Protein AF-0000000067286127 (afdb_homodimer)

Solvent-accessible surface area (backbone atoms only — not comparable to full-atom values): 46822 Å² total; per-residue (Å²): 64,41,33,32,44,27,16,66,27,45,86,40,47,58,68,61,54,48,48,12,48,48,28,31,46,42,73,76,36,78,39,45,35,46,33,33,40,33,88,69,59,54,67,36,52,53,45,19,68,57,44,73,37,79,32,43,68,44,32,37,69,43,41,26,67,69,45,38,48,49,53,51,55,60,61,49,55,93,29,52,31,30,42,31,38,42,32,56,10,33,37,29,40,40,49,44,84,84,51,84,68,53,38,62,80,62,23,52,20,43,67,6,33,47,42,49,28,55,73,64,69,35,41,29,36,39,32,38,58,34,73,48,52,39,32,25,49,30,26,42,53,49,6,61,48,57,59,39,75,80,51,45,64,68,24,32,29,43,24,34,34,84,44,72,66,52,46,49,46,37,50,53,32,33,52,68,71,71,58,47,74,44,26,53,40,41,46,88,67,62,71,81,69,70,71,73,73,54,58,51,57,46,77,82,45,39,66,58,47,52,51,48,44,51,52,28,19,53,48,27,64,70,30,41,41,55,86,70,46,49,71,44,24,32,38,61,82,71,75,63,82,76,69,70,66,71,69,68,33,70,85,53,67,82,42,28,31,38,32,43,48,44,62,36,19,68,42,68,60,60,60,47,57,49,49,43,40,45,47,35,35,43,78,42,74,39,31,70,71,76,43,84,44,73,76,83,60,33,32,29,38,38,30,31,18,56,43,36,64,83,41,31,64,56,45,35,68,33,53,63,27,33,50,44,51,40,51,41,35,72,74,37,37,33,32,42,18,22,33,29,21,30,40,46,34,9,34,21,39,26,29,84,86,68,51,75,27,55,43,40,46,73,39,91,34,36,30,35,44,51,93,60,75,44,71,47,54,29,34,30,34,25,65,42,55,35,48,56,48,53,49,76,39,72,47,43,29,31,36,76,44,36,59,48,65,75,50,79,69,89,60,39,23,22,45,30,22,38,56,58,49,88,50,70,73,47,70,41,38,42,29,36,72,53,95,58,36,36,28,35,31,25,60,55,44,71,51,42,78,65,40,61,64,32,61,49,39,41,52,55,54,24,65,72,46,76,71,52,125,65,40,33,30,43,26,18,66,25,46,88,39,46,56,68,61,54,48,48,12,47,48,27,32,47,42,74,74,36,78,39,43,36,46,32,33,39,34,87,70,59,56,66,37,51,54,45,20,67,56,43,75,38,79,33,42,67,43,32,39,70,43,40,27,67,67,45,38,49,48,52,51,54,60,60,48,56,93,30,52,31,31,41,32,37,44,32,57,11,32,38,30,40,42,49,42,84,83,52,83,69,52,40,62,80,60,23,53,21,41,66,7,32,46,41,50,29,55,73,65,70,34,41,29,34,38,30,38,58,34,72,49,53,38,31,24,50,30,27,42,53,47,6,61,48,57,61,38,76,79,51,45,63,68,24,32,29,42,25,34,33,84,44,73,65,52,45,50,46,36,50,54,34,32,54,67,71,72,60,47,73,45,26,52,39,40,48,88,65,62,71,83,69,71,70,73,73,52,60,49,56,46,77,83,44,38,65,59,47,53,51,48,45,50,52,29,18,53,49,27,63,71,31,41,40,55,85,68,45,49,71,44,24,31,38,60,81,71,76,64,81,76,70,70,66,73,69,69,32,69,83,53,68,83,41,28,29,38,32,44,49,43,62,36,21,68,41,69,62,58,60,46,56,49,48,42,40,44,46,35,35,44,77,44,74,39,32,71,73,75,46,84,43,72,77,82,60,33,30,29,38,38,28,32,19,54,44,36,64,83,42,29,65,56,44,35,68,33,52,61,27,32,50,44,50,40,52,42,36,72,71,37,37,33,33,42,18,21,35,29,22,30,39,45,33,10,35,21,38,25,28,86,85,67,50,76,28,54,44,41,45,74,39,91,34,37,29,35,44,51,92,59,76,46,70,48,54,28,35,30,34,24,66,42,56,36,47,54,48,54,48,76,38,73,47,43,28,31,37,76,45,34,58,50,65,75,50,78,69,90,59,39,23,23,45,30,23,39,55,57,49,88,48,70,73,47,71,42,39,42,28,37,72,53,97,58,39,34,28,36,32,26,60,54,43,71,50,39,79,66,40,61,64,31,60,49,40,40,51,54,56,24,65,71,46,79,70,51,124

pLDDT: mean 89.48, std 13.3, range [40.09, 98.81]

Secondary structure (DSSP, 8-state):
--EEEEESSTTSSHHHHHHHHHHHHHHH-S-EEEEEESS-SHHHHHHHHHHSS--EEE-TTTS-HHHHHHHHHHHHTT-SEEEEE--SSTT--B--TT-----GGG---BTSHHHHHHHHT--EEEEEE-TT-STTHHHHHHHHHHSSTTS-EEEEEEEEE--HHHHHHHHHHHGGGT--EEEEEEGGG------STTTT--GGGHHHHHHHHHHHHHHHHHHB-HHHHHHHHBPP--------------S---EEEEEE-SSSEEE--HHHHHHHHHTTEEEEEE-TTT-SSPPTT-SEEEE-EE-GGGGHHHHHH-HHHHHHHHHHHHTT--EEEETHHHHHHEEEEE-TTS-EEE----EEEEEEEEEEEEEEEEEEEE-S--SS--TT-EEEEEEEEEEEESSPPSS-SEEEEESSSS-EEEEE-B-S-STT--EEEES-B---TT-THHHHHHHHHHHHS----/--EEEEESSTTSSHHHHHHHHHHHHHHH-S-EEEEEESS-SHHHHHHHHHHSS--EEE-TTTS-HHHHHHHHHHHHTT-SEEEEE--SSTT--B--TT-----GGG---BTSHHHHHHHHT--EEEEEE-TT-STTHHHHHHHHHHSSTTS-EEEEEEEEE--HHHHHHHHHHHGGGT--EEEEEEGGG------STTTT--GGGHHHHHHHHHHHHHHHHHHB-HHHHHHHHBPP--------------S---EEEEEE-SSSEEE--HHHHHHHHHTTEEEEEE-TTT-SSPPTT-SEEEE-EE-GGGGHHHHHH-HHHHHHHHHHHHTT--EEEETHHHHHHEEEEE-TTS-EEE----EEEEEEEEEEEEEEEEEEEE-S--SS--TT-EEEEEEEEEEEESS--SS-SEEEEESSSS-EEEEE-B-S-STT--EEEES-B---TT-THHHHHHHHHHHHS----

Radius of gyration: 33.84 Å; Cα contacts (8 Å, |Δi|>4): 2215; chains: 2; bounding box: 55×106×74 Å

Sequence (938 aa):
MSLIIAGERSGVGKTTVTLALLASLCRRSQQVQSFKVGPDYIDPMFHQHVTGRACRNLDPILTSPSYVQQCFARHSQGVKYALVEGVMGLFDGVTSPLCKERGWGGVNDYASTAHIARLLDLPVVLVIDCSRLSGSVAAIAHGYSSFDPRIKIAGVIFNRVGSDRHLQLLKDALAPLKLPILGVLHRQDNITIPDRHLGLVPTAELPQINALIDRLADLGDLCFDWERLLPLLQVSRETPPLVPPLTKGRGWGRVRIAVARDRAFNFYYQDNLDLLQQLGAELVFWSPLEDTGLPEGIQGMYFGGGFPEVFAQQLAENTKTKAAIKTAILAGMPTIAECGGLMYLCEQIVDFAGKSWSMVGILPTTAVMSGRLTLGYRRAVVLEDSLLVSAGTTVCGHEFHRSYLTSNFQQPLFQTYRFDTEESTGYEGWGNNSPYLNLHASYIHMHWGAYTEIPERFLKRCLELPVHRMSLIIAGERSGVGKTTVTLALLASLCRRSQQVQSFKVGPDYIDPMFHQHVTGRACRNLDPILTSPSYVQQCFARHSQGVKYALVEGVMGLFDGVTSPLCKERGWGGVNDYASTAHIARLLDLPVVLVIDCSRLSGSVAAIAHGYSSFDPRIKIAGVIFNRVGSDRHLQLLKDALAPLKLPILGVLHRQDNITIPDRHLGLVPTAELPQINALIDRLADLGDLCFDWERLLPLLQVSRETPPLVPPLTKGRGWGRVRIAVARDRAFNFYYQDNLDLLQQLGAELVFWSPLEDTGLPEGIQGMYFGGGFPEVFAQQLAENTKTKAAIKTAILAGMPTIAECGGLMYLCEQIVDFAGKSWSMVGILPTTAVMSGRLTLGYRRAVVLEDSLLVSAGTTVCGHEFHRSYLTSNFQQPLFQTYRFDTEESTGYEGWGNNSPYLNLHASYIHMHWGAYTEIPERFLKRCLELPVHR

InterPro domains:
  IPR002586 CobQ/CobB/MinD/ParA nucleotide binding domain [PF01656] (3-198)
  IPR004484 Cobyrinate/Hydrogenobyrinate a,c-diamide synthase CbiA/CobB [MF_00027] (1-452)
  IPR004484 Cobyrinate/Hydrogenobyrinate a,c-diamide synthase CbiA/CobB [NF002204] (1-448)
  IPR004484 Cobyrinate/Hydrogenobyrinate a,c-diamide synthase CbiA/CobB [PTHR43873] (3-464)
  IPR004484 Cobyrinate/Hydrogenobyrinate a,c-diamide synthase CbiA/CobB [TIGR00379] (3-461)
  IPR011698 CobB/CobQ-like glutamine amidotransferase [PF07685] (256-449)
  IPR027417 P-loop containing nucleoside triphosphate hydrolase [G3DSA:3.40.50.300] (41-195)
  IPR027417 P-loop containing nucleoside triphosphate hydrolase [SSF52540] (2-203)
  IPR029062 Class I glutamine amidotransferase-like [G3DSA:3.40.50.880] (253-447)
  IPR029062 Class I glutamine amidotransferase-like [SSF52317] (252-461)

Nearest PDB structures (foldseek):
  5n9m-assembly2_B  TM=7.248E-01  e=2.476E-13  Staphylococcus aureus subsp. aureus COL
  6fqb-assembly4_H  TM=7.385E-01  e=1.597E-10  Streptococcus pneumoniae
  6ybb-assembly1_B  TM=4.963E-01  e=1.178E-03  Escherichia coli
  6yb5-assembly1_A  TM=4.792E-01  e=8.733E-04  Escherichia coli
  6uyk-assembly2_D  TM=4.550E-01  e=3.556E-04  Cereibacter sphaeroides

Structure (mmCIF, N/CA/C/O backbone):
data_AF-0000000067286127-model_v1
#
loop_
_entity.id
_entity.type
_entity.pdbx_description
1 polymer 'Cobyrinate a,c-diamide synthase'
#
loop_
_atom_site.group_PDB
_atom_site.id
_atom_site.type_symbol
_atom_site.label_atom_id
_atom_site.label_alt_id
_atom_site.label_comp_id
_atom_site.label_asym_id
_atom_site.label_entity_id
_atom_site.label_seq_id
_atom_site.pdbx_PDB_ins_code
_atom_site.Cartn_x
_atom_site.Cartn_y
_atom_site.Cartn_z
_atom_site.occupancy
_atom_site.B_iso_or_equiv
_atom_site.auth_seq_id
_atom_site.auth_comp_id
_atom_site.auth_asym_id
_atom_site.auth_atom_id
_atom_site.pdbx_PDB_model_num
ATOM 1 N N . MET A 1 1 ? -12.086 -29.172 9.758 1 75.69 1 MET A N 1
ATOM 2 C CA . MET A 1 1 ? -12.172 -27.766 9.383 1 75.69 1 MET A CA 1
ATOM 3 C C . MET A 1 1 ? -10.812 -27.219 8.953 1 75.69 1 MET A C 1
ATOM 5 O O . MET A 1 1 ? -9.781 -27.797 9.289 1 75.69 1 MET A O 1
ATOM 9 N N . SER A 1 2 ? -10.695 -26.312 7.914 1 89.81 2 SER A N 1
ATOM 10 C CA . SER A 1 2 ? -9.492 -25.641 7.43 1 89.81 2 SER A CA 1
ATOM 11 C C . SER A 1 2 ? -9.727 -24.141 7.262 1 89.81 2 SER A C 1
ATOM 13 O O . SER A 1 2 ? -10.852 -23.672 7.383 1 89.81 2 SER A O 1
ATOM 15 N N . LEU A 1 3 ? -8.68 -23.531 7.246 1 96.31 3 LEU A N 1
ATOM 16 C CA . LEU A 1 3 ? -8.711 -22.078 7.246 1 96.31 3 LEU A CA 1
ATOM 17 C C . LEU A 1 3 ? -8.055 -21.516 5.988 1 96.31 3 LEU A C 1
ATOM 19 O O . LEU A 1 3 ? -7.062 -22.078 5.508 1 96.31 3 LEU A O 1
ATOM 23 N N . ILE A 1 4 ? -8.641 -20.484 5.453 1 98.56 4 ILE A N 1
ATOM 24 C CA . ILE A 1 4 ? -8.023 -19.797 4.324 1 98.56 4 ILE A CA 1
ATOM 25 C C . ILE A 1 4 ? -7.426 -18.469 4.793 1 98.56 4 ILE A C 1
ATOM 27 O O . ILE A 1 4 ? -8.078 -17.719 5.516 1 98.56 4 ILE A O 1
ATOM 31 N N . ILE A 1 5 ? -6.195 -18.219 4.426 1 98.75 5 ILE A N 1
ATOM 32 C CA . ILE A 1 5 ? -5.562 -16.922 4.629 1 98.75 5 ILE A CA 1
ATOM 33 C C . ILE A 1 5 ? -5.742 -16.062 3.383 1 98.75 5 ILE A C 1
ATOM 35 O O . ILE A 1 5 ? -5.25 -16.406 2.307 1 98.75 5 ILE A O 1
ATOM 39 N N . ALA A 1 6 ? -6.473 -14.969 3.49 1 98.69 6 ALA A N 1
ATOM 40 C CA . ALA A 1 6 ? -6.715 -14.047 2.381 1 98.69 6 ALA A CA 1
ATOM 41 C C . ALA A 1 6 ? -6.129 -12.672 2.674 1 98.69 6 ALA A C 1
ATOM 43 O O . ALA A 1 6 ? -5.781 -12.367 3.818 1 98.69 6 ALA A O 1
ATOM 44 N N . GLY A 1 7 ? -5.949 -11.898 1.682 1 98.31 7 GLY A N 1
ATOM 45 C CA . GLY A 1 7 ? -5.484 -10.531 1.822 1 98.31 7 GLY A CA 1
ATOM 46 C C . GLY A 1 7 ? -6.484 -9.5 1.328 1 98.31 7 GLY A C 1
ATOM 47 O O . GLY A 1 7 ? -7.289 -9.789 0.436 1 98.31 7 GLY A O 1
ATOM 48 N N . GLU A 1 8 ? -6.395 -8.344 1.903 1 97.88 8 GLU A N 1
ATOM 49 C CA . GLU A 1 8 ? -7.23 -7.266 1.392 1 97.88 8 GLU A CA 1
ATOM 50 C C . GLU A 1 8 ? -6.789 -6.84 -0.007 1 97.88 8 GLU A C 1
ATOM 52 O O . GLU A 1 8 ? -7.594 -6.324 -0.787 1 97.88 8 GLU A O 1
ATOM 57 N N . ARG A 1 9 ? -5.586 -6.977 -0.31 1 97 9 ARG A N 1
ATOM 58 C CA . ARG A 1 9 ? -5 -6.777 -1.633 1 97 9 ARG A CA 1
ATOM 59 C C . ARG A 1 9 ? -3.678 -7.523 -1.766 1 97 9 ARG A C 1
ATOM 61 O O . ARG A 1 9 ? -3.227 -8.172 -0.819 1 97 9 ARG A O 1
ATOM 68 N N . SER A 1 10 ? -3.082 -7.488 -2.934 1 94.5 10 SER A N 1
ATOM 69 C CA . SER A 1 10 ? -1.785 -8.125 -3.133 1 94.5 10 SER A CA 1
ATOM 70 C C . SER A 1 10 ? -0.691 -7.41 -2.348 1 94.5 10 SER A C 1
ATOM 72 O O . SER A 1 10 ? -0.745 -6.191 -2.168 1 94.5 10 SER A O 1
ATOM 74 N N . GLY A 1 11 ? 0.248 -8.148 -1.81 1 91.38 11 GLY A N 1
ATOM 75 C CA . GLY A 1 11 ? 1.431 -7.578 -1.188 1 91.38 11 GLY A CA 1
ATOM 76 C C . GLY A 1 11 ? 1.231 -7.246 0.28 1 91.38 11 GLY A C 1
ATOM 77 O O . GLY A 1 11 ? 2.053 -6.551 0.881 1 91.38 11 GLY A O 1
ATOM 78 N N . VAL A 1 12 ? 0.186 -7.719 0.875 1 95.19 12 VAL A N 1
ATOM 79 C CA . VAL A 1 12 ? -0.117 -7.336 2.25 1 95.19 12 VAL A CA 1
ATOM 80 C C . VAL A 1 12 ? 0.661 -8.227 3.217 1 95.19 12 VAL A C 1
ATOM 82 O O . VAL A 1 12 ? 0.644 -8 4.43 1 95.19 12 VAL A O 1
ATOM 85 N N . GLY A 1 13 ? 1.31 -9.32 2.729 1 91.94 13 GLY A N 1
ATOM 86 C CA . GLY A 1 13 ? 2.121 -10.188 3.572 1 91.94 13 GLY A CA 1
ATOM 87 C C . GLY A 1 13 ? 1.488 -11.547 3.818 1 91.94 13 GLY A C 1
ATOM 88 O O . GLY A 1 13 ? 1.823 -12.219 4.793 1 91.94 13 GLY A O 1
ATOM 89 N N . LYS A 1 14 ? 0.588 -11.992 2.973 1 94.12 14 LYS A N 1
ATOM 90 C CA . LYS A 1 14 ? -0.094 -13.273 3.111 1 94.12 14 LYS A CA 1
ATOM 91 C C . LYS A 1 14 ? 0.908 -14.422 3.203 1 94.12 14 LYS A C 1
ATOM 93 O O . LYS A 1 14 ? 0.769 -15.305 4.047 1 94.12 14 LYS A O 1
ATOM 98 N N . THR A 1 15 ? 1.933 -14.406 2.326 1 91.12 15 THR A N 1
ATOM 99 C CA . THR A 1 15 ? 2.902 -15.492 2.256 1 91.12 15 THR A CA 1
ATOM 100 C C . THR A 1 15 ? 3.668 -15.617 3.57 1 91.12 15 THR A C 1
ATOM 102 O O . THR A 1 15 ? 3.809 -16.719 4.109 1 91.12 15 THR A O 1
ATOM 105 N N . THR A 1 16 ? 4.113 -14.5 4.105 1 91 16 THR A N 1
ATOM 106 C CA . THR A 1 16 ? 4.832 -14.516 5.375 1 91 16 THR A CA 1
ATOM 107 C C . THR A 1 16 ? 3.939 -15.047 6.492 1 91 16 THR A C 1
ATOM 109 O O . THR A 1 16 ? 4.363 -15.891 7.285 1 91 16 THR A O 1
ATOM 112 N N . VAL A 1 17 ? 2.727 -14.57 6.543 1 95.5 17 VAL A N 1
ATOM 113 C CA . VAL A 1 17 ? 1.771 -15 7.555 1 95.5 17 VAL A CA 1
ATOM 114 C C . VAL A 1 17 ? 1.534 -16.5 7.441 1 95.5 17 VAL A C 1
ATOM 116 O O . VAL A 1 17 ? 1.582 -17.219 8.445 1 95.5 17 VAL A O 1
ATOM 119 N N . THR A 1 18 ? 1.331 -16.984 6.242 1 96.5 18 THR A N 1
ATOM 120 C CA . THR A 1 18 ? 1.05 -18.391 6.008 1 96.5 18 THR A CA 1
ATOM 121 C C . THR A 1 18 ? 2.242 -19.266 6.406 1 96.5 18 THR A C 1
ATOM 123 O O . THR A 1 18 ? 2.084 -20.266 7.109 1 96.5 18 THR A O 1
ATOM 126 N N . LEU A 1 19 ? 3.424 -18.844 6.012 1 94.31 19 LEU A N 1
ATOM 127 C CA . LEU A 1 19 ? 4.617 -19.625 6.316 1 94.31 19 LEU A CA 1
ATOM 128 C C . LEU A 1 19 ? 4.879 -19.656 7.816 1 94.31 19 LEU A C 1
ATOM 130 O O . LEU A 1 19 ? 5.297 -20.688 8.359 1 94.31 19 LEU A O 1
ATOM 134 N N . ALA A 1 20 ? 4.648 -18.547 8.461 1 95.75 20 ALA A N 1
ATOM 135 C CA . ALA A 1 20 ? 4.805 -18.516 9.914 1 95.75 20 ALA A CA 1
ATOM 136 C C . ALA A 1 20 ? 3.814 -19.469 10.594 1 95.75 20 ALA A C 1
ATOM 138 O O . ALA A 1 20 ? 4.18 -20.188 11.516 1 95.75 20 ALA A O 1
ATOM 139 N N . LEU A 1 21 ? 2.605 -19.484 10.156 1 97.62 21 LEU A N 1
ATOM 140 C CA . LEU A 1 21 ? 1.589 -20.375 10.688 1 97.62 21 LEU A CA 1
ATOM 141 C C . LEU A 1 21 ? 1.98 -21.844 10.461 1 97.62 21 LEU A C 1
ATOM 143 O O . LEU A 1 21 ? 1.942 -22.641 11.391 1 97.62 21 LEU A O 1
ATOM 147 N N . LEU A 1 22 ? 2.373 -22.141 9.242 1 97.44 22 LEU A N 1
ATOM 148 C CA . LEU A 1 22 ? 2.748 -23.5 8.891 1 97.44 22 LEU A CA 1
ATOM 149 C C . LEU A 1 22 ? 3.941 -23.969 9.719 1 97.44 22 LEU A C 1
ATOM 151 O O . LEU A 1 22 ? 3.939 -25.078 10.25 1 97.44 22 LEU A O 1
ATOM 155 N N . ALA A 1 23 ? 4.949 -23.094 9.797 1 96.19 23 ALA A N 1
ATOM 156 C CA . ALA A 1 23 ? 6.148 -23.453 10.547 1 96.19 23 ALA A CA 1
ATOM 157 C C . ALA A 1 23 ? 5.82 -23.734 12.008 1 96.19 23 ALA A C 1
ATOM 159 O O . ALA A 1 23 ? 6.305 -24.719 12.578 1 96.19 23 ALA A O 1
ATOM 160 N N . SER A 1 24 ? 5.035 -22.922 12.602 1 96.81 24 SER A N 1
ATOM 161 C CA . SER A 1 24 ? 4.633 -23.125 13.984 1 96.81 24 SER A CA 1
ATOM 162 C C . SER A 1 24 ? 3.789 -24.391 14.141 1 96.81 24 SER A C 1
ATOM 164 O O . SER A 1 24 ? 3.975 -25.141 15.086 1 96.81 24 SER A O 1
ATOM 166 N N . LEU A 1 25 ? 2.867 -24.641 13.242 1 97 25 LEU A N 1
ATOM 167 C CA . LEU A 1 25 ? 2.037 -25.844 13.266 1 97 25 LEU A CA 1
ATOM 168 C C . LEU A 1 25 ? 2.896 -27.094 13.188 1 97 25 LEU A C 1
ATOM 170 O O . LEU A 1 25 ? 2.611 -28.094 13.852 1 97 25 LEU A O 1
ATOM 174 N N . CYS A 1 26 ? 3.924 -27.016 12.398 1 96.06 26 CYS A N 1
ATOM 175 C CA . CYS A 1 26 ? 4.785 -28.172 12.188 1 96.06 26 CYS A CA 1
ATOM 176 C C . CYS A 1 26 ? 5.578 -28.5 13.445 1 96.06 26 CYS A C 1
ATOM 178 O O . CYS A 1 26 ? 6.039 -29.625 13.617 1 96.06 26 CYS A O 1
ATOM 180 N N . ARG A 1 27 ? 5.738 -27.484 14.273 1 94 27 ARG A N 1
ATOM 181 C CA . ARG A 1 27 ? 6.332 -27.766 15.586 1 94 27 ARG A CA 1
ATOM 182 C C . ARG A 1 27 ? 5.367 -28.531 16.469 1 94 27 ARG A C 1
ATOM 184 O O . ARG A 1 27 ? 5.793 -29.25 17.375 1 94 27 ARG A O 1
ATOM 191 N N . ARG A 1 28 ? 4.16 -28.453 16.188 1 91.06 28 ARG A N 1
ATOM 192 C CA . ARG A 1 28 ? 3.125 -29.094 16.984 1 91.06 28 ARG A CA 1
ATOM 193 C C . ARG A 1 28 ? 2.781 -30.469 16.438 1 91.06 28 ARG A C 1
ATOM 195 O O . ARG A 1 28 ? 2.357 -31.359 17.188 1 91.06 28 ARG A O 1
ATOM 202 N N . SER A 1 29 ? 2.818 -30.547 15.188 1 90.69 29 SER A N 1
ATOM 203 C CA . SER A 1 29 ? 2.482 -31.797 14.523 1 90.69 29 SER A CA 1
ATOM 204 C C . SER A 1 29 ? 3.223 -31.953 13.195 1 90.69 29 SER A C 1
ATOM 206 O O . SER A 1 29 ? 3.48 -30.953 12.516 1 90.69 29 SER A O 1
ATOM 208 N N . GLN A 1 30 ? 3.416 -33.188 12.781 1 86.19 30 GLN A N 1
ATOM 209 C CA . GLN A 1 30 ? 4.023 -33.438 11.484 1 86.19 30 GLN A CA 1
ATOM 210 C C . GLN A 1 30 ? 2.959 -33.625 10.406 1 86.19 30 GLN A C 1
ATOM 212 O O . GLN A 1 30 ? 3.283 -33.781 9.227 1 86.19 30 GLN A O 1
ATOM 217 N N . GLN A 1 31 ? 1.746 -33.625 10.734 1 93.5 31 GLN A N 1
ATOM 218 C CA . GLN A 1 31 ? 0.65 -33.844 9.805 1 93.5 31 GLN A CA 1
ATOM 219 C C . GLN A 1 31 ? -0.048 -32.562 9.43 1 93.5 31 GLN A C 1
ATOM 221 O O . GLN A 1 31 ? -1.198 -32.312 9.812 1 93.5 31 GLN A O 1
ATOM 226 N N . VAL A 1 32 ? 0.693 -31.75 8.688 1 96.94 32 VAL A N 1
ATOM 227 C CA . VAL A 1 32 ? 0.169 -30.453 8.258 1 96.94 32 VAL A CA 1
ATOM 228 C C . VAL A 1 32 ? 0.099 -30.406 6.734 1 96.94 32 VAL A C 1
ATOM 230 O O . VAL A 1 32 ? 1.106 -30.609 6.055 1 96.94 32 VAL A O 1
ATOM 233 N N . GLN A 1 33 ? -1.088 -30.203 6.148 1 97.44 33 GLN A N 1
ATOM 234 C CA . GLN A 1 33 ? -1.283 -30.078 4.707 1 97.44 33 GLN A CA 1
ATOM 235 C C . GLN A 1 33 ? -1.528 -28.625 4.305 1 97.44 33 GLN A C 1
ATOM 237 O O . GLN A 1 33 ? -2.367 -27.953 4.895 1 97.44 33 GLN A O 1
ATOM 242 N N . SER A 1 34 ? -0.789 -28.141 3.365 1 98.19 34 SER A N 1
ATOM 243 C CA . SER A 1 34 ? -0.992 -26.781 2.863 1 98.19 34 SER A CA 1
ATOM 244 C C . SER A 1 34 ? -1.563 -26.797 1.448 1 98.19 34 SER A C 1
ATOM 246 O O . SER A 1 34 ? -1.362 -27.766 0.703 1 98.19 34 SER A O 1
ATOM 248 N N . PHE A 1 35 ? -2.275 -25.781 1.113 1 98.56 35 PHE A N 1
ATOM 249 C CA . PHE A 1 35 ? -2.855 -25.547 -0.202 1 98.56 35 PHE A CA 1
ATOM 250 C C . PHE A 1 35 ? -2.588 -24.109 -0.658 1 98.56 35 PHE A C 1
ATOM 252 O O . PHE A 1 35 ? -2.404 -23.219 0.168 1 98.56 35 PHE A O 1
ATOM 259 N N . LYS A 1 36 ? -2.533 -23.859 -1.927 1 98.25 36 LYS A N 1
ATOM 260 C CA . LYS A 1 36 ? -2.369 -22.547 -2.531 1 98.25 36 LYS A CA 1
ATOM 261 C C . LYS A 1 36 ? -3.424 -22.297 -3.604 1 98.25 36 LYS A C 1
ATOM 263 O O . LYS A 1 36 ? -3.584 -23.094 -4.523 1 98.25 36 LYS A O 1
ATOM 268 N N . VAL A 1 37 ? -4.164 -21.25 -3.471 1 98.56 37 VAL A N 1
ATOM 269 C CA . VAL A 1 37 ? -5.125 -20.859 -4.504 1 98.56 37 VAL A CA 1
ATOM 270 C C . VAL A 1 37 ? -4.387 -20.312 -5.715 1 98.56 37 VAL A C 1
ATOM 272 O O . VAL A 1 37 ? -3.492 -19.469 -5.574 1 98.56 37 VAL A O 1
ATOM 275 N N . GLY A 1 38 ? -4.754 -20.844 -6.883 1 97.31 38 GLY A N 1
ATOM 276 C CA . GLY A 1 38 ? -4.199 -20.297 -8.102 1 97.31 38 GLY A CA 1
ATOM 277 C C . GLY A 1 38 ? -3.047 -21.109 -8.656 1 97.31 38 GLY A C 1
ATOM 278 O O . GLY A 1 38 ? -2.764 -22.203 -8.172 1 97.31 38 GLY A O 1
ATOM 279 N N . PRO A 1 39 ? -2.367 -20.578 -9.664 1 96.56 39 PRO A N 1
ATOM 280 C CA . PRO A 1 39 ? -1.409 -21.359 -10.453 1 96.56 39 PRO A CA 1
ATOM 281 C C . PRO A 1 39 ? 0.03 -21.172 -9.977 1 96.56 39 PRO A C 1
ATOM 283 O O . PRO A 1 39 ? 0.961 -21.688 -10.609 1 96.56 39 PRO A O 1
ATOM 286 N N . ASP A 1 40 ? 0.222 -20.625 -8.867 1 92.62 40 ASP A N 1
ATOM 287 C CA . ASP A 1 40 ? 1.543 -20.25 -8.375 1 92.62 40 ASP A CA 1
ATOM 288 C C . ASP A 1 40 ? 2.42 -21.484 -8.164 1 92.62 40 ASP A C 1
ATOM 290 O O . ASP A 1 40 ? 1.94 -22.516 -7.699 1 92.62 40 ASP A O 1
ATOM 294 N N . TYR A 1 41 ? 3.746 -21.344 -8.492 1 91.75 41 TYR A N 1
ATOM 295 C CA . TYR A 1 41 ? 4.707 -22.422 -8.219 1 91.75 41 TYR A CA 1
ATOM 296 C C . TYR A 1 41 ? 5.574 -22.078 -7.016 1 91.75 41 TYR A C 1
ATOM 298 O O . TYR A 1 41 ? 6.129 -22.969 -6.371 1 91.75 41 TYR A O 1
ATOM 306 N N . ILE A 1 42 ? 5.691 -20.859 -6.762 1 86.62 42 ILE A N 1
ATOM 307 C CA . ILE A 1 42 ? 6.723 -20.406 -5.84 1 86.62 42 ILE A CA 1
ATOM 308 C C . ILE A 1 42 ? 6.254 -20.594 -4.398 1 86.62 42 ILE A C 1
ATOM 310 O O . ILE A 1 42 ? 6.906 -21.297 -3.613 1 86.62 42 ILE A O 1
ATOM 314 N N . ASP A 1 43 ? 5.121 -20.078 -4.059 1 90.25 43 ASP A N 1
ATOM 315 C CA . ASP A 1 43 ? 4.621 -20.219 -2.693 1 90.25 43 ASP A CA 1
ATOM 316 C C . ASP A 1 43 ? 4.496 -21.688 -2.307 1 90.25 43 ASP A C 1
ATOM 318 O O . ASP A 1 43 ? 4.934 -22.094 -1.227 1 90.25 43 ASP A O 1
ATOM 322 N N . PRO A 1 44 ? 4.004 -22.531 -3.188 1 93.62 44 PRO A N 1
ATOM 323 C CA . PRO A 1 44 ? 3.91 -23.953 -2.865 1 93.62 44 PRO A CA 1
ATOM 324 C C . PRO A 1 44 ? 5.266 -24.578 -2.545 1 93.62 44 PRO A C 1
ATOM 326 O O . PRO A 1 44 ? 5.352 -25.469 -1.704 1 93.62 44 PRO A O 1
ATOM 329 N N . MET A 1 45 ? 6.266 -24.141 -3.221 1 88.81 45 MET A N 1
ATOM 330 C CA . MET A 1 45 ? 7.598 -24.656 -2.934 1 88.81 45 MET A CA 1
ATOM 331 C C . MET A 1 45 ? 8.016 -24.328 -1.507 1 88.81 45 MET A C 1
ATOM 333 O O . MET A 1 45 ? 8.594 -25.172 -0.812 1 88.81 45 MET A O 1
ATOM 337 N N . PHE A 1 46 ? 7.691 -23.125 -1.065 1 87.44 46 PHE A N 1
ATOM 338 C CA . PHE A 1 46 ? 7.996 -22.75 0.31 1 87.44 46 PHE A CA 1
ATOM 339 C C . PHE A 1 46 ? 7.152 -23.562 1.291 1 87.44 46 PHE A C 1
ATOM 341 O O . PHE A 1 46 ? 7.652 -24 2.326 1 87.44 46 PHE A O 1
ATOM 348 N N . HIS A 1 47 ? 5.891 -23.734 0.939 1 93.31 47 HIS A N 1
ATOM 349 C CA . HIS A 1 47 ? 5.023 -24.562 1.773 1 93.31 47 HIS A CA 1
ATOM 350 C C . HIS A 1 47 ? 5.609 -25.953 1.976 1 93.31 47 HIS A C 1
ATOM 352 O O . HIS A 1 47 ? 5.672 -26.453 3.104 1 93.31 47 HIS A O 1
ATOM 358 N N . GLN A 1 48 ? 6.02 -26.547 0.892 1 92.94 48 GLN A N 1
ATOM 359 C CA . GLN A 1 48 ? 6.551 -27.906 0.924 1 92.94 48 GLN A CA 1
ATOM 360 C C . GLN A 1 48 ? 7.809 -27.984 1.786 1 92.94 48 GLN A C 1
ATOM 362 O O . GLN A 1 48 ? 8 -28.938 2.529 1 92.94 48 GLN A O 1
ATOM 367 N N . HIS A 1 49 ? 8.578 -26.984 1.669 1 87.44 49 HIS A N 1
ATOM 368 C CA . HIS A 1 49 ? 9.805 -26.969 2.461 1 87.44 49 HIS A CA 1
ATOM 369 C C . HIS A 1 49 ? 9.492 -26.891 3.953 1 87.44 49 HIS A C 1
ATOM 371 O O . HIS A 1 49 ? 10.188 -27.484 4.77 1 87.44 49 HIS A O 1
ATOM 377 N N . VAL A 1 50 ? 8.523 -26.203 4.289 1 91.5 50 VAL A N 1
ATOM 378 C CA . VAL A 1 50 ? 8.172 -25.984 5.688 1 91.5 50 VAL A CA 1
ATOM 379 C C . VAL A 1 50 ? 7.477 -27.219 6.242 1 91.5 50 VAL A C 1
ATOM 381 O O . VAL A 1 50 ? 7.793 -27.688 7.344 1 91.5 50 VAL A O 1
ATOM 384 N N . THR A 1 51 ? 6.602 -27.859 5.492 1 95.06 51 THR A N 1
ATOM 385 C CA . THR A 1 51 ? 5.719 -28.891 6.023 1 95.06 51 THR A CA 1
ATOM 386 C C . THR A 1 51 ? 6.281 -30.281 5.754 1 95.06 51 THR A C 1
ATOM 388 O O . THR A 1 51 ? 5.879 -31.25 6.391 1 95.06 51 THR A O 1
ATOM 391 N N . GLY A 1 52 ? 7.145 -30.328 4.719 1 92.5 52 GLY A N 1
ATOM 392 C CA . GLY A 1 52 ? 7.617 -31.625 4.285 1 92.5 52 GLY A CA 1
ATOM 393 C C . GLY A 1 52 ? 6.629 -32.375 3.402 1 92.5 52 GLY A C 1
ATOM 394 O O . GLY A 1 52 ? 6.891 -33.5 2.967 1 92.5 52 GLY A O 1
ATOM 395 N N . ARG A 1 53 ? 5.535 -31.734 3.115 1 95 53 ARG A N 1
ATOM 396 C CA . ARG A 1 53 ? 4.492 -32.281 2.258 1 95 53 ARG A CA 1
ATOM 397 C C . ARG A 1 53 ? 4.242 -31.375 1.053 1 95 53 ARG A C 1
ATOM 399 O O . ARG A 1 53 ? 4.32 -30.156 1.16 1 95 53 ARG A O 1
ATOM 406 N N . ALA A 1 54 ? 3.861 -32 -0.04 1 96.06 54 ALA A N 1
ATOM 407 C CA . ALA A 1 54 ? 3.582 -31.219 -1.235 1 96.06 54 ALA A CA 1
ATOM 408 C C . ALA A 1 54 ? 2.369 -30.312 -1.025 1 96.06 54 ALA A C 1
ATOM 410 O O . ALA A 1 54 ? 1.316 -30.781 -0.576 1 96.06 54 ALA A O 1
ATOM 411 N N . CYS A 1 55 ? 2.572 -29.094 -1.346 1 96.75 55 CYS A N 1
ATOM 412 C CA . CYS A 1 55 ? 1.443 -28.172 -1.398 1 96.75 55 CYS A CA 1
ATOM 413 C C . CYS A 1 55 ? 0.585 -28.422 -2.631 1 96.75 55 CYS A C 1
ATOM 415 O O . CYS A 1 55 ? 1.107 -28.75 -3.701 1 96.75 55 CYS A O 1
ATOM 417 N N . ARG A 1 56 ? -0.685 -28.297 -2.492 1 98.12 56 ARG A N 1
ATOM 418 C CA . ARG A 1 56 ? -1.58 -28.531 -3.621 1 98.12 56 ARG A CA 1
ATOM 419 C C . ARG A 1 56 ? -2.193 -27.219 -4.113 1 98.12 56 ARG A C 1
ATOM 421 O O . ARG A 1 56 ? -2.611 -26.391 -3.312 1 98.12 56 ARG A O 1
ATOM 428 N N . ASN A 1 57 ? -2.236 -27.078 -5.426 1 98.44 57 ASN A N 1
ATOM 429 C CA . ASN A 1 57 ? -2.854 -25.906 -6.027 1 98.44 57 ASN A CA 1
ATOM 430 C C . ASN A 1 57 ? -4.363 -26.078 -6.18 1 98.44 57 ASN A C 1
ATOM 432 O O . ASN A 1 57 ? -4.824 -27.125 -6.641 1 98.44 57 ASN A O 1
ATOM 436 N N . LEU A 1 58 ? -5.09 -25.141 -5.766 1 98.44 58 LEU A N 1
ATOM 437 C CA . LEU A 1 58 ? -6.535 -25.078 -5.953 1 98.44 58 LEU A CA 1
ATOM 438 C C . LEU A 1 58 ? -6.902 -24.031 -7.008 1 98.44 58 LEU A C 1
ATOM 440 O O . LEU A 1 58 ? -7.02 -22.844 -6.703 1 98.44 58 LEU A O 1
ATOM 444 N N . ASP A 1 59 ? -7.094 -24.484 -8.242 1 97.44 59 ASP A N 1
ATOM 445 C CA . ASP A 1 59 ? -7.336 -23.594 -9.367 1 97.44 59 ASP A CA 1
ATOM 446 C C . ASP A 1 59 ? -8.414 -24.172 -10.289 1 97.44 59 ASP A C 1
ATOM 448 O O . ASP A 1 59 ? -8.141 -25.062 -11.102 1 97.44 59 ASP A O 1
ATOM 452 N N . PRO A 1 60 ? -9.586 -23.594 -10.242 1 94.75 60 PRO A N 1
ATOM 453 C CA . PRO A 1 60 ? -10.672 -24.141 -11.062 1 94.75 60 PRO A CA 1
ATOM 454 C C . PRO A 1 60 ? -10.523 -23.797 -12.539 1 94.75 60 PRO A C 1
ATOM 456 O O . PRO A 1 60 ? -11.211 -24.375 -13.383 1 94.75 60 PRO A O 1
ATOM 459 N N . ILE A 1 61 ? -9.719 -22.812 -12.867 1 94.12 61 ILE A N 1
ATOM 460 C CA . ILE A 1 61 ? -9.492 -22.469 -14.266 1 94.12 61 ILE A CA 1
ATOM 461 C C . ILE A 1 61 ? -8.617 -23.547 -14.914 1 94.12 61 ILE A C 1
ATOM 463 O O . ILE A 1 61 ? -8.914 -24.016 -16.016 1 94.12 61 ILE A O 1
ATOM 467 N N . LEU A 1 62 ? -7.578 -23.922 -14.258 1 96.38 62 LEU A N 1
ATOM 468 C CA . LEU A 1 62 ? -6.672 -24.938 -14.789 1 96.38 62 LEU A CA 1
ATOM 469 C C . LEU A 1 62 ? -7.297 -26.328 -14.711 1 96.38 62 LEU A C 1
ATOM 471 O O . LEU A 1 62 ? -6.953 -27.219 -15.492 1 96.38 62 LEU A O 1
ATOM 475 N N . THR A 1 63 ? -8.172 -26.469 -13.773 1 96.25 63 THR A N 1
ATOM 476 C CA . THR A 1 63 ? -8.836 -27.75 -13.57 1 96.25 63 THR A CA 1
ATOM 477 C C . THR A 1 63 ? -10.352 -27.594 -13.656 1 96.25 63 THR A C 1
ATOM 479 O O . THR A 1 63 ? -10.906 -27.391 -14.742 1 96.25 63 THR A O 1
ATOM 482 N N . SER A 1 64 ? -11.039 -27.719 -12.547 1 93.44 64 SER A N 1
ATOM 483 C CA . SER A 1 64 ? -12.477 -27.531 -12.43 1 93.44 64 SER A CA 1
ATOM 484 C C . SER A 1 64 ? -12.906 -27.391 -10.977 1 93.44 64 SER A C 1
ATOM 486 O O . SER A 1 64 ? -12.172 -27.781 -10.07 1 93.44 64 SER A O 1
ATOM 488 N N . PRO A 1 65 ? -14.086 -26.766 -10.766 1 93.94 65 PRO A N 1
ATOM 489 C CA . PRO A 1 65 ? -14.586 -26.688 -9.391 1 93.94 65 PRO A CA 1
ATOM 490 C C . PRO A 1 65 ? -14.68 -28.062 -8.719 1 93.94 65 PRO A C 1
ATOM 492 O O . PRO A 1 65 ? -14.32 -28.203 -7.551 1 93.94 65 PRO A O 1
ATOM 495 N N . SER A 1 66 ? -15.102 -29.016 -9.484 1 94.62 66 SER A N 1
ATOM 496 C CA . SER A 1 66 ? -15.219 -30.359 -8.945 1 94.62 66 SER A CA 1
ATOM 497 C C . SER A 1 66 ? -13.852 -30.922 -8.547 1 94.62 66 SER A C 1
ATOM 499 O O . SER A 1 66 ? -13.711 -31.531 -7.484 1 94.62 66 SER A O 1
ATOM 501 N N . TYR A 1 67 ? -12.867 -30.703 -9.32 1 95.56 67 TYR A N 1
ATOM 502 C CA . TYR A 1 67 ? -11.539 -31.203 -8.992 1 95.56 67 TYR A CA 1
ATOM 503 C C . TYR A 1 67 ? -10.984 -30.516 -7.754 1 95.56 67 TYR A C 1
ATOM 505 O O . TYR A 1 67 ? -10.328 -31.141 -6.922 1 95.56 67 TYR A O 1
ATOM 513 N N . VAL A 1 68 ? -11.195 -29.234 -7.668 1 96.5 68 VAL A N 1
ATOM 514 C CA . VAL A 1 68 ? -10.734 -28.469 -6.508 1 96.5 68 VAL A CA 1
ATOM 515 C C . VAL A 1 68 ? -11.305 -29.078 -5.23 1 96.5 68 VAL A C 1
ATOM 517 O O . VAL A 1 68 ? -10.578 -29.297 -4.262 1 96.5 68 VAL A O 1
ATOM 520 N N . GLN A 1 69 ? -12.562 -29.375 -5.227 1 96.56 69 GLN A N 1
ATOM 521 C CA . GLN A 1 69 ? -13.203 -29.969 -4.066 1 96.56 69 GLN A CA 1
ATOM 522 C C . GLN A 1 69 ? -12.609 -31.344 -3.758 1 96.56 69 GLN A C 1
ATOM 524 O O . GLN A 1 69 ? -12.32 -31.656 -2.6 1 96.56 69 GLN A O 1
ATOM 529 N N . GLN A 1 70 ? -12.391 -32.094 -4.781 1 94.31 70 GLN A N 1
ATOM 530 C CA . GLN A 1 70 ? -11.859 -33.438 -4.617 1 94.31 70 GLN A CA 1
ATOM 531 C C . GLN A 1 70 ? -10.422 -33.406 -4.113 1 94.31 70 GLN A C 1
ATOM 533 O O . GLN A 1 70 ? -10.055 -34.156 -3.209 1 94.31 70 GLN A O 1
ATOM 538 N N . CYS A 1 71 ? -9.664 -32.562 -4.738 1 95.5 71 CYS A N 1
ATOM 539 C CA . CYS A 1 71 ? -8.266 -32.438 -4.352 1 95.5 71 CYS A CA 1
ATOM 540 C C . CYS A 1 71 ? -8.141 -32.031 -2.885 1 95.5 71 CYS A C 1
ATOM 542 O O . CYS A 1 71 ? -7.371 -32.625 -2.137 1 95.5 71 CYS A O 1
ATOM 544 N N . PHE A 1 72 ? -8.938 -31.109 -2.447 1 96.44 72 PHE A N 1
ATOM 545 C CA . PHE A 1 72 ? -8.914 -30.656 -1.062 1 96.44 72 PHE A CA 1
ATOM 546 C C . PHE A 1 72 ? -9.305 -31.781 -0.112 1 96.44 72 PHE A C 1
ATOM 548 O O . PHE A 1 72 ? -8.625 -32.031 0.884 1 96.44 72 PHE A O 1
ATOM 555 N N . ALA A 1 73 ? -10.359 -32.375 -0.456 1 93.94 73 ALA A N 1
ATOM 556 C CA . ALA A 1 73 ? -10.852 -33.469 0.384 1 93.94 73 ALA A CA 1
ATOM 557 C C . ALA A 1 73 ? -9.82 -34.594 0.49 1 93.94 73 ALA A C 1
ATOM 559 O O . ALA A 1 73 ? -9.531 -35.094 1.586 1 93.94 73 ALA A O 1
ATOM 560 N N . ARG A 1 74 ? -9.25 -34.938 -0.608 1 92.62 74 ARG A N 1
ATOM 561 C CA . ARG A 1 74 ? -8.297 -36.031 -0.672 1 92.62 74 ARG A CA 1
ATOM 562 C C . ARG A 1 74 ? -7.062 -35.75 0.175 1 92.62 74 ARG A C 1
ATOM 564 O O . ARG A 1 74 ? -6.656 -36.562 0.994 1 92.62 74 ARG A O 1
ATOM 571 N N . HIS A 1 75 ? -6.559 -34.625 0.061 1 94.56 75 HIS A N 1
ATOM 572 C CA . HIS A 1 75 ? -5.27 -34.344 0.679 1 94.56 75 HIS A CA 1
ATOM 573 C C . HIS A 1 75 ? -5.441 -33.812 2.104 1 94.56 75 HIS A C 1
ATOM 575 O O . HIS A 1 75 ? -4.457 -33.625 2.824 1 94.56 75 HIS A O 1
ATOM 581 N N . SER A 1 76 ? -6.652 -33.562 2.459 1 93.69 76 SER A N 1
ATOM 582 C CA . SER A 1 76 ? -6.934 -33.219 3.846 1 93.69 76 SER A CA 1
ATOM 583 C C . SER A 1 76 ? -7.137 -34.438 4.703 1 93.69 76 SER A C 1
ATOM 585 O O . SER A 1 76 ? -7.188 -34.375 5.93 1 93.69 76 SER A O 1
ATOM 587 N N . GLN A 1 77 ? -7.203 -35.562 4.066 1 89.19 77 GLN A N 1
ATOM 588 C CA . GLN A 1 77 ? -7.391 -36.781 4.809 1 89.19 77 GLN A CA 1
ATOM 589 C C . GLN A 1 77 ? -6.121 -37.188 5.559 1 89.19 77 GLN A C 1
ATOM 591 O O . GLN A 1 77 ? -5.02 -37.094 5.008 1 89.19 77 GLN A O 1
ATOM 596 N N . GLY A 1 78 ? -6.332 -37.594 6.809 1 87.25 78 GLY A N 1
ATOM 597 C CA . GLY A 1 78 ? -5.234 -38.156 7.578 1 87.25 78 GLY A CA 1
ATOM 598 C C . GLY A 1 78 ? -4.309 -37.094 8.156 1 87.25 78 GLY A C 1
ATOM 599 O O . GLY A 1 78 ? -3.285 -37.438 8.758 1 87.25 78 GLY A O 1
ATOM 600 N N . VAL A 1 79 ? -4.605 -35.875 7.918 1 93 79 VAL A N 1
ATOM 601 C CA . VAL A 1 79 ? -3.746 -34.875 8.492 1 93 79 VAL A CA 1
ATOM 602 C C . VAL A 1 79 ? -4.449 -34.219 9.68 1 93 79 VAL A C 1
ATOM 604 O O . VAL A 1 79 ? -5.672 -34.281 9.805 1 93 79 VAL A O 1
ATOM 607 N N . LYS A 1 80 ? -3.662 -33.656 10.547 1 94.56 80 LYS A N 1
ATOM 608 C CA . LYS A 1 80 ? -4.191 -33 11.75 1 94.56 80 LYS A CA 1
ATOM 609 C C . LYS A 1 80 ? -4.621 -31.562 11.461 1 94.56 80 LYS A C 1
ATOM 611 O O . LYS A 1 80 ? -5.66 -31.109 11.953 1 94.56 80 LYS A O 1
ATOM 616 N N . TYR A 1 81 ? -3.771 -30.875 10.68 1 96.38 81 TYR A N 1
ATOM 617 C CA . TYR A 1 81 ? -4.039 -29.484 10.352 1 96.38 81 TYR A CA 1
ATOM 618 C C . TYR A 1 81 ? -3.986 -29.25 8.852 1 96.38 81 TYR A C 1
ATOM 620 O O . TYR A 1 81 ? -3.209 -29.906 8.141 1 96.38 81 TYR A O 1
ATOM 628 N N . ALA A 1 82 ? -4.809 -28.328 8.312 1 96.94 82 ALA A N 1
ATOM 629 C CA . ALA A 1 82 ? -4.797 -27.906 6.918 1 96.94 82 ALA A CA 1
ATOM 630 C C . ALA A 1 82 ? -4.922 -26.391 6.809 1 96.94 82 ALA A C 1
ATOM 632 O O . ALA A 1 82 ? -5.66 -25.766 7.578 1 96.94 82 ALA A O 1
ATOM 633 N N . LEU A 1 83 ? -4.211 -25.844 5.961 1 98.25 83 LEU A N 1
ATOM 634 C CA . LEU A 1 83 ? -4.188 -24.391 5.766 1 98.25 83 LEU A CA 1
ATOM 635 C C . LEU A 1 83 ? -4.141 -24.047 4.281 1 98.25 83 LEU A C 1
ATOM 637 O O . LEU A 1 83 ? -3.363 -24.641 3.527 1 98.25 83 LEU A O 1
ATOM 641 N N . VAL A 1 84 ? -4.992 -23.125 3.816 1 98.62 84 VAL A N 1
ATOM 642 C CA . VAL A 1 84 ? -5.031 -22.672 2.432 1 98.62 84 VAL A CA 1
ATOM 643 C C . VAL A 1 84 ? -4.523 -21.234 2.344 1 98.62 84 VAL A C 1
ATOM 645 O O . VAL A 1 84 ? -5.016 -20.344 3.051 1 98.62 84 VAL A O 1
ATOM 648 N N . GLU A 1 85 ? -3.521 -20.969 1.552 1 98.56 85 GLU A N 1
ATOM 649 C CA . GLU A 1 85 ? -3.113 -19.609 1.242 1 98.56 85 GLU A CA 1
ATOM 650 C C . GLU A 1 85 ? -3.861 -19.062 0.026 1 98.56 85 GLU A C 1
ATOM 652 O O . GLU A 1 85 ? -3.822 -19.672 -1.049 1 98.56 85 GLU A O 1
ATOM 657 N N . GLY A 1 86 ? -4.504 -17.953 0.186 1 98.38 86 GLY A N 1
ATOM 658 C CA . GLY A 1 86 ? -5.195 -17.312 -0.921 1 98.38 86 GLY A CA 1
ATOM 659 C C . GLY A 1 86 ? -4.25 -16.656 -1.913 1 98.38 86 GLY A C 1
ATOM 660 O O . GLY A 1 86 ? -3.031 -16.688 -1.729 1 98.38 86 GLY A O 1
ATOM 661 N N . VAL A 1 87 ? -4.855 -16.141 -2.971 1 96.69 87 VAL A N 1
ATOM 662 C CA . VAL A 1 87 ? -4.113 -15.445 -4.02 1 96.69 87 VAL A CA 1
ATOM 663 C C . VAL A 1 87 ? -4.613 -14.008 -4.141 1 96.69 87 VAL A C 1
ATOM 665 O O . VAL A 1 87 ? -5.805 -13.742 -3.969 1 96.69 87 VAL A O 1
ATOM 668 N N . MET A 1 88 ? -3.672 -13.062 -4.418 1 95.56 88 MET A N 1
ATOM 669 C CA . MET A 1 88 ? -4.035 -11.664 -4.609 1 95.56 88 MET A CA 1
ATOM 670 C C . MET A 1 88 ? -4.984 -11.188 -3.512 1 95.56 88 MET A C 1
ATOM 672 O O . MET A 1 88 ? -4.777 -11.5 -2.336 1 95.56 88 MET A O 1
ATOM 676 N N . GLY A 1 89 ? -5.898 -10.336 -3.793 1 97.44 89 GLY A N 1
ATOM 677 C CA . GLY A 1 89 ? -6.938 -9.953 -2.846 1 97.44 89 GLY A CA 1
ATOM 678 C C . GLY A 1 89 ? -8.086 -10.945 -2.799 1 97.44 89 GLY A C 1
ATOM 679 O O . GLY A 1 89 ? -8.336 -11.664 -3.77 1 97.44 89 GLY A O 1
ATOM 680 N N . LEU A 1 90 ? -8.844 -10.898 -1.726 1 98.19 90 LEU A N 1
ATOM 681 C CA . LEU A 1 90 ? -9.867 -11.898 -1.43 1 98.19 90 LEU A CA 1
ATOM 682 C C . LEU A 1 90 ? -10.82 -12.062 -2.607 1 98.19 90 LEU A C 1
ATOM 684 O O . LEU A 1 90 ? -11.18 -13.188 -2.967 1 98.19 90 LEU A O 1
ATOM 688 N N . PHE A 1 91 ? -11.172 -10.969 -3.285 1 96.62 91 PHE A N 1
ATOM 689 C CA . PHE A 1 91 ? -12.211 -11.031 -4.309 1 96.62 91 PHE A CA 1
ATOM 690 C C . PHE A 1 91 ? -11.609 -10.867 -5.699 1 96.62 91 PHE A C 1
ATOM 692 O O . PHE A 1 91 ? -12.336 -10.641 -6.668 1 96.62 91 PHE A O 1
ATOM 699 N N . ASP A 1 92 ? -10.281 -10.883 -5.793 1 95.06 92 ASP A N 1
ATOM 700 C CA . ASP A 1 92 ? -9.617 -10.719 -7.078 1 95.06 92 ASP A CA 1
ATOM 701 C C . ASP A 1 92 ? -9.68 -12 -7.902 1 95.06 92 ASP A C 1
ATOM 703 O O . ASP A 1 92 ? -8.938 -12.953 -7.637 1 95.06 92 ASP A O 1
ATOM 707 N N . GLY A 1 93 ? -10.586 -12.055 -8.828 1 91.81 93 GLY A N 1
ATOM 708 C CA . GLY A 1 93 ? -10.734 -13.195 -9.719 1 91.81 93 GLY A CA 1
ATOM 709 C C . GLY A 1 93 ? -10.703 -12.82 -11.188 1 91.81 93 GLY A C 1
ATOM 710 O O . GLY A 1 93 ? -10.109 -11.805 -11.562 1 91.81 93 GLY A O 1
ATOM 711 N N . VAL A 1 94 ? -11.125 -13.719 -12 1 87.75 94 VAL A N 1
ATOM 712 C CA . VAL A 1 94 ? -11.125 -13.508 -13.438 1 87.75 94 VAL A CA 1
ATOM 713 C C . VAL A 1 94 ? -12.562 -13.492 -13.961 1 87.75 94 VAL A C 1
ATOM 715 O O . VAL A 1 94 ? -13.438 -14.172 -13.422 1 87.75 94 VAL A O 1
ATOM 718 N N . THR A 1 95 ? -12.758 -12.617 -14.914 1 78.88 95 THR A N 1
ATOM 719 C CA . THR A 1 95 ? -14.047 -12.617 -15.602 1 78.88 95 THR A CA 1
ATOM 720 C C . THR A 1 95 ? -14.109 -13.742 -16.625 1 78.88 95 THR A C 1
ATOM 722 O O . THR A 1 95 ? -13.164 -13.953 -17.391 1 78.88 95 THR A O 1
ATOM 725 N N . SER A 1 96 ? -14.906 -14.688 -16.453 1 68.88 96 SER A N 1
ATOM 726 C CA . SER A 1 96 ? -14.984 -15.797 -17.391 1 68.88 96 SER A CA 1
ATOM 727 C C . SER A 1 96 ? -16.25 -15.734 -18.219 1 68.88 96 SER A C 1
ATOM 729 O O . SER A 1 96 ? -17.359 -15.633 -17.688 1 68.88 96 SER A O 1
ATOM 731 N N . PRO A 1 97 ? -16 -15.648 -19.531 1 62 97 PRO A N 1
ATOM 732 C CA . PRO A 1 97 ? -17.234 -15.758 -20.328 1 62 97 PRO A CA 1
ATOM 733 C C . PRO A 1 97 ? -17.953 -17.094 -20.125 1 62 97 PRO A C 1
ATOM 735 O O . PRO A 1 97 ? -19.141 -17.203 -20.422 1 62 97 PRO A O 1
ATOM 738 N N . LEU A 1 98 ? -17.266 -17.969 -19.625 1 60.44 98 LEU A N 1
ATOM 739 C CA . LEU A 1 98 ? -17.812 -19.328 -19.562 1 60.44 98 LEU A CA 1
ATOM 740 C C . LEU A 1 98 ? -18.422 -19.594 -18.188 1 60.44 98 LEU A C 1
ATOM 742 O O . LEU A 1 98 ? -19.062 -20.625 -17.984 1 60.44 98 LEU A O 1
ATOM 746 N N . CYS A 1 99 ? -18.172 -18.656 -17.359 1 61.34 99 CYS A N 1
ATOM 747 C CA . CYS A 1 99 ? -18.547 -19 -16 1 61.34 99 CYS A CA 1
ATOM 748 C C . CYS A 1 99 ? -19.891 -18.391 -15.625 1 61.34 99 CYS A C 1
ATOM 750 O O . CYS A 1 99 ? -20.109 -17.188 -15.82 1 61.34 99 CYS A O 1
ATOM 752 N N . LYS A 1 100 ? -20.766 -19.234 -15.273 1 62.41 100 LYS A N 1
ATOM 753 C CA . LYS A 1 100 ? -22.109 -18.844 -14.844 1 62.41 100 LYS A CA 1
ATOM 754 C C . LYS A 1 100 ? -22.109 -18.406 -13.383 1 62.41 100 LYS A C 1
ATOM 756 O O . LYS A 1 100 ? -23.047 -17.734 -12.93 1 62.41 100 LYS A O 1
ATOM 761 N N . GLU A 1 101 ? -20.984 -18.953 -12.578 1 65.62 101 GLU A N 1
ATOM 762 C CA . GLU A 1 101 ? -21 -18.609 -11.156 1 65.62 101 GLU A CA 1
ATOM 763 C C . GLU A 1 101 ? -20.531 -17.172 -10.938 1 65.62 101 GLU A C 1
ATOM 765 O O . GLU A 1 101 ? -19.531 -16.75 -11.5 1 65.62 101 GLU A O 1
ATOM 770 N N . ARG A 1 102 ? -21.469 -16.469 -10.203 1 71.94 102 ARG A N 1
ATOM 771 C CA . ARG A 1 102 ? -21.172 -15.047 -10.016 1 71.94 102 ARG A CA 1
ATOM 772 C C . ARG A 1 102 ? -21.031 -14.711 -8.539 1 71.94 102 ARG A C 1
ATOM 774 O O . ARG A 1 102 ? -21.594 -15.406 -7.68 1 71.94 102 ARG A O 1
ATOM 781 N N . GLY A 1 103 ? -20.031 -13.883 -8.305 1 71.31 103 GLY A N 1
ATOM 782 C CA . GLY A 1 103 ? -19.875 -13.344 -6.965 1 71.31 103 GLY A CA 1
ATOM 783 C C . GLY A 1 103 ? -21.016 -12.43 -6.555 1 71.31 103 GLY A C 1
ATOM 784 O O . GLY A 1 103 ? -22.094 -12.477 -7.141 1 71.31 103 GLY A O 1
ATOM 785 N N . TRP A 1 104 ? -20.797 -11.789 -5.504 1 73.62 104 TRP A N 1
ATOM 786 C CA . TRP A 1 104 ? -21.797 -10.867 -4.957 1 73.62 104 TRP A CA 1
ATOM 787 C C . TRP A 1 104 ? -22.203 -9.828 -5.992 1 73.62 104 TRP A C 1
ATOM 789 O O . TRP A 1 104 ? -21.344 -9.25 -6.672 1 73.62 104 TRP A O 1
ATOM 799 N N . GLY A 1 105 ? -23.469 -9.609 -6.02 1 71 105 GLY A N 1
ATOM 800 C CA . GLY A 1 105 ? -24 -8.625 -6.941 1 71 105 GLY A CA 1
ATOM 801 C C . GLY A 1 105 ? -23.797 -8.992 -8.398 1 71 105 GLY A C 1
ATOM 802 O O . GLY A 1 105 ? -23.891 -8.133 -9.281 1 71 105 GLY A O 1
ATOM 803 N N . GLY A 1 106 ? -23.359 -10.211 -8.602 1 74 106 GLY A N 1
ATOM 804 C CA . GLY A 1 106 ? -23.172 -10.648 -9.977 1 74 106 GLY A CA 1
ATOM 805 C C . GLY A 1 106 ? -21.75 -10.453 -10.477 1 74 106 GLY A C 1
ATOM 806 O O . GLY A 1 106 ? -21.453 -10.695 -11.648 1 74 106 GLY A O 1
ATOM 807 N N . VAL A 1 107 ? -20.922 -9.992 -9.5 1 75.5 107 VAL A N 1
ATOM 808 C CA . VAL A 1 107 ? -19.547 -9.734 -9.906 1 75.5 107 VAL A CA 1
ATOM 809 C C . VAL A 1 107 ? -18.844 -11.055 -10.211 1 75.5 107 VAL A C 1
ATOM 811 O O . VAL A 1 107 ? -19.078 -12.062 -9.539 1 75.5 107 VAL A O 1
ATOM 814 N N . ASN A 1 108 ? -18.062 -10.945 -11.25 1 78.75 108 ASN A N 1
ATOM 815 C CA . ASN A 1 108 ? -17.297 -12.125 -11.633 1 78.75 108 ASN A CA 1
ATOM 816 C C . ASN A 1 108 ? -15.984 -12.219 -10.859 1 78.75 108 ASN A C 1
ATOM 818 O O . ASN A 1 108 ? -15.039 -11.484 -11.133 1 78.75 108 ASN A O 1
ATOM 822 N N . ASP A 1 109 ? -16.016 -13.078 -9.828 1 90.12 109 ASP A N 1
ATOM 823 C CA . ASP A 1 109 ? -14.797 -13.328 -9.062 1 90.12 109 ASP A CA 1
ATOM 824 C C . ASP A 1 109 ? -14.359 -14.781 -9.188 1 90.12 109 ASP A C 1
ATOM 826 O O . ASP A 1 109 ? -13.867 -15.375 -8.219 1 90.12 109 ASP A O 1
ATOM 830 N N . TYR A 1 110 ? -14.562 -15.375 -10.383 1 92.25 110 TYR A N 1
ATOM 831 C CA . TYR A 1 110 ? -14.18 -16.766 -10.617 1 92.25 110 TYR A CA 1
ATOM 832 C C . TYR A 1 110 ? -12.695 -16.984 -10.344 1 92.25 110 TYR A C 1
ATOM 834 O O . TYR A 1 110 ? -11.867 -16.156 -10.727 1 92.25 110 TYR A O 1
ATOM 842 N N . ALA A 1 111 ? -12.375 -18.062 -9.594 1 94.25 111 ALA A N 1
ATOM 843 C CA . ALA A 1 111 ? -11.023 -18.531 -9.281 1 94.25 111 ALA A CA 1
ATOM 844 C C . ALA A 1 111 ? -10.344 -17.594 -8.289 1 94.25 111 ALA A C 1
ATOM 846 O O . ALA A 1 111 ? -9.125 -17.641 -8.109 1 94.25 111 ALA A O 1
ATOM 847 N N . SER A 1 112 ? -11.125 -16.656 -7.695 1 95.62 112 SER A N 1
ATOM 848 C CA . SER A 1 112 ? -10.602 -15.859 -6.59 1 95.62 112 SER A CA 1
ATOM 849 C C . SER A 1 112 ? -10.539 -16.672 -5.305 1 95.62 112 SER A C 1
ATOM 851 O O . SER A 1 112 ? -11.062 -17.797 -5.246 1 95.62 112 SER A O 1
ATOM 853 N N . THR A 1 113 ? -9.828 -16.125 -4.305 1 98.06 113 THR A N 1
ATOM 854 C CA . THR A 1 113 ? -9.828 -16.75 -2.988 1 98.06 113 THR A CA 1
ATOM 855 C C . THR A 1 113 ? -11.25 -16.859 -2.449 1 98.06 113 THR A C 1
ATOM 857 O O . THR A 1 113 ? -11.617 -17.859 -1.836 1 98.06 113 THR A O 1
ATOM 860 N N . ALA A 1 114 ? -12.086 -15.875 -2.705 1 97.38 114 ALA A N 1
ATOM 861 C CA . ALA A 1 114 ? -13.484 -15.898 -2.275 1 97.38 114 ALA A CA 1
ATOM 862 C C . ALA A 1 114 ? -14.234 -17.047 -2.943 1 97.38 114 ALA A C 1
ATOM 864 O O . ALA A 1 114 ? -15.023 -17.734 -2.297 1 97.38 114 ALA A O 1
ATOM 865 N N . HIS A 1 115 ? -14.039 -17.203 -4.203 1 95.56 115 HIS A N 1
ATOM 866 C CA . HIS A 1 115 ? -14.664 -18.312 -4.922 1 95.56 115 HIS A CA 1
ATOM 867 C C . HIS A 1 115 ? -14.305 -19.656 -4.297 1 95.56 115 HIS A C 1
ATOM 869 O O . HIS A 1 115 ? -15.18 -20.484 -4.062 1 95.56 115 HIS A O 1
ATOM 875 N N . ILE A 1 116 ? -13.023 -19.828 -3.994 1 97.25 116 ILE A N 1
ATOM 876 C CA . ILE A 1 116 ? -12.555 -21.078 -3.402 1 97.25 116 ILE A CA 1
ATOM 877 C C . ILE A 1 116 ? -13.148 -21.234 -2.008 1 97.25 116 ILE A C 1
ATOM 879 O O . ILE A 1 116 ? -13.539 -22.344 -1.619 1 97.25 116 ILE A O 1
ATOM 883 N N . ALA A 1 117 ? -13.195 -20.156 -1.253 1 97.5 117 ALA A N 1
ATOM 884 C CA . ALA A 1 117 ? -13.797 -20.219 0.078 1 97.5 117 ALA A CA 1
ATOM 885 C C . ALA A 1 117 ? -15.234 -20.703 0.009 1 97.5 117 ALA A C 1
ATOM 887 O O . ALA A 1 117 ? -15.656 -21.531 0.82 1 97.5 117 ALA A O 1
ATOM 888 N N . ARG A 1 118 ? -16 -20.188 -0.952 1 95.56 118 ARG A N 1
ATOM 889 C CA . ARG A 1 118 ? -17.391 -20.625 -1.13 1 95.56 118 ARG A CA 1
ATOM 890 C C . ARG A 1 118 ? -17.469 -22.078 -1.565 1 95.56 118 ARG A C 1
ATOM 892 O O . ARG A 1 118 ? -18.266 -22.859 -1.034 1 95.56 118 ARG A O 1
ATOM 899 N N . LEU A 1 119 ? -16.578 -22.438 -2.512 1 94.5 119 LEU A N 1
ATOM 900 C CA . LEU A 1 119 ? -16.562 -23.781 -3.074 1 94.5 119 LEU A CA 1
ATOM 901 C C . LEU A 1 119 ? -16.297 -24.812 -1.992 1 94.5 119 LEU A C 1
ATOM 903 O O . LEU A 1 119 ? -16.906 -25.891 -2 1 94.5 119 LEU A O 1
ATOM 907 N N . LEU A 1 120 ? -15.43 -24.469 -1.047 1 96.56 120 LEU A N 1
ATOM 908 C CA . LEU A 1 120 ? -14.984 -25.438 -0.05 1 96.56 120 LEU A CA 1
ATOM 909 C C . LEU A 1 120 ? -15.672 -25.188 1.29 1 96.56 120 LEU A C 1
ATOM 911 O O . LEU A 1 120 ? -15.492 -25.953 2.238 1 96.56 120 LEU A O 1
ATOM 915 N N . ASP A 1 121 ? -16.469 -24.109 1.405 1 96.06 121 ASP A N 1
ATOM 916 C CA . ASP A 1 121 ? -17.156 -23.719 2.631 1 96.06 121 ASP A CA 1
ATOM 917 C C . ASP A 1 121 ? -16.172 -23.578 3.791 1 96.06 121 ASP A C 1
ATOM 919 O O . ASP A 1 121 ? -16.359 -24.188 4.848 1 96.06 121 ASP A O 1
ATOM 923 N N . LEU A 1 122 ? -15.172 -22.812 3.576 1 97.31 122 LEU A N 1
ATOM 924 C CA . LEU A 1 122 ? -14.125 -22.609 4.578 1 97.31 122 LEU A CA 1
ATOM 925 C C . LEU A 1 122 ? -14.188 -21.203 5.152 1 97.31 122 LEU A C 1
ATOM 927 O O . LEU A 1 122 ? -14.453 -20.25 4.426 1 97.31 122 LEU A O 1
ATOM 931 N N . PRO A 1 123 ? -13.898 -21.047 6.453 1 97.94 123 PRO A N 1
ATOM 932 C CA . PRO A 1 123 ? -13.734 -19.688 7.004 1 97.94 123 PRO A CA 1
ATOM 933 C C . PRO A 1 123 ? -12.469 -19 6.504 1 97.94 123 PRO A C 1
ATOM 935 O O . PRO A 1 123 ? -11.516 -19.672 6.082 1 97.94 123 PRO A O 1
ATOM 938 N N . VAL A 1 124 ? -12.516 -17.688 6.527 1 98.56 124 VAL A N 1
ATOM 939 C CA . VAL A 1 124 ? -11.43 -16.875 5.977 1 98.56 124 VAL A CA 1
ATOM 940 C C . VAL A 1 124 ? -10.852 -15.977 7.07 1 98.56 124 VAL A C 1
ATOM 942 O O . VAL A 1 124 ? -11.594 -15.391 7.859 1 98.56 124 VAL A O 1
ATOM 945 N N . VAL A 1 125 ? -9.562 -15.93 7.203 1 98.75 125 VAL A N 1
ATOM 946 C CA . VAL A 1 125 ? -8.867 -14.906 7.973 1 98.75 125 VAL A CA 1
ATOM 947 C C . VAL A 1 125 ? -8.289 -13.852 7.031 1 98.75 125 VAL A C 1
ATOM 949 O O . VAL A 1 125 ? -7.594 -14.18 6.07 1 98.75 125 VAL A O 1
ATOM 952 N N . LEU A 1 126 ? -8.617 -12.625 7.266 1 98.81 126 LEU A N 1
ATOM 953 C CA . LEU A 1 126 ? -8.203 -11.523 6.395 1 98.81 126 LEU A CA 1
ATOM 954 C C . LEU A 1 126 ? -6.934 -10.859 6.926 1 98.81 126 LEU A C 1
ATOM 956 O O . LEU A 1 126 ? -6.918 -10.359 8.055 1 98.81 126 LEU A O 1
ATOM 960 N N . VAL A 1 127 ? -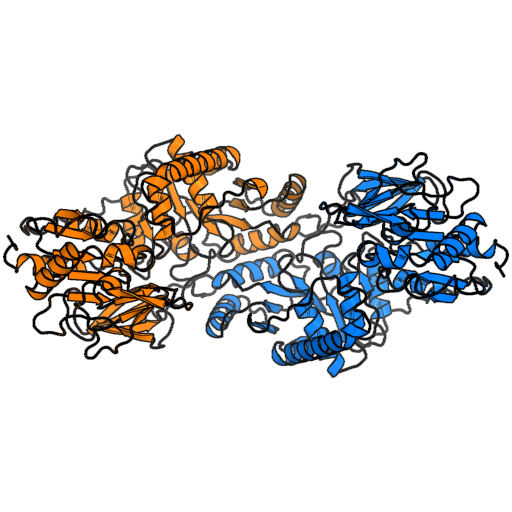5.867 -10.883 6.141 1 98.69 127 VAL A N 1
ATOM 961 C CA . VAL A 1 127 ? -4.645 -10.164 6.473 1 98.69 127 VAL A CA 1
ATOM 962 C C . VAL A 1 127 ? -4.746 -8.719 5.992 1 98.69 127 VAL A C 1
ATOM 964 O O . VAL A 1 127 ? -5.035 -8.469 4.816 1 98.69 127 VAL A O 1
ATOM 967 N N . ILE A 1 128 ? -4.547 -7.797 6.879 1 98.5 128 ILE A N 1
ATOM 968 C CA . ILE A 1 128 ? -4.621 -6.375 6.551 1 98.5 128 ILE A CA 1
ATOM 969 C C . ILE A 1 128 ? -3.258 -5.727 6.777 1 98.5 128 ILE A C 1
ATOM 971 O O . ILE A 1 128 ? -2.639 -5.914 7.828 1 98.5 128 ILE A O 1
ATOM 975 N N . ASP A 1 129 ? -2.758 -5.047 5.754 1 97 129 ASP A N 1
ATOM 976 C CA . ASP A 1 129 ? -1.55 -4.242 5.895 1 97 129 ASP A CA 1
ATOM 977 C C . ASP A 1 129 ? -1.838 -2.951 6.66 1 97 129 ASP A C 1
ATOM 979 O O . ASP A 1 129 ? -2.486 -2.045 6.133 1 97 129 ASP A O 1
ATOM 983 N N . CYS A 1 130 ? -1.256 -2.809 7.816 1 96.94 130 CYS A N 1
ATOM 984 C CA . CYS A 1 130 ? -1.62 -1.703 8.695 1 96.94 130 CYS A CA 1
ATOM 985 C C . CYS A 1 130 ? -0.559 -0.61 8.664 1 96.94 130 CYS A C 1
ATOM 987 O O . CYS A 1 130 ? -0.631 0.352 9.43 1 96.94 130 CYS A O 1
ATOM 989 N N . SER A 1 131 ? 0.428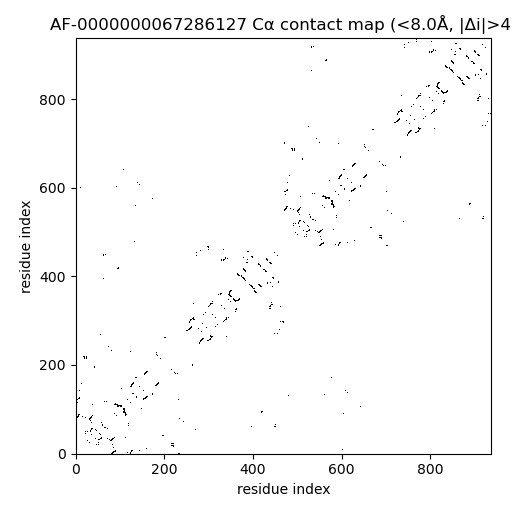 -0.692 7.789 1 93.69 131 SER A N 1
ATOM 990 C CA . SER A 1 131 ? 1.562 0.226 7.805 1 93.69 131 SER A CA 1
ATOM 991 C C . SER A 1 131 ? 1.108 1.67 7.621 1 93.69 131 SER A C 1
ATOM 993 O O . SER A 1 131 ? 1.781 2.6 8.07 1 93.69 131 SER A O 1
ATOM 995 N N . ARG A 1 132 ? -0.044 1.962 7.039 1 93.75 132 ARG A N 1
ATOM 996 C CA . ARG A 1 132 ? -0.515 3.311 6.738 1 93.75 132 ARG A CA 1
ATOM 997 C C . ARG A 1 132 ? -1.987 3.469 7.102 1 93.75 132 ARG A C 1
ATOM 999 O O . ARG A 1 132 ? -2.742 4.125 6.383 1 93.75 132 ARG A O 1
ATOM 1006 N N . LEU A 1 133 ? -2.307 2.773 8.18 1 93.75 133 LEU A N 1
ATOM 1007 C CA . LEU A 1 133 ? -3.701 2.74 8.609 1 93.75 133 LEU A CA 1
ATOM 1008 C C . LEU A 1 133 ? -3.809 2.984 10.109 1 93.75 133 LEU A C 1
ATOM 1010 O O . LEU A 1 133 ? -2.885 2.674 10.867 1 93.75 133 LEU A O 1
ATOM 1014 N N . SER A 1 134 ? -4.895 3.562 10.516 1 93.38 134 SER A N 1
ATOM 1015 C CA . SER A 1 134 ? -5.336 3.566 11.906 1 93.38 134 SE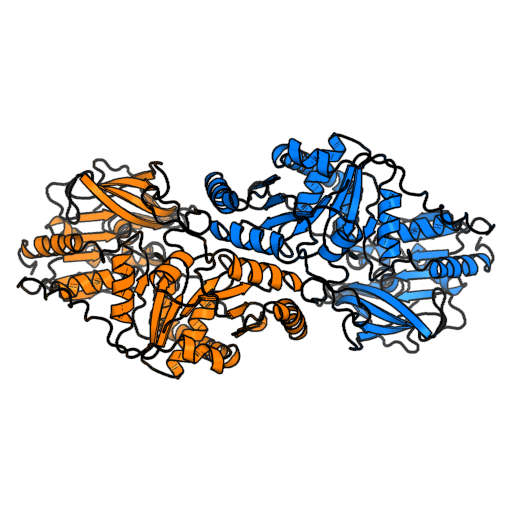R A CA 1
ATOM 1016 C C . SER A 1 134 ? -6.828 3.266 12.016 1 93.38 134 SER A C 1
ATOM 1018 O O . SER A 1 134 ? -7.246 2.115 11.867 1 93.38 134 SER A O 1
ATOM 1020 N N . GLY A 1 135 ? -7.637 4.32 12.109 1 93.38 135 GLY A N 1
ATOM 1021 C CA . GLY A 1 135 ? -9.07 4.121 12.258 1 93.38 135 GLY A CA 1
ATOM 1022 C C . GLY A 1 135 ? -9.719 3.521 11.023 1 93.38 135 GLY A C 1
ATOM 1023 O O . GLY A 1 135 ? -10.719 2.809 11.125 1 93.38 135 GLY A O 1
ATOM 1024 N N . SER A 1 136 ? -9.156 3.701 9.883 1 97 136 SER A N 1
ATOM 1025 C CA . SER A 1 136 ? -9.727 3.277 8.609 1 97 136 SER A CA 1
ATOM 1026 C C . SER A 1 136 ? -9.688 1.761 8.461 1 97 136 SER A C 1
ATOM 1028 O O . SER A 1 136 ? -10.359 1.197 7.598 1 97 136 SER A O 1
ATOM 1030 N N . VAL A 1 137 ? -8.953 1.055 9.359 1 96.94 137 VAL A N 1
ATOM 1031 C CA . VAL A 1 137 ? -8.898 -0.404 9.336 1 96.94 137 VAL A CA 1
ATOM 1032 C C . VAL A 1 137 ? -10.305 -0.971 9.555 1 96.94 137 VAL A C 1
ATOM 1034 O O . VAL A 1 137 ? -10.648 -2.014 8.992 1 96.94 137 VAL A O 1
ATOM 1037 N N . ALA A 1 138 ? -11.117 -0.273 10.32 1 96.5 138 ALA A N 1
ATOM 1038 C CA . ALA A 1 138 ? -12.469 -0.738 10.617 1 96.5 138 ALA A CA 1
ATOM 1039 C C . ALA A 1 138 ? -13.344 -0.735 9.367 1 96.5 138 ALA A C 1
ATOM 1041 O O . ALA A 1 138 ? -14.109 -1.671 9.141 1 96.5 138 ALA A O 1
ATOM 1042 N N . ALA A 1 139 ? -13.234 0.327 8.562 1 97.31 139 ALA A N 1
ATOM 1043 C CA . ALA A 1 139 ? -14.008 0.406 7.328 1 97.31 139 ALA A CA 1
ATOM 1044 C C . ALA A 1 139 ? -13.602 -0.698 6.352 1 97.31 139 ALA A C 1
ATOM 1046 O O . ALA A 1 139 ? -14.453 -1.299 5.695 1 97.31 139 ALA A O 1
ATOM 1047 N N . ILE A 1 140 ? -12.312 -0.969 6.258 1 97.94 140 ILE A N 1
ATOM 1048 C CA . ILE A 1 140 ? -11.805 -2.023 5.383 1 97.94 140 ILE A CA 1
ATOM 1049 C C . ILE A 1 140 ? -12.328 -3.379 5.859 1 97.94 140 ILE A C 1
ATOM 1051 O O . ILE A 1 140 ? -12.922 -4.129 5.082 1 97.94 140 ILE A O 1
ATOM 1055 N N . ALA A 1 141 ? -12.133 -3.666 7.172 1 97.88 141 ALA A N 1
ATOM 1056 C CA . ALA A 1 141 ? -12.586 -4.934 7.734 1 97.88 141 ALA A CA 1
ATOM 1057 C C . ALA A 1 141 ? -14.094 -5.098 7.578 1 97.88 141 ALA A C 1
ATOM 1059 O O . ALA A 1 141 ? -14.578 -6.176 7.219 1 97.88 141 ALA A O 1
ATOM 1060 N N . HIS A 1 142 ? -14.805 -4.043 7.84 1 97.38 142 HIS A N 1
ATOM 1061 C CA . HIS A 1 142 ? -16.25 -4.055 7.676 1 97.38 142 HIS A CA 1
ATOM 1062 C C . HIS A 1 142 ? -16.641 -4.406 6.242 1 97.38 142 HIS A C 1
ATOM 1064 O O . HIS A 1 142 ? -17.531 -5.223 6.016 1 97.38 142 HIS A O 1
ATOM 1070 N N . GLY A 1 143 ? -16 -3.789 5.289 1 97.56 143 GLY A N 1
ATOM 1071 C CA . GLY A 1 143 ? -16.297 -4.031 3.885 1 97.56 143 GLY A CA 1
ATOM 1072 C C . GLY A 1 143 ? -16.109 -5.48 3.48 1 97.56 143 GLY A C 1
ATOM 1073 O O . GLY A 1 143 ? -17.016 -6.082 2.877 1 97.56 143 GLY A O 1
ATOM 1074 N N . TYR A 1 144 ? -14.992 -6.074 3.863 1 97.94 144 TYR A N 1
ATOM 1075 C CA . TYR A 1 144 ? -14.711 -7.457 3.492 1 97.94 144 TYR A CA 1
ATOM 1076 C C . TYR A 1 144 ? -15.633 -8.422 4.23 1 97.94 144 TYR A C 1
ATOM 1078 O O . TYR A 1 144 ? -15.977 -9.484 3.707 1 97.94 144 TYR A O 1
ATOM 1086 N N . SER A 1 145 ? -16.125 -8.078 5.387 1 97.25 145 SER A N 1
ATOM 1087 C CA . SER A 1 145 ? -16.953 -8.953 6.195 1 97.25 145 SER A CA 1
ATOM 1088 C C . SER A 1 145 ? -18.422 -8.891 5.75 1 97.25 145 SER A C 1
ATOM 1090 O O . SER A 1 145 ? -19.188 -9.805 6.02 1 97.25 145 SER A O 1
ATOM 1092 N N . SER A 1 146 ? -18.766 -7.828 5.035 1 95.88 146 SER A N 1
ATOM 1093 C CA . SER A 1 146 ? -20.203 -7.645 4.801 1 95.88 146 SER A CA 1
ATOM 1094 C C . SER A 1 146 ? -20.516 -7.598 3.311 1 95.88 146 SER A C 1
ATOM 1096 O O . SER A 1 146 ? -21.672 -7.648 2.914 1 95.88 146 SER A O 1
ATOM 1098 N N . PHE A 1 147 ? -19.547 -7.523 2.486 1 95.69 147 PHE A N 1
ATOM 1099 C CA . PHE A 1 147 ? -19.75 -7.383 1.051 1 95.69 147 PHE A CA 1
ATOM 1100 C C . PHE A 1 147 ? -20.484 -8.602 0.486 1 95.69 147 PHE A C 1
ATOM 1102 O O . PHE A 1 147 ? -21.5 -8.461 -0.185 1 95.69 147 PHE A O 1
ATOM 1109 N N . ASP A 1 148 ? -19.953 -9.758 0.637 1 95.38 148 ASP A N 1
ATOM 1110 C CA . ASP A 1 148 ? -20.547 -11.039 0.272 1 95.38 148 ASP A CA 1
ATOM 1111 C C . ASP A 1 148 ? -20.859 -11.875 1.513 1 95.38 148 ASP A C 1
ATOM 1113 O O . ASP A 1 148 ? -19.953 -12.438 2.129 1 95.38 148 ASP A O 1
ATOM 1117 N N . PRO A 1 149 ? -22.047 -11.977 1.918 1 93.44 149 PRO A N 1
ATOM 1118 C CA . PRO A 1 149 ? -22.422 -12.633 3.174 1 93.44 149 PRO A CA 1
ATOM 1119 C C . PRO A 1 149 ? -22.109 -14.125 3.17 1 93.44 149 PRO A C 1
ATOM 1121 O O . PRO A 1 149 ? -22.141 -14.773 4.223 1 93.44 149 PRO A O 1
ATOM 1124 N N . ARG A 1 150 ? -21.797 -14.75 2.045 1 95.62 150 ARG A N 1
ATOM 1125 C CA . ARG A 1 150 ? -21.484 -16.172 1.958 1 95.62 150 ARG A CA 1
ATOM 1126 C C . ARG A 1 150 ? -20.062 -16.453 2.42 1 95.62 150 ARG A C 1
ATOM 1128 O O . ARG A 1 150 ? -19.703 -17.609 2.684 1 95.62 150 ARG A O 1
ATOM 1135 N N . ILE A 1 151 ? -19.266 -15.383 2.396 1 96.69 151 ILE A N 1
ATOM 1136 C CA . ILE A 1 151 ? -17.891 -15.5 2.871 1 96.69 151 ILE A CA 1
ATOM 1137 C C . ILE A 1 151 ? -17.859 -15.352 4.391 1 96.69 151 ILE A C 1
ATOM 1139 O O . ILE A 1 151 ? -18.297 -14.328 4.93 1 96.69 151 ILE A O 1
ATOM 1143 N N . LYS A 1 152 ? -17.375 -16.266 5.094 1 96.69 152 LYS A N 1
ATOM 1144 C CA . LYS A 1 152 ? -17.297 -16.25 6.551 1 96.69 152 LYS A CA 1
ATOM 1145 C C . LYS A 1 152 ? -15.922 -15.758 7.02 1 96.69 152 LYS A C 1
ATOM 1147 O O . LYS A 1 152 ? -14.961 -16.516 7.078 1 96.69 152 LYS A O 1
ATOM 1152 N N . ILE A 1 153 ? -15.906 -14.508 7.418 1 98.06 153 ILE A N 1
ATOM 1153 C CA . ILE A 1 153 ? -14.664 -13.961 7.961 1 98.06 153 ILE A CA 1
ATOM 1154 C C . ILE A 1 153 ? -14.531 -14.344 9.438 1 98.06 153 ILE A C 1
ATOM 1156 O O . ILE A 1 153 ? -15.281 -13.844 10.281 1 98.06 153 ILE A O 1
ATOM 1160 N N . ALA A 1 154 ? -13.578 -15.172 9.727 1 97.94 154 ALA A N 1
ATOM 1161 C CA . ALA A 1 154 ? -13.391 -15.68 11.086 1 97.94 154 ALA A CA 1
ATOM 1162 C C . ALA A 1 154 ? -12.625 -14.672 11.945 1 97.94 154 ALA A C 1
ATOM 1164 O O . ALA A 1 154 ? -12.664 -14.742 13.172 1 97.94 154 ALA A O 1
ATOM 1165 N N . GLY A 1 155 ? -11.898 -13.789 11.352 1 98.38 155 GLY A N 1
ATOM 1166 C CA . GLY A 1 155 ? -11.086 -12.781 12.031 1 98.38 155 GLY A CA 1
ATOM 1167 C C . GLY A 1 155 ? -10.086 -12.109 11.109 1 98.38 155 GLY A C 1
ATOM 1168 O O . GLY A 1 155 ? -10.117 -12.305 9.898 1 98.38 155 GLY A O 1
ATOM 1169 N N . VAL A 1 156 ? -9.211 -11.25 11.766 1 98.69 156 VAL A N 1
ATOM 1170 C CA . VAL A 1 156 ? -8.219 -10.516 10.984 1 98.69 156 VAL A CA 1
ATOM 1171 C C . VAL A 1 156 ? -6.828 -10.742 11.578 1 98.69 156 VAL A C 1
ATOM 1173 O O . VAL A 1 156 ? -6.699 -11.117 12.75 1 98.69 156 VAL A O 1
ATOM 1176 N N . ILE A 1 157 ? -5.844 -10.688 10.766 1 98.56 157 ILE A N 1
ATOM 1177 C CA . ILE A 1 157 ? -4.445 -10.578 11.156 1 98.56 157 ILE A CA 1
ATOM 1178 C C . ILE A 1 157 ? -3.889 -9.227 10.734 1 98.56 157 ILE A C 1
ATOM 1180 O O . ILE A 1 157 ? -3.961 -8.852 9.562 1 98.56 157 ILE A O 1
ATOM 1184 N N . PHE A 1 158 ? -3.4 -8.43 11.703 1 98.25 158 PHE A N 1
ATOM 1185 C CA . PHE A 1 158 ? -2.756 -7.156 11.422 1 98.25 158 PHE A CA 1
ATOM 1186 C C . PHE A 1 158 ? -1.285 -7.355 11.078 1 98.25 158 PHE A C 1
ATOM 1188 O O . PHE A 1 158 ? -0.526 -7.914 11.867 1 98.25 158 PHE A O 1
ATOM 1195 N N . ASN A 1 159 ? -0.94 -6.973 9.875 1 97.12 159 ASN A N 1
ATOM 1196 C CA . ASN A 1 159 ? 0.46 -7.031 9.469 1 97.12 159 ASN A CA 1
ATOM 1197 C C . ASN A 1 159 ? 1.083 -5.641 9.398 1 97.12 159 ASN A C 1
ATOM 1199 O O . ASN A 1 159 ? 0.387 -4.656 9.156 1 97.12 159 ASN A O 1
ATOM 1203 N N . ARG A 1 160 ? 2.393 -5.512 9.789 1 96.38 160 ARG A N 1
ATOM 1204 C CA . ARG A 1 160 ? 3.217 -4.309 9.719 1 96.38 160 ARG A CA 1
ATOM 1205 C C . ARG A 1 160 ? 2.711 -3.24 10.68 1 96.38 160 ARG A C 1
ATOM 1207 O O . ARG A 1 160 ? 2.605 -2.068 10.32 1 96.38 160 ARG A O 1
ATOM 1214 N N . VAL A 1 161 ? 2.357 -3.672 11.844 1 96.75 161 VAL A N 1
ATOM 1215 C CA . VAL A 1 161 ? 1.97 -2.764 12.914 1 96.75 161 VAL A CA 1
ATOM 1216 C C . VAL A 1 161 ? 3.193 -2.004 13.414 1 96.75 161 VAL A C 1
ATOM 1218 O O . VAL A 1 161 ? 4.246 -2.6 13.664 1 96.75 161 VAL A O 1
ATOM 1221 N N . GLY A 1 162 ? 3.068 -0.739 13.578 1 93.25 162 GLY A N 1
ATOM 1222 C CA . GLY A 1 162 ? 4.223 0.116 13.805 1 93.25 162 GLY A CA 1
ATOM 1223 C C . GLY A 1 162 ? 4.66 0.162 15.258 1 93.25 162 GLY A C 1
ATOM 1224 O O . GLY A 1 162 ? 5.836 0.381 15.547 1 93.25 162 GLY A O 1
ATOM 1225 N N . SER A 1 163 ? 3.752 0.093 16.266 1 91.62 163 SER A N 1
ATOM 1226 C CA . SER A 1 163 ? 4.023 0.188 17.688 1 91.62 163 SER A CA 1
ATOM 1227 C C . SER A 1 163 ? 2.855 -0.344 18.516 1 91.62 163 SER A C 1
ATOM 1229 O O . SER A 1 163 ? 1.795 -0.653 17.969 1 91.62 163 SER A O 1
ATOM 1231 N N . ASP A 1 164 ? 3.08 -0.485 19.812 1 91.75 164 ASP A N 1
ATOM 1232 C CA . ASP A 1 164 ? 2.004 -0.921 20.688 1 91.75 164 ASP A CA 1
ATOM 1233 C C . ASP A 1 164 ? 0.876 0.107 20.734 1 91.75 164 ASP A C 1
ATOM 1235 O O . ASP A 1 164 ? -0.299 -0.255 20.812 1 91.75 164 ASP A O 1
ATOM 1239 N N . ARG A 1 165 ? 1.252 1.299 20.688 1 87.25 165 ARG A N 1
ATOM 1240 C CA . ARG A 1 165 ? 0.245 2.354 20.641 1 87.25 165 ARG A CA 1
ATOM 1241 C C . ARG A 1 165 ? -0.584 2.271 19.375 1 87.25 165 ARG A C 1
ATOM 1243 O O . ARG A 1 165 ? -1.811 2.396 19.406 1 87.25 165 ARG A O 1
ATOM 1250 N N . HIS A 1 166 ? 0.121 2.127 18.312 1 91.69 166 HIS A N 1
ATOM 1251 C CA . HIS A 1 166 ? -0.559 1.935 17.031 1 91.69 166 HIS A CA 1
ATOM 1252 C C . HIS A 1 166 ? -1.518 0.75 17.094 1 91.69 166 HIS A C 1
ATOM 1254 O O . HIS A 1 166 ? -2.664 0.851 16.641 1 91.69 166 HIS A O 1
ATOM 1260 N N . LEU A 1 167 ? -1.047 -0.346 17.672 1 95.5 167 LEU A N 1
ATOM 1261 C CA . LEU A 1 167 ? -1.88 -1.535 17.812 1 95.5 167 LEU A CA 1
ATOM 1262 C C . LEU A 1 167 ? -3.148 -1.218 18.609 1 95.5 167 LEU A C 1
ATOM 1264 O O . LEU A 1 167 ? -4.238 -1.661 18.234 1 95.5 167 LEU A O 1
ATOM 1268 N N . GLN A 1 168 ? -2.996 -0.432 19.609 1 91.25 168 GLN A N 1
ATOM 1269 C CA . GLN A 1 168 ? -4.156 -0.09 20.422 1 91.25 168 GLN A CA 1
ATOM 1270 C C . GLN A 1 168 ? -5.18 0.705 19.625 1 91.25 168 GLN A C 1
ATOM 1272 O O . GLN A 1 168 ? -6.387 0.492 19.75 1 91.25 168 GLN A O 1
ATOM 1277 N N . LEU A 1 169 ? -4.703 1.623 18.797 1 89.88 169 LEU A N 1
ATOM 1278 C CA . LEU A 1 169 ? -5.59 2.385 17.922 1 89.88 169 LEU A CA 1
ATOM 1279 C C . LEU A 1 169 ? -6.355 1.461 16.984 1 89.88 169 LEU A C 1
ATOM 1281 O O . LEU A 1 169 ? -7.559 1.641 16.766 1 89.88 169 LEU A O 1
ATOM 1285 N N . LEU A 1 170 ? -5.664 0.511 16.438 1 95 170 LEU A N 1
ATOM 1286 C CA . LEU A 1 170 ? -6.285 -0.448 15.531 1 95 170 LEU A CA 1
ATOM 1287 C C . LEU A 1 170 ? -7.336 -1.282 16.25 1 95 170 LEU A C 1
ATOM 1289 O O . LEU A 1 170 ? -8.438 -1.49 15.734 1 95 170 LEU A O 1
ATOM 1293 N N . LYS A 1 171 ? -6.977 -1.77 17.438 1 94.44 171 LYS A N 1
ATOM 1294 C CA . LYS A 1 171 ? -7.898 -2.566 18.25 1 94.44 171 LYS A CA 1
ATOM 1295 C C . LYS A 1 171 ? -9.164 -1.774 18.578 1 94.44 171 LYS A C 1
ATOM 1297 O O . LYS A 1 171 ? -10.273 -2.281 18.438 1 94.44 171 LYS A O 1
ATOM 1302 N N . ASP A 1 172 ? -8.953 -0.544 18.953 1 90.12 172 ASP A N 1
ATOM 1303 C CA . ASP A 1 172 ? -10.078 0.316 19.297 1 90.12 172 ASP A CA 1
ATOM 1304 C C . ASP A 1 172 ? -10.984 0.541 18.094 1 90.12 172 ASP A C 1
ATOM 1306 O O . ASP A 1 172 ? -12.211 0.547 18.219 1 90.12 172 ASP A O 1
ATOM 1310 N N . ALA A 1 173 ? -10.398 0.758 17 1 92.19 173 ALA A N 1
ATOM 1311 C CA . ALA A 1 173 ? -11.156 0.999 15.781 1 92.19 173 ALA A CA 1
ATOM 1312 C C . ALA A 1 173 ? -11.984 -0.224 15.398 1 92.19 173 ALA A C 1
ATOM 1314 O O . ALA A 1 173 ? -13.094 -0.092 14.875 1 92.19 173 ALA A O 1
ATOM 1315 N N . LEU A 1 174 ? -11.469 -1.399 15.648 1 94.62 174 LEU A N 1
ATOM 1316 C CA . LEU A 1 174 ? -12.102 -2.637 15.203 1 94.62 174 LEU A CA 1
ATOM 1317 C C . LEU A 1 174 ? -13.148 -3.107 16.203 1 94.62 174 LEU A C 1
ATOM 1319 O O . LEU A 1 174 ? -13.984 -3.949 15.883 1 94.62 174 LEU A O 1
ATOM 1323 N N . ALA A 1 175 ? -13.164 -2.693 17.422 1 91.81 175 ALA A N 1
ATOM 1324 C CA . ALA A 1 175 ? -13.938 -3.191 18.547 1 91.81 175 ALA A CA 1
ATOM 1325 C C . ALA A 1 175 ? -15.43 -3.229 18.234 1 91.81 175 ALA A C 1
ATOM 1327 O O . ALA A 1 175 ? -16.109 -4.223 18.5 1 91.81 175 ALA A O 1
ATOM 1328 N N . PRO A 1 176 ? -15.898 -2.221 17.531 1 90.19 176 PRO A N 1
ATOM 1329 C CA . PRO A 1 176 ? -17.344 -2.234 17.266 1 90.19 176 PRO A CA 1
ATOM 1330 C C . PRO A 1 176 ? -17.766 -3.373 16.328 1 90.19 176 PRO A C 1
ATOM 1332 O O . PRO A 1 176 ? -18.938 -3.76 16.312 1 90.19 176 PRO A O 1
ATOM 1335 N N . LEU A 1 177 ? -16.906 -3.85 15.516 1 94.12 177 LEU A N 1
ATOM 1336 C CA . LEU A 1 177 ? -17.219 -4.891 14.539 1 94.12 177 LEU A CA 1
ATOM 1337 C C . LEU A 1 177 ? -17.234 -6.266 15.203 1 94.12 177 LEU A C 1
ATOM 1339 O O . LEU A 1 177 ? -17.719 -7.234 14.617 1 94.12 177 LEU A O 1
ATOM 1343 N N . LYS A 1 178 ? -16.656 -6.41 16.359 1 93.75 178 LYS A N 1
ATOM 1344 C CA . LYS A 1 178 ? -16.562 -7.676 17.094 1 93.75 178 LYS A CA 1
ATOM 1345 C C . LYS A 1 178 ? -15.852 -8.742 16.25 1 93.75 178 LYS A C 1
ATOM 1347 O O . LYS A 1 178 ? -16.266 -9.898 16.25 1 93.75 178 LYS A O 1
ATOM 1352 N N . LEU A 1 179 ? -15 -8.352 15.453 1 95.88 179 LEU A N 1
ATOM 1353 C CA . LEU A 1 179 ? -14.164 -9.25 14.656 1 95.88 179 LEU A CA 1
ATOM 1354 C C . LEU A 1 179 ? -12.898 -9.625 15.422 1 95.88 179 LEU A C 1
ATOM 1356 O O . LEU A 1 179 ? -12.141 -8.75 15.852 1 95.88 179 LEU A O 1
ATOM 1360 N N . PRO A 1 180 ? -12.672 -10.914 15.656 1 97.81 180 PRO A N 1
ATOM 1361 C CA . PRO A 1 180 ? -11.477 -11.32 16.391 1 97.81 180 PRO A CA 1
ATOM 1362 C C . PRO A 1 180 ? -10.188 -10.938 15.68 1 97.81 180 PRO A C 1
ATOM 1364 O O . PRO A 1 180 ? -10.102 -11.016 14.453 1 97.81 180 PRO A O 1
ATOM 1367 N N . ILE A 1 181 ? -9.258 -10.438 16.469 1 98.38 181 ILE A N 1
ATOM 1368 C CA . ILE A 1 181 ? -7.887 -10.289 15.984 1 98.38 181 ILE A CA 1
ATOM 1369 C C . ILE A 1 181 ? -7.098 -11.57 16.281 1 98.38 181 ILE A C 1
ATOM 1371 O O . ILE A 1 181 ? -6.816 -11.883 17.438 1 98.38 181 ILE A O 1
ATOM 1375 N N . LEU A 1 182 ? -6.684 -12.266 15.234 1 98.62 182 LEU A N 1
ATOM 1376 C CA . LEU A 1 182 ? -6.141 -13.609 15.383 1 98.62 182 LEU A CA 1
ATOM 1377 C C . LEU A 1 182 ? -4.617 -13.586 15.312 1 98.62 182 LEU A C 1
ATOM 1379 O O . LEU A 1 182 ? -3.969 -14.617 15.539 1 98.62 182 LEU A O 1
ATOM 1383 N N . GLY A 1 183 ? -4.043 -12.477 15.031 1 98.38 183 GLY A N 1
ATOM 1384 C CA . GLY A 1 183 ? -2.598 -12.312 14.992 1 98.38 183 GLY A CA 1
ATOM 1385 C C . GLY A 1 183 ? -2.17 -10.875 14.742 1 98.38 183 GLY A C 1
ATOM 1386 O O . GLY A 1 183 ? -2.926 -10.086 14.172 1 98.38 183 GLY A O 1
ATOM 1387 N N . VAL A 1 184 ? -1.022 -10.539 15.219 1 98.06 184 VAL A N 1
ATOM 1388 C CA . VAL A 1 184 ? -0.418 -9.219 15.031 1 98.06 184 VAL A CA 1
ATOM 1389 C C . VAL A 1 184 ? 1.066 -9.375 14.711 1 98.06 184 VAL A C 1
ATOM 1391 O O . VAL A 1 184 ? 1.823 -9.945 15.5 1 98.06 184 VAL A O 1
ATOM 1394 N N . LEU A 1 185 ? 1.447 -8.984 13.531 1 96.56 185 LEU A N 1
ATOM 1395 C CA . LEU A 1 185 ? 2.857 -8.93 13.156 1 96.56 185 LEU A CA 1
ATOM 1396 C C . LEU A 1 185 ? 3.344 -7.488 13.086 1 96.56 185 LEU A C 1
ATOM 1398 O O . LEU A 1 185 ? 2.766 -6.664 12.375 1 96.56 185 LEU A O 1
ATOM 1402 N N . HIS A 1 186 ? 4.391 -7.18 13.789 1 94.75 186 HIS A N 1
ATOM 1403 C CA . HIS A 1 186 ? 4.957 -5.836 13.789 1 94.75 186 HIS A CA 1
ATOM 1404 C C . HIS A 1 186 ? 5.934 -5.648 12.633 1 94.75 186 HIS A C 1
ATOM 1406 O O . HIS A 1 186 ? 6.465 -6.625 12.094 1 94.75 186 HIS A O 1
ATOM 1412 N N . ARG A 1 187 ? 6.125 -4.457 12.281 1 89.31 187 ARG A N 1
ATOM 1413 C CA . ARG A 1 187 ? 7.051 -4.129 11.203 1 89.31 187 ARG A CA 1
ATOM 1414 C C . ARG A 1 187 ? 8.445 -4.664 11.5 1 89.31 187 ARG A C 1
ATOM 1416 O O . ARG A 1 187 ? 9.148 -5.113 10.594 1 89.31 187 ARG A O 1
ATOM 1423 N N . GLN A 1 188 ? 8.805 -4.555 12.695 1 76.75 188 GLN A N 1
ATOM 1424 C CA . GLN A 1 188 ? 10.141 -4.984 13.102 1 76.75 188 GLN A CA 1
ATOM 1425 C C . GLN A 1 188 ? 10.289 -6.5 12.992 1 76.75 188 GLN A C 1
ATOM 1427 O O . GLN A 1 188 ? 11.406 -7.02 12.984 1 76.75 188 GLN A O 1
ATOM 1432 N N . ASP A 1 189 ? 9.227 -7.113 12.953 1 73.62 189 ASP A N 1
ATOM 1433 C CA . ASP A 1 189 ? 9.227 -8.57 12.875 1 73.62 189 ASP A CA 1
ATOM 1434 C C . ASP A 1 189 ? 9.359 -9.039 11.43 1 73.62 189 ASP A C 1
ATOM 1436 O O . ASP A 1 189 ? 9.352 -10.25 11.164 1 73.62 189 ASP A O 1
ATOM 1440 N N . ASN A 1 190 ? 9.586 -8.102 10.633 1 70.06 190 ASN A N 1
ATOM 1441 C CA . ASN A 1 190 ? 9.508 -8.477 9.219 1 70.06 190 ASN A CA 1
ATOM 1442 C C . ASN A 1 190 ? 10.68 -9.367 8.812 1 70.06 190 ASN A C 1
ATOM 1444 O O . ASN A 1 190 ? 11.82 -9.117 9.203 1 70.06 190 ASN A O 1
ATOM 1448 N N . ILE A 1 191 ? 10.273 -10.422 8.344 1 72.31 191 ILE A N 1
ATOM 1449 C CA . ILE A 1 191 ? 11.227 -11.367 7.773 1 72.31 191 ILE A CA 1
ATOM 1450 C C . ILE A 1 191 ? 11.195 -11.273 6.25 1 72.31 191 ILE A C 1
ATOM 1452 O O . ILE A 1 191 ? 10.133 -11.398 5.637 1 72.31 191 ILE A O 1
ATOM 1456 N N . THR A 1 192 ? 12.281 -10.828 5.777 1 68.62 192 THR A N 1
ATOM 1457 C CA . THR A 1 192 ? 12.383 -10.789 4.324 1 68.62 192 THR A CA 1
ATOM 1458 C C . THR A 1 192 ? 12.586 -12.188 3.758 1 68.62 192 THR A C 1
ATOM 1460 O O . THR A 1 192 ? 13.523 -12.891 4.137 1 68.62 192 THR A O 1
ATOM 1463 N N . ILE A 1 193 ? 11.555 -12.609 3.168 1 67.25 193 ILE A N 1
ATOM 1464 C CA . ILE A 1 193 ? 11.695 -13.859 2.436 1 67.25 193 ILE A CA 1
ATOM 1465 C C . ILE A 1 193 ? 12.391 -13.602 1.101 1 67.25 193 ILE A C 1
ATOM 1467 O O . ILE A 1 193 ? 11.969 -12.75 0.325 1 67.25 193 ILE A O 1
ATOM 1471 N N . PRO A 1 194 ? 13.711 -13.906 1.136 1 58.41 194 PRO A N 1
ATOM 1472 C CA . PRO A 1 194 ? 14.445 -13.641 -0.102 1 58.41 194 PRO A CA 1
ATOM 1473 C C . PRO A 1 194 ? 13.586 -13.828 -1.352 1 58.41 194 PRO A C 1
ATOM 1475 O O . PRO A 1 194 ? 12.617 -14.594 -1.328 1 58.41 194 PRO A O 1
ATOM 1478 N N . ASP A 1 195 ? 13.758 -12.859 -2.205 1 53.5 195 ASP A N 1
ATOM 1479 C CA . ASP A 1 195 ? 13.062 -12.898 -3.488 1 53.5 195 ASP A CA 1
ATOM 1480 C C . ASP A 1 195 ? 12.969 -14.328 -4.016 1 53.5 195 ASP A C 1
ATOM 1482 O O . ASP A 1 195 ? 13.773 -15.188 -3.648 1 53.5 195 ASP A O 1
ATOM 1486 N N . ARG A 1 196 ? 11.688 -14.562 -4.594 1 49.72 196 ARG A N 1
ATOM 1487 C CA . ARG A 1 196 ? 10.961 -15.719 -5.113 1 49.72 196 ARG A CA 1
ATOM 1488 C C . ARG A 1 196 ? 11.914 -16.688 -5.812 1 49.72 196 ARG A C 1
ATOM 1490 O O . ARG A 1 196 ? 11.469 -17.641 -6.445 1 49.72 196 ARG A O 1
ATOM 1497 N N . HIS A 1 197 ? 13.102 -16.156 -5.945 1 44.22 197 HIS A N 1
ATOM 1498 C CA . HIS A 1 197 ? 13.82 -17.203 -6.652 1 44.22 197 HIS A CA 1
ATOM 1499 C C . HIS A 1 197 ? 14.086 -18.391 -5.738 1 44.22 197 HIS A C 1
ATOM 1501 O O . HIS A 1 197 ? 15.227 -18.859 -5.621 1 44.22 197 HIS A O 1
ATOM 1507 N N . LEU A 1 198 ? 13.211 -18.391 -4.676 1 43.19 198 LEU A N 1
ATOM 1508 C CA . LEU A 1 198 ? 13.336 -19.578 -3.82 1 43.19 198 LEU A CA 1
ATOM 1509 C C . LEU A 1 198 ? 13.359 -20.844 -4.656 1 43.19 198 LEU A C 1
ATOM 1511 O O . LEU A 1 198 ? 13.422 -21.953 -4.105 1 43.19 198 LEU A O 1
ATOM 1515 N N . GLY A 1 199 ? 12.922 -20.703 -5.82 1 40.09 199 GLY A N 1
ATOM 1516 C CA . GLY A 1 199 ? 13.109 -22.094 -6.23 1 40.09 199 GLY A CA 1
ATOM 1517 C C . GLY A 1 199 ? 14.258 -22.781 -5.512 1 40.09 199 GLY A C 1
ATOM 1518 O O . GLY A 1 199 ? 14.445 -22.578 -4.312 1 40.09 199 GLY A O 1
ATOM 1519 N N . LEU A 1 200 ? 15.266 -23.359 -6.371 1 43.56 200 LEU A N 1
ATOM 1520 C CA . LEU A 1 200 ? 16.234 -24.375 -5.961 1 43.56 200 LEU A CA 1
ATOM 1521 C C . LEU A 1 200 ? 17.297 -23.766 -5.059 1 43.56 200 LEU A C 1
ATOM 1523 O O . LEU A 1 200 ? 18.234 -23.125 -5.539 1 43.56 200 LEU A O 1
ATOM 1527 N N . VAL A 1 201 ? 16.766 -23.25 -3.916 1 42.59 201 VAL A N 1
ATOM 1528 C CA . VAL A 1 201 ? 17.828 -22.953 -2.977 1 42.59 201 VAL A CA 1
ATOM 1529 C C . VAL A 1 201 ? 18.938 -24 -3.096 1 42.59 201 VAL A C 1
ATOM 1531 O O . VAL A 1 201 ? 18.703 -25.188 -2.854 1 42.59 201 VAL A O 1
ATOM 1534 N N . PRO A 1 202 ? 19.828 -23.656 -3.734 1 44.88 202 PRO A N 1
ATOM 1535 C CA . PRO A 1 202 ? 20.938 -24.594 -3.672 1 44.88 202 PRO A CA 1
ATOM 1536 C C . PRO A 1 202 ? 21.141 -25.188 -2.277 1 44.88 202 PRO A C 1
ATOM 1538 O O . PRO A 1 202 ? 20.797 -24.547 -1.279 1 44.88 202 PRO A O 1
ATOM 1541 N N . THR A 1 203 ? 21.375 -26.484 -2.303 1 45.25 203 THR A N 1
ATOM 1542 C CA . THR A 1 203 ? 21.688 -27.25 -1.096 1 45.25 203 THR A CA 1
ATOM 1543 C C . THR A 1 203 ? 22.469 -26.375 -0.109 1 45.25 203 THR A C 1
ATOM 1545 O O . THR A 1 203 ? 22.25 -26.453 1.1 1 45.25 203 THR A O 1
ATOM 1548 N N . ALA A 1 204 ? 23.328 -25.531 -0.741 1 47.47 204 ALA A N 1
ATOM 1549 C CA . ALA A 1 204 ? 24.219 -24.703 0.07 1 47.47 204 ALA A CA 1
ATOM 1550 C C . ALA A 1 204 ? 23.438 -23.625 0.811 1 47.47 204 ALA A C 1
ATOM 1552 O O . ALA A 1 204 ? 23.891 -23.109 1.839 1 47.47 204 ALA A O 1
ATOM 1553 N N . GLU A 1 205 ? 22.328 -23.375 0.244 1 56.34 205 GLU A N 1
ATOM 1554 C CA . GLU A 1 205 ? 21.578 -22.281 0.858 1 56.34 205 GLU A CA 1
ATOM 1555 C C . GLU A 1 205 ? 20.531 -22.797 1.84 1 56.34 205 GLU A C 1
ATOM 1557 O O . GLU A 1 205 ? 19.812 -22.016 2.463 1 56.34 205 GLU A O 1
ATOM 1562 N N . LEU A 1 206 ? 20.562 -24.188 1.979 1 57.88 206 LEU A N 1
ATOM 1563 C CA . LEU A 1 206 ? 19.625 -24.891 2.844 1 57.88 206 LEU A CA 1
ATOM 1564 C C . LEU A 1 206 ? 19.75 -24.406 4.285 1 57.88 206 LEU A C 1
ATOM 1566 O O . LEU A 1 206 ? 18.734 -24.203 4.961 1 57.88 206 LEU A O 1
ATOM 1570 N N . PRO A 1 207 ? 20.984 -24.359 4.754 1 64.12 207 PRO A N 1
ATOM 1571 C CA . PRO A 1 207 ? 21.062 -23.891 6.137 1 64.12 207 PRO A CA 1
ATOM 1572 C C . PRO A 1 207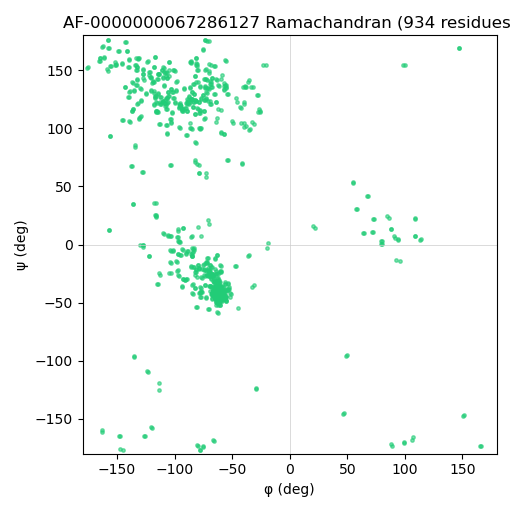 ? 20.359 -22.547 6.34 1 64.12 207 PRO A C 1
ATOM 1574 O O . PRO A 1 207 ? 19.719 -22.328 7.367 1 64.12 207 PRO A O 1
ATOM 1577 N N . GLN A 1 208 ? 20.438 -21.812 5.379 1 74.12 208 GLN A N 1
ATOM 1578 C CA . GLN A 1 208 ? 19.812 -20.5 5.477 1 74.12 208 GLN A CA 1
ATOM 1579 C C . GLN A 1 208 ? 18.297 -20.625 5.445 1 74.12 208 GLN A C 1
ATOM 1581 O O . GLN A 1 208 ? 17.594 -19.875 6.148 1 74.12 208 GLN A O 1
ATOM 1586 N N . ILE A 1 209 ? 17.859 -21.703 4.816 1 75.56 209 ILE A N 1
ATOM 1587 C CA . ILE A 1 209 ? 16.422 -21.906 4.723 1 75.56 209 ILE A CA 1
ATOM 1588 C C . ILE A 1 209 ? 15.891 -22.438 6.051 1 75.56 209 ILE A C 1
ATOM 1590 O O . ILE A 1 209 ? 14.836 -22.016 6.523 1 75.56 209 ILE A O 1
ATOM 1594 N N . ASN A 1 210 ? 16.688 -23.375 6.598 1 80.69 210 ASN A N 1
ATOM 1595 C CA . ASN A 1 210 ? 16.266 -23.906 7.887 1 80.69 210 ASN A CA 1
ATOM 1596 C C . ASN A 1 210 ? 16.219 -22.828 8.961 1 80.69 210 ASN A C 1
ATOM 1598 O O . ASN A 1 210 ? 15.312 -22.797 9.789 1 80.69 210 ASN A O 1
ATOM 1602 N N . ALA A 1 211 ? 17.203 -22.016 8.898 1 84.19 211 ALA A N 1
ATOM 1603 C CA . ALA A 1 211 ? 17.219 -20.906 9.844 1 84.19 211 ALA A CA 1
ATOM 1604 C C . ALA A 1 211 ? 16.016 -19.984 9.625 1 84.19 211 ALA A C 1
ATOM 1606 O O . ALA A 1 211 ? 15.422 -19.484 10.586 1 84.19 211 ALA A O 1
ATOM 1607 N N . LEU A 1 212 ? 15.703 -19.812 8.414 1 84.12 212 LEU A N 1
ATOM 1608 C CA . LEU A 1 212 ? 14.531 -19.016 8.07 1 84.12 212 LEU A CA 1
ATOM 1609 C C . LEU A 1 212 ? 13.258 -19.641 8.609 1 84.12 212 LEU A C 1
ATOM 1611 O O . LEU A 1 212 ? 12.398 -18.953 9.164 1 84.12 212 LEU A O 1
ATOM 1615 N N . ILE A 1 213 ? 13.188 -20.953 8.492 1 87.38 213 ILE A N 1
ATOM 1616 C CA . ILE A 1 213 ? 12 -21.672 8.953 1 87.38 213 ILE A CA 1
ATOM 1617 C C . ILE A 1 213 ? 11.891 -21.562 10.469 1 87.38 213 ILE A C 1
ATOM 1619 O O . ILE A 1 213 ? 10.797 -21.375 11 1 87.38 213 ILE A O 1
ATOM 1623 N N . ASP A 1 214 ? 12.984 -21.656 11.117 1 91.31 214 ASP A N 1
ATOM 1624 C CA . ASP A 1 214 ? 12.984 -21.516 12.57 1 91.31 214 ASP A CA 1
ATOM 1625 C C . ASP A 1 214 ? 12.523 -20.125 12.992 1 91.31 214 ASP A C 1
ATOM 1627 O O . ASP A 1 214 ? 11.742 -19.984 13.938 1 91.31 214 ASP A O 1
ATOM 1631 N N . ARG A 1 215 ? 13.016 -19.188 12.289 1 90.81 215 ARG A N 1
ATOM 1632 C CA . ARG A 1 215 ? 12.609 -17.828 12.586 1 90.81 215 ARG A CA 1
ATOM 1633 C C . ARG A 1 215 ? 11.117 -17.625 12.336 1 90.81 215 ARG A C 1
ATOM 1635 O O . ARG A 1 215 ? 10.438 -16.922 13.086 1 90.81 215 ARG A O 1
ATOM 1642 N N . LEU A 1 216 ? 10.688 -18.203 11.281 1 92.19 216 LEU A N 1
ATOM 1643 C CA . LEU A 1 216 ? 9.266 -18.141 10.969 1 92.19 216 LEU A CA 1
ATOM 1644 C C . LEU A 1 216 ? 8.445 -18.828 12.055 1 92.19 216 LEU A C 1
ATOM 1646 O O . LEU A 1 216 ? 7.391 -18.328 12.445 1 92.19 216 LEU A O 1
ATOM 1650 N N . ALA A 1 217 ? 8.93 -19.953 12.508 1 95 217 ALA A N 1
ATOM 1651 C CA . ALA A 1 217 ? 8.234 -20.672 13.578 1 95 217 ALA A CA 1
ATOM 1652 C C . ALA A 1 217 ? 8.18 -19.844 14.852 1 95 217 ALA A C 1
ATOM 1654 O O . ALA A 1 217 ? 7.148 -19.781 15.531 1 95 217 ALA A O 1
ATOM 1655 N N . ASP A 1 218 ? 9.273 -19.203 15.164 1 95.06 218 ASP A N 1
ATOM 1656 C CA . ASP A 1 218 ? 9.305 -18.312 16.328 1 95.06 218 ASP A CA 1
ATOM 1657 C C . ASP A 1 218 ? 8.281 -17.188 16.188 1 95.06 218 ASP A C 1
ATOM 1659 O O . ASP A 1 218 ? 7.543 -16.891 17.125 1 95.06 218 ASP A O 1
ATOM 1663 N N . LEU A 1 219 ? 8.273 -16.641 15.008 1 93.44 219 LEU A N 1
ATOM 1664 C CA . LEU A 1 219 ? 7.297 -15.602 14.711 1 93.44 219 LEU A CA 1
ATOM 1665 C C . LEU A 1 219 ? 5.875 -16.125 14.883 1 93.44 219 LEU A C 1
ATOM 1667 O O . LEU A 1 219 ? 5.031 -15.461 15.484 1 93.44 219 LEU A O 1
ATOM 1671 N N . GLY A 1 220 ? 5.656 -17.281 14.359 1 95.56 220 GLY A N 1
ATOM 1672 C CA . GLY A 1 220 ? 4.348 -17.906 14.461 1 95.56 220 GLY A CA 1
ATOM 1673 C C . GLY A 1 220 ? 3.92 -18.172 15.898 1 95.56 220 GLY A C 1
ATOM 1674 O O . GLY A 1 220 ? 2.754 -17.969 16.25 1 95.56 220 GLY A O 1
ATOM 1675 N N . ASP A 1 221 ? 4.836 -18.578 16.688 1 96.25 221 ASP A N 1
ATOM 1676 C CA . ASP A 1 221 ? 4.547 -18.875 18.078 1 96.25 221 ASP A CA 1
ATOM 1677 C C . ASP A 1 221 ? 4.168 -17.609 18.844 1 96.25 221 ASP A C 1
ATOM 1679 O O . ASP A 1 221 ? 3.293 -17.641 19.703 1 96.25 221 ASP A O 1
ATOM 1683 N N . LEU A 1 222 ? 4.715 -16.547 18.453 1 94.88 222 LEU A N 1
ATOM 1684 C CA . LEU A 1 222 ? 4.617 -15.328 19.266 1 94.88 222 LEU A CA 1
ATOM 1685 C C . LEU A 1 222 ? 3.484 -14.438 18.766 1 94.88 222 LEU A C 1
ATOM 1687 O O . LEU A 1 222 ? 2.859 -13.727 19.547 1 94.88 222 LEU A O 1
ATOM 1691 N N . CYS A 1 223 ? 3.121 -14.508 17.547 1 96.25 223 CYS A N 1
ATOM 1692 C CA . CYS A 1 223 ? 2.357 -13.422 16.938 1 96.25 223 CYS A CA 1
ATOM 1693 C C . CYS A 1 223 ? 0.887 -13.797 16.812 1 96.25 223 CYS A C 1
ATOM 1695 O O . CYS A 1 223 ? 0.04 -12.93 16.578 1 96.25 223 CYS A O 1
ATOM 1697 N N . PHE A 1 224 ? 0.564 -15.07 16.938 1 97.81 224 PHE A N 1
ATOM 1698 C CA . PHE A 1 224 ? -0.797 -15.484 16.625 1 97.81 224 PHE A CA 1
ATOM 1699 C C . PHE A 1 224 ? -1.542 -15.906 17.891 1 97.81 224 PHE A C 1
ATOM 1701 O O . PHE A 1 224 ? -0.927 -16.344 18.859 1 97.81 224 PHE A O 1
ATOM 1708 N N . ASP A 1 225 ? -2.865 -15.719 17.906 1 97.94 225 ASP A N 1
ATOM 1709 C CA . ASP A 1 225 ? -3.75 -16.203 18.969 1 97.94 225 ASP A CA 1
ATOM 1710 C C . ASP A 1 225 ? -4.105 -17.672 18.75 1 97.94 225 ASP A C 1
ATOM 1712 O O . ASP A 1 225 ? -5.18 -17.984 18.234 1 97.94 225 ASP A O 1
ATOM 1716 N N . TRP A 1 226 ? -3.301 -18.547 19.25 1 97.19 226 TRP A N 1
ATOM 1717 C CA . TRP A 1 226 ? -3.414 -19.969 18.969 1 97.19 226 TRP A CA 1
ATOM 1718 C C . TRP A 1 226 ? -4.648 -20.562 19.641 1 97.19 226 TRP A C 1
ATOM 1720 O O . TRP A 1 226 ? -5.215 -21.547 19.156 1 97.19 226 TRP A O 1
ATOM 1730 N N . GLU A 1 227 ? -5.102 -19.984 20.688 1 96.81 227 GLU A N 1
ATOM 1731 C CA . GLU A 1 227 ? -6.32 -20.469 21.328 1 96.81 227 GLU A CA 1
ATOM 1732 C C . GLU A 1 227 ? -7.516 -20.391 20.375 1 96.81 227 GLU A C 1
ATOM 1734 O O . GLU A 1 227 ? -8.352 -21.297 20.344 1 96.81 227 GLU A O 1
ATOM 1739 N N . ARG A 1 228 ? -7.535 -19.391 19.594 1 96.75 228 ARG A N 1
ATOM 1740 C CA . ARG A 1 228 ? -8.648 -19.188 18.672 1 96.75 228 ARG A CA 1
ATOM 1741 C C . ARG A 1 228 ? -8.352 -19.812 17.312 1 96.75 228 ARG A C 1
ATOM 1743 O O . ARG A 1 228 ? -9.266 -20.266 16.625 1 96.75 228 ARG A O 1
ATOM 1750 N N . LEU A 1 229 ? -7.102 -19.875 16.953 1 96.81 229 LEU A N 1
ATOM 1751 C CA . LEU A 1 229 ? -6.73 -20.297 15.602 1 96.81 229 LEU A CA 1
ATOM 1752 C C . LEU A 1 229 ? -6.715 -21.812 15.5 1 96.81 229 LEU A C 1
ATOM 1754 O O . LEU A 1 229 ? -7.117 -22.375 14.477 1 96.81 229 LEU A O 1
ATOM 1758 N N . LEU A 1 230 ? -6.289 -22.547 16.5 1 95.44 230 LEU A N 1
ATOM 1759 C CA . LEU A 1 230 ? -6.055 -23.984 16.422 1 95.44 230 LEU A CA 1
ATOM 1760 C C . LEU A 1 230 ? -7.34 -24.719 16.062 1 95.44 230 LEU A C 1
ATOM 1762 O O . LEU A 1 230 ? -7.348 -25.562 15.164 1 95.44 230 LEU A O 1
ATOM 1766 N N . PRO A 1 231 ? -8.477 -24.359 16.734 1 94.81 231 PRO A N 1
ATOM 1767 C CA . PRO A 1 231 ? -9.711 -25.062 16.375 1 94.81 231 PRO A CA 1
ATOM 1768 C C . PRO A 1 231 ? -10.117 -24.828 14.914 1 94.81 231 PRO A C 1
ATOM 1770 O O . PRO A 1 231 ? -10.758 -25.703 14.305 1 94.81 231 PRO A O 1
ATOM 1773 N N . LEU A 1 232 ? -9.766 -23.688 14.336 1 95 232 LEU A N 1
ATOM 1774 C CA . LEU A 1 232 ? -10.117 -23.375 12.961 1 95 232 LEU A CA 1
ATOM 1775 C C . LEU A 1 232 ? -9.258 -24.156 11.984 1 95 232 LEU A C 1
ATOM 1777 O O . LEU A 1 232 ? -9.641 -24.359 10.828 1 95 232 LEU A O 1
ATOM 1781 N N . LEU A 1 233 ? -8.102 -24.625 12.43 1 95.69 233 LEU A N 1
ATOM 1782 C CA . LEU A 1 233 ? -7.125 -25.266 11.562 1 95.69 233 LEU A CA 1
ATOM 1783 C C . LEU A 1 233 ? -7.234 -26.781 11.648 1 95.69 233 LEU A C 1
ATOM 1785 O O . LEU A 1 233 ? -6.688 -27.5 10.805 1 95.69 233 LEU A O 1
ATOM 1789 N N . GLN A 1 234 ? -7.898 -27.266 12.609 1 93.25 234 GLN A N 1
ATOM 1790 C CA . GLN A 1 234 ? -7.992 -28.703 12.844 1 93.25 234 GLN A CA 1
ATOM 1791 C C . GLN A 1 234 ? -8.93 -29.359 11.836 1 93.25 234 GLN A C 1
ATOM 1793 O O . GLN A 1 234 ? -10.062 -28.906 11.648 1 93.25 234 GLN A O 1
ATOM 1798 N N . VAL A 1 235 ? -8.398 -30.391 11.227 1 90.88 235 VAL A N 1
ATOM 1799 C CA . VAL A 1 235 ? -9.195 -31.141 10.258 1 90.88 235 VAL A CA 1
ATOM 1800 C C . VAL A 1 235 ? -10.102 -32.125 10.984 1 90.88 235 VAL A C 1
ATOM 1802 O O . VAL A 1 235 ? -9.648 -32.844 11.875 1 90.88 235 VAL A O 1
ATOM 1805 N N . SER A 1 236 ? -11.453 -32 10.711 1 78 236 SER A N 1
ATOM 1806 C CA . SER A 1 236 ? -12.375 -32.969 11.32 1 78 236 SER A CA 1
ATOM 1807 C C . SER A 1 236 ? -12.188 -34.375 10.758 1 78 236 SER A C 1
ATOM 1809 O O . SER A 1 236 ? -11.852 -34.531 9.578 1 78 236 SER A O 1
ATOM 1811 N N . ARG A 1 237 ? -12.164 -35.406 11.594 1 65.62 237 ARG A N 1
ATOM 1812 C CA . ARG A 1 237 ? -11.914 -36.812 11.281 1 65.62 237 ARG A CA 1
ATOM 1813 C C . ARG A 1 237 ? -13 -37.375 10.359 1 65.62 237 ARG A C 1
ATOM 1815 O O . ARG A 1 237 ? -12.906 -38.531 9.898 1 65.62 237 ARG A O 1
ATOM 1822 N N . GLU A 1 238 ? -14.094 -36.531 10.172 1 57.47 238 GLU A N 1
ATOM 1823 C CA . GLU A 1 238 ? -15.133 -37.219 9.414 1 57.47 238 GLU A CA 1
ATOM 1824 C C . GLU A 1 238 ? -14.656 -37.562 8.008 1 57.47 238 GLU A C 1
ATOM 1826 O O . GLU A 1 238 ? -13.953 -36.781 7.375 1 57.47 238 GLU A O 1
ATOM 1831 N N . THR A 1 239 ? -14.719 -38.875 7.73 1 50.31 239 THR A N 1
ATOM 1832 C CA . THR A 1 239 ? -14.172 -39.656 6.609 1 50.31 239 THR A CA 1
ATOM 1833 C C . THR A 1 239 ? -14.641 -39.062 5.281 1 50.31 239 THR A C 1
ATOM 1835 O O . THR A 1 239 ? -15.836 -39.062 4.973 1 50.31 239 THR A O 1
ATOM 1838 N N . PRO A 1 240 ? -14.227 -38 4.809 1 53 240 PRO A N 1
ATOM 1839 C CA . PRO A 1 240 ? -14.672 -37.625 3.465 1 53 240 PRO A CA 1
ATOM 1840 C C . PRO A 1 240 ? -14.758 -38.812 2.518 1 53 240 PRO A C 1
ATOM 1842 O O . PRO A 1 240 ? -14.055 -39.812 2.715 1 53 240 PRO A O 1
ATOM 1845 N N . PRO A 1 241 ? -15.867 -38.906 1.712 1 50.53 241 PRO A N 1
ATOM 1846 C CA . PRO A 1 241 ? -15.922 -40.062 0.798 1 50.53 241 PRO A CA 1
ATOM 1847 C C . PRO A 1 241 ? -14.609 -40.281 0.056 1 50.53 241 PRO A C 1
ATOM 1849 O O . PRO A 1 241 ? -13.898 -39.312 -0.257 1 50.53 241 PRO A O 1
ATOM 1852 N N . LEU A 1 242 ? -13.992 -41.562 0.125 1 49.19 242 LEU A N 1
ATOM 1853 C CA . LEU A 1 242 ? -12.859 -42.156 -0.566 1 49.19 242 LEU A CA 1
ATOM 1854 C C . LEU A 1 242 ? -12.867 -41.781 -2.045 1 49.19 242 LEU A C 1
ATOM 1856 O O . LEU A 1 242 ? -13.805 -42.125 -2.773 1 49.19 242 LEU A O 1
ATOM 1860 N N . VAL A 1 243 ? -12.602 -40.531 -2.383 1 52.22 243 VAL A N 1
ATOM 1861 C CA . VAL A 1 243 ? -12.414 -40.438 -3.828 1 52.22 243 VAL A CA 1
ATOM 1862 C C . VAL A 1 243 ? -11.586 -41.625 -4.312 1 52.22 243 VAL A C 1
ATOM 1864 O O . VAL A 1 243 ? -10.469 -41.844 -3.83 1 52.22 243 VAL A O 1
ATOM 1867 N N . PRO A 1 244 ? -12.281 -42.594 -4.949 1 50.12 244 PRO A N 1
ATOM 1868 C CA . PRO A 1 244 ? -11.508 -43.75 -5.398 1 50.12 244 PRO A CA 1
ATOM 1869 C C . PRO A 1 244 ? -10.172 -43.344 -6.035 1 50.12 244 PRO A C 1
ATOM 1871 O O . PRO A 1 244 ? -10.07 -42.312 -6.664 1 50.12 244 PRO A O 1
ATOM 1874 N N . PRO A 1 245 ? -9.188 -43.844 -5.344 1 49.97 245 PRO A N 1
ATOM 1875 C CA . PRO A 1 245 ? -7.922 -43.656 -6.051 1 49.97 245 PRO A CA 1
ATOM 1876 C C . PRO A 1 245 ? -8.047 -43.875 -7.555 1 49.97 245 PRO A C 1
ATOM 1878 O O . PRO A 1 245 ? -8.93 -44.625 -8 1 49.97 245 PRO A O 1
ATOM 1881 N N . LEU A 1 246 ? -7.715 -42.938 -8.312 1 52.09 246 LEU A N 1
ATOM 1882 C CA . LEU A 1 246 ? -7.676 -43.219 -9.734 1 52.09 246 LEU A CA 1
ATOM 1883 C C . LEU A 1 246 ? -7.262 -44.688 -9.977 1 52.09 246 LEU A C 1
ATOM 1885 O O . LEU A 1 246 ? -6.363 -45.188 -9.305 1 52.09 246 LEU A O 1
ATOM 1889 N N . THR A 1 247 ? -8.242 -45.5 -10.344 1 48.47 247 THR A N 1
ATOM 1890 C CA . THR A 1 247 ? -7.957 -46.906 -10.688 1 48.47 247 THR A CA 1
ATOM 1891 C C . THR A 1 247 ? -6.527 -47.062 -11.203 1 48.47 247 THR A C 1
ATOM 1893 O O . THR A 1 247 ? -6.039 -46.188 -11.953 1 48.47 247 THR A O 1
ATOM 1896 N N . LYS A 1 248 ? -5.707 -47.781 -10.438 1 52.72 248 LYS A N 1
ATOM 1897 C CA . LYS A 1 248 ? -4.398 -48.219 -10.922 1 52.72 248 LYS A CA 1
ATOM 1898 C C . LYS A 1 248 ? -4.383 -48.344 -12.438 1 52.72 248 LYS A C 1
ATOM 1900 O O . LYS A 1 248 ? -5.383 -48.75 -13.039 1 52.72 248 LYS A O 1
ATOM 1905 N N . GLY A 1 249 ? -3.543 -47.5 -13.031 1 51.72 249 GLY A N 1
ATOM 1906 C CA . GLY A 1 249 ? -3.303 -47.625 -14.461 1 51.72 249 GLY A CA 1
ATOM 1907 C C . GLY A 1 249 ? -3.484 -49.031 -14.992 1 51.72 249 GLY A C 1
ATOM 1908 O O . GLY A 1 249 ? -3.402 -50 -14.234 1 51.72 249 GLY A O 1
ATOM 1909 N N . ARG A 1 250 ? -4.25 -49.125 -15.992 1 51.91 250 ARG A N 1
ATOM 1910 C CA . ARG A 1 250 ? -4.375 -50.281 -16.891 1 51.91 250 ARG A CA 1
ATOM 1911 C C . ARG A 1 250 ? -3.014 -50.906 -17.172 1 51.91 250 ARG A C 1
ATOM 1913 O O . ARG A 1 250 ? -2.104 -50.219 -17.656 1 51.91 250 ARG A O 1
ATOM 1920 N N . GLY A 1 251 ? -2.779 -51.906 -16.531 1 51.91 251 GLY A N 1
ATOM 1921 C CA . GLY A 1 251 ? -1.762 -52.906 -16.844 1 51.91 251 GLY A CA 1
ATOM 1922 C C . GLY A 1 251 ? -0.658 -52.375 -17.734 1 51.91 251 GLY A C 1
ATOM 1923 O O . GLY A 1 251 ? -0.092 -53.125 -18.547 1 51.91 251 GLY A O 1
ATOM 1924 N N . TRP A 1 252 ? -0.575 -50.938 -17.875 1 55.31 252 TRP A N 1
ATOM 1925 C CA . TRP A 1 252 ? 0.543 -50.594 -18.75 1 55.31 252 TRP A CA 1
ATOM 1926 C C . TRP A 1 252 ? 1.867 -51.031 -18.141 1 55.31 252 TRP A C 1
ATOM 1928 O O . TRP A 1 252 ? 1.99 -51.125 -16.922 1 55.31 252 TRP A O 1
ATOM 1938 N N . GLY A 1 253 ? 2.525 -51.969 -18.578 1 60.31 253 GLY A N 1
ATOM 1939 C CA . GLY A 1 253 ? 3.887 -52.219 -18.141 1 60.31 253 GLY A CA 1
ATOM 1940 C C . GLY A 1 253 ? 4.582 -51 -17.594 1 60.31 253 GLY A C 1
ATOM 1941 O O . GLY A 1 253 ? 4.082 -49.875 -17.734 1 60.31 253 GLY A O 1
ATOM 1942 N N . ARG A 1 254 ? 5.621 -51.031 -16.688 1 78 254 ARG A N 1
ATOM 1943 C CA . ARG A 1 254 ? 6.371 -50 -16 1 78 254 ARG A CA 1
ATOM 1944 C C . ARG A 1 254 ? 7.07 -49.062 -17 1 78 254 ARG A C 1
ATOM 1946 O O . ARG A 1 254 ? 7.918 -49.531 -17.766 1 78 254 ARG A O 1
ATOM 1953 N N . VAL A 1 255 ? 6.492 -47.844 -17.359 1 90.62 255 VAL A N 1
ATOM 1954 C CA . VAL A 1 255 ? 7.109 -46.812 -18.219 1 90.62 255 VAL A CA 1
ATOM 1955 C C . VAL A 1 255 ? 7.973 -45.875 -17.359 1 90.62 255 VAL A C 1
ATOM 1957 O O . VAL A 1 255 ? 7.508 -45.344 -16.359 1 90.62 255 VAL A O 1
ATOM 1960 N N . ARG A 1 256 ? 9.227 -45.812 -17.75 1 95.31 256 ARG A N 1
ATOM 1961 C CA . ARG A 1 256 ? 10.148 -44.938 -17 1 95.31 256 ARG A CA 1
ATOM 1962 C C . ARG A 1 256 ? 10.242 -43.562 -17.656 1 95.31 256 ARG A C 1
ATOM 1964 O O . ARG A 1 256 ? 10.625 -43.438 -18.812 1 95.31 256 ARG A O 1
ATOM 1971 N N . ILE A 1 257 ? 9.859 -42.562 -16.906 1 97.06 257 ILE A N 1
ATOM 1972 C CA . ILE A 1 257 ? 9.875 -41.188 -17.391 1 97.06 257 ILE A CA 1
ATOM 1973 C C . ILE A 1 257 ? 10.977 -40.406 -16.688 1 97.06 257 ILE A C 1
ATOM 1975 O O . ILE A 1 257 ? 10.992 -40.312 -15.461 1 97.06 257 ILE A O 1
ATOM 1979 N N . ALA A 1 258 ? 11.945 -39.812 -17.391 1 98.25 258 ALA A N 1
ATOM 1980 C CA . ALA A 1 258 ? 12.938 -38.906 -16.828 1 98.25 258 ALA A CA 1
ATOM 1981 C C . ALA A 1 258 ? 12.344 -37.531 -16.594 1 98.25 258 ALA A C 1
ATOM 1983 O O . ALA A 1 258 ? 11.938 -36.844 -17.547 1 98.25 258 ALA A O 1
ATOM 1984 N N . VAL A 1 259 ? 12.266 -37.125 -15.383 1 98.5 259 VAL A N 1
ATOM 1985 C CA . VAL A 1 259 ? 11.75 -35.812 -15.023 1 98.5 259 VAL A CA 1
ATOM 1986 C C . VAL A 1 259 ? 12.906 -34.906 -14.578 1 98.5 259 VAL A C 1
ATOM 1988 O O . VAL A 1 259 ? 13.57 -35.188 -13.578 1 98.5 259 VAL A O 1
ATOM 1991 N N . ALA A 1 260 ? 13.109 -33.844 -15.344 1 98.12 260 ALA A N 1
ATOM 1992 C CA . ALA A 1 260 ? 14.141 -32.875 -14.961 1 98.12 260 ALA A CA 1
ATOM 1993 C C . ALA A 1 260 ? 13.742 -32.125 -13.703 1 98.12 260 ALA A C 1
ATOM 1995 O O . ALA A 1 260 ? 12.727 -31.422 -13.688 1 98.12 260 ALA A O 1
ATOM 1996 N N . ARG A 1 261 ? 14.531 -32.219 -12.695 1 96.25 261 ARG A N 1
ATOM 1997 C CA . ARG A 1 261 ? 14.242 -31.531 -11.445 1 96.25 261 ARG A CA 1
ATOM 1998 C C . ARG A 1 261 ? 15.531 -31.078 -10.766 1 96.25 261 ARG A C 1
ATOM 2000 O O . ARG A 1 261 ? 16.281 -31.906 -10.242 1 96.25 261 ARG A O 1
ATOM 2007 N N . ASP A 1 262 ? 15.773 -29.828 -10.805 1 92.75 262 ASP A N 1
ATOM 2008 C CA . ASP A 1 262 ? 16.922 -29.188 -10.18 1 92.75 262 ASP A CA 1
ATOM 2009 C C . ASP A 1 262 ? 16.719 -27.688 -10.055 1 92.75 262 ASP A C 1
ATOM 2011 O O . ASP A 1 262 ? 15.578 -27.203 -10.07 1 92.75 262 ASP A O 1
ATOM 2015 N N . ARG A 1 263 ? 17.734 -26.891 -9.875 1 88.94 263 ARG A N 1
ATOM 2016 C CA . ARG A 1 263 ? 17.641 -25.453 -9.648 1 88.94 263 ARG A CA 1
ATOM 2017 C C . ARG A 1 263 ? 17.109 -24.734 -10.891 1 88.94 263 ARG A C 1
ATOM 2019 O O . ARG A 1 263 ? 16.484 -23.672 -10.789 1 88.94 263 ARG A O 1
ATOM 2026 N N . ALA A 1 264 ? 17.328 -25.312 -12.031 1 92.25 264 ALA A N 1
ATOM 2027 C CA . ALA A 1 264 ? 16.922 -24.688 -13.281 1 92.25 264 ALA A CA 1
ATOM 2028 C C . ALA A 1 264 ? 15.5 -25.078 -13.664 1 92.25 264 ALA A C 1
ATOM 2030 O O . ALA A 1 264 ? 14.797 -24.328 -14.344 1 92.25 264 ALA A O 1
ATOM 2031 N N . PHE A 1 265 ? 15.094 -26.312 -13.234 1 94.56 265 PHE A N 1
ATOM 2032 C CA . PHE A 1 265 ? 13.789 -26.875 -13.586 1 94.56 265 PHE A CA 1
ATOM 2033 C C . PHE A 1 265 ? 13.062 -27.375 -12.352 1 94.56 265 PHE A C 1
ATOM 2035 O O . PHE A 1 265 ? 13.414 -28.422 -11.797 1 94.56 265 PHE A O 1
ATOM 2042 N N . ASN A 1 266 ? 11.977 -26.656 -11.977 1 92.62 266 ASN A N 1
ATOM 2043 C CA . ASN A 1 266 ? 11.32 -27.047 -10.734 1 92.62 266 ASN A CA 1
ATOM 2044 C C . ASN A 1 266 ? 9.867 -26.578 -10.695 1 92.62 266 ASN A C 1
ATOM 2046 O O . ASN A 1 266 ? 9.242 -26.594 -9.633 1 92.62 266 ASN A O 1
ATOM 2050 N N . PHE A 1 267 ? 9.352 -26.156 -11.812 1 94.19 267 PHE A N 1
ATOM 2051 C CA . PHE A 1 267 ? 7.934 -25.812 -11.883 1 94.19 267 PHE A CA 1
ATOM 2052 C C . PHE A 1 267 ? 7.098 -27.016 -12.273 1 94.19 267 PHE A C 1
ATOM 2054 O O . PHE A 1 267 ? 6.957 -27.328 -13.461 1 94.19 267 PHE A O 1
ATOM 2061 N N . TYR A 1 268 ? 6.594 -27.688 -11.266 1 96.62 268 TYR A N 1
ATOM 2062 C CA . TYR A 1 268 ? 5.703 -28.828 -11.469 1 96.62 268 TYR A CA 1
ATOM 2063 C C . TYR A 1 268 ? 4.504 -28.75 -10.531 1 96.62 268 TYR A C 1
ATOM 2065 O O . TYR A 1 268 ? 4.656 -28.438 -9.344 1 96.62 268 TYR A O 1
ATOM 2073 N N . TYR A 1 269 ? 3.375 -28.953 -11.078 1 97.44 269 TYR A N 1
ATOM 2074 C CA . TYR A 1 269 ? 2.27 -29.266 -10.18 1 97.44 269 TYR A CA 1
ATOM 2075 C C . TYR A 1 269 ? 2.379 -30.688 -9.656 1 97.44 269 TYR A C 1
ATOM 2077 O O . TYR A 1 269 ? 2.443 -31.641 -10.438 1 97.44 269 TYR A O 1
ATOM 2085 N N . GLN A 1 270 ? 2.395 -30.875 -8.406 1 96.81 270 GLN A N 1
ATOM 2086 C CA . GLN A 1 270 ? 2.545 -32.219 -7.828 1 96.81 270 GLN A CA 1
ATOM 2087 C C . GLN A 1 270 ? 1.464 -33.156 -8.336 1 96.81 270 GLN A C 1
ATOM 2089 O O . GLN A 1 270 ? 1.712 -34.344 -8.516 1 96.81 270 GLN A O 1
ATOM 2094 N N . ASP A 1 271 ? 0.312 -32.656 -8.594 1 97.06 271 ASP A N 1
ATOM 2095 C CA . ASP A 1 271 ? -0.789 -33.469 -9.086 1 97.06 271 ASP A CA 1
ATOM 2096 C C . ASP A 1 271 ? -0.437 -34.125 -10.43 1 97.06 271 ASP A C 1
ATOM 2098 O O . ASP A 1 271 ? -0.865 -35.219 -10.727 1 97.06 271 ASP A O 1
ATOM 2102 N N . ASN A 1 272 ? 0.267 -33.406 -11.25 1 97.81 272 ASN A N 1
ATOM 2103 C CA . ASN A 1 272 ? 0.699 -33.969 -12.523 1 97.81 272 ASN A CA 1
ATOM 2104 C C . ASN A 1 272 ? 1.617 -35.156 -12.328 1 97.81 272 ASN A C 1
ATOM 2106 O O . ASN A 1 272 ? 1.445 -36.188 -12.984 1 97.81 272 ASN A O 1
ATOM 2110 N N . LEU A 1 273 ? 2.533 -35.031 -11.453 1 96.94 273 LEU A N 1
ATOM 2111 C CA . LEU A 1 273 ? 3.467 -36.094 -11.164 1 96.94 273 LEU A CA 1
ATOM 2112 C C . LEU A 1 273 ? 2.742 -37.312 -10.539 1 96.94 273 LEU A C 1
ATOM 2114 O O . LEU A 1 273 ? 2.986 -38.438 -10.922 1 96.94 273 LEU A O 1
ATOM 2118 N N . ASP A 1 274 ? 1.854 -37 -9.625 1 95.44 274 ASP A N 1
ATOM 2119 C CA . ASP A 1 274 ? 1.063 -38.062 -9 1 95.44 274 ASP A CA 1
ATOM 2120 C C . ASP A 1 274 ? 0.257 -38.844 -10.047 1 95.44 274 ASP A C 1
ATOM 2122 O O . ASP A 1 274 ? 0.173 -40.062 -9.984 1 95.44 274 ASP A O 1
ATOM 2126 N N . LEU A 1 275 ? -0.317 -38.094 -10.93 1 94.31 275 LEU A N 1
ATOM 2127 C CA . LEU A 1 275 ? -1.146 -38.719 -11.953 1 94.31 275 LEU A CA 1
ATOM 2128 C C . LEU A 1 275 ? -0.318 -39.688 -12.82 1 94.31 275 LEU A C 1
ATOM 2130 O O . LEU A 1 275 ? -0.757 -40.781 -13.141 1 94.31 275 LEU A O 1
ATOM 2134 N N . LEU A 1 276 ? 0.838 -39.25 -13.211 1 95.06 276 LEU A N 1
ATOM 2135 C CA . LEU A 1 276 ? 1.723 -40.094 -13.984 1 95.06 276 LEU A CA 1
ATOM 2136 C C . LEU A 1 276 ? 2.031 -41.406 -13.227 1 95.06 276 LEU A C 1
ATOM 2138 O O . LEU A 1 276 ? 1.965 -42.5 -13.797 1 95.06 276 LEU A O 1
ATOM 2142 N N . GLN A 1 277 ? 2.301 -41.25 -11.992 1 94.31 277 GLN A N 1
ATOM 2143 C CA . GLN A 1 277 ? 2.617 -42.406 -11.172 1 94.31 277 GLN A CA 1
ATOM 2144 C C . GLN A 1 277 ? 1.396 -43.312 -11 1 94.31 277 GLN A C 1
ATOM 2146 O O . GLN A 1 277 ? 1.504 -44.531 -11.086 1 94.31 277 GLN A O 1
ATOM 2151 N N . GLN A 1 278 ? 0.322 -42.719 -10.766 1 90.88 278 GLN A N 1
ATOM 2152 C CA . GLN A 1 278 ? -0.913 -43.5 -10.586 1 90.88 278 GLN A CA 1
ATOM 2153 C C . GLN A 1 278 ? -1.27 -44.25 -11.852 1 90.88 278 GLN A C 1
ATOM 2155 O O . GLN A 1 278 ? -1.851 -45.344 -11.773 1 90.88 278 GLN A O 1
ATOM 2160 N N . LEU A 1 279 ? -0.9 -43.719 -12.93 1 90.88 279 LEU A N 1
ATOM 2161 C CA . LEU A 1 279 ? -1.191 -44.344 -14.219 1 90.88 279 LEU A CA 1
ATOM 2162 C C . LEU A 1 279 ? -0.141 -45.375 -14.555 1 90.88 279 LEU A C 1
ATOM 2164 O O . LEU A 1 279 ? -0.224 -46.031 -15.602 1 90.88 279 LEU A O 1
ATOM 2168 N N . GLY A 1 280 ? 0.895 -45.5 -13.656 1 89.06 280 GLY A N 1
ATOM 2169 C CA . GLY A 1 280 ? 1.809 -46.625 -13.773 1 89.06 280 GLY A CA 1
ATOM 2170 C C . GLY A 1 280 ? 3.219 -46.219 -14.156 1 89.06 280 GLY A C 1
ATOM 2171 O O . GLY A 1 280 ? 4.102 -47.062 -14.305 1 89.06 280 GLY A O 1
ATOM 2172 N N . ALA A 1 281 ? 3.475 -45 -14.258 1 93.75 281 ALA A N 1
ATOM 2173 C CA . ALA A 1 281 ? 4.809 -44.531 -14.633 1 93.75 281 ALA A CA 1
ATOM 2174 C C . ALA A 1 281 ? 5.754 -44.562 -13.438 1 93.75 281 ALA A C 1
ATOM 2176 O O . ALA A 1 281 ? 5.332 -44.312 -12.297 1 93.75 281 ALA A O 1
ATOM 2177 N N . GLU A 1 282 ? 6.98 -44.969 -13.664 1 95.56 282 GLU A N 1
ATOM 2178 C CA . GLU A 1 282 ? 8.078 -44.719 -12.734 1 95.56 282 GLU A CA 1
ATOM 2179 C C . GLU A 1 282 ? 8.789 -43.406 -13.07 1 95.56 282 GLU A C 1
ATOM 2181 O O . GLU A 1 282 ? 9.344 -43.25 -14.156 1 95.56 282 GLU A O 1
ATOM 2186 N N . LEU A 1 283 ? 8.742 -42.5 -12.172 1 97 283 LEU A N 1
ATOM 2187 C CA . LEU A 1 283 ? 9.391 -41.219 -12.406 1 97 283 LEU A CA 1
ATOM 2188 C C . LEU A 1 283 ? 10.844 -41.25 -11.938 1 97 283 LEU A C 1
ATOM 2190 O O . LEU A 1 283 ? 11.117 -41.562 -10.781 1 97 283 LEU A O 1
ATOM 2194 N N . VAL A 1 284 ? 11.758 -40.969 -12.836 1 97.69 284 VAL A N 1
ATOM 2195 C CA . VAL A 1 284 ? 13.18 -40.875 -12.523 1 97.69 284 VAL A CA 1
ATOM 2196 C C . VAL A 1 284 ? 13.625 -39.438 -12.547 1 97.69 284 VAL A C 1
ATOM 2198 O O . VAL A 1 284 ? 13.875 -38.844 -13.617 1 97.69 284 VAL A O 1
ATOM 2201 N N . PHE A 1 285 ? 13.781 -38.906 -11.391 1 97.69 285 PHE A N 1
ATOM 2202 C CA . PHE A 1 285 ? 14.203 -37.5 -11.281 1 97.69 285 PHE A CA 1
ATOM 2203 C C . PHE A 1 285 ? 15.703 -37.375 -11.531 1 97.69 285 PHE A C 1
ATOM 2205 O O . PHE A 1 285 ? 16.484 -38.219 -11.078 1 97.69 285 PHE A O 1
ATOM 2212 N N . TRP A 1 286 ? 16.062 -36.406 -12.305 1 97.44 286 TRP A N 1
ATOM 2213 C CA . TRP A 1 286 ? 17.469 -36.188 -12.664 1 97.44 286 TRP A CA 1
ATOM 2214 C C . TRP A 1 286 ? 17.75 -34.688 -12.883 1 97.44 286 TRP A C 1
ATOM 2216 O O . TRP A 1 286 ? 16.828 -33.875 -12.93 1 97.44 286 TRP A O 1
ATOM 2226 N N . SER A 1 287 ? 19.062 -34.344 -12.938 1 97.5 287 SER A N 1
ATOM 2227 C CA . SER A 1 287 ? 19.453 -32.938 -13.039 1 97.5 287 SER A CA 1
ATOM 2228 C C . SER A 1 287 ? 20.172 -32.656 -14.352 1 97.5 287 SER A C 1
ATOM 2230 O O . SER A 1 287 ? 21.312 -33.094 -14.555 1 97.5 287 SER A O 1
ATOM 2232 N N . PRO A 1 288 ? 19.578 -31.844 -15.195 1 97.38 288 PRO A N 1
ATOM 2233 C CA . PRO A 1 288 ? 20.312 -31.406 -16.391 1 97.38 288 PRO A CA 1
ATOM 2234 C C . PRO A 1 288 ? 21.547 -30.578 -16.062 1 97.38 288 PRO A C 1
ATOM 2236 O O . PRO A 1 288 ? 22.453 -30.453 -16.891 1 97.38 288 PRO A O 1
ATOM 2239 N N . LEU A 1 289 ? 21.547 -30 -14.906 1 95.81 289 LEU A N 1
ATOM 2240 C CA . LEU A 1 289 ? 22.672 -29.172 -14.492 1 95.81 289 LEU A CA 1
ATOM 2241 C C . LEU A 1 289 ? 23.844 -30.047 -14.047 1 95.81 289 LEU A C 1
ATOM 2243 O O . LEU A 1 289 ? 25 -29.734 -14.344 1 95.81 289 LEU A O 1
ATOM 2247 N N . GLU A 1 290 ? 23.547 -31.172 -13.398 1 95.75 290 GLU A N 1
ATOM 2248 C CA . GLU A 1 290 ? 24.609 -31.859 -12.664 1 95.75 290 GLU A CA 1
ATOM 2249 C C . GLU A 1 290 ? 24.891 -33.219 -13.273 1 95.75 290 GLU A C 1
ATOM 2251 O O . GLU A 1 290 ? 26.031 -33.719 -13.219 1 95.75 290 GLU A O 1
ATOM 2256 N N . ASP A 1 291 ? 23.891 -33.875 -13.781 1 95.88 291 ASP A N 1
ATOM 2257 C CA . ASP A 1 291 ? 24.062 -35.219 -14.289 1 95.88 291 ASP A CA 1
ATOM 2258 C C . ASP A 1 291 ? 24.672 -35.219 -15.688 1 95.88 291 ASP A C 1
ATOM 2260 O O . ASP A 1 291 ? 24.5 -34.25 -16.438 1 95.88 291 ASP A O 1
ATOM 2264 N N . THR A 1 292 ? 25.391 -36.312 -15.906 1 94.62 292 THR A N 1
ATOM 2265 C CA . THR A 1 292 ? 25.969 -36.5 -17.234 1 94.62 292 THR A CA 1
ATOM 2266 C C . THR A 1 292 ? 25.188 -37.531 -18.031 1 94.62 292 THR A C 1
ATOM 2268 O O . THR A 1 292 ? 25.219 -38.719 -17.688 1 94.62 292 THR A O 1
ATOM 2271 N N . GLY A 1 293 ? 24.484 -37.031 -19 1 94.19 293 GLY A N 1
ATOM 2272 C CA . GLY A 1 293 ? 23.656 -37.938 -19.797 1 94.19 293 GLY A CA 1
ATOM 2273 C C . GLY A 1 293 ? 22.266 -38.125 -19.234 1 94.19 293 GLY A C 1
ATOM 2274 O O . GLY A 1 293 ? 21.859 -37.406 -18.328 1 94.19 293 GLY A O 1
ATOM 2275 N N . LEU A 1 294 ? 21.547 -39.031 -19.844 1 96.75 294 LEU A N 1
ATOM 2276 C CA . LEU A 1 294 ? 20.172 -39.344 -19.438 1 96.75 294 LEU A CA 1
ATOM 2277 C C . LEU A 1 294 ? 20.125 -40.594 -18.578 1 96.75 294 LEU A C 1
ATOM 2279 O O . LEU A 1 294 ? 20.984 -41.469 -18.688 1 96.75 294 LEU A O 1
ATOM 2283 N N . PRO A 1 295 ? 19.172 -40.656 -17.672 1 96.19 295 PRO A N 1
ATOM 2284 C CA . PRO A 1 295 ? 19 -41.906 -16.953 1 96.19 295 PRO A CA 1
ATOM 2285 C C . PRO A 1 295 ? 18.766 -43.094 -17.875 1 96.19 295 PRO A C 1
ATOM 2287 O O . PRO A 1 295 ? 18.266 -42.938 -19 1 96.19 295 PRO A O 1
ATOM 2290 N N . GLU A 1 296 ? 19.047 -44.281 -17.344 1 93.69 296 GLU A N 1
ATOM 2291 C CA . GLU A 1 296 ? 18.953 -45.5 -18.172 1 93.69 296 GLU A CA 1
ATOM 2292 C C . GLU A 1 296 ? 17.516 -46 -18.25 1 93.69 296 GLU A C 1
ATOM 2294 O O . GLU A 1 296 ? 16.75 -45.844 -17.297 1 93.69 296 GLU A O 1
ATOM 2299 N N . GLY A 1 297 ? 17.203 -46.531 -19.391 1 92.38 297 GLY A N 1
ATOM 2300 C CA . GLY A 1 297 ? 15.969 -47.25 -19.578 1 92.38 297 GLY A CA 1
ATOM 2301 C C . GLY A 1 297 ? 14.742 -46.375 -19.609 1 92.38 297 GLY A C 1
ATOM 2302 O O . GLY A 1 297 ? 13.641 -46.812 -19.25 1 92.38 297 GLY A O 1
ATOM 2303 N N . ILE A 1 298 ? 14.914 -45.156 -19.906 1 95.31 298 ILE A N 1
ATOM 2304 C CA . ILE A 1 298 ? 13.766 -44.25 -19.906 1 95.31 298 ILE A CA 1
ATOM 2305 C C . ILE A 1 298 ? 13 -44.406 -21.219 1 95.31 298 ILE A C 1
ATOM 2307 O O . ILE A 1 298 ? 13.586 -44.781 -22.25 1 95.31 298 ILE A O 1
ATOM 2311 N N . GLN A 1 299 ? 11.719 -44.062 -21.188 1 94.88 299 GLN A N 1
ATOM 2312 C CA . GLN A 1 299 ? 10.836 -44.188 -22.344 1 94.88 299 GLN A CA 1
ATOM 2313 C C . GLN A 1 299 ? 10.125 -42.875 -22.625 1 94.88 299 GLN A C 1
ATOM 2315 O O . GLN A 1 299 ? 9.344 -42.75 -23.562 1 94.88 299 GLN A O 1
ATOM 2320 N N . GLY A 1 300 ? 10.391 -41.906 -21.828 1 96.19 300 GLY A N 1
ATOM 2321 C CA . GLY A 1 300 ? 9.852 -40.562 -21.984 1 96.19 300 GLY A CA 1
ATOM 2322 C C . GLY A 1 300 ? 10.586 -39.5 -21.156 1 96.19 300 GLY A C 1
ATOM 2323 O O . GLY A 1 300 ? 11.328 -39.875 -20.234 1 96.19 300 GLY A O 1
ATOM 2324 N N . MET A 1 301 ? 10.438 -38.25 -21.516 1 98.06 301 MET A N 1
ATOM 2325 C CA . MET A 1 301 ? 11.086 -37.156 -20.797 1 98.06 301 MET A CA 1
ATOM 2326 C C . MET A 1 301 ? 10.102 -36.031 -20.5 1 98.06 301 MET A C 1
ATOM 2328 O O . MET A 1 301 ? 9.211 -35.75 -21.312 1 98.06 301 MET A O 1
ATOM 2332 N N . TYR A 1 302 ? 10.227 -35.438 -19.312 1 98.44 302 TYR A N 1
ATOM 2333 C CA . TYR A 1 302 ? 9.406 -34.312 -18.875 1 98.44 302 TYR A CA 1
ATOM 2334 C C . TYR A 1 302 ? 10.266 -33.188 -18.312 1 98.44 302 TYR A C 1
ATOM 2336 O O . TYR A 1 302 ? 10.844 -33.312 -17.234 1 98.44 302 TYR A O 1
ATOM 2344 N N . PHE A 1 303 ? 10.352 -32.062 -19.109 1 98.5 303 PHE A N 1
ATOM 2345 C CA . PHE A 1 303 ? 11.039 -30.859 -18.703 1 98.5 303 PHE A CA 1
ATOM 2346 C C . PHE A 1 303 ? 10.031 -29.781 -18.281 1 98.5 303 PHE A C 1
ATOM 2348 O O . PHE A 1 303 ? 9.414 -29.141 -19.125 1 98.5 303 PHE A O 1
ATOM 2355 N N . GLY A 1 304 ? 9.898 -29.547 -16.984 1 97.31 304 GLY A N 1
ATOM 2356 C CA . GLY A 1 304 ? 9.016 -28.5 -16.484 1 97.31 304 GLY A CA 1
ATOM 2357 C C . GLY A 1 304 ? 9.609 -27.109 -16.609 1 97.31 304 GLY A C 1
ATOM 2358 O O . GLY A 1 304 ? 10.656 -26.938 -17.25 1 97.31 304 GLY A O 1
ATOM 2359 N N . GLY A 1 305 ? 8.922 -26.125 -16.125 1 95.5 305 GLY A N 1
ATOM 2360 C CA . GLY A 1 305 ? 9.414 -24.766 -16.109 1 95.5 305 GLY A CA 1
ATOM 2361 C C . GLY A 1 305 ? 10.469 -24.516 -15.055 1 95.5 305 GLY A C 1
ATOM 2362 O O . GLY A 1 305 ? 10.953 -25.453 -14.422 1 95.5 305 GLY A O 1
ATOM 2363 N N . GLY A 1 306 ? 10.859 -23.281 -14.906 1 92.75 306 GLY A N 1
ATOM 2364 C CA . GLY A 1 306 ? 11.875 -22.797 -13.992 1 92.75 306 GLY A CA 1
ATOM 2365 C C . GLY A 1 306 ? 12.594 -21.562 -14.5 1 92.75 306 GLY A C 1
ATOM 2366 O O . GLY A 1 306 ? 11.977 -20.688 -15.133 1 92.75 306 GLY A O 1
ATOM 2367 N N . PHE A 1 307 ? 13.891 -21.547 -14.07 1 89.94 307 PHE A N 1
ATOM 2368 C CA . PHE A 1 307 ? 14.688 -20.406 -14.492 1 89.94 307 PHE A CA 1
ATOM 2369 C C . PHE A 1 307 ? 15.984 -20.844 -15.141 1 89.94 307 PHE A C 1
ATOM 2371 O O . PHE A 1 307 ? 17.078 -20.5 -14.672 1 89.94 307 PHE A O 1
ATOM 2378 N N . PRO A 1 308 ? 15.844 -21.531 -16.219 1 95 308 PRO A N 1
ATOM 2379 C CA . PRO A 1 308 ? 17.078 -22 -16.859 1 95 308 PRO A CA 1
ATOM 2380 C C . PRO A 1 308 ? 18 -20.844 -17.281 1 95 308 PRO A C 1
ATOM 2382 O O . PRO A 1 308 ? 19.203 -21.031 -17.406 1 95 308 PRO A O 1
ATOM 2385 N N . GLU A 1 309 ? 17.422 -19.625 -17.484 1 93.94 309 GLU A N 1
ATOM 2386 C CA . GLU A 1 309 ? 18.219 -18.469 -17.906 1 93.94 309 GLU A CA 1
ATOM 2387 C C . GLU A 1 309 ? 19.25 -18.094 -16.844 1 93.94 309 GLU A C 1
ATOM 2389 O O . GLU A 1 309 ? 20.312 -17.578 -17.172 1 93.94 309 GLU A O 1
ATOM 2394 N N . VAL A 1 310 ? 18.906 -18.297 -15.625 1 89.69 310 VAL A N 1
ATOM 2395 C CA . VAL A 1 310 ? 19.812 -18 -14.516 1 89.69 310 VAL A CA 1
ATOM 2396 C C . VAL A 1 310 ? 21 -18.953 -14.531 1 89.69 310 VAL A C 1
ATOM 2398 O O . VAL A 1 310 ? 22.094 -18.578 -14.094 1 89.69 310 VAL A O 1
ATOM 2401 N N . PHE A 1 311 ? 20.828 -20.188 -15.102 1 93.5 311 PHE A N 1
ATOM 2402 C CA . PHE A 1 311 ? 21.859 -21.219 -15.117 1 93.5 311 PHE A CA 1
ATOM 2403 C C . PHE A 1 311 ? 22.281 -21.531 -16.547 1 93.5 311 PHE A C 1
ATOM 2405 O O . PHE A 1 311 ? 22.719 -22.656 -16.828 1 93.5 311 PHE A O 1
ATOM 2412 N N . ALA A 1 312 ? 22.078 -20.625 -17.359 1 96.62 312 ALA A N 1
ATOM 2413 C CA . ALA A 1 312 ? 22.266 -20.844 -18.797 1 96.62 312 ALA A CA 1
ATOM 2414 C C . ALA A 1 312 ? 23.688 -21.297 -19.109 1 96.62 312 ALA A C 1
ATOM 2416 O O . ALA A 1 312 ? 23.906 -22.188 -19.922 1 96.62 312 ALA A O 1
ATOM 2417 N N . GLN A 1 313 ? 24.625 -20.672 -18.453 1 97.25 313 GLN A N 1
ATOM 2418 C CA . GLN A 1 313 ? 26.016 -21.031 -18.688 1 97.25 313 GLN A CA 1
ATOM 2419 C C . GLN A 1 313 ? 26.266 -22.5 -18.328 1 97.25 313 GLN A C 1
ATOM 2421 O O . GLN A 1 313 ? 26.875 -23.234 -19.094 1 97.25 313 GLN A O 1
ATOM 2426 N N . GLN A 1 314 ? 25.859 -22.875 -17.109 1 96.75 314 GLN A N 1
ATOM 2427 C CA . GLN A 1 314 ? 26.062 -24.234 -16.641 1 96.75 314 GLN A CA 1
ATOM 2428 C C . GLN A 1 314 ? 25.359 -25.234 -17.547 1 96.75 314 GLN A C 1
ATOM 2430 O O . GLN A 1 314 ? 25.906 -26.312 -17.828 1 96.75 314 GLN A O 1
ATOM 2435 N N . LEU A 1 315 ? 24.203 -24.953 -18 1 98.12 315 LEU A N 1
ATOM 2436 C CA . LEU A 1 315 ? 23.469 -25.812 -18.922 1 98.12 315 LEU A CA 1
ATOM 2437 C C . LEU A 1 315 ? 24.219 -25.953 -20.25 1 98.12 315 LEU A C 1
ATOM 2439 O O . LEU A 1 315 ? 24.312 -27.047 -20.797 1 98.12 315 LEU A O 1
ATOM 2443 N N . ALA A 1 316 ? 24.703 -24.812 -20.75 1 98.5 316 ALA A N 1
ATOM 2444 C CA . ALA A 1 316 ? 25.438 -24.797 -22.016 1 98.5 316 ALA A CA 1
ATOM 2445 C C . ALA A 1 316 ? 26.703 -25.641 -21.938 1 98.5 316 ALA A C 1
ATOM 2447 O O . ALA A 1 316 ? 27.078 -26.281 -22.906 1 98.5 316 ALA A O 1
ATOM 2448 N N . GLU A 1 317 ? 27.266 -25.656 -20.828 1 98 317 GLU A N 1
ATOM 2449 C CA . GLU A 1 317 ? 28.531 -26.328 -20.641 1 98 317 GLU A CA 1
ATOM 2450 C C . GLU A 1 317 ? 28.344 -27.844 -20.516 1 98 317 GLU A C 1
ATOM 2452 O O . GLU A 1 317 ? 29.297 -28.609 -20.672 1 98 317 GLU A O 1
ATOM 2457 N N . ASN A 1 318 ? 27.141 -28.281 -20.172 1 98.12 318 ASN A N 1
ATOM 2458 C CA . ASN A 1 318 ? 26.875 -29.703 -20.078 1 98.12 318 ASN A CA 1
ATOM 2459 C C . ASN A 1 318 ? 26.578 -30.312 -21.453 1 98.12 318 ASN A C 1
ATOM 2461 O O . ASN A 1 318 ? 25.469 -30.797 -21.688 1 98.12 318 ASN A O 1
ATOM 2465 N N . THR A 1 319 ? 27.594 -30.438 -22.266 1 97.56 319 THR A N 1
ATOM 2466 C CA . THR A 1 319 ? 27.469 -30.781 -23.688 1 97.56 319 THR A CA 1
ATOM 2467 C C . THR A 1 319 ? 27.031 -32.219 -23.859 1 97.56 319 THR A C 1
ATOM 2469 O O . THR A 1 319 ? 26.266 -32.531 -24.766 1 97.56 319 THR A O 1
ATOM 2472 N N . LYS A 1 320 ? 27.484 -33.062 -23 1 97.38 320 LYS A N 1
ATOM 2473 C CA . LYS A 1 320 ? 27.125 -34.469 -23.109 1 97.38 320 LYS A CA 1
ATOM 2474 C C . LYS A 1 320 ? 25.641 -34.688 -22.891 1 97.38 320 LYS A C 1
ATOM 2476 O O . LYS A 1 320 ? 25 -35.438 -23.641 1 97.38 320 LYS A O 1
ATOM 2481 N N . THR A 1 321 ? 25.156 -34.094 -21.906 1 98 321 THR A N 1
ATOM 2482 C CA . THR A 1 321 ? 23.734 -34.219 -21.594 1 98 321 THR A CA 1
ATOM 2483 C C . THR A 1 321 ? 22.891 -33.594 -22.703 1 98 321 THR A C 1
ATOM 2485 O O . THR A 1 321 ? 21.891 -34.188 -23.125 1 98 321 THR A O 1
ATOM 2488 N N . LYS A 1 322 ? 23.234 -32.469 -23.219 1 98.44 322 LYS A N 1
ATOM 2489 C CA . LYS A 1 322 ? 22.5 -31.828 -24.312 1 98.44 322 LYS A CA 1
ATOM 2490 C C . LYS A 1 322 ? 22.453 -32.719 -25.547 1 98.44 322 LYS A C 1
ATOM 2492 O O . LYS A 1 322 ? 21.406 -32.875 -26.172 1 98.44 322 LYS A O 1
ATOM 2497 N N . ALA A 1 323 ? 23.594 -33.281 -25.781 1 98 323 ALA A N 1
ATOM 2498 C CA . ALA A 1 323 ? 23.688 -34.188 -26.938 1 98 323 ALA A CA 1
ATOM 2499 C C . ALA A 1 323 ? 22.812 -35.406 -26.75 1 98 323 ALA A C 1
ATOM 2501 O O . ALA A 1 323 ? 22.156 -35.875 -27.703 1 98 323 ALA A O 1
ATOM 2502 N N . ALA A 1 324 ? 22.828 -35.938 -25.562 1 97.88 324 ALA A N 1
ATOM 2503 C CA . ALA A 1 324 ? 22.031 -37.125 -25.266 1 97.88 324 ALA A CA 1
ATOM 2504 C C . ALA A 1 324 ? 20.531 -36.844 -25.422 1 97.88 324 ALA A C 1
ATOM 2506 O O . ALA A 1 324 ? 19.797 -37.656 -25.969 1 97.88 324 ALA A O 1
ATOM 2507 N N . ILE A 1 325 ? 20.109 -35.719 -24.969 1 98.19 325 ILE A N 1
ATOM 2508 C CA . ILE A 1 325 ? 18.719 -35.281 -25.062 1 98.19 325 ILE A CA 1
ATOM 2509 C C . ILE A 1 325 ? 18.344 -35.156 -26.531 1 98.19 325 ILE A C 1
ATOM 2511 O O . ILE A 1 325 ? 17.312 -35.656 -26.969 1 98.19 325 ILE A O 1
ATOM 2515 N N . LYS A 1 326 ? 19.156 -34.438 -27.266 1 97.25 326 LYS A N 1
ATOM 2516 C CA . LYS A 1 326 ? 18.906 -34.219 -28.688 1 97.25 326 LYS A CA 1
ATOM 2517 C C . LYS A 1 326 ? 18.766 -35.531 -29.438 1 97.25 326 LYS A C 1
ATOM 2519 O O . LYS A 1 326 ? 17.828 -35.719 -30.219 1 97.25 326 LYS A O 1
ATOM 2524 N N . THR A 1 327 ? 19.688 -36.375 -29.172 1 96.25 327 THR A N 1
ATOM 2525 C CA . THR A 1 327 ? 19.688 -37.688 -29.828 1 96.25 327 THR A CA 1
ATOM 2526 C C . THR A 1 327 ? 18.422 -38.438 -29.5 1 96.25 327 THR A C 1
ATOM 2528 O O . THR A 1 327 ? 17.797 -39.031 -30.375 1 96.25 327 THR A O 1
ATOM 2531 N N . ALA A 1 328 ? 18.062 -38.469 -28.266 1 95.19 328 ALA A N 1
ATOM 2532 C CA . ALA A 1 328 ? 16.875 -39.188 -27.828 1 95.19 328 ALA A CA 1
ATOM 2533 C C . ALA A 1 328 ? 15.617 -38.656 -28.484 1 95.19 328 ALA A C 1
ATOM 2535 O O . ALA A 1 328 ? 14.773 -39.438 -28.953 1 95.19 328 ALA A O 1
ATOM 2536 N N . ILE A 1 329 ? 15.5 -37.375 -28.547 1 95.19 329 ILE A N 1
ATOM 2537 C CA . ILE A 1 329 ? 14.312 -36.75 -29.109 1 95.19 329 ILE A CA 1
ATOM 2538 C C . ILE A 1 329 ? 14.25 -37.062 -30.609 1 95.19 329 ILE A C 1
ATOM 2540 O O . ILE A 1 329 ? 13.188 -37.406 -31.141 1 95.19 329 ILE A O 1
ATOM 2544 N N . LEU A 1 330 ? 15.383 -36.938 -31.266 1 92.62 330 LEU A N 1
ATOM 2545 C CA . LEU A 1 330 ? 15.438 -37.219 -32.688 1 92.62 330 LEU A CA 1
ATOM 2546 C C . LEU A 1 330 ? 15.133 -38.688 -33 1 92.62 330 LEU A C 1
ATOM 2548 O O . LEU A 1 330 ? 14.656 -39 -34.094 1 92.62 330 LEU A O 1
ATOM 2552 N N . ALA A 1 331 ? 15.391 -39.5 -32.031 1 91.69 331 ALA A N 1
ATOM 2553 C CA . ALA A 1 331 ? 15.117 -40.938 -32.188 1 91.69 331 ALA A CA 1
ATOM 2554 C C . ALA A 1 331 ? 13.648 -41.25 -31.875 1 91.69 331 ALA A C 1
ATOM 2556 O O . ALA A 1 331 ? 13.227 -42.406 -31.953 1 91.69 331 ALA A O 1
ATOM 2557 N N . GLY A 1 332 ? 12.906 -40.219 -31.453 1 90.94 332 GLY A N 1
ATOM 2558 C CA . GLY A 1 332 ? 11.469 -40.406 -31.297 1 90.94 332 GLY A CA 1
ATOM 2559 C C . GLY A 1 332 ? 11.023 -40.438 -29.844 1 90.94 332 GLY A C 1
ATOM 2560 O O . GLY A 1 332 ? 9.859 -40.719 -29.562 1 90.94 332 GLY A O 1
ATOM 2561 N N . MET A 1 333 ? 11.898 -40.156 -28.906 1 94.19 333 MET A N 1
ATOM 2562 C CA . MET A 1 333 ? 11.539 -40.188 -27.484 1 94.19 333 MET A CA 1
ATOM 2563 C C . MET A 1 333 ? 10.445 -39.156 -27.188 1 94.19 333 MET A C 1
ATOM 2565 O O . MET A 1 333 ? 10.617 -37.969 -27.422 1 94.19 333 MET A O 1
ATOM 2569 N N . PRO A 1 334 ? 9.219 -39.656 -26.75 1 95.56 334 PRO A N 1
ATOM 2570 C CA . PRO A 1 334 ? 8.203 -38.688 -26.344 1 95.56 334 PRO A CA 1
ATOM 2571 C C . PRO A 1 334 ? 8.719 -37.688 -25.281 1 95.56 334 PRO A C 1
ATOM 2573 O O . PRO A 1 334 ? 9.289 -38.125 -24.266 1 95.56 334 PRO A O 1
ATOM 2576 N N . THR A 1 335 ? 8.523 -36.406 -25.531 1 97 335 THR A N 1
ATOM 2577 C CA . THR A 1 335 ? 9.117 -35.375 -24.672 1 97 335 THR A CA 1
ATOM 2578 C C . THR A 1 335 ? 8.148 -34.25 -24.438 1 97 335 THR A C 1
ATOM 2580 O O . THR A 1 335 ? 7.574 -33.688 -25.375 1 97 335 THR A O 1
ATOM 2583 N N . ILE A 1 336 ? 7.926 -33.938 -23.141 1 97.75 336 ILE A N 1
ATOM 2584 C CA . ILE A 1 336 ? 7.172 -32.75 -22.734 1 97.75 336 ILE A CA 1
ATOM 2585 C C . ILE A 1 336 ? 8.133 -31.656 -22.281 1 97.75 336 ILE A C 1
ATOM 2587 O O . ILE A 1 336 ? 9.039 -31.906 -21.469 1 97.75 336 ILE A O 1
ATOM 2591 N N . ALA A 1 337 ? 7.977 -30.422 -22.766 1 98 337 ALA A N 1
ATOM 2592 C CA . ALA A 1 337 ? 8.766 -29.266 -22.344 1 98 337 ALA A CA 1
ATOM 2593 C C . ALA A 1 337 ? 7.887 -28.047 -22.141 1 98 337 ALA A C 1
ATOM 2595 O O . ALA A 1 337 ? 7.34 -27.5 -23.109 1 98 337 ALA A O 1
ATOM 2596 N N . GLU A 1 338 ? 7.836 -27.578 -20.922 1 97.75 338 GLU A N 1
ATOM 2597 C CA . GLU A 1 338 ? 7.004 -26.422 -20.609 1 97.75 338 GLU A CA 1
ATOM 2598 C C . GLU A 1 338 ? 7.852 -25.219 -20.188 1 97.75 338 GLU A C 1
ATOM 2600 O O . GLU A 1 338 ? 8.703 -25.344 -19.297 1 97.75 338 GLU A O 1
ATOM 2605 N N . CYS A 1 339 ? 7.617 -24.062 -20.781 1 96.94 339 CYS A N 1
ATOM 2606 C CA . CYS A 1 339 ? 8.219 -22.781 -20.453 1 96.94 339 CYS A CA 1
ATOM 2607 C C . CYS A 1 339 ? 9.734 -22.891 -20.344 1 96.94 339 CYS A C 1
ATOM 2609 O O . CYS A 1 339 ? 10.422 -23.016 -21.375 1 96.94 339 CYS A O 1
ATOM 2611 N N . GLY A 1 340 ? 10.281 -23.062 -19.125 1 96.75 340 GLY A N 1
ATOM 2612 C CA . GLY A 1 340 ? 11.711 -23.281 -19.016 1 96.75 340 GLY A CA 1
ATOM 2613 C C . GLY A 1 340 ? 12.211 -24.469 -19.828 1 96.75 340 GLY A C 1
ATOM 2614 O O . GLY A 1 340 ? 13.297 -24.422 -20.406 1 96.75 340 GLY A O 1
ATOM 2615 N N . GLY A 1 341 ? 11.477 -25.531 -19.812 1 98.25 341 GLY A N 1
ATOM 2616 C CA . GLY A 1 341 ? 11.805 -26.672 -20.641 1 98.25 341 GLY A CA 1
ATOM 2617 C C . GLY A 1 341 ? 11.859 -26.359 -22.125 1 98.25 341 GLY A C 1
ATOM 2618 O O . GLY A 1 341 ? 12.758 -26.812 -22.828 1 98.25 341 GLY A O 1
ATOM 2619 N N . LEU A 1 342 ? 10.883 -25.625 -22.578 1 97.44 342 LEU A N 1
ATOM 2620 C CA . LEU A 1 342 ? 10.891 -25.172 -23.953 1 97.44 342 LEU A CA 1
ATOM 2621 C C . LEU A 1 342 ? 12.156 -24.359 -24.25 1 97.44 342 LEU A C 1
ATOM 2623 O O . LEU A 1 342 ? 12.805 -24.578 -25.281 1 97.44 342 LEU A O 1
ATOM 2627 N N . MET A 1 343 ? 12.508 -23.5 -23.406 1 98 343 MET A N 1
ATOM 2628 C CA . MET A 1 343 ? 13.695 -22.672 -23.594 1 98 343 MET A CA 1
ATOM 2629 C C . MET A 1 343 ? 14.945 -23.531 -23.703 1 98 343 MET A C 1
ATOM 2631 O O . MET A 1 343 ? 15.812 -23.281 -24.547 1 98 343 MET A O 1
ATOM 2635 N N . TYR A 1 344 ? 14.992 -24.516 -22.906 1 98.56 344 TYR A N 1
ATOM 2636 C CA . TYR A 1 344 ? 16.141 -25.422 -22.891 1 98.56 344 TYR A CA 1
ATOM 2637 C C . TYR A 1 344 ? 16.266 -26.188 -24.203 1 98.56 344 TYR A C 1
ATOM 2639 O O . TYR A 1 344 ? 17.375 -26.5 -24.641 1 98.56 344 TYR A O 1
ATOM 2647 N N . LEU A 1 345 ? 15.164 -26.453 -24.844 1 97.62 345 LEU A N 1
ATOM 2648 C CA . LEU A 1 345 ? 15.164 -27.234 -26.078 1 97.62 345 LEU A CA 1
ATOM 2649 C C . LEU A 1 345 ? 15.453 -26.328 -27.281 1 97.62 345 LEU A C 1
ATOM 2651 O O . LEU A 1 345 ? 15.625 -26.812 -28.391 1 97.62 345 LEU A O 1
ATOM 2655 N N . CYS A 1 346 ? 15.5 -25.047 -27.078 1 97.38 346 CYS A N 1
ATOM 2656 C CA . CYS A 1 346 ? 15.828 -24.109 -28.141 1 97.38 346 CYS A CA 1
ATOM 2657 C C . CYS A 1 346 ? 17.297 -24.219 -28.531 1 97.38 346 CYS A C 1
ATOM 2659 O O . CYS A 1 346 ? 18.062 -24.953 -27.906 1 97.38 346 CYS A O 1
ATOM 2661 N N . GLU A 1 347 ? 17.609 -23.453 -29.562 1 97.75 347 GLU A N 1
ATOM 2662 C CA . GLU A 1 347 ? 19.016 -23.391 -29.969 1 97.75 347 GLU A CA 1
ATOM 2663 C C . GLU A 1 347 ? 19.875 -22.688 -28.922 1 97.75 347 GLU A C 1
ATOM 2665 O O . GLU A 1 347 ? 20.969 -23.141 -28.609 1 97.75 347 GLU A O 1
ATOM 2670 N N . GLN A 1 348 ? 19.266 -21.625 -28.469 1 98.38 348 GLN A N 1
ATOM 2671 C CA . GLN A 1 348 ? 20 -20.797 -27.516 1 98.38 348 GLN A CA 1
ATOM 2672 C C . GLN A 1 348 ? 19.047 -20.078 -26.562 1 98.38 348 GLN A C 1
ATOM 2674 O O . GLN A 1 348 ? 17.875 -19.891 -26.875 1 98.38 348 GLN A O 1
ATOM 2679 N N . ILE A 1 349 ? 19.578 -19.734 -25.406 1 98.5 349 ILE A N 1
ATOM 2680 C CA . ILE A 1 349 ? 18.984 -18.75 -24.5 1 98.5 349 ILE A CA 1
ATOM 2681 C C . ILE A 1 349 ? 19.859 -17.5 -24.453 1 98.5 349 ILE A C 1
ATOM 2683 O O . ILE A 1 349 ? 21.078 -17.594 -24.25 1 98.5 349 ILE A O 1
ATOM 2687 N N . VAL A 1 350 ? 19.328 -16.391 -24.766 1 98.5 350 VAL A N 1
ATOM 2688 C CA . VAL A 1 350 ? 19.984 -15.117 -24.531 1 98.5 350 VAL A CA 1
ATOM 2689 C C . VAL A 1 350 ? 19.547 -14.547 -23.188 1 98.5 350 VAL A C 1
ATOM 2691 O O . VAL A 1 350 ? 18.375 -14.234 -22.984 1 98.5 350 VAL A O 1
ATOM 2694 N N . ASP A 1 351 ? 20.484 -14.422 -22.328 1 96.06 351 ASP A N 1
ATOM 2695 C CA . ASP A 1 351 ? 20.125 -14.055 -20.953 1 96.06 351 ASP A CA 1
ATOM 2696 C C . ASP A 1 351 ? 19.859 -12.555 -20.844 1 96.06 351 ASP A C 1
ATOM 2698 O O . ASP A 1 351 ? 19.828 -11.852 -21.859 1 96.06 351 ASP A O 1
ATOM 2702 N N . PHE A 1 352 ? 19.656 -12.008 -19.672 1 93.12 352 PHE A N 1
ATOM 2703 C CA . PHE A 1 352 ? 19.266 -10.625 -19.438 1 93.12 352 PHE A CA 1
ATOM 2704 C C . PHE A 1 352 ? 20.406 -9.672 -19.781 1 93.12 352 PHE A C 1
ATOM 2706 O O . PHE A 1 352 ? 20.172 -8.5 -20.062 1 93.12 352 PHE A O 1
ATOM 2713 N N . ALA A 1 353 ? 21.578 -10.188 -19.781 1 94.38 353 ALA A N 1
ATOM 2714 C CA . ALA A 1 353 ? 22.75 -9.375 -20.094 1 94.38 353 ALA A CA 1
ATOM 2715 C C . ALA A 1 353 ? 23.031 -9.367 -21.594 1 94.38 353 ALA A C 1
ATOM 2717 O O . ALA A 1 353 ? 23.984 -8.742 -22.047 1 94.38 353 ALA A O 1
ATOM 2718 N N . GLY A 1 354 ? 22.297 -10.141 -22.328 1 95.56 354 GLY A N 1
ATOM 2719 C CA . GLY A 1 354 ? 22.453 -10.188 -23.766 1 95.56 354 GLY A CA 1
ATOM 2720 C C . GLY A 1 354 ? 23.453 -11.25 -24.219 1 95.56 354 GLY A C 1
ATOM 2721 O O . GLY A 1 354 ? 23.797 -11.32 -25.406 1 95.56 354 GLY A O 1
ATOM 2722 N N . LYS A 1 355 ? 23.891 -12.039 -23.312 1 97.75 355 LYS A N 1
ATOM 2723 C CA . LYS A 1 355 ? 24.828 -13.109 -23.656 1 97.75 355 LYS A CA 1
ATOM 2724 C C . LYS A 1 355 ? 24.078 -14.336 -24.172 1 97.75 355 LYS A C 1
ATOM 2726 O O . LYS A 1 355 ? 23.062 -14.742 -23.594 1 97.75 355 LYS A O 1
ATOM 2731 N N . SER A 1 356 ? 24.578 -14.938 -25.188 1 98.31 356 SER A N 1
ATOM 2732 C CA . SER A 1 356 ? 23.953 -16.094 -25.797 1 98.31 356 SER A CA 1
ATOM 2733 C C . SER A 1 356 ? 24.594 -17.391 -25.328 1 98.31 356 SER A C 1
ATOM 2735 O O . SER A 1 356 ? 25.828 -17.5 -25.297 1 98.31 356 SER A O 1
ATOM 2737 N N . TRP A 1 357 ? 23.797 -18.391 -24.938 1 98.69 357 TRP A N 1
ATOM 2738 C CA . TRP A 1 357 ? 24.25 -19.688 -24.469 1 98.69 357 TRP A CA 1
ATOM 2739 C C . TRP A 1 357 ? 23.609 -20.812 -25.281 1 98.69 357 TRP A C 1
ATOM 2741 O O . TRP A 1 357 ? 22.391 -20.875 -25.406 1 98.69 357 TRP A O 1
ATOM 2751 N N . SER A 1 358 ? 24.406 -21.719 -25.75 1 98.62 358 SER A N 1
ATOM 2752 C CA . SER A 1 358 ? 23.906 -22.828 -26.562 1 98.62 358 SER A CA 1
ATOM 2753 C C . SER A 1 358 ? 23.062 -23.781 -25.703 1 98.62 358 SER A C 1
ATOM 2755 O O . SER A 1 358 ? 23.438 -24.109 -24.578 1 98.62 358 SER A O 1
ATOM 2757 N N . MET A 1 359 ? 21.969 -24.234 -26.219 1 98.69 359 MET A N 1
ATOM 2758 C CA . MET A 1 359 ? 21.094 -25.188 -25.562 1 98.69 359 MET A CA 1
ATOM 2759 C C . MET A 1 359 ? 20.953 -26.453 -26.406 1 98.69 359 MET A C 1
ATOM 2761 O O . MET A 1 359 ? 21.812 -26.766 -27.219 1 98.69 359 MET A O 1
ATOM 2765 N N . VAL A 1 360 ? 19.906 -27.219 -26.25 1 98.19 360 VAL A N 1
ATOM 2766 C CA . VAL A 1 360 ? 19.797 -28.547 -26.844 1 98.19 360 VAL A CA 1
ATOM 2767 C C . VAL A 1 360 ? 19.719 -28.422 -28.375 1 98.19 360 VAL A C 1
ATOM 2769 O O . VAL A 1 360 ? 20.234 -29.266 -29.094 1 98.19 360 VAL A O 1
ATOM 2772 N N . GLY A 1 361 ? 18.938 -27.406 -28.875 1 96.56 361 GLY A N 1
ATOM 2773 C CA . GLY A 1 361 ? 18.922 -27.094 -30.297 1 96.56 361 GLY A CA 1
ATOM 2774 C C . GLY A 1 361 ? 17.922 -27.938 -31.078 1 96.56 361 GLY A C 1
ATOM 2775 O O . GLY A 1 361 ? 18.094 -28.141 -32.281 1 96.56 361 GLY A O 1
ATOM 2776 N N . ILE A 1 362 ? 16.953 -28.453 -30.484 1 93.94 362 ILE A N 1
ATOM 2777 C CA . ILE A 1 362 ? 15.883 -29.203 -31.156 1 93.94 362 ILE A CA 1
ATOM 2778 C C . ILE A 1 362 ? 14.922 -28.219 -31.828 1 93.94 362 ILE A C 1
ATOM 2780 O O . ILE A 1 362 ? 14.453 -28.484 -32.938 1 93.94 362 ILE A O 1
ATOM 2784 N N . LEU A 1 363 ? 14.547 -27.172 -31.125 1 93.88 363 LEU A N 1
ATOM 2785 C CA . LEU A 1 363 ? 13.648 -26.156 -31.656 1 93.88 363 LEU A CA 1
ATOM 2786 C C . LEU A 1 363 ? 14.43 -25.062 -32.406 1 93.88 363 LEU A C 1
ATOM 2788 O O . LEU A 1 363 ? 15.375 -24.5 -31.859 1 93.88 363 LEU A O 1
ATOM 2792 N N . PRO A 1 364 ? 14.016 -24.844 -33.562 1 93 364 PRO A N 1
ATOM 2793 C CA . PRO A 1 364 ? 14.766 -23.891 -34.406 1 93 364 PRO A CA 1
ATOM 2794 C C . PRO A 1 364 ? 14.453 -22.438 -34.062 1 93 364 PRO A C 1
ATOM 2796 O O . PRO A 1 364 ? 13.984 -21.688 -34.906 1 93 364 PRO A O 1
ATOM 2799 N N . THR A 1 365 ? 14.742 -22.062 -32.875 1 95.25 365 THR A N 1
ATOM 2800 C CA . THR A 1 365 ? 14.492 -20.703 -32.406 1 95.25 365 THR A CA 1
ATOM 2801 C C . THR A 1 365 ? 15.391 -20.375 -31.219 1 95.25 365 THR A C 1
ATOM 2803 O O . THR A 1 365 ? 16.125 -21.234 -30.734 1 95.25 365 THR A O 1
ATOM 2806 N N . THR A 1 366 ? 15.438 -19.141 -30.844 1 97.38 366 THR A N 1
ATOM 2807 C CA . THR A 1 366 ? 16.188 -18.625 -29.703 1 97.38 366 THR A CA 1
ATOM 2808 C C . THR A 1 366 ? 15.25 -18 -28.672 1 97.38 366 THR A C 1
ATOM 2810 O O . THR A 1 366 ? 14.328 -17.281 -29.031 1 97.38 366 THR A O 1
ATOM 2813 N N . ALA A 1 367 ? 15.43 -18.391 -27.438 1 97.88 367 ALA A N 1
ATOM 2814 C CA . ALA A 1 367 ? 14.695 -17.734 -26.359 1 97.88 367 ALA A CA 1
ATOM 2815 C C . ALA A 1 367 ? 15.461 -16.516 -25.828 1 97.88 367 ALA A C 1
ATOM 2817 O O . ALA A 1 367 ? 16.578 -16.656 -25.312 1 97.88 367 ALA A O 1
ATOM 2818 N N . VAL A 1 368 ? 14.844 -15.367 -25.875 1 98.19 368 VAL A N 1
ATOM 2819 C CA . VAL A 1 368 ? 15.523 -14.133 -25.484 1 98.19 368 VAL A CA 1
ATOM 2820 C C . VAL A 1 368 ? 14.836 -13.531 -24.266 1 98.19 368 VAL A C 1
ATOM 2822 O O . VAL A 1 368 ? 13.633 -13.258 -24.297 1 98.19 368 VAL A O 1
ATOM 2825 N N . MET A 1 369 ? 15.664 -13.375 -23.234 1 96.25 369 MET A N 1
ATOM 2826 C CA . MET A 1 369 ? 15.109 -12.742 -22.031 1 96.25 369 MET A CA 1
ATOM 2827 C C . MET A 1 369 ? 14.891 -11.25 -22.266 1 96.25 369 MET A C 1
ATOM 2829 O O . MET A 1 369 ? 15.672 -10.594 -22.953 1 96.25 369 MET A O 1
ATOM 2833 N N . SER A 1 370 ? 13.812 -10.742 -21.719 1 93.06 370 SER A N 1
ATOM 2834 C CA . SER A 1 370 ? 13.477 -9.32 -21.812 1 93.06 370 SER A CA 1
ATOM 2835 C C . SER A 1 370 ? 12.875 -8.812 -20.5 1 93.06 370 SER A C 1
ATOM 2837 O O . SER A 1 370 ? 12.578 -9.602 -19.594 1 93.06 370 SER A O 1
ATOM 2839 N N . GLY A 1 371 ? 12.789 -7.527 -20.375 1 86.25 371 GLY A N 1
ATOM 2840 C CA . GLY A 1 371 ? 12.227 -6.922 -19.172 1 86.25 371 GLY A CA 1
ATOM 2841 C C . GLY A 1 371 ? 10.727 -7.102 -19.062 1 86.25 371 GLY A C 1
ATOM 2842 O O . GLY A 1 371 ? 10.156 -6.965 -17.984 1 86.25 371 GLY A O 1
ATOM 2843 N N . ARG A 1 372 ? 10.062 -7.457 -20.062 1 88.31 372 ARG A N 1
ATOM 2844 C CA . ARG A 1 372 ? 8.609 -7.566 -20.078 1 88.31 372 ARG A CA 1
ATOM 2845 C C . ARG A 1 372 ? 8.148 -8.898 -19.516 1 88.31 372 ARG A C 1
ATOM 2847 O O . ARG A 1 372 ? 8.648 -9.961 -19.906 1 88.31 372 ARG A O 1
ATOM 2854 N N . LEU A 1 373 ? 7.234 -8.875 -18.609 1 88.25 373 LEU A N 1
ATOM 2855 C CA . LEU A 1 373 ? 6.668 -10.07 -17.984 1 88.25 373 LEU A CA 1
ATOM 2856 C C . LEU A 1 373 ? 5.379 -10.484 -18.688 1 88.25 373 LEU A C 1
ATOM 2858 O O . LEU A 1 373 ? 4.465 -9.672 -18.859 1 88.25 373 LEU A O 1
ATOM 2862 N N . THR A 1 374 ? 5.355 -11.648 -19.219 1 90.62 374 THR A N 1
ATOM 2863 C CA . THR A 1 374 ? 4.133 -12.273 -19.719 1 90.62 374 THR A CA 1
ATOM 2864 C C . THR A 1 374 ? 3.512 -13.164 -18.641 1 90.62 374 THR A C 1
ATOM 2866 O O . THR A 1 374 ? 4.145 -14.109 -18.172 1 90.62 374 THR A O 1
ATOM 2869 N N . LEU A 1 375 ? 2.326 -12.766 -18.234 1 89.56 375 LEU A N 1
ATOM 2870 C CA . LEU A 1 375 ? 1.668 -13.469 -17.141 1 89.56 375 LEU A CA 1
ATOM 2871 C C . LEU A 1 375 ? 0.162 -13.547 -17.375 1 89.56 375 LEU A C 1
ATOM 2873 O O . LEU A 1 375 ? -0.454 -12.57 -17.812 1 89.56 375 LEU A O 1
ATOM 2877 N N . GLY A 1 376 ? -0.401 -14.789 -17.109 1 91.38 376 GLY A N 1
ATOM 2878 C CA . GLY A 1 376 ? -1.853 -14.875 -17.109 1 91.38 376 GLY A CA 1
ATOM 2879 C C . GLY A 1 376 ? -2.371 -16.219 -17.594 1 91.38 376 GLY A C 1
ATOM 2880 O O . GLY A 1 376 ? -1.62 -17.016 -18.172 1 91.38 376 GLY A O 1
ATOM 2881 N N . TYR A 1 377 ? -3.648 -16.406 -17.391 1 94 377 TYR A N 1
ATOM 2882 C CA . TYR A 1 377 ? -4.312 -17.609 -17.875 1 94 377 TYR A CA 1
ATOM 2883 C C . TYR A 1 377 ? -4.484 -17.578 -19.391 1 94 377 TYR A C 1
ATOM 2885 O O . TYR A 1 377 ? -4.641 -16.5 -19.969 1 94 377 TYR A O 1
ATOM 2893 N N . ARG A 1 378 ? -4.496 -18.766 -20.031 1 94.25 378 ARG A N 1
ATOM 2894 C CA . ARG A 1 378 ? -4.652 -18.891 -21.469 1 94.25 378 ARG A CA 1
ATOM 2895 C C . ARG A 1 378 ? -5.676 -19.969 -21.812 1 94.25 378 ARG A C 1
ATOM 2897 O O . ARG A 1 378 ? -5.707 -21.031 -21.172 1 94.25 378 ARG A O 1
ATOM 2904 N N . ARG A 1 379 ? -6.441 -19.609 -22.734 1 93.12 379 ARG A N 1
ATOM 2905 C CA . ARG A 1 379 ? -7.176 -20.625 -23.484 1 93.12 379 ARG A CA 1
ATOM 2906 C C . ARG A 1 379 ? -6.441 -21 -24.766 1 93.12 379 ARG A C 1
ATOM 2908 O O . ARG A 1 379 ? -6.211 -20.141 -25.625 1 93.12 379 ARG A O 1
ATOM 2915 N N . ALA A 1 380 ? -6.109 -22.188 -24.875 1 94.94 380 ALA A N 1
ATOM 2916 C CA . ALA A 1 380 ? -5.32 -22.641 -26.031 1 94.94 380 ALA A CA 1
ATOM 2917 C C . ALA A 1 380 ? -6.113 -23.609 -26.891 1 94.94 380 ALA A C 1
ATOM 2919 O O . ALA A 1 380 ? -6.41 -24.734 -26.469 1 94.94 380 ALA A O 1
ATOM 2920 N N . VAL A 1 381 ? -6.395 -23.156 -28.094 1 95.25 381 VAL A N 1
ATOM 2921 C CA . VAL A 1 381 ? -7.055 -24.016 -29.062 1 95.25 381 VAL A CA 1
ATOM 2922 C C . VAL A 1 381 ? -6.016 -24.859 -29.812 1 95.25 381 VAL A C 1
ATOM 2924 O O . VAL A 1 381 ? -5.102 -24.297 -30.422 1 95.25 381 VAL A O 1
ATOM 2927 N N . VAL A 1 382 ? -6.211 -26.125 -29.766 1 94.75 382 VAL A N 1
ATOM 2928 C CA . VAL A 1 382 ? -5.254 -27.047 -30.375 1 94.75 382 VAL A CA 1
ATOM 2929 C C . VAL A 1 382 ? -5.477 -27.078 -31.891 1 94.75 382 VAL A C 1
ATOM 2931 O O . VAL A 1 382 ? -6.57 -27.406 -32.344 1 94.75 382 VAL A O 1
ATOM 2934 N N . LEU A 1 383 ? -4.457 -26.766 -32.594 1 93.5 383 LEU A N 1
ATOM 2935 C CA . LEU A 1 383 ? -4.594 -26.641 -34.062 1 93.5 383 LEU A CA 1
ATOM 2936 C C . LEU A 1 383 ? -4.289 -27.969 -34.75 1 93.5 383 LEU A C 1
ATOM 2938 O O . LEU A 1 383 ? -4.809 -28.25 -35.812 1 93.5 383 LEU A O 1
ATOM 2942 N N . GLU A 1 384 ? -3.398 -28.734 -34.094 1 88.12 384 GLU A N 1
ATOM 2943 C CA . GLU A 1 384 ? -3.02 -30.031 -34.656 1 88.12 384 GLU A CA 1
ATOM 2944 C C . GLU A 1 384 ? -2.871 -31.078 -33.562 1 88.12 384 GLU A C 1
ATOM 2946 O O . GLU A 1 384 ? -2.545 -30.734 -32.406 1 88.12 384 GLU A O 1
ATOM 2951 N N . ASP A 1 385 ? -3.098 -32.312 -33.969 1 88.69 385 ASP A N 1
ATOM 2952 C CA . ASP A 1 385 ? -2.865 -33.375 -33 1 88.69 385 ASP A CA 1
ATOM 2953 C C . ASP A 1 385 ? -1.42 -33.375 -32.5 1 88.69 385 ASP A C 1
ATOM 2955 O O . ASP A 1 385 ? -0.498 -33.094 -33.281 1 88.69 385 ASP A O 1
ATOM 2959 N N . SER A 1 386 ? -1.301 -33.719 -31.281 1 88.12 386 SER A N 1
ATOM 2960 C CA . SER A 1 386 ? 0.051 -33.75 -30.734 1 88.12 386 SER A CA 1
ATOM 2961 C C . SER A 1 386 ? 0.193 -34.844 -29.688 1 88.12 386 SER A C 1
ATOM 2963 O O . SER A 1 386 ? -0.71 -35.688 -29.516 1 88.12 386 SER A O 1
ATOM 2965 N N . LEU A 1 387 ? 1.328 -34.875 -29.109 1 92.31 387 LEU A N 1
ATOM 2966 C CA . LEU A 1 387 ? 1.694 -35.875 -28.094 1 92.31 387 LEU A CA 1
ATOM 2967 C C . LEU A 1 387 ? 0.691 -35.844 -26.938 1 92.31 387 LEU A C 1
ATOM 2969 O O . LEU A 1 387 ? 0.34 -36.906 -26.422 1 92.31 387 LEU A O 1
ATOM 2973 N N . LEU A 1 388 ? 0.166 -34.656 -26.609 1 94.75 388 LEU A N 1
ATOM 2974 C CA . LEU A 1 388 ? -0.615 -34.531 -25.391 1 94.75 388 LEU A CA 1
ATOM 2975 C C . LEU A 1 388 ? -2.076 -34.25 -25.703 1 94.75 388 LEU A C 1
ATOM 2977 O O . LEU A 1 388 ? -2.963 -34.531 -24.891 1 94.75 388 LEU A O 1
ATOM 2981 N N . VAL A 1 389 ? -2.332 -33.656 -26.844 1 93.19 389 VAL A N 1
ATOM 2982 C CA . VAL A 1 389 ? -3.654 -33.062 -27.031 1 93.19 389 VAL A CA 1
ATOM 2983 C C . VAL A 1 389 ? -4.141 -33.344 -28.453 1 93.19 389 VAL A C 1
ATOM 2985 O O . VAL A 1 389 ? -3.334 -33.562 -29.359 1 93.19 389 VAL A O 1
ATOM 2988 N N . SER A 1 390 ? -5.445 -33.25 -28.641 1 92.44 390 SER A N 1
ATOM 2989 C CA . SER A 1 390 ? -6.066 -33.531 -29.938 1 92.44 390 SER A CA 1
ATOM 2990 C C . SER A 1 390 ? -6.527 -32.219 -30.594 1 92.44 390 SER A C 1
ATOM 2992 O O . SER A 1 390 ? -7.047 -31.328 -29.922 1 92.44 390 SER A O 1
ATOM 2994 N N . ALA A 1 391 ? -6.414 -32.219 -31.875 1 93.12 391 ALA A N 1
ATOM 2995 C CA . ALA A 1 391 ? -6.816 -31.047 -32.656 1 93.12 391 ALA A CA 1
ATOM 2996 C C . ALA A 1 391 ? -8.281 -30.688 -32.406 1 93.12 391 ALA A C 1
ATOM 2998 O O . ALA A 1 391 ? -9.125 -31.578 -32.281 1 93.12 391 ALA A O 1
ATOM 2999 N N . GLY A 1 392 ? -8.531 -29.406 -32.25 1 93.31 392 GLY A N 1
ATOM 3000 C CA . GLY A 1 392 ? -9.891 -28.922 -32.094 1 93.31 392 GLY A CA 1
ATOM 3001 C C . GLY A 1 392 ? -10.297 -28.75 -30.656 1 93.31 392 GLY A C 1
ATOM 3002 O O . GLY A 1 392 ? -11.289 -28.078 -30.344 1 93.31 392 GLY A O 1
ATOM 3003 N N . THR A 1 393 ? -9.539 -29.297 -29.781 1 93.62 393 THR A N 1
ATOM 3004 C CA . THR A 1 393 ? -9.844 -29.141 -28.359 1 93.62 393 THR A CA 1
ATOM 3005 C C . THR A 1 393 ? -9.242 -27.859 -27.812 1 93.62 393 THR A C 1
ATOM 3007 O O . THR A 1 393 ? -8.375 -27.25 -28.438 1 93.62 393 THR A O 1
ATOM 3010 N N . THR A 1 394 ? -9.867 -27.406 -26.719 1 93.31 394 THR A N 1
ATOM 3011 C CA . THR A 1 394 ? -9.344 -26.234 -26.016 1 93.31 394 THR A CA 1
ATOM 3012 C C . THR A 1 394 ? -8.805 -26.625 -24.656 1 93.31 394 THR A C 1
ATOM 3014 O O . THR A 1 394 ? -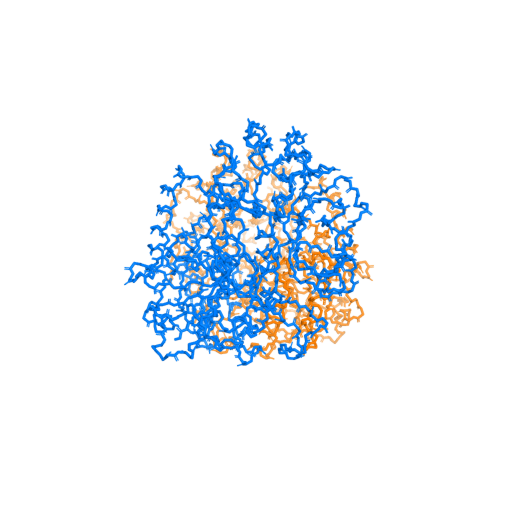9.477 -27.328 -23.891 1 93.31 394 THR A O 1
ATOM 3017 N N . VAL A 1 395 ? -7.582 -26.25 -24.391 1 93.38 395 VAL A N 1
ATOM 3018 C CA . VAL A 1 395 ? -7 -26.5 -23.078 1 93.38 395 VAL A CA 1
ATOM 3019 C C . VAL A 1 395 ? -6.727 -25.156 -22.375 1 93.38 395 VAL A C 1
ATOM 3021 O O . VAL A 1 395 ? -6.453 -24.156 -23.031 1 93.38 395 VAL A O 1
ATOM 3024 N N . CYS A 1 396 ? -6.887 -25.219 -21.031 1 93.69 396 CYS A N 1
ATOM 3025 C CA . CYS A 1 396 ? -6.578 -24.031 -20.234 1 93.69 396 CYS A CA 1
ATOM 3026 C C . CYS A 1 396 ? -5.242 -24.188 -19.531 1 93.69 396 CYS A C 1
ATOM 3028 O O . CYS A 1 396 ? -4.922 -25.266 -19.016 1 93.69 396 CYS A O 1
ATOM 3030 N N . GLY A 1 397 ? -4.426 -23.203 -19.578 1 96.25 397 GLY A N 1
ATOM 3031 C CA . GLY A 1 397 ? -3.156 -23.109 -18.891 1 96.25 397 GLY A CA 1
ATOM 3032 C C . GLY A 1 397 ? -2.795 -21.688 -18.484 1 96.25 397 GLY A C 1
ATOM 3033 O O . GLY A 1 397 ? -3.676 -20.844 -18.281 1 96.25 397 GLY A O 1
ATOM 3034 N N . HIS A 1 398 ? -1.54 -21.5 -18.156 1 96 398 HIS A N 1
ATOM 3035 C CA . HIS A 1 398 ? -1.082 -20.141 -17.844 1 96 398 HIS A CA 1
ATOM 3036 C C . HIS A 1 398 ? 0.36 -19.938 -18.297 1 96 398 HIS A C 1
ATOM 3038 O O . HIS A 1 398 ? 1.091 -20.906 -18.516 1 96 398 HIS A O 1
ATOM 3044 N N . GLU A 1 399 ? 0.667 -18.688 -18.516 1 95.25 399 GLU A N 1
ATOM 3045 C CA . GLU A 1 399 ? 2.033 -18.297 -18.828 1 95.25 399 GLU A CA 1
ATOM 3046 C C . GLU A 1 399 ? 2.635 -17.438 -17.719 1 95.25 399 GLU A C 1
ATOM 3048 O O . GLU A 1 399 ? 1.921 -16.688 -17.047 1 95.25 399 GLU A O 1
ATOM 3053 N N . PHE A 1 400 ? 3.861 -17.594 -17.547 1 92 400 PHE A N 1
ATOM 3054 C CA . PHE A 1 400 ? 4.676 -16.812 -16.625 1 92 400 PHE A CA 1
ATOM 3055 C C . PHE A 1 400 ? 6.137 -16.812 -17.047 1 92 400 PHE A C 1
ATOM 3057 O O . PHE A 1 400 ? 6.914 -17.672 -16.641 1 92 400 PHE A O 1
ATOM 3064 N N . HIS A 1 401 ? 6.523 -15.812 -17.797 1 92.38 401 HIS A N 1
ATOM 3065 C CA . HIS A 1 401 ? 7.895 -15.766 -18.297 1 92.38 401 HIS A CA 1
ATOM 3066 C C . HIS A 1 401 ? 8.273 -14.359 -18.734 1 92.38 401 HIS A C 1
ATOM 3068 O O . HIS A 1 401 ? 7.402 -13.523 -18.984 1 92.38 401 HIS A O 1
ATOM 3074 N N . ARG A 1 402 ? 9.523 -14.117 -18.828 1 93.69 402 ARG A N 1
ATOM 3075 C CA . ARG A 1 402 ? 10.078 -12.852 -19.297 1 93.69 402 ARG A CA 1
ATOM 3076 C C . ARG A 1 402 ? 10.883 -13.039 -20.578 1 93.69 402 ARG A C 1
ATOM 3078 O O . ARG A 1 402 ? 11.828 -12.289 -20.844 1 93.69 402 ARG A O 1
ATOM 3085 N N . SER A 1 403 ? 10.555 -14.07 -21.328 1 95.44 403 SER A N 1
ATOM 3086 C CA . SER A 1 403 ? 11.281 -14.344 -22.562 1 95.44 403 SER A CA 1
ATOM 3087 C C . SER A 1 403 ? 10.328 -14.383 -23.766 1 95.44 403 SER A C 1
ATOM 3089 O O . SER A 1 403 ? 9.117 -14.523 -23.594 1 95.44 403 SER A O 1
ATOM 3091 N N . TYR A 1 404 ? 10.898 -14.172 -24.906 1 94.69 404 TYR A N 1
ATOM 3092 C CA . TYR A 1 404 ? 10.195 -14.398 -26.156 1 94.69 404 TYR A CA 1
ATOM 3093 C C . TYR A 1 404 ? 11.047 -15.211 -27.125 1 94.69 404 TYR A C 1
ATOM 3095 O O . TYR A 1 404 ? 12.266 -15.305 -26.969 1 94.69 404 TYR A O 1
ATOM 3103 N N . LEU A 1 405 ? 10.375 -15.805 -28.094 1 95.31 405 LEU A N 1
ATOM 3104 C CA . LEU A 1 405 ? 11.047 -16.609 -29.109 1 95.31 405 LEU A CA 1
ATOM 3105 C C . LEU A 1 405 ? 11.258 -15.797 -30.391 1 95.31 405 LEU A C 1
ATOM 3107 O O . LEU A 1 405 ? 10.383 -15.023 -30.797 1 95.31 405 LEU A O 1
ATOM 3111 N N . THR A 1 406 ? 12.375 -15.945 -31.016 1 93.81 406 THR A N 1
ATOM 3112 C CA . THR A 1 406 ? 12.727 -15.117 -32.156 1 93.81 406 THR A CA 1
ATOM 3113 C C . THR A 1 406 ? 12.055 -15.625 -33.438 1 93.81 406 THR A C 1
ATOM 3115 O O . THR A 1 406 ? 11.898 -14.883 -34.406 1 93.81 406 THR A O 1
ATOM 3118 N N . SER A 1 407 ? 11.789 -16.828 -33.531 1 84.94 407 SER A N 1
ATOM 3119 C CA . SER A 1 407 ? 11.227 -17.359 -34.75 1 84.94 407 SER A CA 1
ATOM 3120 C C . SER A 1 407 ? 9.719 -17.578 -34.625 1 84.94 407 SER A C 1
ATOM 3122 O O . SER A 1 407 ? 9.211 -17.812 -33.531 1 84.94 407 SER A O 1
ATOM 3124 N N . ASN A 1 408 ? 9.188 -17.422 -35.812 1 76.19 408 ASN A N 1
ATOM 3125 C CA . ASN A 1 408 ? 7.758 -17.719 -35.906 1 76.19 408 ASN A CA 1
ATOM 3126 C C . ASN A 1 408 ? 7.492 -19.203 -36.031 1 76.19 408 ASN A C 1
ATOM 3128 O O . ASN A 1 408 ? 8.352 -19.953 -36.5 1 76.19 408 ASN A O 1
ATOM 3132 N N . PHE A 1 409 ? 6.391 -19.453 -35.594 1 75.75 409 PHE A N 1
ATOM 3133 C CA . PHE A 1 409 ? 5.977 -20.844 -35.688 1 75.75 409 PHE A CA 1
ATOM 3134 C C . PHE A 1 409 ? 5.473 -21.156 -37.094 1 75.75 409 PHE A C 1
ATOM 3136 O O . PHE A 1 409 ? 4.609 -20.453 -37.625 1 75.75 409 PHE A O 1
ATOM 3143 N N . GLN A 1 410 ? 6.078 -22.031 -37.812 1 76.06 410 GLN A N 1
ATOM 3144 C CA . GLN A 1 410 ? 5.562 -22.438 -39.125 1 76.06 410 GLN A CA 1
ATOM 3145 C C . GLN A 1 410 ? 4.266 -23.234 -38.969 1 76.06 410 GLN A C 1
ATOM 3147 O O . GLN A 1 410 ? 3.301 -22.984 -39.688 1 76.06 410 GLN A O 1
ATOM 3152 N N . GLN A 1 411 ? 4.207 -24.094 -37.969 1 84 411 GLN A N 1
ATOM 3153 C CA . GLN A 1 411 ? 3.041 -24.906 -37.625 1 84 411 GLN A CA 1
ATOM 3154 C C . GLN A 1 411 ? 2.791 -24.875 -36.125 1 84 411 GLN A C 1
ATOM 3156 O O . GLN A 1 411 ? 3.146 -25.812 -35.406 1 84 411 GLN A O 1
ATOM 3161 N N . PRO A 1 412 ? 2.121 -23.875 -35.75 1 90.5 412 PRO A N 1
ATOM 3162 C CA . PRO A 1 412 ? 1.928 -23.734 -34.281 1 90.5 412 PRO A CA 1
ATOM 3163 C C . PRO A 1 412 ? 0.997 -24.797 -33.719 1 90.5 412 PRO A C 1
ATOM 3165 O O . PRO A 1 412 ? 0.067 -25.234 -34.375 1 90.5 412 PRO A O 1
ATOM 3168 N N . LEU A 1 413 ? 1.231 -25.141 -32.531 1 92.56 413 LEU A N 1
ATOM 3169 C CA . LEU A 1 413 ? 0.415 -26.109 -31.797 1 92.56 413 LEU A CA 1
ATOM 3170 C C . LEU A 1 413 ? -0.896 -25.484 -31.344 1 92.56 413 LEU A C 1
ATOM 3172 O O . LEU A 1 413 ? -1.953 -26.125 -31.422 1 92.56 413 LEU A O 1
ATOM 3176 N N . PHE A 1 414 ? -0.787 -24.219 -30.875 1 94.94 414 PHE A N 1
ATOM 3177 C CA . PHE A 1 414 ? -1.941 -23.594 -30.25 1 94.94 414 PHE A CA 1
ATOM 3178 C C . PHE A 1 414 ? -2.24 -22.25 -30.891 1 94.94 414 PHE A C 1
ATOM 3180 O O . PHE A 1 414 ? -1.323 -21.516 -31.281 1 94.94 414 PHE A O 1
ATOM 3187 N N . GLN A 1 415 ? -3.455 -21.953 -31.016 1 95.5 415 GLN A N 1
ATOM 3188 C CA . GLN A 1 415 ? -3.941 -20.578 -31.016 1 95.5 415 GLN A CA 1
ATOM 3189 C C . GLN A 1 415 ? -4.422 -20.172 -29.625 1 95.5 415 GLN A C 1
ATOM 3191 O O . GLN A 1 415 ? -5.309 -20.812 -29.062 1 95.5 415 GLN A O 1
ATOM 3196 N N . THR A 1 416 ? -3.807 -19.141 -29.109 1 94.75 416 THR A N 1
ATOM 3197 C CA . THR A 1 416 ? -4.055 -18.828 -27.703 1 94.75 416 THR A CA 1
ATOM 3198 C C . THR A 1 416 ? -4.895 -17.562 -27.562 1 94.75 416 THR A C 1
ATOM 3200 O O . THR A 1 416 ? -4.824 -16.672 -28.422 1 94.75 416 THR A O 1
ATOM 3203 N N . TYR A 1 417 ? -5.68 -17.578 -26.516 1 92.31 417 TYR A N 1
ATOM 3204 C CA . TYR A 1 417 ? -6.52 -16.453 -26.109 1 92.31 417 TYR A CA 1
ATOM 3205 C C . TYR A 1 417 ? -6.402 -16.188 -24.625 1 92.31 417 TYR A C 1
ATOM 3207 O O . TYR A 1 417 ? -6.066 -17.078 -23.844 1 92.31 417 TYR A O 1
ATOM 3215 N N . ARG A 1 418 ? -6.672 -14.961 -24.297 1 88.38 418 ARG A N 1
ATOM 3216 C CA . ARG A 1 418 ? -6.848 -14.695 -22.875 1 88.38 418 ARG A CA 1
ATOM 3217 C C . ARG A 1 418 ? -8.078 -15.422 -22.328 1 88.38 418 ARG A C 1
ATOM 3219 O O . ARG A 1 418 ? -9.039 -15.664 -23.062 1 88.38 418 ARG A O 1
ATOM 3226 N N . PHE A 1 419 ? -8.031 -15.688 -21.094 1 85.75 419 PHE A N 1
ATOM 3227 C CA . PHE A 1 419 ? -9.133 -16.438 -20.516 1 85.75 419 PHE A CA 1
ATOM 3228 C C . PHE A 1 419 ? -10.375 -15.57 -20.391 1 85.75 419 PHE A C 1
ATOM 3230 O O . PHE A 1 419 ? -11.5 -16.062 -20.562 1 85.75 419 PHE A O 1
ATOM 3237 N N . ASP A 1 420 ? -10.234 -14.328 -20.109 1 78.56 420 ASP A N 1
ATOM 3238 C CA . ASP A 1 420 ? -11.352 -13.469 -19.734 1 78.56 420 ASP A CA 1
ATOM 3239 C C . ASP A 1 420 ? -11.914 -12.727 -20.938 1 78.56 420 ASP A C 1
ATOM 3241 O O . ASP A 1 420 ? -12.961 -12.07 -20.844 1 78.56 420 ASP A O 1
ATOM 3245 N N . THR A 1 421 ? -11.234 -12.805 -22.094 1 78.94 421 THR A N 1
ATOM 3246 C CA . THR A 1 421 ? -11.68 -12.086 -23.281 1 78.94 421 THR A CA 1
ATOM 3247 C C . THR A 1 421 ? -11.445 -12.914 -24.531 1 78.94 421 THR A C 1
ATOM 3249 O O . THR A 1 421 ? -10.836 -13.984 -24.469 1 78.94 421 THR A O 1
ATOM 3252 N N . GLU A 1 422 ? -11.938 -12.352 -25.609 1 81.31 422 GLU A N 1
ATOM 3253 C CA . GLU A 1 422 ? -11.742 -13.016 -26.891 1 81.31 422 GLU A CA 1
ATOM 3254 C C . GLU A 1 422 ? -10.492 -12.5 -27.594 1 81.31 422 GLU A C 1
ATOM 3256 O O . GLU A 1 422 ? -10.258 -12.82 -28.766 1 81.31 422 GLU A O 1
ATOM 3261 N N . GLU A 1 423 ? -9.773 -11.852 -26.812 1 84.25 423 GLU A N 1
ATOM 3262 C CA . GLU A 1 423 ? -8.562 -11.305 -27.406 1 84.25 423 GLU A CA 1
ATOM 3263 C C . GLU A 1 423 ? -7.535 -12.406 -27.688 1 84.25 423 GLU A C 1
ATOM 3265 O O . GLU A 1 423 ? -7.16 -13.148 -26.766 1 84.25 423 GLU A O 1
ATOM 3270 N N . SER A 1 424 ? -7.082 -12.477 -28.922 1 91.12 424 SER A N 1
ATOM 3271 C CA . SER A 1 424 ? -6.035 -13.422 -29.281 1 91.12 424 SER A CA 1
ATOM 3272 C C . SER A 1 424 ? -4.676 -12.984 -28.75 1 91.12 424 SER A C 1
ATOM 3274 O O . SER A 1 424 ? -4.344 -11.797 -28.797 1 91.12 424 SER A O 1
ATOM 3276 N N . THR A 1 425 ? -3.998 -13.922 -28.203 1 90.75 425 THR A N 1
ATOM 3277 C CA . THR A 1 425 ? -2.648 -13.633 -27.75 1 90.75 425 THR A CA 1
ATOM 3278 C C . THR A 1 425 ? -1.609 -14.25 -28.672 1 90.75 425 THR A C 1
ATOM 3280 O O . THR A 1 425 ? -0.433 -14.352 -28.328 1 90.75 425 THR A O 1
ATOM 3283 N N . GLY A 1 426 ? -2.123 -14.805 -29.828 1 91.69 426 GLY A N 1
ATOM 3284 C CA . GLY A 1 426 ? -1.208 -15.281 -30.844 1 91.69 426 GLY A CA 1
ATOM 3285 C C . GLY A 1 426 ? -1.119 -16.797 -30.922 1 91.69 426 GLY A C 1
ATOM 3286 O O . GLY A 1 426 ? -2.021 -17.5 -30.453 1 91.69 426 GLY A O 1
ATOM 3287 N N . TYR A 1 427 ? -0.092 -17.25 -31.672 1 91.75 427 TYR A N 1
ATOM 3288 C CA . TYR A 1 427 ? 0.181 -18.672 -31.859 1 91.75 427 TYR A CA 1
ATOM 3289 C C . TYR A 1 427 ? 1.409 -19.109 -31.062 1 91.75 427 TYR A C 1
ATOM 3291 O O . TYR A 1 427 ? 2.305 -18.297 -30.812 1 91.75 427 TYR A O 1
ATOM 3299 N N . GLU A 1 428 ? 1.271 -20.391 -30.641 1 88.88 428 GLU A N 1
ATOM 3300 C CA . GLU A 1 428 ? 2.408 -20.812 -29.828 1 88.88 428 GLU A CA 1
ATOM 3301 C C . GLU A 1 428 ? 2.529 -22.328 -29.797 1 88.88 428 GLU A C 1
ATOM 3303 O O . GLU A 1 428 ? 1.548 -23.047 -30.031 1 88.88 428 GLU A O 1
ATOM 3308 N N . GLY A 1 429 ? 3.807 -22.734 -29.625 1 90.81 429 GLY A N 1
ATOM 3309 C CA . GLY A 1 429 ? 4.043 -24.125 -29.266 1 90.81 429 GLY A CA 1
ATOM 3310 C C . GLY A 1 429 ? 4.449 -24.984 -30.438 1 90.81 429 GLY A C 1
ATOM 3311 O O . GLY A 1 429 ? 4.176 -24.641 -31.594 1 90.81 429 GLY A O 1
ATOM 3312 N N . TRP A 1 430 ? 5.121 -26 -30.156 1 87.31 430 TRP A N 1
ATOM 3313 C CA . TRP A 1 430 ? 5.508 -27.031 -31.109 1 87.31 430 TRP A CA 1
ATOM 3314 C C . TRP A 1 430 ? 4.879 -28.375 -30.734 1 87.31 430 TRP A C 1
ATOM 3316 O O . TRP A 1 430 ? 4.82 -28.734 -29.562 1 87.31 430 TRP A O 1
ATOM 3326 N N . GLY A 1 431 ? 4.25 -28.938 -31.656 1 79.75 431 GLY A N 1
ATOM 3327 C CA . GLY A 1 431 ? 3.736 -30.281 -31.516 1 79.75 431 GLY A CA 1
ATOM 3328 C C . GLY A 1 431 ? 4.406 -31.281 -32.438 1 79.75 431 GLY A C 1
ATOM 3329 O O . GLY A 1 431 ? 5.629 -31.25 -32.625 1 79.75 431 GLY A O 1
ATOM 3330 N N . ASN A 1 432 ? 3.525 -32.094 -33.344 1 64.06 432 ASN A N 1
ATOM 3331 C CA . ASN A 1 432 ? 3.967 -33.156 -34.219 1 64.06 432 ASN A CA 1
ATOM 3332 C C . ASN A 1 432 ? 4.637 -32.594 -35.469 1 64.06 432 ASN A C 1
ATOM 3334 O O . ASN A 1 432 ? 4.922 -33.344 -36.406 1 64.06 432 ASN A O 1
ATOM 3338 N N . ASN A 1 433 ? 4.902 -31.234 -35.594 1 53.34 433 ASN A N 1
ATOM 3339 C CA . ASN A 1 433 ? 5.086 -30.859 -37 1 53.34 433 ASN A CA 1
ATOM 3340 C C . ASN A 1 433 ? 6.098 -31.75 -37.688 1 53.34 433 ASN A C 1
ATOM 3342 O O . ASN A 1 433 ? 6.293 -31.641 -38.906 1 53.34 433 ASN A O 1
ATOM 3346 N N . SER A 1 434 ? 7.203 -31.984 -37 1 49.56 434 SER A N 1
ATOM 3347 C CA . SER A 1 434 ? 7.996 -32.781 -37.938 1 49.56 434 SER A CA 1
ATOM 3348 C C . SER A 1 434 ? 7.629 -34.281 -37.812 1 49.56 434 SER A C 1
ATOM 3350 O O . SER A 1 434 ? 7.594 -34.812 -36.688 1 49.56 434 SER A O 1
ATOM 3352 N N . PRO A 1 435 ? 6.832 -34.875 -38.812 1 50.5 435 PRO A N 1
ATOM 3353 C CA . PRO A 1 435 ? 6.293 -36.219 -38.875 1 50.5 435 PRO A CA 1
ATOM 3354 C C . PRO A 1 435 ? 7.047 -37.188 -37.938 1 50.5 435 PRO A C 1
ATOM 3356 O O . PRO A 1 435 ? 6.594 -38.312 -37.719 1 50.5 435 PRO A O 1
ATOM 3359 N N . TYR A 1 436 ? 8.086 -36.562 -37.312 1 62.09 436 TYR A N 1
ATOM 3360 C CA . TYR A 1 436 ? 8.828 -37.656 -36.719 1 62.09 436 TYR A CA 1
ATOM 3361 C C . TYR A 1 436 ? 9.117 -37.375 -35.25 1 62.09 436 TYR A C 1
ATOM 3363 O O . TYR A 1 436 ? 9.602 -38.25 -34.531 1 62.09 436 TYR A O 1
ATOM 3371 N N . LEU A 1 437 ? 8.578 -36 -34.719 1 81.62 437 LEU A N 1
ATOM 3372 C CA . LEU A 1 437 ? 9 -35.844 -33.344 1 81.62 437 LEU A CA 1
ATOM 3373 C C . LEU A 1 437 ? 7.82 -36 -32.375 1 81.62 437 LEU A C 1
ATOM 3375 O O . LEU A 1 437 ? 6.734 -35.469 -32.625 1 81.62 437 LEU A O 1
ATOM 3379 N N . ASN A 1 438 ? 7.902 -36.844 -31.469 1 91.12 438 ASN A N 1
ATOM 3380 C CA . ASN A 1 438 ? 6.965 -37 -30.359 1 91.12 438 ASN A CA 1
ATOM 3381 C C . ASN A 1 438 ? 7.215 -35.969 -29.266 1 91.12 438 ASN A C 1
ATOM 3383 O O . ASN A 1 438 ? 7.684 -36.312 -28.172 1 91.12 438 ASN A O 1
ATOM 3387 N N . LEU A 1 439 ? 6.887 -34.656 -29.672 1 93.25 439 LEU A N 1
ATOM 3388 C CA . LEU A 1 439 ? 7.316 -33.562 -28.812 1 93.25 439 LEU A CA 1
ATOM 3389 C C . LEU A 1 439 ? 6.152 -32.625 -28.531 1 93.25 439 LEU A C 1
ATOM 3391 O O . LEU A 1 439 ? 5.344 -32.344 -29.406 1 93.25 439 LEU A O 1
ATOM 3395 N N . HIS A 1 440 ? 6.02 -32.25 -27.266 1 95.31 440 HIS A N 1
ATOM 3396 C CA . HIS A 1 440 ? 5.219 -31.109 -26.828 1 95.31 440 HIS A CA 1
ATOM 3397 C C . HIS A 1 440 ? 6.094 -30.031 -26.203 1 95.31 440 HIS A C 1
ATOM 3399 O O . HIS A 1 440 ? 6.699 -30.25 -25.141 1 95.31 440 HIS A O 1
ATOM 3405 N N . ALA A 1 441 ? 6.207 -28.859 -26.766 1 95.75 441 ALA A N 1
ATOM 3406 C CA . ALA A 1 441 ? 6.957 -27.734 -26.219 1 95.75 441 ALA A CA 1
ATOM 3407 C C . ALA A 1 441 ? 6.137 -26.453 -26.281 1 95.75 441 ALA A C 1
ATOM 3409 O O . ALA A 1 441 ? 5.688 -26.031 -27.344 1 95.75 441 ALA A O 1
ATOM 3410 N N . SER A 1 442 ? 5.914 -25.859 -25.141 1 96.12 442 SER A N 1
ATOM 3411 C CA . SER A 1 442 ? 5.062 -24.688 -25.062 1 96.12 442 SER A CA 1
ATOM 3412 C C . SER A 1 442 ? 5.395 -23.828 -23.859 1 96.12 442 SER A C 1
ATOM 3414 O O . SER A 1 442 ? 5.902 -24.328 -22.844 1 96.12 442 SER A O 1
ATOM 3416 N N . TYR A 1 443 ? 5.098 -22.484 -23.969 1 96.25 443 TYR A N 1
ATOM 3417 C CA . TYR A 1 443 ? 5.191 -21.594 -22.797 1 96.25 443 TYR A CA 1
ATOM 3418 C C . TYR A 1 443 ? 4.055 -21.859 -21.828 1 96.25 443 TYR A C 1
ATOM 3420 O O . TYR A 1 443 ? 4.109 -21.438 -20.672 1 96.25 443 TYR A O 1
ATOM 3428 N N . ILE A 1 444 ? 3.047 -22.547 -22.234 1 96.81 444 ILE A N 1
ATOM 3429 C CA . ILE A 1 444 ? 1.843 -22.734 -21.422 1 96.81 444 ILE A CA 1
ATOM 3430 C C . ILE A 1 444 ? 2.062 -23.875 -20.422 1 96.81 444 ILE A C 1
ATOM 3432 O O . ILE A 1 444 ? 2.449 -24.969 -20.797 1 96.81 444 ILE A O 1
ATOM 3436 N N . HIS A 1 445 ? 1.86 -23.531 -19.172 1 97.44 445 HIS A N 1
ATOM 3437 C CA . HIS A 1 445 ? 1.836 -24.531 -18.094 1 97.44 445 HIS A CA 1
ATOM 3438 C C . HIS A 1 445 ? 0.442 -25.125 -17.938 1 97.44 445 HIS A C 1
ATOM 3440 O O . HIS A 1 445 ? -0.55 -24.391 -17.891 1 97.44 445 HIS A O 1
ATOM 3446 N N . MET A 1 446 ? 0.431 -26.422 -17.797 1 97.25 446 MET A N 1
ATOM 3447 C CA . MET A 1 446 ? -0.868 -27.062 -17.656 1 97.25 446 MET A CA 1
ATOM 3448 C C . MET A 1 446 ? -0.949 -27.844 -16.359 1 97.25 446 MET A C 1
ATOM 3450 O O . MET A 1 446 ? 0.058 -28.375 -15.875 1 97.25 446 MET A O 1
ATOM 3454 N N . HIS A 1 447 ? -2.039 -27.891 -15.766 1 97.94 447 HIS A N 1
ATOM 3455 C CA . HIS A 1 447 ? -2.416 -28.766 -14.672 1 97.94 447 HIS A CA 1
ATOM 3456 C C . HIS A 1 447 ? -3.377 -29.859 -15.133 1 97.94 447 HIS A C 1
ATOM 3458 O O . HIS A 1 447 ? -4.48 -29.547 -15.602 1 97.94 447 HIS A O 1
ATOM 3464 N N . TRP A 1 448 ? -3.068 -31.094 -14.977 1 96.94 448 TRP A N 1
ATOM 3465 C CA . TRP A 1 448 ? -3.771 -32.188 -15.648 1 96.94 448 TRP A CA 1
ATOM 3466 C C . TRP A 1 448 ? -4.848 -32.781 -14.75 1 96.94 448 TRP A C 1
ATOM 3468 O O . TRP A 1 448 ? -5.504 -33.75 -15.117 1 96.94 448 TRP A O 1
ATOM 3478 N N . GLY A 1 449 ? -5.051 -32.281 -13.586 1 93.94 449 GLY A N 1
ATOM 3479 C CA . GLY A 1 449 ? -5.918 -32.875 -12.586 1 93.94 449 GLY A CA 1
ATOM 3480 C C . GLY A 1 449 ? -7.301 -33.219 -13.117 1 93.94 449 GLY A C 1
ATOM 3481 O O . GLY A 1 449 ? -7.832 -34.281 -12.844 1 93.94 449 GLY A O 1
ATOM 3482 N N . ALA A 1 450 ? -7.906 -32.344 -13.906 1 92.81 450 ALA A N 1
ATOM 3483 C CA . ALA A 1 450 ? -9.25 -32.562 -14.438 1 92.81 450 ALA A CA 1
ATOM 3484 C C . ALA A 1 450 ? -9.188 -33.125 -15.859 1 92.81 450 ALA A C 1
ATOM 3486 O O . ALA A 1 450 ? -10.227 -33.344 -16.484 1 92.81 450 ALA A O 1
ATOM 3487 N N . TYR A 1 451 ? -8.016 -33.438 -16.312 1 93.88 451 TYR A N 1
ATOM 3488 C CA . TYR A 1 451 ? -7.816 -33.844 -17.703 1 93.88 451 TYR A CA 1
ATOM 3489 C C . TYR A 1 451 ? -6.859 -35.031 -17.781 1 93.88 451 TYR A C 1
ATOM 3491 O O . TYR A 1 451 ? -5.824 -34.938 -18.453 1 93.88 451 TYR A O 1
ATOM 3499 N N . THR A 1 452 ? -7.273 -36.125 -17.312 1 92.75 452 THR A N 1
ATOM 3500 C CA . THR A 1 452 ? -6.418 -37.312 -17.188 1 92.75 452 THR A CA 1
ATOM 3501 C C . THR A 1 452 ? -6.074 -37.875 -18.562 1 92.75 452 THR A C 1
ATOM 3503 O O . THR A 1 452 ? -5.129 -38.656 -18.688 1 92.75 452 THR A O 1
ATOM 3506 N N . GLU A 1 453 ? -6.824 -37.5 -19.547 1 93.12 453 GLU A N 1
ATOM 3507 C CA . GLU A 1 453 ? -6.551 -37.969 -20.891 1 93.12 453 GLU A CA 1
ATOM 3508 C C . GLU A 1 453 ? -5.191 -37.5 -21.375 1 93.12 453 GLU A C 1
ATOM 3510 O O . GLU A 1 453 ? -4.559 -38.156 -22.219 1 93.12 453 GLU A O 1
ATOM 3515 N N . ILE A 1 454 ? -4.727 -36.406 -20.828 1 95.19 454 ILE A N 1
ATOM 3516 C CA . ILE A 1 454 ? -3.473 -35.844 -21.297 1 95.19 454 ILE A CA 1
ATOM 3517 C C . ILE A 1 454 ? -2.303 -36.719 -20.875 1 95.19 454 ILE A C 1
ATOM 3519 O O . ILE A 1 454 ? -1.562 -37.219 -21.719 1 95.19 454 ILE A O 1
ATOM 3523 N N . PRO A 1 455 ? -2.152 -37 -19.594 1 95.25 455 PRO A N 1
ATOM 3524 C CA . PRO A 1 455 ? -1.056 -37.906 -19.234 1 95.25 455 PRO A CA 1
ATOM 3525 C C . PRO A 1 455 ? -1.26 -39.312 -19.766 1 95.25 455 PRO A C 1
ATOM 3527 O O . PRO A 1 455 ? -0.286 -40.031 -20.031 1 95.25 455 PRO A O 1
ATOM 3530 N N . GLU A 1 456 ? -2.465 -39.75 -19.969 1 93.25 456 GLU A N 1
ATOM 3531 C CA . GLU A 1 456 ? -2.719 -41.094 -20.547 1 93.25 456 GLU A CA 1
ATOM 3532 C C . GLU A 1 456 ? -2.186 -41.156 -21.984 1 93.25 456 GLU A C 1
ATOM 3534 O O . GLU A 1 456 ? -1.564 -42.156 -22.359 1 93.25 456 GLU A O 1
ATOM 3539 N N . ARG A 1 457 ? -2.439 -40.125 -22.719 1 92.44 457 ARG A N 1
ATOM 3540 C CA . ARG A 1 457 ? -1.937 -40.062 -24.094 1 92.44 457 ARG A CA 1
ATOM 3541 C C . ARG A 1 457 ? -0.412 -40.094 -24.109 1 92.44 457 ARG A C 1
ATOM 3543 O O . ARG A 1 457 ? 0.187 -40.781 -24.938 1 92.44 457 ARG A O 1
ATOM 3550 N N . PHE A 1 458 ? 0.153 -39.438 -23.281 1 94.94 458 PHE A N 1
ATOM 3551 C CA . PHE A 1 458 ? 1.607 -39.375 -23.172 1 94.94 458 PHE A CA 1
ATOM 3552 C C . PHE A 1 458 ? 2.182 -40.75 -22.875 1 94.94 458 PHE A C 1
ATOM 3554 O O . PHE A 1 458 ? 3.092 -41.219 -23.578 1 94.94 458 PHE A O 1
ATOM 3561 N N . LEU A 1 459 ? 1.641 -41.406 -21.891 1 93.94 459 LEU A N 1
ATOM 3562 C CA . LEU A 1 459 ? 2.154 -42.688 -21.469 1 93.94 459 LEU A CA 1
ATOM 3563 C C . LEU A 1 459 ? 1.917 -43.75 -22.547 1 93.94 459 LEU A C 1
ATOM 3565 O O . LEU A 1 459 ? 2.748 -44.625 -22.734 1 93.94 459 LEU A O 1
ATOM 3569 N N . LYS A 1 460 ? 0.784 -43.656 -23.203 1 91 460 LYS A N 1
ATOM 3570 C CA . LYS A 1 460 ? 0.518 -44.562 -24.312 1 91 460 LYS A CA 1
ATOM 3571 C C . LYS A 1 460 ? 1.594 -44.469 -25.375 1 91 460 LYS A C 1
ATOM 3573 O O . LYS A 1 460 ? 2.061 -45.469 -25.906 1 91 460 LYS A O 1
ATOM 3578 N N . ARG A 1 461 ? 1.987 -43.281 -25.656 1 91.38 461 ARG A N 1
ATOM 3579 C CA . ARG A 1 461 ? 3.027 -43.062 -26.656 1 91.38 461 ARG A CA 1
ATOM 3580 C C . ARG A 1 461 ? 4.375 -43.562 -26.172 1 91.38 461 ARG A C 1
ATOM 3582 O O . ARG A 1 461 ? 5.164 -44.094 -26.953 1 91.38 461 ARG A O 1
ATOM 3589 N N . CYS A 1 462 ? 4.648 -43.438 -24.938 1 92.75 462 CYS A N 1
ATOM 3590 C CA . CYS A 1 462 ? 5.895 -43.906 -24.359 1 92.75 462 CYS A CA 1
ATOM 3591 C C . CYS A 1 462 ? 5.992 -45.438 -24.438 1 92.75 462 CYS A C 1
ATOM 3593 O O . CYS A 1 462 ? 7.082 -45.969 -24.609 1 92.75 462 CYS A O 1
ATOM 3595 N N . LEU A 1 463 ? 4.914 -46.062 -24.359 1 88.56 463 LEU A N 1
ATOM 3596 C CA . LEU A 1 463 ? 4.875 -47.531 -24.375 1 88.56 463 LEU A CA 1
ATOM 3597 C C . LEU A 1 463 ? 5.078 -48.062 -25.781 1 88.56 463 LEU A C 1
ATOM 3599 O O . LEU A 1 463 ? 5.523 -49.188 -25.969 1 88.56 463 LEU A O 1
ATOM 3603 N N . GLU A 1 464 ? 4.715 -47.344 -26.75 1 83.69 464 GLU A N 1
ATOM 3604 C CA . GLU A 1 464 ? 4.82 -47.781 -28.141 1 83.69 464 GLU A CA 1
ATOM 3605 C C . GLU A 1 464 ? 6.273 -47.781 -28.594 1 83.69 464 GLU A C 1
ATOM 3607 O O . GLU A 1 464 ? 6.613 -48.469 -29.562 1 83.69 464 GLU A O 1
ATOM 3612 N N . LEU A 1 465 ? 7.078 -47.062 -27.969 1 72.94 465 LEU A N 1
ATOM 3613 C CA . LEU A 1 465 ? 8.461 -47 -28.438 1 72.94 465 LEU A CA 1
ATOM 3614 C C . LEU A 1 465 ? 9.312 -48.062 -27.719 1 72.94 465 LEU A C 1
ATOM 3616 O O . LEU A 1 465 ? 9.094 -48.344 -26.547 1 72.94 465 LEU A O 1
ATOM 3620 N N . PRO A 1 466 ? 10.125 -48.781 -28.609 1 61.47 466 PRO A N 1
ATOM 3621 C CA . PRO A 1 466 ? 11.047 -49.719 -27.969 1 61.47 466 PRO A CA 1
ATOM 3622 C C . PRO A 1 466 ? 11.953 -49.062 -26.938 1 61.47 466 PRO A C 1
ATOM 3624 O O . PRO A 1 466 ? 12.258 -47.875 -27.047 1 61.47 466 PRO A O 1
ATOM 3627 N N . VAL A 1 467 ? 12.141 -49.688 -25.688 1 54.5 467 VAL A N 1
ATOM 3628 C CA . VAL A 1 467 ? 12.969 -49.188 -24.594 1 54.5 467 VAL A CA 1
ATOM 3629 C C . VAL A 1 467 ? 14.344 -48.812 -25.125 1 54.5 467 VAL A C 1
ATOM 3631 O O . VAL A 1 467 ? 15 -49.594 -25.812 1 54.5 467 VAL A O 1
ATOM 3634 N N . HIS A 1 468 ? 14.609 -47.531 -25.266 1 50.22 468 HIS A N 1
ATOM 3635 C CA . HIS A 1 468 ? 15.945 -47.094 -25.656 1 50.22 468 HIS A CA 1
ATOM 3636 C C . HIS A 1 468 ? 17 -47.594 -24.672 1 50.22 468 HIS A C 1
ATOM 3638 O O . HIS A 1 468 ? 16.875 -47.375 -23.453 1 50.22 468 HIS A O 1
ATOM 3644 N N . ARG A 1 469 ? 17.734 -48.844 -24.953 1 41.84 469 ARG A N 1
ATOM 3645 C CA . ARG A 1 469 ? 18.875 -49.344 -24.203 1 41.84 469 ARG A CA 1
ATOM 3646 C C . ARG A 1 469 ? 20.094 -48.438 -24.375 1 41.84 469 ARG A C 1
ATOM 3648 O O . ARG A 1 469 ? 20.312 -47.875 -25.453 1 41.84 469 ARG A O 1
ATOM 3655 N N . MET B 1 1 ? -22.031 24.297 -2.191 1 76.19 1 MET B N 1
ATOM 3656 C CA . MET B 1 1 ? -21.594 22.922 -1.906 1 76.19 1 MET B CA 1
ATOM 3657 C C . MET B 1 1 ? -20.094 22.781 -2.143 1 76.19 1 MET B C 1
ATOM 3659 O O . MET B 1 1 ? -19.5 23.578 -2.861 1 76.19 1 MET B O 1
ATOM 3663 N N . SER B 1 2 ? -19.328 21.984 -1.334 1 90 2 SER B N 1
ATOM 3664 C CA . SER B 1 2 ? -17.906 21.672 -1.466 1 90 2 SER B CA 1
ATOM 3665 C C . SER B 1 2 ? -17.656 20.172 -1.301 1 90 2 SER B C 1
ATOM 3667 O O . SER B 1 2 ? -18.578 19.422 -0.954 1 90 2 SER B O 1
ATOM 3669 N N . LEU B 1 3 ? -16.594 19.844 -1.77 1 96.31 3 LEU B N 1
ATOM 3670 C CA . LEU B 1 3 ? -16.25 18.438 -1.839 1 96.31 3 LEU B CA 1
ATOM 3671 C C . LEU B 1 3 ? -14.992 18.141 -1.026 1 96.31 3 LEU B C 1
ATOM 3673 O O . LEU B 1 3 ? -14.062 18.953 -0.989 1 96.31 3 LEU B O 1
ATOM 3677 N N . ILE B 1 4 ? -15.008 17.016 -0.347 1 98.56 4 ILE B N 1
ATOM 3678 C CA . ILE B 1 4 ? -13.82 16.578 0.364 1 98.56 4 ILE B CA 1
ATOM 3679 C C . ILE B 1 4 ? -13.172 15.414 -0.392 1 98.56 4 ILE B C 1
ATOM 3681 O O . ILE B 1 4 ? -13.852 14.477 -0.801 1 98.56 4 ILE B O 1
ATOM 3685 N N . ILE B 1 5 ? -11.891 15.5 -0.61 1 98.75 5 ILE B N 1
ATOM 3686 C CA . ILE B 1 5 ? -11.102 14.391 -1.141 1 98.75 5 ILE B CA 1
ATOM 3687 C C . ILE B 1 5 ? -10.5 13.586 0.01 1 98.75 5 ILE B C 1
ATOM 3689 O O . ILE B 1 5 ? -9.703 14.102 0.79 1 98.75 5 ILE B O 1
ATOM 3693 N N . ALA B 1 6 ? -10.906 12.336 0.161 1 98.69 6 ALA B N 1
ATOM 3694 C CA . ALA B 1 6 ? -10.398 11.453 1.21 1 98.69 6 ALA B CA 1
ATOM 3695 C C . ALA B 1 6 ? -9.68 10.25 0.613 1 98.69 6 ALA B C 1
ATOM 3697 O O . ALA B 1 6 ? -9.797 9.977 -0.583 1 98.69 6 ALA B O 1
ATOM 3698 N N . GLY B 1 7 ? -8.898 9.609 1.385 1 98.31 7 GLY B N 1
ATOM 3699 C CA . GLY B 1 7 ? -8.211 8.391 0.978 1 98.31 7 GLY B CA 1
ATOM 3700 C C . GLY B 1 7 ? -8.609 7.18 1.8 1 98.31 7 GLY B C 1
ATOM 3701 O O . GLY B 1 7 ? -8.984 7.312 2.965 1 98.31 7 GLY B O 1
ATOM 3702 N N . GLU B 1 8 ? -8.484 6.047 1.174 1 97.88 8 GLU B N 1
ATOM 3703 C CA . GLU B 1 8 ? -8.719 4.82 1.933 1 97.88 8 GLU B CA 1
ATOM 3704 C C . GLU B 1 8 ? -7.621 4.602 2.975 1 97.88 8 GLU B C 1
ATOM 3706 O O . GLU B 1 8 ? -7.848 3.945 3.992 1 97.88 8 GLU B O 1
ATOM 3711 N N . ARG B 1 9 ? -6.48 5.051 2.734 1 96.88 9 ARG B N 1
ATOM 3712 C CA . ARG B 1 9 ? -5.352 5.082 3.66 1 96.88 9 ARG B CA 1
ATOM 3713 C C . ARG B 1 9 ? -4.336 6.145 3.252 1 96.88 9 ARG B C 1
ATOM 3715 O O . ARG B 1 9 ? -4.523 6.836 2.25 1 96.88 9 ARG B O 1
ATOM 3722 N N . SER B 1 10 ? -3.305 6.328 4.043 1 94.31 10 SER B N 1
ATOM 3723 C CA . SER B 1 10 ? -2.256 7.281 3.699 1 94.31 10 SER B CA 1
ATOM 3724 C C . SER B 1 10 ? -1.47 6.82 2.477 1 94.31 10 SER B C 1
ATOM 3726 O O . SER B 1 10 ? -1.286 5.617 2.268 1 94.31 10 SER B O 1
ATOM 3728 N N . GLY B 1 11 ? -1.075 7.742 1.631 1 91.38 11 GLY B N 1
ATOM 3729 C CA . GLY B 1 11 ? -0.176 7.449 0.525 1 91.38 11 GLY B CA 1
ATOM 3730 C C . GLY B 1 11 ? -0.898 6.992 -0.727 1 91.38 11 GLY B C 1
ATOM 3731 O O . GLY B 1 11 ? -0.273 6.484 -1.66 1 91.38 11 GLY B O 1
ATOM 3732 N N . VAL B 1 12 ? -2.182 7.152 -0.787 1 95.25 12 VAL B N 1
ATOM 3733 C CA . VAL B 1 12 ? -2.943 6.621 -1.913 1 95.25 12 VAL B CA 1
ATOM 3734 C C . VAL B 1 12 ? -2.914 7.617 -3.07 1 95.25 12 VAL B C 1
ATOM 3736 O O . VAL B 1 12 ? -3.404 7.324 -4.164 1 95.25 12 VAL B O 1
ATOM 3739 N N . GLY B 1 13 ? -2.412 8.867 -2.848 1 91.94 13 GLY B N 1
ATOM 3740 C CA . GLY B 1 13 ? -2.295 9.859 -3.91 1 91.94 13 GLY B CA 1
ATOM 3741 C C . GLY B 1 13 ? -3.287 10.992 -3.777 1 91.94 13 GLY B C 1
ATOM 3742 O O . GLY B 1 13 ? -3.588 11.68 -4.758 1 91.94 13 GLY B O 1
ATOM 3743 N N . LYS B 1 14 ? -3.809 11.25 -2.594 1 94.12 14 LYS B N 1
ATOM 3744 C CA . LYS B 1 14 ? -4.781 12.305 -2.346 1 94.12 14 LYS B CA 1
ATOM 3745 C C . LYS B 1 14 ? -4.242 13.664 -2.791 1 94.12 14 LYS B C 1
ATOM 3747 O O . LYS B 1 14 ? -4.953 14.438 -3.436 1 94.12 14 LYS B O 1
ATOM 3752 N N . THR B 1 15 ? -2.975 13.961 -2.447 1 91.06 15 THR B N 1
ATOM 3753 C CA . THR B 1 15 ? -2.377 15.258 -2.74 1 91.06 15 THR B CA 1
ATOM 3754 C C . THR B 1 15 ? -2.312 15.492 -4.246 1 91.06 15 THR B C 1
ATOM 3756 O O . THR B 1 15 ? -2.695 16.562 -4.73 1 91.06 15 THR B O 1
ATOM 3759 N N . THR B 1 16 ? -1.873 14.5 -4.988 1 91 16 THR B N 1
ATOM 3760 C CA . THR B 1 16 ? -1.804 14.625 -6.438 1 91 16 THR B CA 1
ATOM 3761 C C . THR B 1 16 ? -3.193 14.844 -7.031 1 91 16 THR B C 1
ATOM 3763 O O . THR B 1 16 ? -3.379 15.719 -7.879 1 91 16 THR B O 1
ATOM 3766 N N . VAL B 1 17 ? -4.141 14.078 -6.57 1 95.56 17 VAL B N 1
ATOM 3767 C CA . VAL B 1 17 ? -5.516 14.195 -7.047 1 95.56 17 VAL B CA 1
ATOM 3768 C C . VAL B 1 17 ? -6.047 15.594 -6.754 1 95.56 17 VAL B C 1
ATOM 3770 O O . VAL B 1 17 ? -6.617 16.25 -7.633 1 95.56 17 VAL B O 1
ATOM 3773 N N . THR B 1 18 ? -5.836 16.078 -5.562 1 96.5 18 THR B N 1
ATOM 3774 C CA . THR B 1 18 ? -6.328 17.391 -5.145 1 96.5 18 THR B CA 1
ATOM 3775 C C . THR B 1 18 ? -5.688 18.5 -5.973 1 96.5 18 THR B C 1
ATOM 3777 O O . THR B 1 18 ? -6.379 19.391 -6.473 1 96.5 18 THR B O 1
ATOM 3780 N N . LEU B 1 19 ? -4.383 18.406 -6.16 1 94.31 19 LEU B N 1
ATOM 3781 C CA . LEU B 1 19 ? -3.68 19.438 -6.898 1 94.31 19 LEU B CA 1
ATOM 3782 C C . LEU B 1 19 ? -4.109 19.453 -8.367 1 94.31 19 LEU B C 1
ATOM 3784 O O . LEU B 1 19 ? -4.234 20.516 -8.969 1 94.31 19 LEU B O 1
ATOM 3788 N N . ALA B 1 20 ? -4.305 18.297 -8.906 1 95.75 20 ALA B N 1
ATOM 3789 C CA . ALA B 1 20 ? -4.789 18.219 -10.281 1 95.75 20 ALA B CA 1
ATOM 3790 C C . ALA B 1 20 ? -6.172 18.844 -10.414 1 95.75 20 ALA B C 1
ATOM 3792 O O . ALA B 1 20 ? -6.441 19.594 -11.359 1 95.75 20 ALA B O 1
ATOM 3793 N N . LEU B 1 21 ? -7.039 18.578 -9.484 1 97.62 21 LEU B N 1
ATOM 3794 C CA . LEU B 1 21 ? -8.375 19.172 -9.477 1 97.62 21 LEU B CA 1
ATOM 3795 C C . LEU B 1 21 ? -8.305 20.688 -9.352 1 97.62 21 LEU B C 1
ATOM 3797 O O . LEU B 1 21 ? -8.938 21.406 -10.125 1 97.62 21 LEU B O 1
ATOM 3801 N N . LEU B 1 22 ? -7.508 21.141 -8.414 1 97.44 22 LEU B N 1
ATOM 3802 C CA . LEU B 1 22 ? -7.371 22.578 -8.188 1 97.44 22 LEU B CA 1
ATOM 3803 C C . LEU B 1 22 ? -6.812 23.281 -9.422 1 97.44 22 LEU B C 1
ATOM 3805 O O . LEU B 1 22 ? -7.324 24.328 -9.828 1 97.44 22 LEU B O 1
ATOM 3809 N N . ALA B 1 23 ? -5.762 22.688 -9.969 1 96.19 23 ALA B N 1
ATOM 3810 C CA . ALA B 1 23 ? -5.133 23.281 -11.141 1 96.19 23 ALA B CA 1
ATOM 3811 C C . ALA B 1 23 ? -6.121 23.391 -12.297 1 96.19 23 ALA B C 1
ATOM 3813 O O . ALA B 1 23 ? -6.195 24.438 -12.961 1 96.19 23 ALA B O 1
ATOM 3814 N N . SER B 1 24 ? -6.84 22.375 -12.539 1 96.81 24 SER B N 1
ATOM 3815 C CA . SER B 1 24 ? -7.84 22.391 -13.602 1 96.81 24 SER B CA 1
ATOM 3816 C C . SER B 1 24 ? -8.953 23.391 -13.305 1 96.81 24 SER B C 1
ATOM 3818 O O . SER B 1 24 ? -9.398 24.109 -14.195 1 96.81 24 SER B O 1
ATOM 3820 N N . LEU B 1 25 ? -9.422 23.453 -12.078 1 96.94 25 LEU B N 1
ATOM 3821 C CA . LEU B 1 25 ? -10.453 24.406 -11.68 1 96.94 25 LEU B CA 1
ATOM 3822 C C . LEU B 1 25 ? -9.992 25.828 -11.898 1 96.94 25 LEU B C 1
ATOM 3824 O O . LEU B 1 25 ? -10.773 26.688 -12.312 1 96.94 25 LEU B O 1
ATOM 3828 N N . CYS B 1 26 ? -8.742 26.062 -11.648 1 96.06 26 CYS B N 1
ATOM 3829 C CA . CYS B 1 26 ? -8.195 27.406 -11.766 1 96.06 26 CYS B CA 1
ATOM 3830 C C . CYS B 1 26 ? -8.133 27.844 -13.219 1 96.06 26 CYS B C 1
ATOM 3832 O O . CYS B 1 26 ? -8.086 29.047 -13.508 1 96.06 26 CYS B O 1
ATOM 3834 N N . ARG B 1 27 ? -8.094 26.859 -14.086 1 93.94 27 ARG B N 1
ATOM 3835 C CA . ARG B 1 27 ? -8.211 27.188 -15.5 1 93.94 27 ARG B CA 1
ATOM 3836 C C . ARG B 1 27 ? -9.625 27.656 -15.844 1 93.94 27 ARG B C 1
ATOM 3838 O O . ARG B 1 27 ? -9.828 28.406 -16.797 1 93.94 27 ARG B O 1
ATOM 3845 N N . ARG B 1 28 ? -10.531 27.297 -15.07 1 90.94 28 ARG B N 1
ATOM 3846 C CA . ARG B 1 28 ? -11.938 27.594 -15.305 1 90.94 28 ARG B CA 1
ATOM 3847 C C . ARG B 1 28 ? -12.344 28.875 -14.586 1 90.94 28 ARG B C 1
ATOM 3849 O O . ARG B 1 28 ? -13.258 29.578 -15.023 1 90.94 28 ARG B O 1
ATOM 3856 N N . SER B 1 29 ? -11.789 29.047 -13.469 1 90.62 29 SER B N 1
ATOM 3857 C CA . SER B 1 29 ? -12.109 30.219 -12.656 1 90.62 29 SER B CA 1
ATOM 3858 C C . SER B 1 29 ? -10.93 30.609 -11.773 1 90.62 29 SER B C 1
ATOM 3860 O O . SER B 1 29 ? -10.156 29.766 -11.328 1 90.62 29 SER B O 1
ATOM 3862 N N . GLN B 1 30 ? -10.883 31.875 -11.414 1 86.12 30 GLN B N 1
ATOM 3863 C CA . GLN B 1 30 ? -9.867 32.375 -10.492 1 86.12 30 GLN B CA 1
ATOM 3864 C C . GLN B 1 30 ? -10.375 32.344 -9.055 1 86.12 30 GLN B C 1
ATOM 3866 O O . GLN B 1 30 ? -9.625 32.625 -8.125 1 86.12 30 GLN B O 1
ATOM 3871 N N . GLN B 1 31 ? -11.562 32 -8.828 1 93.44 31 GLN B N 1
ATOM 3872 C CA . GLN B 1 31 ? -12.172 32 -7.504 1 93.44 31 GLN B CA 1
ATOM 3873 C C . GLN B 1 31 ? -12.297 30.594 -6.941 1 93.44 31 GLN B C 1
ATOM 3875 O O . GLN B 1 31 ? -13.398 30.078 -6.797 1 93.44 31 GLN B O 1
ATOM 3880 N N . VAL B 1 32 ? -11.133 30.047 -6.641 1 96.94 32 VAL B N 1
ATOM 3881 C CA . VAL B 1 32 ? -11.078 28.703 -6.102 1 96.94 32 VAL B CA 1
ATOM 3882 C C . VAL B 1 32 ? -10.469 28.719 -4.703 1 96.94 32 VAL B C 1
ATOM 3884 O O . VAL B 1 32 ? -9.352 29.203 -4.516 1 96.94 32 VAL B O 1
ATOM 3887 N N . GLN B 1 33 ? -11.195 28.25 -3.68 1 97.38 33 GLN B N 1
ATOM 3888 C CA . GLN B 1 33 ? -10.711 28.172 -2.305 1 97.38 33 GLN B CA 1
ATOM 3889 C C . GLN B 1 33 ? -10.391 26.734 -1.92 1 97.38 33 GLN B C 1
ATOM 3891 O O . GLN B 1 33 ? -11.203 25.828 -2.131 1 97.38 33 GLN B O 1
ATOM 3896 N N . SER B 1 34 ? -9.219 26.484 -1.419 1 98.19 34 SER B N 1
ATOM 3897 C CA . SER B 1 34 ? -8.836 25.156 -0.956 1 98.19 34 SER B CA 1
ATOM 3898 C C . SER B 1 34 ? -8.727 25.109 0.564 1 98.19 34 SER B C 1
ATOM 3900 O O . SER B 1 34 ? -8.469 26.141 1.204 1 98.19 34 SER B O 1
ATOM 3902 N N . PHE B 1 35 ? -8.945 23.969 1.116 1 98.56 35 PHE B N 1
ATOM 3903 C CA . PHE B 1 35 ? -8.82 23.672 2.537 1 98.56 35 PHE B CA 1
ATOM 3904 C C . PHE B 1 35 ? -8.031 22.391 2.748 1 98.56 35 PHE B C 1
ATOM 3906 O O . PHE B 1 35 ? -8 21.516 1.872 1 98.56 35 PHE B O 1
ATOM 3913 N N . LYS B 1 36 ? -7.371 22.234 3.848 1 98.25 36 LYS B N 1
ATOM 3914 C CA . LYS B 1 36 ? -6.641 21.031 4.246 1 98.25 36 LYS B CA 1
ATOM 3915 C C . LYS B 1 36 ? -7.035 20.594 5.652 1 98.25 36 LYS B C 1
ATOM 3917 O O . LYS B 1 36 ? -6.98 21.391 6.598 1 98.25 36 LYS B O 1
ATOM 3922 N N . VAL B 1 37 ? -7.473 19.391 5.793 1 98.56 37 VAL B N 1
ATOM 3923 C CA . VAL B 1 37 ? -7.77 18.844 7.113 1 98.56 37 VAL B CA 1
ATOM 3924 C C . VAL B 1 37 ? -6.465 18.562 7.859 1 98.56 37 VAL B C 1
ATOM 3926 O O . VAL B 1 37 ? -5.539 17.969 7.301 1 98.56 37 VAL B O 1
ATOM 3929 N N . GLY B 1 38 ? -6.426 19.047 9.109 1 97.38 38 GLY B N 1
ATOM 3930 C CA . GLY B 1 38 ? -5.277 18.719 9.938 1 97.38 38 GLY B CA 1
ATOM 3931 C C . GLY B 1 38 ? -4.246 19.828 9.992 1 97.38 38 GLY B C 1
ATOM 3932 O O . GLY B 1 38 ? -4.492 20.938 9.508 1 97.38 38 GLY B O 1
ATOM 3933 N N . PRO B 1 39 ? -3.09 19.547 10.555 1 96.69 39 PRO B N 1
ATOM 3934 C CA . PRO B 1 39 ? -2.113 20.578 10.898 1 96.69 39 PRO B CA 1
ATOM 3935 C C . PRO B 1 39 ? -1.028 20.75 9.836 1 96.69 39 PRO B C 1
ATOM 3937 O O . PRO B 1 39 ? -0.089 21.531 10.016 1 96.69 39 PRO B O 1
ATOM 3940 N N . ASP B 1 40 ? -1.191 20.188 8.727 1 92.81 40 ASP B N 1
ATOM 3941 C CA . ASP B 1 40 ? -0.16 20.125 7.691 1 92.81 40 ASP B CA 1
ATOM 3942 C C . ASP B 1 40 ? 0.195 21.516 7.191 1 92.81 40 ASP B C 1
ATOM 3944 O O . ASP B 1 40 ? -0.682 22.375 7.043 1 92.81 40 ASP B O 1
ATOM 3948 N N . TYR B 1 41 ? 1.515 21.766 6.914 1 91.88 41 TYR B N 1
ATOM 3949 C CA . TYR B 1 41 ? 1.961 23.016 6.32 1 91.88 41 TYR B CA 1
ATOM 3950 C C . TYR B 1 41 ? 2.277 22.844 4.84 1 91.88 41 TYR B C 1
ATOM 3952 O O . TYR B 1 41 ? 2.258 23.797 4.074 1 91.88 41 TYR B O 1
ATOM 3960 N N . ILE B 1 42 ? 2.584 21.672 4.484 1 86.69 42 ILE B N 1
ATOM 3961 C CA . ILE B 1 42 ? 3.201 21.438 3.184 1 86.69 42 ILE B CA 1
ATOM 3962 C C . ILE B 1 42 ? 2.127 21.422 2.098 1 86.69 42 ILE B C 1
ATOM 3964 O O . ILE B 1 42 ? 2.184 22.203 1.15 1 86.69 42 ILE B O 1
ATOM 3968 N N . ASP B 1 43 ? 1.129 20.625 2.254 1 90.31 43 ASP B N 1
ATOM 3969 C CA . ASP B 1 43 ? 0.073 20.547 1.247 1 90.31 43 ASP B CA 1
ATOM 3970 C C . ASP B 1 43 ? -0.572 21.922 1.034 1 90.31 43 ASP B C 1
ATOM 3972 O O . ASP B 1 43 ? -0.76 22.344 -0.105 1 90.31 43 ASP B O 1
ATOM 3976 N N . PRO B 1 44 ? -0.833 22.656 2.084 1 93.56 44 PRO B N 1
ATOM 3977 C CA . PRO B 1 44 ? -1.411 23.984 1.915 1 93.56 44 PRO B CA 1
ATOM 3978 C C . PRO B 1 44 ? -0.529 24.906 1.079 1 93.56 44 PRO B C 1
ATOM 3980 O O . PRO B 1 44 ? -1.041 25.75 0.337 1 93.56 44 PRO B O 1
ATOM 3983 N N . MET B 1 45 ? 0.734 24.766 1.229 1 88.88 45 MET B N 1
ATOM 3984 C CA . MET B 1 45 ? 1.635 25.594 0.43 1 88.88 45 MET B CA 1
ATOM 3985 C C . MET B 1 45 ? 1.469 25.297 -1.057 1 88.88 45 MET B C 1
ATOM 3987 O O . MET B 1 45 ? 1.458 26.219 -1.88 1 88.88 45 MET B O 1
ATOM 3991 N N . PHE B 1 46 ? 1.298 24.031 -1.386 1 87.56 46 PHE B N 1
ATOM 3992 C CA . PHE B 1 46 ? 1.061 23.672 -2.775 1 87.56 46 PHE B CA 1
ATOM 3993 C C . PHE B 1 46 ? -0.296 24.188 -3.248 1 87.56 46 PHE B C 1
ATOM 3995 O O . PHE B 1 46 ? -0.423 24.672 -4.371 1 87.56 46 PHE B O 1
ATOM 4002 N N . HIS B 1 47 ? -1.283 24.062 -2.369 1 93.31 47 HIS B N 1
ATOM 4003 C CA . HIS B 1 47 ? -2.602 24.594 -2.697 1 93.31 47 HIS B CA 1
ATOM 4004 C C . HIS B 1 47 ? -2.527 26.078 -3.053 1 93.31 47 HIS B C 1
ATOM 4006 O O . HIS B 1 47 ? -3.088 26.5 -4.062 1 93.31 47 HIS B O 1
ATOM 4012 N N . GLN B 1 48 ? -1.852 26.812 -2.223 1 93 48 GLN B N 1
ATOM 4013 C CA . GLN B 1 48 ? -1.742 28.25 -2.402 1 93 48 GLN B CA 1
ATOM 4014 C C . GLN B 1 48 ? -1.044 28.594 -3.715 1 93 48 GLN B C 1
ATOM 4016 O O . GLN B 1 48 ? -1.438 29.531 -4.41 1 93 48 GLN B O 1
ATOM 4021 N N . HIS B 1 49 ? -0.08 27.828 -4.008 1 87.5 49 HIS B N 1
ATOM 4022 C CA . HIS B 1 49 ? 0.643 28.062 -5.254 1 87.5 49 HIS B CA 1
ATOM 4023 C C . HIS B 1 49 ? -0.251 27.828 -6.465 1 87.5 49 HIS B C 1
ATOM 4025 O O . HIS B 1 49 ? -0.146 28.531 -7.469 1 87.5 49 HIS B O 1
ATOM 4031 N N . VAL B 1 50 ? -1.067 26.906 -6.379 1 91.56 50 VAL B N 1
ATOM 4032 C CA . VAL B 1 50 ? -1.92 26.531 -7.504 1 91.56 50 VAL B CA 1
ATOM 4033 C C . VAL B 1 50 ? -3.074 27.531 -7.625 1 91.56 50 VAL B C 1
ATOM 4035 O O . VAL B 1 50 ? -3.387 27.984 -8.719 1 91.56 50 VAL B O 1
ATOM 4038 N N . THR B 1 51 ? -3.668 27.953 -6.531 1 95.06 51 THR B N 1
ATOM 4039 C CA . THR B 1 51 ? -4.922 28.703 -6.566 1 95.06 51 THR B CA 1
ATOM 4040 C C . THR B 1 51 ? -4.66 30.203 -6.48 1 95.06 51 THR B C 1
ATOM 4042 O O . THR B 1 51 ? -5.527 31.016 -6.82 1 95.06 51 THR B O 1
ATOM 4045 N N . GLY B 1 52 ? -3.479 30.531 -5.934 1 92.5 52 GLY B N 1
ATOM 4046 C CA . GLY B 1 52 ? -3.203 31.922 -5.676 1 92.5 52 GLY B CA 1
ATOM 4047 C C . GLY B 1 52 ? -3.863 32.438 -4.41 1 92.5 52 GLY B C 1
ATOM 4048 O O . GLY B 1 52 ? -3.734 33.625 -4.066 1 92.5 52 GLY B O 1
ATOM 4049 N N . ARG B 1 53 ? -4.527 31.562 -3.715 1 95.06 53 ARG B N 1
ATOM 4050 C CA . ARG B 1 53 ? -5.203 31.891 -2.461 1 95.06 53 ARG B CA 1
ATOM 4051 C C . ARG B 1 53 ? -4.676 31.016 -1.32 1 95.06 53 ARG B C 1
ATOM 4053 O O . ARG B 1 53 ? -4.344 29.844 -1.523 1 95.06 53 ARG B O 1
ATOM 4060 N N . ALA B 1 54 ? -4.688 31.594 -0.13 1 96 54 ALA B N 1
ATOM 4061 C CA . ALA B 1 54 ? -4.219 30.828 1.021 1 96 54 ALA B CA 1
ATOM 4062 C C . ALA B 1 54 ? -5.133 29.641 1.299 1 96 54 ALA B C 1
ATOM 4064 O O . ALA B 1 54 ? -6.355 29.797 1.367 1 96 54 ALA B O 1
ATOM 4065 N N . CYS B 1 55 ? -4.508 28.531 1.43 1 96.75 55 CYS B N 1
ATOM 4066 C CA . CYS B 1 55 ? -5.23 27.359 1.908 1 96.75 55 CYS B CA 1
ATOM 4067 C C . CYS B 1 55 ? -5.512 27.469 3.402 1 96.75 55 CYS B C 1
ATOM 4069 O O . CYS B 1 55 ? -4.676 27.953 4.16 1 96.75 55 CYS B O 1
ATOM 4071 N N . ARG B 1 56 ? -6.645 27.016 3.818 1 98.12 56 ARG B N 1
ATOM 4072 C CA . ARG B 1 56 ? -6.996 27.078 5.234 1 98.12 56 ARG B CA 1
ATOM 4073 C C . ARG B 1 56 ? -6.988 25.703 5.867 1 98.12 56 ARG B C 1
ATOM 4075 O O . ARG B 1 56 ? -7.488 24.734 5.281 1 98.12 56 ARG B O 1
ATOM 4082 N N . ASN B 1 57 ? -6.414 25.625 7.059 1 98.5 57 ASN B N 1
ATOM 4083 C CA . ASN B 1 57 ? -6.395 24.359 7.801 1 98.5 57 ASN B CA 1
ATOM 4084 C C . ASN B 1 57 ? -7.676 24.172 8.602 1 98.5 57 ASN B C 1
ATOM 4086 O O . ASN B 1 57 ? -8.141 25.078 9.273 1 98.5 57 ASN B O 1
ATOM 4090 N N . LEU B 1 58 ? -8.25 23.047 8.492 1 98.44 58 LEU B N 1
ATOM 4091 C CA . LEU B 1 58 ? -9.406 22.641 9.281 1 98.44 58 LEU B CA 1
ATOM 4092 C C . LEU B 1 58 ? -9.016 21.609 10.328 1 98.44 58 LEU B C 1
ATOM 4094 O O . LEU B 1 58 ? -8.961 20.406 10.039 1 98.44 58 LEU B O 1
ATOM 4098 N N . ASP B 1 59 ? -8.75 22.062 11.539 1 97.44 59 ASP B N 1
ATOM 4099 C CA . ASP B 1 59 ? -8.25 21.203 12.609 1 97.44 59 ASP B CA 1
ATOM 4100 C C . ASP B 1 59 ? -8.93 21.531 13.938 1 97.44 59 ASP B C 1
ATOM 4102 O O . ASP B 1 59 ? -8.57 22.516 14.602 1 97.44 59 ASP B O 1
ATOM 4106 N N . PRO B 1 60 ? -9.828 20.688 14.359 1 94.75 60 PRO B N 1
ATOM 4107 C CA . PRO B 1 60 ? -10.547 21 15.602 1 94.75 60 PRO B CA 1
ATOM 4108 C C . PRO B 1 60 ? -9.695 20.781 16.844 1 94.75 60 PRO B C 1
ATOM 4110 O O . PRO B 1 60 ? -10.07 21.219 17.938 1 94.75 60 PRO B O 1
ATOM 4113 N N . ILE B 1 61 ? -8.609 20.047 16.734 1 94.06 61 ILE B N 1
ATOM 4114 C CA . ILE B 1 61 ? -7.719 19.859 17.875 1 94.06 61 ILE B CA 1
ATOM 4115 C C . ILE B 1 61 ? -6.949 21.141 18.156 1 94.06 61 ILE B C 1
ATOM 4117 O O . ILE B 1 61 ? -6.855 21.594 19.297 1 94.06 61 ILE B O 1
ATOM 4121 N N . LEU B 1 62 ? -6.441 21.734 17.125 1 96.31 62 LEU B N 1
ATOM 4122 C CA . LEU B 1 62 ? -5.676 22.969 17.266 1 96.31 62 LEU B CA 1
ATOM 4123 C C . LEU B 1 62 ? -6.598 24.156 17.547 1 96.31 62 LEU B C 1
ATOM 4125 O O . LEU B 1 62 ? -6.18 25.141 18.156 1 96.31 62 LEU B O 1
ATOM 4129 N N . THR B 1 63 ? -7.797 24.016 17.109 1 96.12 63 THR B N 1
ATOM 4130 C CA . THR B 1 63 ? -8.781 25.078 17.281 1 96.12 63 THR B CA 1
ATOM 4131 C C . THR B 1 63 ? -10.016 24.562 18 1 96.12 63 THR B C 1
ATOM 4133 O O . THR B 1 63 ? -9.977 24.297 19.203 1 96.12 63 THR B O 1
ATOM 4136 N N . SER B 1 64 ? -11.117 24.438 17.312 1 93.31 64 SER B N 1
ATOM 4137 C CA . SER B 1 64 ? -12.367 23.891 17.812 1 93.31 64 SER B CA 1
ATOM 4138 C C . SER B 1 64 ? -13.328 23.562 16.688 1 93.31 64 SER B C 1
ATOM 4140 O O . SER B 1 64 ? -13.18 24.062 15.57 1 93.31 64 SER B O 1
ATOM 4142 N N . PRO B 1 65 ? -14.289 22.656 16.969 1 93.88 65 PRO B N 1
ATOM 4143 C CA . PRO B 1 65 ? -15.289 22.359 15.945 1 93.88 65 PRO B CA 1
ATOM 4144 C C . PRO B 1 65 ? -16.016 23.625 15.461 1 93.88 65 PRO B C 1
ATOM 4146 O O . PRO B 1 65 ? -16.234 23.781 14.258 1 93.88 65 PRO B O 1
ATOM 4149 N N . SER B 1 66 ? -16.281 24.5 16.375 1 94.56 66 SER B N 1
ATOM 4150 C CA . SER B 1 66 ? -16.953 25.734 16.016 1 94.56 66 SER B CA 1
ATOM 4151 C C . SER B 1 66 ? -16.094 26.594 15.109 1 94.56 66 SER B C 1
ATOM 4153 O O . SER B 1 66 ? -16.578 27.156 14.125 1 94.56 66 SER B O 1
ATOM 4155 N N . TYR B 1 67 ? -14.844 26.688 15.359 1 95.5 67 TYR B N 1
ATOM 4156 C CA . TYR B 1 67 ? -13.953 27.484 14.523 1 95.5 67 TYR B CA 1
ATOM 4157 C C . TYR B 1 67 ? -13.836 26.875 13.125 1 95.5 67 TYR B C 1
ATOM 4159 O O . TYR B 1 67 ? -13.781 27.594 12.133 1 95.5 67 TYR B O 1
ATOM 4167 N N . VAL B 1 68 ? -13.742 25.578 13.078 1 96.5 68 VAL B N 1
ATOM 4168 C CA . VAL B 1 68 ? -13.656 24.891 11.789 1 96.5 68 VAL B CA 1
ATOM 4169 C C . VAL B 1 68 ? -14.852 25.25 10.922 1 96.5 68 VAL B C 1
ATOM 4171 O O . VAL B 1 68 ? -14.695 25.594 9.75 1 96.5 68 VAL B O 1
ATOM 4174 N N . GLN B 1 69 ? -16.016 25.234 11.469 1 96.5 69 GLN B N 1
ATOM 4175 C CA . GLN B 1 69 ? -17.234 25.594 10.742 1 96.5 69 GLN B CA 1
ATOM 4176 C C . GLN B 1 69 ? -17.188 27.047 10.289 1 96.5 69 GLN B C 1
ATOM 4178 O O . GLN B 1 69 ? -17.516 27.359 9.141 1 96.5 69 GLN B O 1
ATOM 4183 N N . GLN B 1 70 ? -16.75 27.891 11.164 1 94.25 70 GLN B N 1
ATOM 4184 C CA . GLN B 1 70 ? -16.688 29.312 10.859 1 94.25 70 GLN B CA 1
ATOM 4185 C C . GLN B 1 70 ? -15.648 29.609 9.781 1 94.25 70 GLN B C 1
ATOM 4187 O O . GLN B 1 70 ? -15.914 30.375 8.859 1 94.25 70 GLN B O 1
ATOM 4192 N N . CYS B 1 71 ? -14.516 29.031 9.969 1 95.44 71 CYS B N 1
ATOM 4193 C CA . CYS B 1 71 ? -13.438 29.219 9.008 1 95.44 71 CYS B CA 1
ATOM 4194 C C . CYS B 1 71 ? -13.867 28.781 7.617 1 95.44 71 CYS B C 1
ATOM 4196 O O . CYS B 1 71 ? -13.672 29.516 6.645 1 95.44 71 CYS B O 1
ATOM 4198 N N . PHE B 1 72 ? -14.516 27.672 7.508 1 96.44 72 PHE B N 1
ATOM 4199 C CA . PHE B 1 72 ? -14.977 27.141 6.227 1 96.44 72 PHE B CA 1
ATOM 4200 C C . PHE B 1 72 ? -16 28.078 5.605 1 96.44 72 PHE B C 1
ATOM 4202 O O . PHE B 1 72 ? -15.906 28.438 4.426 1 96.44 72 PHE B O 1
ATOM 4209 N N . ALA B 1 73 ? -16.922 28.422 6.402 1 93.94 73 ALA B N 1
ATOM 4210 C CA . ALA B 1 73 ? -17.984 29.297 5.926 1 93.94 73 ALA B CA 1
ATOM 4211 C C . ALA B 1 73 ? -17.422 30.625 5.449 1 93.94 73 ALA B C 1
ATOM 4213 O O . ALA B 1 73 ? -17.766 31.109 4.367 1 93.94 73 ALA B O 1
ATOM 4214 N N . ARG B 1 74 ? -16.531 31.172 6.211 1 92.62 74 ARG B N 1
ATOM 4215 C CA . ARG B 1 74 ? -15.961 32.5 5.922 1 92.62 74 ARG B CA 1
ATOM 4216 C C . ARG B 1 74 ? -15.18 32.469 4.609 1 92.62 74 ARG B C 1
ATOM 4218 O O . ARG B 1 74 ? -15.383 33.312 3.746 1 92.62 74 ARG B O 1
ATOM 4225 N N . HIS B 1 75 ? -14.406 31.5 4.426 1 94.5 75 HIS B N 1
ATOM 4226 C CA . HIS B 1 75 ? -13.484 31.516 3.295 1 94.5 75 HIS B CA 1
ATOM 4227 C C . HIS B 1 75 ? -14.117 30.891 2.057 1 94.5 75 HIS B C 1
ATOM 4229 O O . HIS B 1 75 ? -13.531 30.922 0.972 1 94.5 75 HIS B O 1
ATOM 4235 N N . SER B 1 76 ? -15.258 30.312 2.244 1 93.69 76 SER B N 1
ATOM 4236 C CA . SER B 1 76 ? -16.016 29.828 1.097 1 93.69 76 SER B CA 1
ATOM 4237 C C . SER B 1 76 ? -16.875 30.938 0.483 1 93.69 76 SER B C 1
ATOM 4239 O O . SER B 1 76 ? -17.422 30.766 -0.608 1 93.69 76 SER B O 1
ATOM 4241 N N . GLN B 1 77 ? -16.938 32 1.154 1 89.25 77 GLN B N 1
ATOM 4242 C CA . GLN B 1 77 ? -17.734 33.125 0.64 1 89.25 77 GLN B CA 1
ATOM 4243 C C . GLN B 1 77 ? -17.047 33.781 -0.559 1 89.25 77 GLN B C 1
ATOM 4245 O O . GLN B 1 77 ? -15.844 34 -0.539 1 89.25 77 GLN B O 1
ATOM 4250 N N . GLY B 1 78 ? -17.875 34.031 -1.57 1 87.25 78 GLY B N 1
ATOM 4251 C CA . GLY B 1 78 ? -17.391 34.812 -2.703 1 87.25 78 GLY B CA 1
ATOM 4252 C C . GLY B 1 78 ? -16.578 34 -3.688 1 87.25 78 GLY B C 1
ATOM 4253 O O . GLY B 1 78 ? -16.031 34.531 -4.652 1 87.25 78 GLY B O 1
ATOM 4254 N N . VAL B 1 79 ? -16.422 32.75 -3.416 1 92.88 79 VAL B N 1
ATOM 4255 C CA . VAL B 1 79 ? -15.672 31.953 -4.367 1 92.88 79 VAL B CA 1
ATOM 4256 C C . VAL B 1 79 ? -16.625 31.078 -5.176 1 92.88 79 VAL B C 1
ATOM 4258 O O . VAL B 1 79 ? -17.766 30.828 -4.754 1 92.88 79 VAL B O 1
ATOM 4261 N N . LYS B 1 80 ? -16.188 30.672 -6.324 1 94.5 80 LYS B N 1
ATOM 4262 C CA . LYS B 1 80 ? -17 29.859 -7.211 1 94.5 80 LYS B CA 1
ATOM 4263 C C . LYS B 1 80 ? -16.891 28.375 -6.852 1 94.5 80 LYS B C 1
ATOM 4265 O O . LYS B 1 80 ? -17.891 27.656 -6.863 1 94.5 80 LYS B O 1
ATOM 4270 N N . TYR B 1 81 ? -15.641 27.984 -6.559 1 96.31 81 TYR B N 1
ATOM 4271 C CA . TYR B 1 81 ? -15.383 26.578 -6.227 1 96.31 81 TYR B CA 1
ATOM 4272 C C . TYR B 1 81 ? -14.625 26.469 -4.906 1 96.31 81 TYR B C 1
ATOM 4274 O O . TYR B 1 81 ? -13.812 27.328 -4.57 1 96.31 81 TYR B O 1
ATOM 4282 N N . ALA B 1 82 ? -14.883 25.391 -4.133 1 96.88 82 ALA B N 1
ATOM 4283 C CA . ALA B 1 82 ? -14.164 25.062 -2.906 1 96.88 82 ALA B CA 1
ATOM 4284 C C . ALA B 1 82 ? -13.844 23.578 -2.846 1 96.88 82 ALA B C 1
ATOM 4286 O O . ALA B 1 82 ? -14.656 22.734 -3.262 1 96.88 82 ALA B O 1
ATOM 4287 N N . LEU B 1 83 ? -12.727 23.266 -2.408 1 98.25 83 LEU B N 1
ATOM 4288 C CA . LEU B 1 83 ? -12.258 21.891 -2.328 1 98.25 83 LEU B CA 1
ATOM 4289 C C . LEU B 1 83 ? -11.492 21.641 -1.031 1 98.25 83 LEU B C 1
ATOM 4291 O O . LEU B 1 83 ? -10.641 22.453 -0.65 1 98.25 83 LEU B O 1
ATOM 4295 N N . VAL B 1 84 ? -11.805 20.562 -0.304 1 98.62 84 VAL B N 1
ATOM 4296 C CA . VAL B 1 84 ? -11.133 20.203 0.935 1 98.62 84 VAL B CA 1
ATOM 4297 C C . VAL B 1 84 ? -10.289 18.938 0.71 1 98.62 84 VAL B C 1
ATOM 4299 O O . VAL B 1 84 ? -10.797 17.922 0.233 1 98.62 84 VAL B O 1
ATOM 4302 N N . GLU B 1 85 ? -9.008 18.984 0.98 1 98.56 85 GLU B N 1
ATOM 4303 C CA . GLU B 1 85 ? -8.18 17.781 1.005 1 98.56 85 GLU B CA 1
ATOM 4304 C C . GLU B 1 85 ? -8.172 17.156 2.393 1 98.56 85 GLU B C 1
ATOM 4306 O O . GLU B 1 85 ? -7.824 17.812 3.379 1 98.56 85 GLU B O 1
ATOM 4311 N N . GLY B 1 86 ? -8.516 15.906 2.461 1 98.38 86 GLY B N 1
ATOM 4312 C CA . GLY B 1 86 ? -8.477 15.18 3.715 1 98.38 86 GLY B CA 1
ATOM 4313 C C . GLY B 1 86 ? -7.07 14.836 4.164 1 98.38 86 GLY B C 1
ATOM 4314 O O . GLY B 1 86 ? -6.098 15.164 3.479 1 98.38 86 GLY B O 1
ATOM 4315 N N . VAL B 1 87 ? -7.004 14.242 5.348 1 96.69 87 VAL B N 1
ATOM 4316 C CA . VAL B 1 87 ? -5.738 13.82 5.93 1 96.69 87 VAL B CA 1
ATOM 4317 C C . VAL B 1 87 ? -5.758 12.312 6.176 1 96.69 87 VAL B C 1
ATOM 4319 O O . VAL B 1 87 ? -6.801 11.75 6.52 1 96.69 87 VAL B O 1
ATOM 4322 N N . MET B 1 88 ? -4.582 11.648 5.973 1 95.5 88 MET B N 1
ATOM 4323 C CA . MET B 1 88 ? -4.469 10.219 6.223 1 95.5 88 MET B CA 1
ATOM 4324 C C . MET B 1 88 ? -5.648 9.461 5.613 1 95.5 88 MET B C 1
ATOM 4326 O O . MET B 1 88 ? -6.062 9.75 4.492 1 95.5 88 MET B O 1
ATOM 4330 N N . GLY B 1 89 ? -6.102 8.414 6.207 1 97.38 89 GLY B N 1
ATOM 4331 C CA . GLY B 1 89 ? -7.316 7.734 5.777 1 97.38 89 GLY B CA 1
ATOM 4332 C C . GLY B 1 89 ? -8.578 8.398 6.289 1 97.38 89 GLY B C 1
ATOM 4333 O O . GLY B 1 89 ? -8.555 9.094 7.312 1 97.38 89 GLY B O 1
ATOM 4334 N N . LEU B 1 90 ? -9.688 8.109 5.648 1 98.12 90 LEU B N 1
ATOM 4335 C CA . LEU B 1 90 ? -10.945 8.797 5.883 1 98.12 90 LEU B CA 1
ATOM 4336 C C . LEU B 1 90 ? -11.312 8.789 7.363 1 98.12 90 LEU B C 1
ATOM 4338 O O . LEU B 1 90 ? -11.75 9.805 7.906 1 98.12 90 LEU B O 1
ATOM 4342 N N . PHE B 1 91 ? -11.047 7.676 8.062 1 96.56 91 PHE B N 1
ATOM 4343 C CA . PHE B 1 91 ? -11.523 7.539 9.438 1 96.56 91 PHE B CA 1
ATOM 4344 C C . PHE B 1 91 ? -10.359 7.605 10.422 1 96.56 91 PHE B C 1
ATOM 4346 O O . PHE B 1 91 ? -10.508 7.254 11.594 1 96.56 91 PHE B O 1
ATOM 4353 N N . ASP B 1 92 ? -9.172 7.969 9.93 1 95 92 ASP B N 1
ATOM 4354 C CA . ASP B 1 92 ? -8 8.047 10.797 1 95 92 ASP B CA 1
ATOM 4355 C C . ASP B 1 92 ? -8.023 9.32 11.633 1 95 92 ASP B C 1
ATOM 4357 O O . ASP B 1 92 ? -7.746 10.414 11.125 1 95 92 ASP B O 1
ATOM 4361 N N . GLY B 1 93 ? -8.422 9.195 12.867 1 91.75 93 GLY B N 1
ATOM 4362 C CA . GLY B 1 93 ? -8.445 10.32 13.789 1 91.75 93 GLY B CA 1
ATOM 4363 C C . GLY B 1 93 ? -7.699 10.047 15.086 1 91.75 93 GLY B C 1
ATOM 4364 O O . GLY B 1 93 ? -6.773 9.234 15.109 1 91.75 93 GLY B O 1
ATOM 4365 N N . VAL B 1 94 ? -7.938 10.859 16.047 1 87.62 94 VAL B N 1
ATOM 4366 C CA . VAL B 1 94 ? -7.266 10.742 17.328 1 87.62 94 VAL B CA 1
ATOM 4367 C C . VAL B 1 94 ? -8.281 10.391 18.422 1 87.62 94 VAL B C 1
ATOM 4369 O O . VAL B 1 94 ? -9.445 10.789 18.344 1 87.62 94 VAL B O 1
ATOM 4372 N N . THR B 1 95 ? -7.812 9.555 19.312 1 78.5 95 THR B N 1
ATOM 4373 C CA . THR B 1 95 ? -8.625 9.266 20.484 1 78.5 95 THR B CA 1
ATOM 4374 C C . THR B 1 95 ? -8.523 10.398 21.5 1 78.5 95 THR B C 1
ATOM 4376 O O . THR B 1 95 ? -7.43 10.891 21.781 1 78.5 95 THR B O 1
ATOM 4379 N N . SER B 1 96 ? -9.531 11.102 21.75 1 68.56 96 SER B N 1
ATOM 4380 C CA . SER B 1 96 ? -9.469 12.211 22.688 1 68.56 96 SER B CA 1
ATOM 4381 C C . SER B 1 96 ? -10.211 11.875 23.984 1 68.56 96 SER B C 1
ATOM 4383 O O . SER B 1 96 ? -11.383 11.484 23.953 1 68.56 96 SER B O 1
ATOM 4385 N N . PRO B 1 97 ? -9.414 11.906 25.047 1 61.97 97 PRO B N 1
ATOM 4386 C CA . PRO B 1 97 ? -10.164 11.758 26.297 1 61.97 97 PRO B CA 1
ATOM 4387 C C . PRO B 1 97 ? -11.203 12.859 26.484 1 61.97 97 PRO B C 1
ATOM 4389 O O . PRO B 1 97 ? -12.148 12.695 27.266 1 61.97 97 PRO B O 1
ATOM 4392 N N . LEU B 1 98 ? -11.031 13.852 25.797 1 60.44 98 LEU B N 1
ATOM 4393 C CA . LEU B 1 98 ? -11.852 15.031 26.047 1 60.44 98 LEU B CA 1
ATOM 4394 C C . LEU B 1 98 ? -13.031 15.078 25.078 1 60.44 98 LEU B C 1
ATOM 4396 O O . LEU B 1 98 ? -13.922 15.914 25.219 1 60.44 98 LEU B O 1
ATOM 4400 N N . CYS B 1 99 ? -12.938 14.18 24.172 1 60.97 99 CYS B N 1
ATOM 4401 C CA . CYS B 1 99 ? -13.938 14.344 23.125 1 60.97 99 CYS B CA 1
ATOM 4402 C C . CYS B 1 99 ? -15.109 13.398 23.328 1 60.97 99 CYS B C 1
ATOM 4404 O O . CYS B 1 99 ? -14.922 12.195 23.516 1 60.97 99 CYS B O 1
ATOM 4406 N N . LYS B 1 100 ? -16.203 13.977 23.422 1 61.41 100 LYS B N 1
ATOM 4407 C CA . LYS B 1 100 ? -17.453 13.25 23.594 1 61.41 100 LYS B CA 1
ATOM 4408 C C . LYS B 1 100 ? -17.984 12.734 22.25 1 61.41 100 LYS B C 1
ATOM 4410 O O . LYS B 1 100 ? -18.781 11.797 22.219 1 61.41 100 LYS B O 1
ATOM 4415 N N . GLU B 1 101 ? -17.5 13.484 21.125 1 65.56 101 GLU B N 1
ATOM 4416 C CA . GLU B 1 101 ? -18.047 13.062 19.828 1 65.56 101 GLU B CA 1
ATOM 4417 C C . GLU B 1 101 ? -17.375 11.773 19.344 1 65.56 101 GLU B C 1
ATOM 4419 O O . GLU B 1 101 ? -16.156 11.648 19.406 1 65.56 101 GLU B O 1
ATOM 4424 N N . ARG B 1 102 ? -18.328 10.789 19.062 1 71.38 102 ARG B N 1
ATOM 4425 C CA . ARG B 1 102 ? -17.797 9.492 18.672 1 71.38 102 ARG B CA 1
ATOM 4426 C C . ARG B 1 102 ? -18.234 9.117 17.25 1 71.38 102 ARG B C 1
ATOM 4428 O O . ARG B 1 102 ? -19.266 9.602 16.781 1 71.38 102 ARG B O 1
ATOM 4435 N N . GLY B 1 103 ? -17.281 8.555 16.562 1 71.5 103 GLY B N 1
ATOM 4436 C CA . GLY B 1 103 ? -17.594 8.008 15.258 1 71.5 103 GLY B CA 1
ATOM 4437 C C . GLY B 1 103 ? -18.531 6.812 15.328 1 71.5 103 GLY B C 1
ATOM 4438 O O . GLY B 1 103 ? -19.234 6.621 16.328 1 71.5 103 GLY B O 1
ATOM 4439 N N . TRP B 1 104 ? -18.625 6.18 14.25 1 73.38 104 TRP B N 1
ATOM 4440 C CA . TRP B 1 104 ? -19.5 5.012 14.133 1 73.38 104 TRP B CA 1
ATOM 4441 C C . TRP B 1 104 ? -19.141 3.961 15.18 1 73.38 104 TRP B C 1
ATOM 4443 O O . TRP B 1 104 ? -17.969 3.652 15.383 1 73.38 104 TRP B O 1
ATOM 4453 N N . GLY B 1 105 ? -20.188 3.441 15.734 1 71.31 105 GLY B N 1
ATOM 4454 C CA . GLY B 1 105 ? -20 2.402 16.734 1 71.31 105 GLY B CA 1
ATOM 4455 C C . GLY B 1 105 ? -19.266 2.883 17.969 1 71.31 105 GLY B C 1
ATOM 4456 O O . GLY B 1 105 ? -18.75 2.076 18.75 1 71.31 105 GLY B O 1
ATOM 4457 N N . GLY B 1 106 ? -19.094 4.195 18.047 1 74.12 106 GLY B N 1
ATOM 4458 C CA . GLY B 1 106 ? -18.422 4.742 19.219 1 74.12 106 GLY B CA 1
ATOM 4459 C C . GLY B 1 106 ? -16.938 4.934 19.016 1 74.12 106 GLY B C 1
ATOM 4460 O O . GLY B 1 106 ? -16.219 5.305 19.953 1 74.12 106 GLY B O 1
ATOM 4461 N N . VAL B 1 107 ? -16.562 4.652 17.75 1 75.31 107 VAL B N 1
ATOM 4462 C CA . VAL B 1 107 ? -15.125 4.766 17.484 1 75.31 107 VAL B CA 1
ATOM 4463 C C . VAL B 1 107 ? -14.703 6.234 17.562 1 75.31 107 VAL B C 1
ATOM 4465 O O . VAL B 1 107 ? -15.445 7.121 17.141 1 75.31 107 VAL B O 1
ATOM 4468 N N . ASN B 1 108 ? -13.555 6.367 18.156 1 78.62 108 ASN B N 1
ATOM 4469 C CA . ASN B 1 108 ? -13.008 7.719 18.266 1 78.62 108 ASN B CA 1
ATOM 4470 C C . ASN B 1 108 ? -12.242 8.109 17 1 78.62 108 ASN B C 1
ATOM 4472 O O . ASN B 1 108 ? -11.117 7.652 16.781 1 78.62 108 ASN B O 1
ATOM 4476 N N . ASP B 1 109 ? -12.922 8.875 16.156 1 90.12 109 ASP B N 1
ATOM 4477 C CA . ASP B 1 109 ? -12.266 9.383 14.953 1 90.12 109 ASP B CA 1
ATOM 4478 C C . ASP B 1 109 ? -12.203 10.906 14.953 1 90.12 109 ASP B C 1
ATOM 4480 O O . ASP B 1 109 ? -12.352 11.547 13.914 1 90.12 109 ASP B O 1
ATOM 4484 N N . TYR B 1 110 ? -12.016 11.5 16.156 1 92.25 110 TYR B N 1
ATOM 4485 C CA . TYR B 1 110 ? -11.938 12.945 16.281 1 92.25 110 TYR B CA 1
ATOM 4486 C C . TYR B 1 110 ? -10.82 13.516 15.414 1 92.25 110 TYR B C 1
ATOM 4488 O O . TYR B 1 110 ? -9.727 12.945 15.352 1 92.25 110 TYR B O 1
ATOM 4496 N N . ALA B 1 111 ? -11.141 14.609 14.664 1 94.25 111 ALA B N 1
ATOM 4497 C CA . ALA B 1 111 ? -10.219 15.375 13.828 1 94.25 111 ALA B CA 1
ATOM 4498 C C . ALA B 1 111 ? -9.82 14.586 12.586 1 94.25 111 ALA B C 1
ATOM 4500 O O . ALA B 1 111 ? -8.859 14.945 11.898 1 94.25 111 ALA B O 1
ATOM 4501 N N . SER B 1 112 ? -10.523 13.445 12.336 1 95.62 112 SER B N 1
ATOM 4502 C CA . SER B 1 112 ? -10.344 12.75 11.062 1 95.62 112 SER B CA 1
ATOM 4503 C C . SER B 1 112 ? -11.047 13.484 9.93 1 95.62 112 SER B C 1
ATOM 4505 O O . SER B 1 112 ? -11.805 14.43 10.164 1 95.62 112 SER B O 1
ATOM 4507 N N . THR B 1 113 ? -10.727 13.062 8.688 1 98.06 113 THR B N 1
ATOM 4508 C CA . THR B 1 113 ? -11.461 13.594 7.543 1 98.06 113 THR B CA 1
ATOM 4509 C C . THR B 1 113 ? -12.953 13.312 7.684 1 98.06 113 THR B C 1
ATOM 4511 O O . THR B 1 113 ? -13.781 14.156 7.344 1 98.06 113 THR B O 1
ATOM 4514 N N . ALA B 1 114 ? -13.312 12.156 8.219 1 97.31 114 ALA B N 1
ATOM 4515 C CA . ALA B 1 114 ? -14.719 11.812 8.438 1 97.31 114 ALA B CA 1
ATOM 4516 C C . ALA B 1 114 ? -15.367 12.766 9.43 1 97.31 114 ALA B C 1
ATOM 4518 O O . ALA B 1 114 ? -16.5 13.203 9.227 1 97.31 114 ALA B O 1
ATOM 4519 N N . HIS B 1 115 ? -14.695 13.047 10.484 1 95.56 115 HIS B N 1
ATOM 4520 C CA . HIS B 1 115 ? -15.203 13.992 11.461 1 95.56 115 HIS B CA 1
ATOM 4521 C C . HIS B 1 115 ? -15.492 15.352 10.82 1 95.56 115 HIS B C 1
ATOM 4523 O O . HIS B 1 115 ? -16.562 15.93 11.039 1 95.56 115 HIS B O 1
ATOM 4529 N N . ILE B 1 116 ? -14.562 15.828 10.008 1 97.25 116 ILE B N 1
ATOM 4530 C CA . ILE B 1 116 ? -14.719 17.109 9.344 1 97.25 116 ILE B CA 1
ATOM 4531 C C . ILE B 1 116 ? -15.883 17.047 8.359 1 97.25 116 ILE B C 1
ATOM 4533 O O . ILE B 1 116 ? -16.656 18 8.242 1 97.25 116 ILE B O 1
ATOM 4537 N N . ALA B 1 117 ? -15.969 15.945 7.637 1 97.5 117 ALA B N 1
ATOM 4538 C CA . ALA B 1 117 ? -17.078 15.766 6.703 1 97.5 117 ALA B CA 1
ATOM 4539 C C . ALA B 1 117 ? -18.422 15.883 7.418 1 97.5 117 ALA B C 1
ATOM 4541 O O . ALA B 1 117 ? -19.344 16.531 6.918 1 97.5 117 ALA B O 1
ATOM 4542 N N . ARG B 1 118 ? -18.547 15.258 8.586 1 95.56 118 ARG B N 1
ATOM 4543 C CA . ARG B 1 118 ? -19.781 15.336 9.375 1 95.56 118 ARG B CA 1
ATOM 4544 C C . ARG B 1 118 ? -20.016 16.75 9.875 1 95.56 118 ARG B C 1
ATOM 4546 O O . ARG B 1 118 ? -21.125 17.266 9.789 1 95.56 118 ARG B O 1
ATOM 4553 N N . LEU B 1 119 ? -18.922 17.375 10.367 1 94.44 119 LEU B N 1
ATOM 4554 C CA . LEU B 1 119 ? -19.016 18.703 10.945 1 94.44 119 LEU B CA 1
ATOM 4555 C C . LEU B 1 119 ? -19.516 19.719 9.914 1 94.44 119 LEU B C 1
ATOM 4557 O O . LEU B 1 119 ? -20.297 20.609 10.25 1 94.44 119 LEU B O 1
ATOM 4561 N N . LEU B 1 120 ? -19.078 19.547 8.672 1 96.56 120 LEU B N 1
ATOM 4562 C CA . LEU B 1 120 ? -19.375 20.531 7.637 1 96.56 120 LEU B CA 1
ATOM 4563 C C . LEU B 1 120 ? -20.484 20.047 6.715 1 96.56 120 LEU B C 1
ATOM 4565 O O . LEU B 1 120 ? -20.922 20.781 5.824 1 96.56 120 LEU B O 1
ATOM 4569 N N . ASP B 1 121 ? -20.938 18.812 6.887 1 96.06 121 ASP B N 1
ATOM 4570 C CA . ASP B 1 121 ? -21.969 18.172 6.059 1 96.06 121 ASP B CA 1
ATOM 4571 C C . ASP B 1 121 ? -21.578 18.219 4.582 1 96.06 121 ASP B C 1
ATOM 4573 O O . ASP B 1 121 ? -22.359 18.703 3.748 1 96.06 121 ASP B O 1
ATOM 4577 N N . LEU B 1 122 ? -20.438 17.75 4.297 1 97.31 122 LEU B N 1
ATOM 4578 C CA . LEU B 1 122 ? -19.906 17.766 2.936 1 97.31 122 LEU B CA 1
ATOM 4579 C C . LEU B 1 122 ? -19.859 16.344 2.361 1 97.31 122 LEU B C 1
ATOM 4581 O O . LEU B 1 122 ? -19.531 15.398 3.076 1 97.31 122 LEU B O 1
ATOM 4585 N N . PRO B 1 123 ? -20.141 16.172 1.057 1 97.94 123 PRO B N 1
ATOM 4586 C CA . PRO B 1 123 ? -19.891 14.883 0.408 1 97.94 123 PRO B CA 1
ATOM 4587 C C . PRO B 1 123 ? -18.406 14.562 0.275 1 97.94 123 PRO B C 1
ATOM 4589 O O . PRO B 1 123 ? -17.578 15.477 0.282 1 97.94 123 PRO B O 1
ATOM 4592 N N . VAL B 1 124 ? -18.125 13.273 0.2 1 98.62 124 VAL B N 1
ATOM 4593 C CA . VAL B 1 124 ? -16.75 12.797 0.179 1 98.62 124 VAL B CA 1
ATOM 4594 C C . VAL B 1 124 ? -16.5 12.016 -1.106 1 98.62 124 VAL B C 1
ATOM 4596 O O . VAL B 1 124 ? -17.328 11.211 -1.53 1 98.62 124 VAL B O 1
ATOM 4599 N N . VAL B 1 125 ? -15.422 12.281 -1.784 1 98.75 125 VAL B N 1
ATOM 4600 C CA . VAL B 1 125 ? -14.891 11.422 -2.838 1 98.75 125 VAL B CA 1
ATOM 4601 C C . VAL B 1 125 ? -13.727 10.594 -2.297 1 98.75 125 VAL B C 1
ATOM 4603 O O . VAL B 1 125 ? -12.789 11.148 -1.711 1 98.75 125 VAL B O 1
ATOM 4606 N N . LEU B 1 126 ? -13.805 9.312 -2.445 1 98.81 126 LEU B N 1
ATOM 4607 C CA . LEU B 1 126 ? -12.797 8.406 -1.905 1 98.81 126 LEU B CA 1
ATOM 4608 C C . LEU B 1 126 ? -11.758 8.047 -2.967 1 98.81 126 LEU B C 1
ATOM 4610 O O . LEU B 1 126 ? -12.102 7.504 -4.02 1 98.81 126 LEU B O 1
ATOM 4614 N N . VAL B 1 127 ? -10.5 8.391 -2.723 1 98.69 127 VAL B N 1
ATOM 4615 C CA . VAL B 1 127 ? -9.398 7.98 -3.592 1 98.69 127 VAL B CA 1
ATOM 4616 C C . VAL B 1 127 ? -8.914 6.586 -3.195 1 98.69 127 VAL B C 1
ATOM 4618 O O . VAL B 1 127 ? -8.594 6.344 -2.029 1 98.69 127 VAL B O 1
ATOM 4621 N N . ILE B 1 128 ? -8.898 5.688 -4.129 1 98.5 128 ILE B N 1
ATOM 4622 C CA . ILE B 1 128 ? -8.461 4.316 -3.885 1 98.5 128 ILE B CA 1
ATOM 4623 C C . ILE B 1 128 ? -7.215 4.016 -4.715 1 98.5 128 ILE B C 1
ATOM 4625 O O . ILE B 1 128 ? -7.184 4.289 -5.918 1 98.5 128 ILE B O 1
ATOM 4629 N N . ASP B 1 129 ? -6.168 3.549 -4.051 1 97.06 129 ASP B N 1
ATOM 4630 C CA . ASP B 1 129 ? -4.984 3.062 -4.746 1 97.06 129 ASP B CA 1
ATOM 4631 C C . ASP B 1 129 ? -5.238 1.697 -5.383 1 97.06 129 ASP B C 1
ATOM 4633 O O . ASP B 1 129 ? -5.348 0.691 -4.68 1 97.06 129 ASP B O 1
ATOM 4637 N N . CYS B 1 130 ? -5.203 1.639 -6.672 1 97.06 130 CYS B N 1
ATOM 4638 C CA . CYS B 1 130 ? -5.625 0.428 -7.371 1 97.06 130 CYS B CA 1
ATOM 4639 C C . CYS B 1 130 ? -4.418 -0.362 -7.863 1 97.06 130 CYS B C 1
ATOM 4641 O O . CYS B 1 130 ? -4.57 -1.353 -8.586 1 97.06 130 CYS B O 1
ATOM 4643 N N . SER B 1 131 ? -3.203 0.012 -7.5 1 93.81 131 SER B N 1
ATOM 4644 C CA . SER B 1 131 ? -1.999 -0.593 -8.055 1 93.81 131 SER B CA 1
ATOM 4645 C C . SER B 1 131 ? -1.955 -2.092 -7.785 1 93.81 131 SER B C 1
ATOM 4647 O O . SER B 1 131 ? -1.337 -2.848 -8.539 1 93.81 131 SER B O 1
ATOM 4649 N N . ARG B 1 132 ? -2.621 -2.629 -6.781 1 94 132 ARG B N 1
ATOM 4650 C CA . ARG B 1 132 ? -2.562 -4.035 -6.391 1 94 132 ARG B CA 1
ATOM 4651 C C . ARG B 1 132 ? -3.957 -4.578 -6.094 1 94 132 ARG B C 1
ATOM 4653 O O . ARG B 1 132 ? -4.137 -5.363 -5.164 1 94 132 ARG B O 1
ATOM 4660 N N . LEU B 1 133 ? -4.879 -4.043 -6.871 1 94 133 LEU B N 1
ATOM 4661 C CA . LEU B 1 133 ? -6.281 -4.391 -6.664 1 94 133 LEU B CA 1
ATOM 4662 C C . LEU B 1 133 ? -6.957 -4.742 -7.984 1 94 133 LEU B C 1
ATOM 4664 O O . LEU B 1 133 ? -6.551 -4.258 -9.039 1 94 133 LEU B O 1
ATOM 4668 N N . SER B 1 134 ? -7.93 -5.594 -7.91 1 93.5 134 SER B N 1
ATOM 4669 C CA . SER B 1 134 ? -8.906 -5.793 -8.977 1 93.5 134 SER B CA 1
ATOM 4670 C C . SER B 1 134 ? -10.32 -5.879 -8.406 1 93.5 134 SER B C 1
ATOM 4672 O O . SER B 1 134 ? -10.914 -4.859 -8.039 1 93.5 134 SER B O 1
ATOM 4674 N N . GLY B 1 135 ? -10.797 -7.109 -8.203 1 93.44 135 GLY B N 1
ATOM 4675 C CA . GLY B 1 135 ? -12.156 -7.281 -7.707 1 93.44 135 GLY B CA 1
ATOM 4676 C C . GLY B 1 135 ? -12.328 -6.793 -6.281 1 93.44 135 GLY B C 1
ATOM 4677 O O . GLY B 1 135 ? -13.422 -6.363 -5.898 1 93.44 135 GLY B O 1
ATOM 4678 N N . SER B 1 136 ? -11.305 -6.758 -5.512 1 97.12 136 SER B N 1
ATOM 4679 C CA . SER B 1 136 ? -11.359 -6.418 -4.094 1 97.12 136 SER B CA 1
ATOM 4680 C C . SER B 1 136 ? -11.641 -4.934 -3.891 1 97.12 136 SER B C 1
ATOM 4682 O O . SER B 1 136 ? -12 -4.508 -2.789 1 97.12 136 SER B O 1
ATOM 4684 N N . VAL B 1 137 ? -11.57 -4.117 -4.969 1 97.06 137 VAL B N 1
ATOM 4685 C CA . VAL B 1 137 ? -11.883 -2.695 -4.887 1 97.06 137 VAL B CA 1
ATOM 4686 C C . VAL B 1 137 ? -13.336 -2.51 -4.445 1 97.06 137 VAL B C 1
ATOM 4688 O O . VAL B 1 137 ? -13.656 -1.558 -3.732 1 97.06 137 VAL B O 1
ATOM 4691 N N . ALA B 1 138 ? -14.195 -3.432 -4.82 1 96.56 138 ALA B N 1
ATOM 4692 C CA . ALA B 1 138 ? -15.609 -3.34 -4.484 1 96.56 138 ALA B CA 1
ATOM 4693 C C . ALA B 1 138 ? -15.828 -3.486 -2.98 1 96.56 138 ALA B C 1
ATOM 4695 O O . ALA B 1 138 ? -16.625 -2.758 -2.389 1 96.56 138 ALA B O 1
ATOM 4696 N N . ALA B 1 139 ? -15.117 -4.438 -2.361 1 97.38 139 ALA B N 1
ATOM 4697 C CA . ALA B 1 139 ? -15.234 -4.637 -0.919 1 97.38 139 ALA B CA 1
ATOM 4698 C C . ALA B 1 139 ? -14.742 -3.41 -0.155 1 97.38 139 ALA B C 1
ATOM 4700 O O . ALA B 1 139 ? -15.344 -3.004 0.839 1 97.38 139 ALA B O 1
ATOM 4701 N N . ILE B 1 140 ? -13.641 -2.822 -0.606 1 98 140 ILE B N 1
ATOM 4702 C CA . ILE B 1 140 ? -13.094 -1.627 0.019 1 98 140 ILE B CA 1
ATOM 4703 C C . ILE B 1 140 ? -14.078 -0.472 -0.107 1 98 140 ILE B C 1
ATOM 4705 O O . ILE B 1 140 ? -14.445 0.153 0.892 1 98 140 ILE B O 1
ATOM 4709 N N . ALA B 1 141 ? -14.562 -0.229 -1.349 1 97.94 141 ALA B N 1
ATOM 4710 C CA . ALA B 1 141 ? -15.516 0.853 -1.587 1 97.94 141 ALA B CA 1
ATOM 4711 C C . ALA B 1 141 ? -16.797 0.643 -0.783 1 97.94 141 ALA B C 1
ATOM 4713 O O . ALA B 1 141 ? -17.328 1.587 -0.193 1 97.94 141 ALA B O 1
ATOM 4714 N N . HIS B 1 142 ? -17.25 -0.57 -0.777 1 97.38 142 HIS B N 1
ATOM 4715 C CA . HIS B 1 142 ? -18.438 -0.91 -0.001 1 97.38 142 HIS B CA 1
ATOM 4716 C C . HIS B 1 142 ? -18.25 -0.588 1.477 1 97.38 142 HIS B C 1
ATOM 4718 O O . HIS B 1 142 ? -19.125 -0.009 2.111 1 97.38 142 HIS B O 1
ATOM 4724 N N . GLY B 1 143 ? -17.141 -0.961 2.027 1 97.56 143 GLY B N 1
ATOM 4725 C CA . GLY B 1 143 ? -16.844 -0.718 3.43 1 97.56 143 GLY B CA 1
ATOM 4726 C C . GLY B 1 143 ? -16.859 0.753 3.799 1 97.56 143 GLY B C 1
ATOM 4727 O O . GLY B 1 143 ? -17.531 1.145 4.762 1 97.56 143 GLY B O 1
ATOM 4728 N N . TYR B 1 144 ? -16.219 1.579 2.998 1 97.94 144 TYR B N 1
ATOM 4729 C CA . TYR B 1 144 ? -16.156 3.008 3.287 1 97.94 144 TYR B CA 1
ATOM 4730 C C . TYR B 1 144 ? -17.516 3.668 3.074 1 97.94 144 TYR B C 1
ATOM 4732 O O . TYR B 1 144 ? -17.859 4.637 3.756 1 97.94 144 TYR B O 1
ATOM 4740 N N . SER B 1 145 ? -18.344 3.15 2.223 1 97.25 145 SER B N 1
ATOM 4741 C CA . SER B 1 145 ? -19.641 3.74 1.906 1 97.25 145 SER B CA 1
ATOM 4742 C C . SER B 1 145 ? -20.703 3.344 2.934 1 97.25 145 SER B C 1
ATOM 4744 O O . SER B 1 145 ? -21.719 4.027 3.084 1 97.25 145 SER B O 1
ATOM 4746 N N . SER B 1 146 ? -20.438 2.266 3.67 1 95.88 146 SER B N 1
ATOM 4747 C CA . SER B 1 146 ? -21.531 1.745 4.488 1 95.88 146 SER B CA 1
ATOM 4748 C C . SER B 1 146 ? -21.141 1.711 5.965 1 95.88 146 SER B C 1
ATOM 4750 O O . SER B 1 146 ? -22 1.492 6.828 1 95.88 146 SER B O 1
ATOM 4752 N N . PHE B 1 147 ? -19.953 1.92 6.293 1 95.81 147 PHE B N 1
ATOM 4753 C CA . PHE B 1 147 ? -19.469 1.815 7.668 1 95.81 147 PHE B CA 1
ATOM 4754 C C . PHE B 1 147 ? -20.156 2.844 8.562 1 95.81 147 PHE B C 1
ATOM 4756 O O . PHE B 1 147 ? -20.719 2.494 9.602 1 95.81 147 PHE B O 1
ATOM 4763 N N . ASP B 1 148 ? -20.062 4.098 8.258 1 95.38 148 ASP B N 1
ATOM 4764 C CA . ASP B 1 148 ? -20.734 5.207 8.914 1 95.38 148 ASP B CA 1
ATOM 4765 C C . ASP B 1 148 ? -21.75 5.867 7.98 1 95.38 148 ASP B C 1
ATOM 4767 O O . ASP B 1 148 ? -21.375 6.598 7.062 1 95.38 148 ASP B O 1
ATOM 4771 N N . PRO B 1 149 ? -22.984 5.641 8.133 1 93.38 149 PRO B N 1
ATOM 4772 C CA . PRO B 1 149 ? -24 6.109 7.199 1 93.38 149 PRO B CA 1
ATOM 4773 C C . PRO B 1 149 ? -24.109 7.633 7.152 1 93.38 149 PRO B C 1
ATOM 4775 O O . PRO B 1 149 ? -24.75 8.188 6.258 1 93.38 149 PRO B O 1
ATOM 4778 N N . ARG B 1 150 ? -23.5 8.375 8.07 1 95.5 150 ARG B N 1
ATOM 4779 C CA . ARG B 1 150 ? -23.547 9.836 8.094 1 95.5 150 ARG B CA 1
ATOM 4780 C C . ARG B 1 150 ? -22.578 10.438 7.078 1 95.5 150 ARG B C 1
ATOM 4782 O O . ARG B 1 150 ? -22.656 11.625 6.758 1 95.5 150 ARG B O 1
ATOM 4789 N N . ILE B 1 151 ? -21.609 9.602 6.691 1 96.62 151 ILE B N 1
ATOM 4790 C CA . ILE B 1 151 ? -20.656 10.031 5.68 1 96.62 151 ILE B CA 1
ATOM 4791 C C . ILE B 1 151 ? -21.25 9.805 4.285 1 96.62 151 ILE B C 1
ATOM 4793 O O . ILE B 1 151 ? -21.594 8.68 3.932 1 96.62 151 ILE B O 1
ATOM 4797 N N . LYS B 1 152 ? -21.359 10.781 3.504 1 96.69 152 LYS B N 1
ATOM 4798 C CA . LYS B 1 152 ? -21.922 10.703 2.154 1 96.69 152 LYS B CA 1
ATOM 4799 C C . LYS B 1 152 ? -20.812 10.531 1.117 1 96.69 152 LYS B C 1
ATOM 4801 O O . LYS B 1 152 ? -20.203 11.508 0.689 1 96.69 152 LYS B O 1
ATOM 4806 N N . ILE B 1 153 ? -20.641 9.297 0.68 1 98.06 153 ILE B N 1
ATOM 4807 C CA . ILE B 1 153 ? -19.672 9.047 -0.375 1 98.06 153 ILE B CA 1
ATOM 4808 C C . ILE B 1 153 ? -20.297 9.359 -1.735 1 98.06 153 ILE B C 1
ATOM 4810 O O . ILE B 1 153 ? -21.188 8.641 -2.199 1 98.06 153 ILE B O 1
ATOM 4814 N N . ALA B 1 154 ? -19.797 10.398 -2.369 1 97.94 154 ALA B N 1
ATOM 4815 C CA . ALA B 1 154 ? -20.344 10.859 -3.643 1 97.94 154 ALA B CA 1
ATOM 4816 C C . ALA B 1 154 ? -19.797 10.031 -4.805 1 97.94 154 ALA B C 1
ATOM 4818 O O . ALA B 1 154 ? -20.391 10.008 -5.887 1 97.94 154 ALA B O 1
ATOM 4819 N N . GLY B 1 155 ? -18.688 9.375 -4.641 1 98.38 155 GLY B N 1
ATOM 4820 C CA . GLY B 1 155 ? -18.031 8.57 -5.656 1 98.38 155 GLY B CA 1
ATOM 4821 C C . GLY B 1 155 ? -16.609 8.219 -5.301 1 98.38 155 GLY B C 1
ATOM 4822 O O . GLY B 1 155 ? -16.156 8.477 -4.184 1 98.38 155 GLY B O 1
ATOM 4823 N N . VAL B 1 156 ? -15.914 7.574 -6.324 1 98.69 156 VAL B N 1
ATOM 4824 C CA . VAL B 1 156 ? -14.531 7.156 -6.098 1 98.69 156 VAL B CA 1
ATOM 4825 C C . VAL B 1 156 ? -13.641 7.688 -7.215 1 98.69 156 VAL B C 1
ATOM 4827 O O . VAL B 1 156 ? -14.125 8.016 -8.305 1 98.69 156 VAL B O 1
ATOM 4830 N N . ILE B 1 157 ? -12.422 7.938 -6.902 1 98.56 157 ILE B N 1
ATOM 4831 C CA . ILE B 1 157 ? -11.352 8.164 -7.867 1 98.56 157 ILE B CA 1
ATOM 4832 C C . ILE B 1 157 ? -10.352 7.012 -7.809 1 98.56 157 ILE B C 1
ATOM 4834 O O . ILE B 1 157 ? -9.812 6.703 -6.738 1 98.56 157 ILE B O 1
ATOM 4838 N N . PHE B 1 158 ? -10.141 6.309 -8.938 1 98.31 158 PHE B N 1
ATOM 4839 C CA . PHE B 1 158 ? -9.141 5.254 -9.031 1 98.31 158 PHE B CA 1
ATOM 4840 C C . PHE B 1 158 ? -7.77 5.832 -9.344 1 98.31 158 PHE B C 1
ATOM 4842 O O . PHE B 1 158 ? -7.594 6.512 -10.359 1 98.31 158 PHE B O 1
ATOM 4849 N N . ASN B 1 159 ? -6.863 5.621 -8.43 1 97.19 159 ASN B N 1
ATOM 4850 C CA . ASN B 1 159 ? -5.488 6.051 -8.672 1 97.19 159 ASN B CA 1
ATOM 4851 C C . ASN B 1 159 ? -4.57 4.867 -8.961 1 97.19 159 ASN B C 1
ATOM 4853 O O . ASN B 1 159 ? -4.82 3.754 -8.492 1 97.19 159 ASN B O 1
ATOM 4857 N N . ARG B 1 160 ? -3.572 5.039 -9.883 1 96.56 160 ARG B N 1
ATOM 4858 C CA . ARG B 1 160 ? -2.525 4.09 -10.242 1 96.56 160 ARG B CA 1
ATOM 4859 C C . ARG B 1 160 ? -3.111 2.875 -10.953 1 96.56 160 ARG B C 1
ATOM 4861 O O . ARG B 1 160 ? -2.748 1.737 -10.656 1 96.56 160 ARG B O 1
ATOM 4868 N N . VAL B 1 161 ? -4.027 3.139 -11.82 1 96.88 161 VAL B N 1
ATOM 4869 C CA . VAL B 1 161 ? -4.598 2.1 -12.664 1 96.88 161 VAL B CA 1
ATOM 4870 C C . VAL B 1 161 ? -3.562 1.646 -13.695 1 96.88 161 VAL B C 1
ATOM 4872 O O . VAL B 1 161 ? -2.908 2.473 -14.336 1 96.88 161 VAL B O 1
ATOM 4875 N N . GLY B 1 162 ? -3.43 0.386 -13.867 1 93.31 162 GLY B N 1
ATOM 4876 C CA . GLY B 1 162 ? -2.312 -0.162 -14.617 1 93.31 162 GLY B CA 1
ATOM 4877 C C . GLY B 1 162 ? -2.555 -0.181 -16.109 1 93.31 162 GLY B C 1
ATOM 4878 O O . GLY B 1 162 ? -1.609 -0.108 -16.906 1 93.31 162 GLY B O 1
ATOM 4879 N N . SER B 1 163 ? -3.787 -0.409 -16.625 1 91.69 163 SER B N 1
ATOM 4880 C CA . SER B 1 163 ? -4.148 -0.515 -18.031 1 91.69 163 SER B CA 1
ATOM 4881 C C . SER B 1 163 ? -5.648 -0.341 -18.234 1 91.69 163 SER B C 1
ATOM 4883 O O . SER B 1 163 ? -6.406 -0.271 -17.266 1 91.69 163 SER B O 1
ATOM 4885 N N . ASP B 1 164 ? -6.047 -0.231 -19.484 1 91.81 164 ASP B N 1
ATOM 4886 C CA . ASP B 1 164 ? -7.473 -0.128 -19.797 1 91.81 164 ASP B CA 1
ATOM 4887 C C . ASP B 1 164 ? -8.211 -1.407 -19.406 1 91.81 164 ASP B C 1
ATOM 4889 O O . ASP B 1 164 ? -9.352 -1.356 -18.953 1 91.81 164 ASP B O 1
ATOM 4893 N N . ARG B 1 165 ? -7.566 -2.463 -19.578 1 87.44 165 ARG B N 1
ATOM 4894 C CA . ARG B 1 165 ? -8.156 -3.73 -19.172 1 87.44 165 ARG B CA 1
ATOM 4895 C C . ARG B 1 165 ? -8.344 -3.783 -17.656 1 87.44 165 ARG B C 1
ATOM 4897 O O . ARG B 1 165 ? -9.391 -4.215 -17.172 1 87.44 165 ARG B O 1
ATOM 4904 N N . HIS B 1 166 ? -7.312 -3.402 -17 1 91.81 166 HIS B N 1
ATOM 4905 C CA . HIS B 1 166 ? -7.395 -3.311 -15.547 1 91.81 166 HIS B CA 1
ATOM 4906 C C . HIS B 1 166 ? -8.547 -2.41 -15.117 1 91.81 166 HIS B C 1
ATOM 4908 O O . HIS B 1 166 ? -9.32 -2.768 -14.227 1 91.81 166 HIS B O 1
ATOM 4914 N N . LEU B 1 167 ? -8.664 -1.268 -15.789 1 95.56 167 LEU B N 1
ATOM 4915 C CA . LEU B 1 167 ? -9.742 -0.335 -15.492 1 95.56 167 LEU B CA 1
ATOM 4916 C C . LEU B 1 167 ? -11.102 -1.005 -15.672 1 95.56 167 LEU B C 1
ATOM 4918 O O . LEU B 1 167 ? -12 -0.829 -14.844 1 95.56 167 LEU B O 1
ATOM 4922 N N . GLN B 1 168 ? -11.219 -1.785 -16.688 1 91.38 168 GLN B N 1
ATOM 4923 C CA . GLN B 1 168 ? -12.484 -2.455 -16.938 1 91.38 168 GLN B CA 1
ATOM 4924 C C . GLN B 1 168 ? -12.82 -3.434 -15.812 1 91.38 168 GLN B C 1
ATOM 4926 O O . GLN B 1 168 ? -13.984 -3.539 -15.398 1 91.38 168 GLN B O 1
ATOM 4931 N N . LEU B 1 169 ? -11.828 -4.152 -15.328 1 90.06 169 LEU B N 1
ATOM 4932 C CA . LEU B 1 169 ? -12.023 -5.062 -14.203 1 90.06 169 LEU B CA 1
ATOM 4933 C C . LEU B 1 169 ? -12.516 -4.305 -12.969 1 90.06 169 LEU B C 1
ATOM 4935 O O . LEU B 1 169 ? -13.414 -4.77 -12.273 1 90.06 169 LEU B O 1
ATOM 4939 N N . LEU B 1 170 ? -11.914 -3.188 -12.727 1 95.12 170 LEU B N 1
ATOM 4940 C CA . LEU B 1 170 ? -12.305 -2.361 -11.586 1 95.12 170 LEU B CA 1
ATOM 4941 C C . LEU B 1 170 ? -13.734 -1.861 -11.734 1 95.12 170 LEU B C 1
ATOM 4943 O O . LEU B 1 170 ? -14.516 -1.904 -10.781 1 95.12 170 LEU B O 1
ATOM 4947 N N . LYS B 1 171 ? -14.062 -1.369 -12.938 1 94.5 171 LYS B N 1
ATOM 4948 C CA . LYS B 1 171 ? -15.406 -0.878 -13.219 1 94.5 171 LYS B CA 1
ATOM 4949 C C . LYS B 1 171 ? -16.453 -1.979 -13.023 1 94.5 171 LYS B C 1
ATOM 4951 O O . LYS B 1 171 ? -17.484 -1.758 -12.383 1 94.5 171 LYS B O 1
ATOM 4956 N N . ASP B 1 172 ? -16.125 -3.135 -13.508 1 90.38 172 ASP B N 1
ATOM 4957 C CA . ASP B 1 172 ? -17.031 -4.27 -13.383 1 90.38 172 ASP B CA 1
ATOM 4958 C C . ASP B 1 172 ? -17.234 -4.645 -11.922 1 90.38 172 ASP B C 1
ATOM 4960 O O . ASP B 1 172 ? -18.359 -4.969 -11.508 1 90.38 172 ASP B O 1
ATOM 4964 N N . ALA B 1 173 ? -16.203 -4.645 -11.203 1 92.38 173 ALA B N 1
ATOM 4965 C CA . ALA B 1 173 ? -16.266 -4.992 -9.789 1 92.38 173 ALA B CA 1
ATOM 4966 C C . ALA B 1 173 ? -17.125 -3.996 -9.016 1 92.38 173 ALA B C 1
ATOM 4968 O O . ALA B 1 173 ? -17.828 -4.371 -8.078 1 92.38 173 ALA B O 1
ATOM 4969 N N . LEU B 1 174 ? -17.078 -2.752 -9.398 1 94.69 174 LEU B N 1
ATOM 4970 C CA . LEU B 1 174 ? -17.75 -1.688 -8.656 1 94.69 174 LEU B CA 1
ATOM 4971 C C . LEU B 1 174 ? -19.203 -1.554 -9.086 1 94.69 174 LEU B C 1
ATOM 4973 O O . LEU B 1 174 ? -20.016 -0.931 -8.383 1 94.69 174 LEU B O 1
ATOM 4977 N N . ALA B 1 175 ? -19.641 -2.029 -10.195 1 91.81 175 ALA B N 1
ATOM 4978 C CA . ALA B 1 175 ? -20.922 -1.81 -10.852 1 91.81 175 ALA B CA 1
ATOM 4979 C C . ALA B 1 175 ? -22.094 -2.127 -9.914 1 91.81 175 ALA B C 1
ATOM 4981 O O . ALA B 1 175 ? -23.047 -1.354 -9.812 1 91.81 175 ALA B O 1
ATOM 4982 N N . PRO B 1 176 ? -21.938 -3.172 -9.133 1 90.19 176 PRO B N 1
ATOM 4983 C CA . PRO B 1 176 ? -23.062 -3.504 -8.273 1 90.19 176 PRO B CA 1
ATOM 4984 C C . PRO B 1 176 ? -23.312 -2.453 -7.191 1 90.19 176 PRO B C 1
ATOM 4986 O O . PRO B 1 176 ? -24.422 -2.373 -6.645 1 90.19 176 PRO B O 1
ATOM 4989 N N . LEU B 1 177 ? -22.359 -1.731 -6.797 1 94.19 177 LEU B N 1
ATOM 4990 C CA . LEU B 1 177 ? -22.469 -0.748 -5.727 1 94.19 177 LEU B CA 1
ATOM 4991 C C . LEU B 1 177 ? -23.109 0.541 -6.234 1 94.19 177 LEU B C 1
ATOM 4993 O O . LEU B 1 177 ? -23.516 1.392 -5.441 1 94.19 177 LEU B O 1
ATOM 4997 N N . LYS B 1 178 ? -23.141 0.762 -7.527 1 93.81 178 LYS B N 1
ATOM 4998 C CA . LYS B 1 178 ? -23.688 1.963 -8.148 1 93.81 178 LYS B CA 1
ATOM 4999 C C . LYS B 1 178 ? -22.984 3.217 -7.641 1 93.81 178 LYS B C 1
ATOM 5001 O O . LYS B 1 178 ? -23.625 4.234 -7.383 1 93.81 178 LYS B O 1
ATOM 5006 N N . LEU B 1 179 ? -21.797 3.1 -7.305 1 95.88 179 LEU B N 1
ATOM 5007 C CA . LEU B 1 179 ? -20.953 4.223 -6.902 1 95.88 179 LEU B CA 1
ATOM 5008 C C . LEU B 1 179 ? -20.281 4.863 -8.109 1 95.88 179 LEU B C 1
ATOM 5010 O O . LEU B 1 179 ? -19.594 4.184 -8.875 1 95.88 179 LEU B O 1
ATOM 5014 N N . PRO B 1 180 ? -20.516 6.156 -8.344 1 97.81 180 PRO B N 1
ATOM 5015 C CA . PRO B 1 180 ? -19.891 6.812 -9.5 1 97.81 180 PRO B CA 1
ATOM 5016 C C . PRO B 1 180 ? -18.359 6.805 -9.438 1 97.81 180 PRO B C 1
ATOM 5018 O O . PRO B 1 180 ? -17.781 6.973 -8.359 1 97.81 180 PRO B O 1
ATOM 5021 N N . ILE B 1 181 ? -17.781 6.508 -10.578 1 98.38 181 ILE B N 1
ATOM 5022 C CA . ILE B 1 181 ? -16.344 6.738 -10.742 1 98.38 181 ILE B CA 1
ATOM 5023 C C . ILE B 1 181 ? -16.109 8.148 -11.273 1 98.38 181 ILE B C 1
ATOM 5025 O O . ILE B 1 181 ? -16.438 8.453 -12.422 1 98.38 181 ILE B O 1
ATOM 5029 N N . LEU B 1 182 ? -15.477 8.992 -10.469 1 98.62 182 LEU B N 1
ATOM 5030 C CA . LEU B 1 182 ? -15.406 10.422 -10.766 1 98.62 182 LEU B CA 1
ATOM 5031 C C . LEU B 1 182 ? -14.055 10.789 -11.359 1 98.62 182 LEU B C 1
ATOM 5033 O O . LEU B 1 182 ? -13.844 11.922 -11.781 1 98.62 182 LEU B O 1
ATOM 5037 N N . GLY B 1 183 ? -13.148 9.867 -11.43 1 98.31 183 GLY B N 1
ATOM 5038 C CA . GLY B 1 183 ? -11.844 10.07 -12.023 1 98.31 183 GLY B CA 1
ATOM 5039 C C . GLY B 1 183 ? -11 8.805 -12.062 1 98.31 183 GLY B C 1
ATOM 5040 O O . GLY B 1 183 ? -11.219 7.887 -11.266 1 98.31 183 GLY B O 1
ATOM 5041 N N . VAL B 1 184 ? -10.125 8.727 -13.008 1 98.06 184 VAL B N 1
ATOM 5042 C CA . VAL B 1 184 ? -9.188 7.621 -13.172 1 98.06 184 VAL B CA 1
ATOM 5043 C C . VAL B 1 184 ? -7.805 8.156 -13.516 1 98.06 184 VAL B C 1
ATOM 5045 O O . VAL B 1 184 ? -7.633 8.852 -14.523 1 98.06 184 VAL B O 1
ATOM 5048 N N . LEU B 1 185 ? -6.875 7.945 -12.633 1 96.62 185 LEU B N 1
ATOM 5049 C CA . LEU B 1 185 ? -5.477 8.266 -12.914 1 96.62 185 LEU B CA 1
ATOM 5050 C C . LEU B 1 185 ? -4.664 6.996 -13.141 1 96.62 185 LEU B C 1
ATOM 5052 O O . LEU B 1 185 ? -4.652 6.102 -12.297 1 96.62 185 LEU B O 1
ATOM 5056 N N . HIS B 1 186 ? -3.984 6.93 -14.242 1 94.88 186 HIS B N 1
ATOM 5057 C CA . HIS B 1 186 ? -3.154 5.773 -14.562 1 94.88 186 HIS B CA 1
ATOM 5058 C C . HIS B 1 186 ? -1.762 5.906 -13.953 1 94.88 186 HIS B C 1
ATOM 5060 O O . HIS B 1 186 ? -1.317 7.016 -13.648 1 94.88 186 HIS B O 1
ATOM 5066 N N . ARG B 1 187 ? -1.148 4.812 -13.797 1 89.62 187 ARG B N 1
ATOM 5067 C CA . ARG B 1 187 ? 0.203 4.793 -13.242 1 89.62 187 ARG B CA 1
ATOM 5068 C C . ARG B 1 187 ? 1.15 5.637 -14.086 1 89.62 187 ARG B C 1
ATOM 5070 O O . ARG B 1 187 ? 2.037 6.309 -13.555 1 89.62 187 ARG B O 1
ATOM 5077 N N . GLN B 1 188 ? 0.978 5.562 -15.328 1 77.25 188 GLN B N 1
ATOM 5078 C CA . GLN B 1 188 ? 1.85 6.281 -16.25 1 77.25 188 GLN B CA 1
ATOM 5079 C C . GLN B 1 188 ? 1.649 7.789 -16.141 1 77.25 188 GLN B C 1
ATOM 5081 O O . GLN B 1 188 ? 2.49 8.57 -16.594 1 77.25 188 GLN B O 1
ATOM 5086 N N . ASP B 1 189 ? 0.584 8.117 -15.609 1 74.25 189 ASP B N 1
ATOM 5087 C CA . ASP B 1 189 ? 0.257 9.531 -15.469 1 74.25 189 ASP B CA 1
ATOM 5088 C C . ASP B 1 189 ? 0.863 10.109 -14.188 1 74.25 189 ASP B C 1
ATOM 5090 O O . ASP B 1 189 ? 0.681 11.289 -13.883 1 74.25 189 ASP B O 1
ATOM 5094 N N . ASN B 1 190 ? 1.618 9.297 -13.594 1 70.94 190 ASN B N 1
ATOM 5095 C CA . ASN B 1 190 ? 2.061 9.719 -12.273 1 70.94 190 ASN B CA 1
ATOM 5096 C C . ASN B 1 190 ? 3.035 10.891 -12.352 1 70.94 190 ASN B C 1
ATOM 5098 O O . ASN B 1 190 ? 3.926 10.906 -13.203 1 70.94 190 ASN B O 1
ATOM 5102 N N . ILE B 1 191 ? 2.631 11.844 -11.695 1 72.31 191 ILE B N 1
ATOM 5103 C CA . ILE B 1 191 ? 3.467 13.031 -11.539 1 72.31 191 ILE B CA 1
ATOM 5104 C C . ILE B 1 191 ? 4.125 13.023 -10.164 1 72.31 191 ILE B C 1
ATOM 5106 O O . ILE B 1 191 ? 3.439 12.906 -9.141 1 72.31 191 ILE B O 1
ATOM 5110 N N . THR B 1 192 ? 5.387 12.875 -10.227 1 68.81 192 THR B N 1
ATOM 5111 C CA . THR B 1 192 ? 6.113 12.945 -8.961 1 68.81 192 THR B CA 1
ATOM 5112 C C . THR B 1 192 ? 6.184 14.383 -8.461 1 68.81 192 THR B C 1
ATOM 5114 O O . THR B 1 192 ? 6.652 15.273 -9.172 1 68.81 192 THR B O 1
ATOM 5117 N N . ILE B 1 193 ? 5.453 14.57 -7.453 1 67.25 193 ILE B N 1
ATOM 5118 C CA . ILE B 1 193 ? 5.574 15.859 -6.781 1 67.25 193 ILE B CA 1
ATOM 5119 C C . ILE B 1 193 ? 6.824 15.867 -5.902 1 67.25 193 ILE B C 1
ATOM 5121 O O . ILE B 1 193 ? 7.012 14.977 -5.07 1 67.25 193 ILE B O 1
ATOM 5125 N N . PRO B 1 194 ? 7.859 16.5 -6.477 1 58.53 194 PRO B N 1
ATOM 5126 C CA . PRO B 1 194 ? 9.102 16.484 -5.699 1 58.53 194 PRO B CA 1
ATOM 5127 C C . PRO B 1 194 ? 8.859 16.531 -4.195 1 58.53 194 PRO B C 1
ATOM 5129 O O . PRO B 1 194 ? 7.812 17.031 -3.75 1 58.53 194 PRO B O 1
ATOM 5132 N N . ASP B 1 195 ? 9.617 15.68 -3.566 1 53.53 195 ASP B N 1
ATOM 5133 C CA . ASP B 1 195 ? 9.562 15.625 -2.107 1 53.53 195 ASP B CA 1
ATOM 5134 C C . ASP B 1 195 ? 9.352 17.016 -1.512 1 53.53 195 ASP B C 1
ATOM 5136 O O . ASP B 1 195 ? 9.656 18.016 -2.148 1 53.53 195 ASP B O 1
ATOM 5140 N N . ARG B 1 196 ? 8.484 16.938 -0.397 1 49.66 196 ARG B N 1
ATOM 5141 C CA . ARG B 1 196 ? 7.812 17.906 0.464 1 49.66 196 ARG B CA 1
ATOM 5142 C C . ARG B 1 196 ? 8.695 19.125 0.711 1 49.66 196 ARG B C 1
ATOM 5144 O O . ARG B 1 196 ? 8.352 19.984 1.515 1 49.66 196 ARG B O 1
ATOM 5151 N N . HIS B 1 197 ? 9.898 18.906 0.272 1 44.41 197 HIS B N 1
ATOM 5152 C CA . HIS B 1 197 ? 10.578 20.156 0.631 1 44.41 197 HIS B CA 1
ATOM 5153 C C . HIS B 1 197 ? 10.086 21.312 -0.23 1 44.41 197 HIS B C 1
ATOM 5155 O O . HIS B 1 197 ? 10.891 22.125 -0.699 1 44.41 197 HIS B O 1
ATOM 5161 N N . LEU B 1 198 ? 8.906 21 -0.811 1 43.19 198 LEU B N 1
ATOM 5162 C CA . LEU B 1 198 ? 8.328 22.125 -1.541 1 43.19 198 LEU B CA 1
ATOM 5163 C C . LEU B 1 198 ? 8.375 23.406 -0.705 1 43.19 198 LEU B C 1
ATOM 5165 O O . LEU B 1 198 ? 7.895 24.453 -1.14 1 43.19 198 LEU B O 1
ATOM 5169 N N . GLY B 1 199 ? 8.539 23.203 0.518 1 40.34 199 GLY B N 1
ATOM 5170 C CA . GLY B 1 199 ? 8.523 24.609 0.905 1 40.34 199 GLY B CA 1
ATOM 5171 C C . GLY B 1 199 ? 9.031 25.531 -0.188 1 40.34 199 GLY B C 1
ATOM 5172 O O . GLY B 1 199 ? 8.562 25.469 -1.326 1 40.34 199 GLY B O 1
ATOM 5173 N N . LEU B 1 200 ? 10.133 26.375 0.165 1 42.84 200 LEU B N 1
ATOM 5174 C CA . LEU B 1 200 ? 10.547 27.578 -0.569 1 42.84 200 LEU B CA 1
ATOM 5175 C C . LEU B 1 200 ? 11.203 27.203 -1.891 1 42.84 200 LEU B C 1
ATOM 5177 O O . LEU B 1 200 ? 12.375 26.812 -1.916 1 42.84 200 LEU B O 1
ATOM 5181 N N . VAL B 1 201 ? 10.375 26.469 -2.695 1 42.28 201 VAL B N 1
ATOM 5182 C CA . VAL B 1 201 ? 10.984 26.391 -4.023 1 42.28 201 VAL B CA 1
ATOM 5183 C C . VAL B 1 201 ? 11.727 27.703 -4.316 1 42.28 201 VAL B C 1
ATOM 5185 O O . VAL B 1 201 ? 11.117 28.766 -4.352 1 42.28 201 VAL B O 1
ATOM 5188 N N . PRO B 1 202 ? 12.852 27.641 -4.141 1 44.03 202 PRO B N 1
ATOM 5189 C CA . PRO B 1 202 ? 13.547 28.828 -4.605 1 44.03 202 PRO B CA 1
ATOM 5190 C C . PRO B 1 202 ? 12.961 29.391 -5.902 1 44.03 202 PRO B C 1
ATOM 5192 O O . PRO B 1 202 ? 12.391 28.641 -6.699 1 44.03 202 PRO B O 1
ATOM 5195 N N . THR B 1 203 ? 12.828 30.703 -5.883 1 44.84 203 THR B N 1
ATOM 5196 C CA . THR B 1 203 ? 12.406 31.453 -7.059 1 44.84 203 THR B CA 1
ATOM 5197 C C . THR B 1 203 ? 12.875 30.781 -8.336 1 44.84 203 THR B C 1
ATOM 5199 O O . THR B 1 203 ? 12.141 30.719 -9.328 1 44.84 203 THR B O 1
ATOM 5202 N N . ALA B 1 204 ? 14.086 30.188 -8.203 1 47.12 204 ALA B N 1
ATOM 5203 C CA . ALA B 1 204 ? 14.719 29.578 -9.367 1 47.12 204 ALA B CA 1
ATOM 5204 C C . ALA B 1 204 ? 13.992 28.297 -9.773 1 47.12 204 ALA B C 1
ATOM 5206 O O . ALA B 1 204 ? 14.086 27.875 -10.922 1 47.12 204 ALA B O 1
ATOM 5207 N N . GLU B 1 205 ? 13.344 27.828 -8.82 1 56.12 205 GLU B N 1
ATOM 5208 C CA . GLU B 1 205 ? 12.711 26.547 -9.133 1 56.12 205 GLU B CA 1
ATOM 5209 C C . GLU B 1 205 ? 11.25 26.734 -9.531 1 56.12 205 GLU B C 1
ATOM 5211 O O . GLU B 1 205 ? 10.547 25.766 -9.82 1 56.12 205 GLU B O 1
ATOM 5216 N N . LEU B 1 206 ? 10.883 28.078 -9.578 1 57.72 206 LEU B N 1
ATOM 5217 C CA . LEU B 1 206 ? 9.516 28.469 -9.906 1 57.72 206 LEU B CA 1
ATOM 5218 C C . LEU B 1 206 ? 9.125 27.953 -11.289 1 57.72 206 LEU B C 1
ATOM 5220 O O . LEU B 1 206 ? 8.016 27.453 -11.477 1 57.72 206 LEU B O 1
ATOM 5224 N N . PRO B 1 207 ? 10 28.188 -12.242 1 64.06 207 PRO B N 1
ATOM 5225 C CA . PRO B 1 207 ? 9.594 27.672 -13.555 1 64.06 207 PRO B CA 1
ATOM 5226 C C . PRO B 1 207 ? 9.242 26.188 -13.516 1 64.06 207 PRO B C 1
ATOM 5228 O O . PRO B 1 207 ? 8.305 25.75 -14.188 1 64.06 207 PRO B O 1
ATOM 5231 N N . GLN B 1 208 ? 9.898 25.562 -12.719 1 74.31 208 GLN B N 1
ATOM 5232 C CA . GLN B 1 208 ? 9.641 24.125 -12.617 1 74.31 208 GLN B CA 1
ATOM 5233 C C . GLN B 1 208 ? 8.305 23.859 -11.938 1 74.31 208 GLN B C 1
ATOM 5235 O O . GLN B 1 208 ? 7.578 22.938 -12.312 1 74.31 208 GLN B O 1
ATOM 5240 N N . ILE B 1 209 ? 7.93 24.844 -11.125 1 75.69 209 ILE B N 1
ATOM 5241 C CA . ILE B 1 209 ? 6.668 24.672 -10.414 1 75.69 209 ILE B CA 1
ATOM 5242 C C . ILE B 1 209 ? 5.504 24.984 -11.344 1 75.69 209 ILE B C 1
ATOM 5244 O O . ILE B 1 209 ? 4.492 24.281 -11.352 1 75.69 209 ILE B O 1
ATOM 5248 N N . ASN B 1 210 ? 5.719 26.062 -12.125 1 80.69 210 ASN B N 1
ATOM 5249 C CA . ASN B 1 210 ? 4.668 26.406 -13.086 1 80.69 210 ASN B CA 1
ATOM 5250 C C . ASN B 1 210 ? 4.441 25.281 -14.094 1 80.69 210 ASN B C 1
ATOM 5252 O O . ASN B 1 210 ? 3.301 24.984 -14.453 1 80.69 210 ASN B O 1
ATOM 5256 N N . ALA B 1 211 ? 5.523 24.75 -14.5 1 84.12 211 ALA B N 1
ATOM 5257 C CA . ALA B 1 211 ? 5.414 23.625 -15.422 1 84.12 211 ALA B CA 1
ATOM 5258 C C . ALA B 1 211 ? 4.691 22.453 -14.766 1 84.12 211 ALA B C 1
ATOM 5260 O O . ALA B 1 211 ? 3.891 21.766 -15.406 1 84.12 211 ALA B O 1
ATOM 5261 N N . LEU B 1 212 ? 4.984 22.281 -13.547 1 84.19 212 LEU B N 1
ATOM 5262 C CA . LEU B 1 212 ? 4.32 21.234 -12.781 1 84.19 212 LEU B CA 1
ATOM 5263 C C . LEU B 1 212 ? 2.822 21.5 -12.68 1 84.19 212 LEU B C 1
ATOM 5265 O O . LEU B 1 212 ? 2.014 20.578 -12.852 1 84.19 212 LEU B O 1
ATOM 5269 N N . ILE B 1 213 ? 2.477 22.75 -12.469 1 87.38 213 ILE B N 1
ATOM 5270 C CA . ILE B 1 213 ? 1.074 23.125 -12.336 1 87.38 213 ILE B CA 1
ATOM 5271 C C . ILE B 1 213 ? 0.35 22.891 -13.664 1 87.38 213 ILE B C 1
ATOM 5273 O O . ILE B 1 213 ? -0.782 22.406 -13.68 1 87.38 213 ILE B O 1
ATOM 5277 N N . ASP B 1 214 ? 1.009 23.219 -14.711 1 91.19 214 ASP B N 1
ATOM 5278 C CA . ASP B 1 214 ? 0.416 23 -16.031 1 91.19 214 ASP B CA 1
ATOM 5279 C C . ASP B 1 214 ? 0.176 21.516 -16.281 1 91.19 214 ASP B C 1
ATOM 5281 O O . ASP B 1 214 ? -0.874 21.141 -16.812 1 91.19 214 ASP B O 1
ATOM 5285 N N . ARG B 1 215 ? 1.137 20.781 -15.922 1 90.75 215 ARG B N 1
ATOM 5286 C CA . ARG B 1 215 ? 0.997 19.328 -16.094 1 90.75 215 ARG B CA 1
ATOM 5287 C C . ARG B 1 215 ? -0.14 18.781 -15.234 1 90.75 215 ARG B C 1
ATOM 5289 O O . ARG B 1 215 ? -0.875 17.891 -15.664 1 90.75 215 ARG B O 1
ATOM 5296 N N . LEU B 1 216 ? -0.194 19.297 -14.07 1 92.19 216 LEU B N 1
ATOM 5297 C CA . LEU B 1 216 ? -1.277 18.906 -13.172 1 92.19 216 LEU B CA 1
ATOM 5298 C C . LEU B 1 216 ? -2.631 19.297 -13.75 1 92.19 216 LEU B C 1
ATOM 5300 O O . LEU B 1 216 ? -3.59 18.531 -13.68 1 92.19 216 LEU B O 1
ATOM 5304 N N . ALA B 1 217 ? -2.689 20.469 -14.312 1 95.06 217 ALA B N 1
ATOM 5305 C CA . ALA B 1 217 ? -3.93 20.938 -14.93 1 95.06 217 ALA B CA 1
ATOM 5306 C C . ALA B 1 217 ? -4.32 20.047 -16.109 1 95.06 217 ALA B C 1
ATOM 5308 O O . ALA B 1 217 ? -5.492 19.703 -16.266 1 95.06 217 ALA B O 1
ATOM 5309 N N . ASP B 1 218 ? -3.346 19.688 -16.891 1 95.12 218 ASP B N 1
ATOM 5310 C CA . ASP B 1 218 ? -3.598 18.766 -18 1 95.12 218 ASP B CA 1
ATOM 5311 C C . ASP B 1 218 ? -4.148 17.438 -17.5 1 95.12 218 ASP B C 1
ATOM 5313 O O . ASP B 1 218 ? -5.117 16.906 -18.047 1 95.12 218 ASP B O 1
ATOM 5317 N N . LEU B 1 219 ? -3.506 16.969 -16.469 1 93.44 219 LEU B N 1
ATOM 5318 C CA . LEU B 1 219 ? -3.969 15.734 -15.852 1 93.44 219 LEU B CA 1
ATOM 5319 C C . LEU B 1 219 ? -5.402 15.883 -15.352 1 93.44 219 LEU B C 1
ATOM 5321 O O . LEU B 1 219 ? -6.23 14.992 -15.562 1 93.44 219 LEU B O 1
ATOM 5325 N N . GLY B 1 220 ? -5.652 16.984 -14.719 1 95.56 220 GLY B N 1
ATOM 5326 C CA . GLY B 1 220 ? -6.988 17.25 -14.211 1 95.56 220 GLY B CA 1
ATOM 5327 C C . GLY B 1 220 ? -8.039 17.312 -15.305 1 95.56 220 GLY B C 1
ATOM 5328 O O . GLY B 1 220 ? -9.156 16.812 -15.125 1 95.56 220 GLY B O 1
ATOM 5329 N N . ASP B 1 221 ? -7.695 17.891 -16.375 1 96.25 221 ASP B N 1
ATOM 5330 C CA . ASP B 1 221 ? -8.625 18.031 -17.5 1 96.25 221 ASP B CA 1
ATOM 5331 C C . ASP B 1 221 ? -8.969 16.672 -18.094 1 96.25 221 ASP B C 1
ATOM 5333 O O . ASP B 1 221 ? -10.109 16.422 -18.484 1 96.25 221 ASP B O 1
ATOM 5337 N N . LEU B 1 222 ? -8.055 15.797 -18.047 1 94.88 222 LEU B N 1
ATOM 5338 C CA . LEU B 1 222 ? -8.18 14.547 -18.797 1 94.88 222 LEU B CA 1
ATOM 5339 C C . LEU B 1 222 ? -8.734 13.438 -17.906 1 94.88 222 LEU B C 1
ATOM 5341 O O . LEU B 1 222 ? -9.438 12.547 -18.391 1 94.88 222 LEU B O 1
ATOM 5345 N N . CYS B 1 223 ? -8.539 13.484 -16.656 1 96.25 223 CYS B N 1
ATOM 5346 C CA . CYS B 1 223 ? -8.672 12.273 -15.859 1 96.25 223 CYS B CA 1
ATOM 5347 C C . CYS B 1 223 ? -9.977 12.273 -15.078 1 96.25 223 CYS B C 1
ATOM 5349 O O . CYS B 1 223 ? -10.398 11.242 -14.562 1 96.25 223 CYS B O 1
ATOM 5351 N N . PHE B 1 224 ? -10.633 13.422 -14.977 1 97.81 224 PHE B N 1
ATOM 5352 C CA . PHE B 1 224 ? -11.781 13.5 -14.078 1 97.81 224 PHE B CA 1
ATOM 5353 C C . PHE B 1 224 ? -13.07 13.648 -14.867 1 97.81 224 PHE B C 1
ATOM 5355 O O . PHE B 1 224 ? -13.07 14.164 -15.984 1 97.81 224 PHE B O 1
ATOM 5362 N N . ASP B 1 225 ? -14.18 13.133 -14.328 1 97.94 225 ASP B N 1
ATOM 5363 C CA . ASP B 1 225 ? -15.523 13.32 -14.867 1 97.94 225 ASP B CA 1
ATOM 5364 C C . ASP B 1 225 ? -16.109 14.664 -14.438 1 97.94 225 ASP B C 1
ATOM 5366 O O . ASP B 1 225 ? -16.906 14.727 -13.5 1 97.94 225 ASP B O 1
ATOM 5370 N N . TRP B 1 226 ? -15.844 15.68 -15.188 1 97.19 226 TRP B N 1
ATOM 5371 C CA . TRP B 1 226 ? -16.172 17.047 -14.797 1 97.19 226 TRP B CA 1
ATOM 5372 C C . TRP B 1 226 ? -17.688 17.266 -14.836 1 97.19 226 TRP B C 1
ATOM 5374 O O . TRP B 1 226 ? -18.219 18.094 -14.102 1 97.19 226 TRP B O 1
ATOM 5384 N N . GLU B 1 227 ? -18.375 16.547 -15.617 1 96.75 227 GLU B N 1
ATOM 5385 C CA . GLU B 1 227 ? -19.828 16.672 -15.648 1 96.75 227 GLU B CA 1
ATOM 5386 C C . GLU B 1 227 ? -20.438 16.344 -14.281 1 96.75 227 GLU B C 1
ATOM 5388 O O . GLU B 1 227 ? -21.375 17.016 -13.844 1 96.75 227 GLU B O 1
ATOM 5393 N N . ARG B 1 228 ? -19.875 15.422 -13.633 1 96.69 228 ARG B N 1
ATOM 5394 C CA . ARG B 1 228 ? -20.391 15 -12.336 1 96.69 228 ARG B CA 1
ATOM 5395 C C . ARG B 1 228 ? -19.703 15.75 -11.195 1 96.69 228 ARG B C 1
ATOM 5397 O O . ARG B 1 228 ? -20.312 16 -10.156 1 96.69 228 ARG B O 1
ATOM 5404 N N . LEU B 1 229 ? -18.484 16.141 -11.398 1 96.75 229 LEU B N 1
ATOM 5405 C CA . LEU B 1 229 ? -17.672 16.719 -10.32 1 96.75 229 LEU B CA 1
ATOM 5406 C C . LEU B 1 229 ? -18 18.203 -10.141 1 96.75 229 LEU B C 1
ATOM 5408 O O . LEU B 1 229 ? -18.047 18.703 -9.016 1 96.75 229 LEU B O 1
ATOM 5412 N N . LEU B 1 230 ? -18.25 18.938 -11.195 1 95.38 230 LEU B N 1
ATOM 5413 C CA . LEU B 1 230 ? -18.359 20.391 -11.133 1 95.38 230 LEU B CA 1
ATOM 5414 C C . LEU B 1 230 ? -19.516 20.812 -10.227 1 95.38 230 LEU B C 1
ATOM 5416 O O . LEU B 1 230 ? -19.344 21.672 -9.359 1 95.38 230 LEU B O 1
ATOM 5420 N N . PRO B 1 231 ? -20.688 20.156 -10.352 1 94.69 231 PRO B N 1
ATOM 5421 C CA . PRO B 1 231 ? -21.781 20.531 -9.453 1 94.69 231 PRO B CA 1
ATOM 5422 C C . PRO B 1 231 ? -21.453 20.297 -7.98 1 94.69 231 PRO B C 1
ATOM 5424 O O . PRO B 1 231 ? -21.953 21 -7.105 1 94.69 231 PRO B O 1
ATOM 5427 N N . LEU B 1 232 ? -20.625 19.312 -7.684 1 94.88 232 LEU B N 1
ATOM 5428 C CA . LEU B 1 232 ? -20.25 18.984 -6.309 1 94.88 232 LEU B CA 1
ATOM 5429 C C . LEU B 1 232 ? -19.266 20.031 -5.754 1 94.88 232 LEU B C 1
ATOM 5431 O O . LEU B 1 232 ? -19.156 20.188 -4.535 1 94.88 232 LEU B O 1
ATOM 5435 N N . LEU B 1 233 ? -18.578 20.734 -6.621 1 95.56 233 LEU B N 1
ATOM 5436 C CA . LEU B 1 233 ? -17.516 21.656 -6.223 1 95.56 233 LEU B CA 1
ATOM 5437 C C . LEU B 1 233 ? -18.031 23.078 -6.164 1 95.56 233 LEU B C 1
ATOM 5439 O O . LEU B 1 233 ? -17.375 23.969 -5.602 1 95.56 233 LEU B O 1
ATOM 5443 N N . GLN B 1 234 ? -19.156 23.328 -6.723 1 93.19 234 GLN B N 1
ATOM 5444 C CA . GLN B 1 234 ? -19.688 24.688 -6.805 1 93.19 234 GLN B CA 1
ATOM 5445 C C . GLN B 1 234 ? -20.234 25.141 -5.457 1 93.19 234 GLN B C 1
ATOM 5447 O O . GLN B 1 234 ? -21.031 24.438 -4.824 1 93.19 234 GLN B O 1
ATOM 5452 N N . VAL B 1 235 ? -19.766 26.312 -5.074 1 90.75 235 VAL B N 1
ATOM 5453 C CA . VAL B 1 235 ? -20.219 26.891 -3.812 1 90.75 235 VAL B CA 1
ATOM 5454 C C . VAL B 1 235 ? -21.578 27.578 -4.016 1 90.75 235 VAL B C 1
ATOM 5456 O O . VAL B 1 235 ? -21.75 28.328 -4.969 1 90.75 235 VAL B O 1
ATOM 5459 N N . SER B 1 236 ? -22.609 27.141 -3.188 1 77.94 236 SER B N 1
ATOM 5460 C CA . SER B 1 236 ? -23.906 27.781 -3.283 1 77.94 236 SER B CA 1
ATOM 5461 C C . SER B 1 236 ? -23.844 29.219 -2.771 1 77.94 236 SER B C 1
ATOM 5463 O O . SER B 1 236 ? -23.094 29.531 -1.848 1 77.94 236 SER B O 1
ATOM 5465 N N . ARG B 1 237 ? -24.453 30.203 -3.482 1 65.56 237 ARG B N 1
ATOM 5466 C CA . ARG B 1 237 ? -24.453 31.641 -3.223 1 65.56 237 ARG B CA 1
ATOM 5467 C C . ARG B 1 237 ? -25.125 31.953 -1.896 1 65.56 237 ARG B C 1
ATOM 5469 O O . ARG B 1 237 ? -25.141 33.125 -1.461 1 65.56 237 ARG B O 1
ATOM 5476 N N . GLU B 1 238 ? -25.766 30.875 -1.295 1 57.53 238 GLU B N 1
ATOM 5477 C CA . GLU B 1 238 ? -26.516 31.328 -0.131 1 57.53 238 GLU B CA 1
ATOM 5478 C C . GLU B 1 238 ? -25.594 31.875 0.946 1 57.53 238 GLU B C 1
ATOM 5480 O O . GLU B 1 238 ? -24.5 31.344 1.167 1 57.53 238 GLU B O 1
ATOM 5485 N N . THR B 1 239 ? -25.875 33.156 1.294 1 50.38 239 THR B N 1
ATOM 5486 C CA . THR B 1 239 ? -25.125 34.094 2.115 1 50.38 239 THR B CA 1
ATOM 5487 C C . THR B 1 239 ? -24.797 33.469 3.479 1 50.38 239 THR B C 1
ATOM 5489 O O . THR B 1 239 ? -25.703 33.219 4.27 1 50.38 239 THR B O 1
ATOM 5492 N N . PRO B 1 240 ? -23.969 32.594 3.652 1 53.03 240 PRO B N 1
ATOM 5493 C CA . PRO B 1 240 ? -23.672 32.188 5.027 1 53.03 240 PRO B CA 1
ATOM 5494 C C . PRO B 1 240 ? -23.609 33.375 6 1 53.03 240 PRO B C 1
ATOM 5496 O O . PRO B 1 240 ? -23.328 34.5 5.59 1 53.03 240 PRO B O 1
ATOM 5499 N N . PRO B 1 241 ? -24.25 33.219 7.207 1 50.53 241 PRO B N 1
ATOM 5500 C CA . PRO B 1 241 ? -24.172 34.344 8.133 1 50.53 241 PRO B CA 1
ATOM 5501 C C . PRO B 1 241 ? -22.766 34.906 8.25 1 50.53 241 PRO B C 1
ATOM 5503 O O . PRO B 1 241 ? -21.781 34.156 8.188 1 50.53 241 PRO B O 1
ATOM 5506 N N . LEU B 1 242 ? -22.562 36.312 7.949 1 49.31 242 LEU B N 1
ATOM 5507 C CA . LEU B 1 242 ? -21.406 37.188 8.094 1 49.31 242 LEU B CA 1
ATOM 5508 C C . LEU B 1 242 ? -20.688 36.938 9.422 1 49.31 242 LEU B C 1
ATOM 5510 O O . LEU B 1 242 ? -21.281 37.125 10.492 1 49.31 242 LEU B O 1
ATOM 5514 N N . VAL B 1 243 ? -20.031 35.781 9.586 1 52.16 243 VAL B N 1
ATOM 5515 C CA . VAL B 1 243 ? -19.219 35.844 10.805 1 52.16 243 VAL B CA 1
ATOM 5516 C C . VAL B 1 243 ? -18.594 37.219 10.93 1 52.16 243 VAL B C 1
ATOM 5518 O O . VAL B 1 243 ? -17.891 37.688 10.031 1 52.16 243 VAL B O 1
ATOM 5521 N N . PRO B 1 244 ? -19.172 38.031 11.844 1 50.22 244 PRO B N 1
ATOM 5522 C CA . PRO B 1 244 ? -18.594 39.375 11.969 1 50.22 244 PRO B CA 1
ATOM 5523 C C . PRO B 1 244 ? -17.078 39.375 11.953 1 50.22 244 PRO B C 1
ATOM 5525 O O . PRO B 1 244 ? -16.453 38.438 12.445 1 50.22 244 PRO B O 1
ATOM 5528 N N . PRO B 1 245 ? -16.641 40.031 10.93 1 49.69 245 PRO B N 1
ATOM 5529 C CA . PRO B 1 245 ? -15.18 40.219 11.016 1 49.69 245 PRO B CA 1
ATOM 5530 C C . PRO B 1 245 ? -14.711 40.531 12.438 1 49.69 245 PRO B C 1
ATOM 5532 O O . PRO B 1 245 ? -15.477 41.062 13.242 1 49.69 245 PRO B O 1
ATOM 5535 N N . LEU B 1 246 ? -13.875 39.719 12.953 1 52.06 246 LEU B N 1
ATOM 5536 C CA . LEU B 1 246 ? -13.312 40.125 14.234 1 52.06 246 LEU B CA 1
ATOM 5537 C C . LEU B 1 246 ? -13.219 41.656 14.328 1 52.06 246 LEU B C 1
ATOM 5539 O O . LEU B 1 246 ? -12.812 42.312 13.367 1 52.06 246 LEU B O 1
ATOM 5543 N N . THR B 1 247 ? -14.133 42.25 15.086 1 48.56 247 THR B N 1
ATOM 5544 C CA . THR B 1 247 ? -14.086 43.688 15.328 1 48.56 247 THR B CA 1
ATOM 5545 C C . THR B 1 247 ? -12.656 44.219 15.203 1 48.56 247 THR B C 1
ATOM 5547 O O . THR B 1 247 ? -11.711 43.562 15.641 1 48.56 247 THR B O 1
ATOM 5550 N N . LYS B 1 248 ? -12.438 45.062 14.195 1 52.72 248 LYS B N 1
ATOM 5551 C CA . LYS B 1 248 ? -11.203 45.844 14.094 1 52.72 248 LYS B CA 1
ATOM 5552 C C . LYS B 1 248 ? -10.578 46.062 15.469 1 52.72 248 LYS B C 1
ATOM 5554 O O . LYS B 1 248 ? -11.289 46.25 16.453 1 52.72 248 LYS B O 1
ATOM 5559 N N . GLY B 1 249 ? -9.406 45.469 15.594 1 51.56 249 GLY B N 1
ATOM 5560 C CA . GLY B 1 249 ? -8.609 45.688 16.797 1 51.56 249 GLY B CA 1
ATOM 5561 C C . GLY B 1 249 ? -8.867 47.062 17.438 1 51.56 249 GLY B C 1
ATOM 5562 O O . GLY B 1 249 ? -9.344 47.969 16.766 1 51.56 249 GLY B O 1
ATOM 5563 N N . ARG B 1 250 ? -9.141 47 18.672 1 51.75 250 ARG B N 1
ATOM 5564 C CA . ARG B 1 250 ? -9.133 48.125 19.609 1 51.75 250 ARG B CA 1
ATOM 5565 C C . ARG B 1 250 ? -7.98 49.094 19.312 1 51.75 250 ARG B C 1
ATOM 5567 O O . ARG B 1 250 ? -6.816 48.688 19.344 1 51.75 250 ARG B O 1
ATOM 5574 N N . GLY B 1 251 ? -8.281 50.094 18.734 1 51.84 251 GLY B N 1
ATOM 5575 C CA . GLY B 1 251 ? -7.508 51.312 18.641 1 51.84 251 GLY B CA 1
ATOM 5576 C C . GLY B 1 251 ? -6.035 51.125 18.938 1 51.84 251 GLY B C 1
ATOM 5577 O O . GLY B 1 251 ? -5.379 52 19.469 1 51.84 251 GLY B O 1
ATOM 5578 N N . TRP B 1 252 ? -5.547 49.75 18.922 1 55.53 252 TRP B N 1
ATOM 5579 C CA . TRP B 1 252 ? -4.117 49.75 19.203 1 55.53 252 TRP B CA 1
ATOM 5580 C C . TRP B 1 252 ? -3.344 50.469 18.109 1 55.53 252 TRP B C 1
ATOM 5582 O O . TRP B 1 252 ? -3.783 50.531 16.969 1 55.53 252 TRP B O 1
ATOM 5592 N N . GLY B 1 253 ? -2.861 51.594 18.266 1 60.28 253 GLY B N 1
ATOM 5593 C CA . GLY B 1 253 ? -1.936 52.156 17.312 1 60.28 253 GLY B CA 1
ATOM 5594 C C . GLY B 1 253 ? -1.256 51.125 16.438 1 60.28 253 GLY B C 1
ATOM 5595 O O . GLY B 1 253 ? -1.354 49.938 16.688 1 60.28 253 GLY B O 1
ATOM 5596 N N . ARG B 1 254 ? -0.741 51.375 15.172 1 77.88 254 ARG B N 1
ATOM 5597 C CA . ARG B 1 254 ? -0.113 50.531 14.164 1 77.88 254 ARG B CA 1
ATOM 5598 C C . ARG B 1 254 ? 1.149 49.875 14.711 1 77.88 254 ARG B C 1
ATOM 5600 O O . ARG B 1 254 ? 2.111 50.562 15.062 1 77.88 254 ARG B O 1
ATOM 5607 N N . VAL B 1 255 ? 1.107 48.562 15.234 1 90.5 255 VAL B N 1
ATOM 5608 C CA . VAL B 1 255 ? 2.26 47.781 15.672 1 90.5 255 VAL B CA 1
ATOM 5609 C C . VAL B 1 255 ? 2.873 47.062 14.477 1 90.5 255 VAL B C 1
ATOM 5611 O O . VAL B 1 255 ? 2.174 46.344 13.742 1 90.5 255 VAL B O 1
ATOM 5614 N N . ARG B 1 256 ? 4.148 47.281 14.273 1 95.31 256 ARG B N 1
ATOM 5615 C CA . ARG B 1 256 ? 4.844 46.656 13.156 1 95.31 256 ARG B CA 1
ATOM 5616 C C . ARG B 1 256 ? 5.547 45.375 13.617 1 95.31 256 ARG B C 1
ATOM 5618 O O . ARG B 1 256 ? 6.418 45.406 14.484 1 95.31 256 ARG B O 1
ATOM 5625 N N . ILE B 1 257 ? 5.137 44.281 13.055 1 97 257 ILE B N 1
ATOM 5626 C CA . ILE B 1 257 ? 5.707 42.969 13.406 1 97 257 ILE B CA 1
ATOM 5627 C C . ILE B 1 257 ? 6.555 42.469 12.25 1 97 257 ILE B C 1
ATOM 5629 O O . ILE B 1 257 ? 6.062 42.312 11.133 1 97 257 ILE B O 1
ATOM 5633 N N . ALA B 1 258 ? 7.848 42.188 12.438 1 98.25 258 ALA B N 1
ATOM 5634 C CA . ALA B 1 258 ? 8.695 41.531 11.445 1 98.25 258 ALA B CA 1
ATOM 5635 C C . ALA B 1 258 ? 8.43 40.031 11.406 1 98.25 258 ALA B C 1
ATOM 5637 O O . ALA B 1 258 ? 8.648 39.312 12.398 1 98.25 258 ALA B O 1
ATOM 5638 N N . VAL B 1 259 ? 7.93 39.531 10.336 1 98.5 259 VAL B N 1
ATOM 5639 C CA . VAL B 1 259 ? 7.656 38.125 10.156 1 98.5 259 VAL B CA 1
ATOM 5640 C C . VAL B 1 259 ? 8.688 37.5 9.203 1 98.5 259 VAL B C 1
ATOM 5642 O O . VAL B 1 259 ? 8.758 37.875 8.031 1 98.5 259 VAL B O 1
ATOM 5645 N N . ALA B 1 260 ? 9.469 36.562 9.742 1 98.06 260 ALA B N 1
ATOM 5646 C CA . ALA B 1 260 ? 10.438 35.875 8.891 1 98.06 260 ALA B CA 1
ATOM 5647 C C . ALA B 1 260 ? 9.734 34.969 7.883 1 98.06 260 ALA B C 1
ATOM 5649 O O . ALA B 1 260 ? 9.016 34.062 8.266 1 98.06 260 ALA B O 1
ATOM 5650 N N . ARG B 1 261 ? 9.953 35.219 6.652 1 96.38 261 ARG B N 1
ATOM 5651 C CA . ARG B 1 261 ? 9.344 34.406 5.609 1 96.38 261 ARG B CA 1
ATOM 5652 C C . ARG B 1 261 ? 10.273 34.25 4.414 1 96.38 261 ARG B C 1
ATOM 5654 O O . ARG B 1 261 ? 10.5 35.219 3.668 1 96.38 261 ARG B O 1
ATOM 5661 N N . ASP B 1 262 ? 10.805 33.125 4.258 1 92.75 262 ASP B N 1
ATOM 5662 C CA . ASP B 1 262 ? 11.688 32.75 3.156 1 92.75 262 ASP B CA 1
ATOM 5663 C C . ASP B 1 262 ? 11.828 31.234 3.043 1 92.75 262 ASP B C 1
ATOM 5665 O O . ASP B 1 262 ? 10.961 30.484 3.512 1 92.75 262 ASP B O 1
ATOM 5669 N N . ARG B 1 263 ? 12.852 30.703 2.404 1 88.88 263 ARG B N 1
ATOM 5670 C CA . ARG B 1 263 ? 13.031 29.281 2.158 1 88.88 263 ARG B CA 1
ATOM 5671 C C . ARG B 1 263 ? 13.289 28.531 3.457 1 88.88 263 ARG B C 1
ATOM 5673 O O . ARG B 1 263 ? 12.969 27.344 3.572 1 88.88 263 ARG B O 1
ATOM 5680 N N . ALA B 1 264 ? 13.812 29.203 4.418 1 92.25 264 ALA B N 1
ATOM 5681 C CA . ALA B 1 264 ? 14.164 28.562 5.68 1 92.25 264 ALA B CA 1
ATOM 5682 C C . ALA B 1 264 ? 13 28.609 6.668 1 92.25 264 ALA B C 1
ATOM 5684 O O . ALA B 1 264 ? 12.875 27.734 7.531 1 92.25 264 ALA B O 1
ATOM 5685 N N . PHE B 1 265 ? 12.164 29.688 6.539 1 94.56 265 PHE B N 1
ATOM 5686 C CA . PHE B 1 265 ? 11.047 29.906 7.453 1 94.56 265 PHE B CA 1
ATOM 5687 C C . PHE B 1 265 ? 9.758 30.141 6.688 1 94.56 265 PHE B C 1
ATOM 5689 O O . PHE B 1 265 ? 9.555 31.203 6.102 1 94.56 265 PHE B O 1
ATOM 5696 N N . ASN B 1 266 ? 8.844 29.156 6.773 1 92.62 266 ASN B N 1
ATOM 5697 C CA . ASN B 1 266 ? 7.641 29.297 5.961 1 92.62 266 ASN B CA 1
ATOM 5698 C C . ASN B 1 266 ? 6.484 28.484 6.527 1 92.62 266 ASN B C 1
ATOM 5700 O O . ASN B 1 266 ? 5.477 28.266 5.848 1 92.62 266 ASN B O 1
ATOM 5704 N N . PHE B 1 267 ? 6.617 28 7.734 1 94.25 267 PHE B N 1
ATOM 5705 C CA . PHE B 1 267 ? 5.512 27.312 8.391 1 94.25 267 PHE B CA 1
ATOM 5706 C C . PHE B 1 267 ? 4.652 28.297 9.172 1 94.25 267 PHE B C 1
ATOM 5708 O O . PHE B 1 267 ? 4.969 28.641 10.32 1 94.25 267 PHE B O 1
ATOM 5715 N N . TYR B 1 268 ? 3.609 28.766 8.531 1 96.69 268 TYR B N 1
ATOM 5716 C CA . TYR B 1 268 ? 2.641 29.656 9.172 1 96.69 268 TYR B CA 1
ATOM 5717 C C . TYR B 1 268 ? 1.215 29.234 8.836 1 96.69 268 TYR B C 1
ATOM 5719 O O . TYR B 1 268 ? 0.91 28.891 7.688 1 96.69 268 TYR B O 1
ATOM 5727 N N . TYR B 1 269 ? 0.425 29.156 9.828 1 97.44 269 TYR B N 1
ATOM 5728 C CA . TYR B 1 269 ? -1.001 29.125 9.516 1 97.44 269 TYR B CA 1
ATOM 5729 C C . TYR B 1 269 ? -1.49 30.5 9.086 1 97.44 269 TYR B C 1
ATOM 5731 O O . TYR B 1 269 ? -1.332 31.484 9.812 1 97.44 269 TYR B O 1
ATOM 5739 N N . GLN B 1 270 ? -2.061 30.625 7.969 1 96.81 270 GLN B N 1
ATOM 5740 C CA . GLN B 1 270 ? -2.516 31.906 7.453 1 96.81 270 GLN B CA 1
ATOM 5741 C C . GLN B 1 270 ? -3.471 32.594 8.438 1 96.81 270 GLN B C 1
ATOM 5743 O O . GLN B 1 270 ? -3.479 33.812 8.555 1 96.81 270 GLN B O 1
ATOM 5748 N N . ASP B 1 271 ? -4.242 31.828 9.133 1 97.06 271 ASP B N 1
ATOM 5749 C CA . ASP B 1 271 ? -5.184 32.375 10.102 1 97.06 271 ASP B CA 1
ATOM 5750 C C . ASP B 1 271 ? -4.461 33.156 11.195 1 97.06 271 ASP B C 1
ATOM 5752 O O . ASP B 1 271 ? -4.984 34.125 11.711 1 97.06 271 ASP B O 1
ATOM 5756 N N . ASN B 1 272 ? -3.32 32.688 11.594 1 97.81 272 ASN B N 1
ATOM 5757 C CA . ASN B 1 272 ? -2.535 33.406 12.586 1 97.81 272 ASN B CA 1
ATOM 5758 C C . ASN B 1 272 ? -2.125 34.781 12.078 1 97.81 272 ASN B C 1
ATOM 5760 O O . ASN B 1 272 ? -2.25 35.781 12.797 1 97.81 272 ASN B O 1
ATOM 5764 N N . LEU B 1 273 ? -1.681 34.844 10.891 1 96.94 273 LEU B N 1
ATOM 5765 C CA . LEU B 1 273 ? -1.267 36.094 10.289 1 96.94 273 LEU B CA 1
ATOM 5766 C C . LEU B 1 273 ? -2.459 37.031 10.109 1 96.94 273 LEU B C 1
ATOM 5768 O O . LEU B 1 273 ? -2.371 38.219 10.414 1 96.94 273 LEU B O 1
ATOM 5772 N N . ASP B 1 274 ? -3.543 36.469 9.648 1 95.38 274 ASP B N 1
ATOM 5773 C CA . ASP B 1 274 ? -4.766 37.25 9.484 1 95.38 274 ASP B CA 1
ATOM 5774 C C . ASP B 1 274 ? -5.203 37.875 10.812 1 95.38 274 ASP B C 1
ATOM 5776 O O . ASP B 1 274 ? -5.613 39.031 10.867 1 95.38 274 ASP B O 1
ATOM 5780 N N . LEU B 1 275 ? -5.141 37.062 11.812 1 94.31 275 LEU B N 1
ATOM 5781 C CA . LEU B 1 275 ? -5.57 37.531 13.133 1 94.31 275 LEU B CA 1
ATOM 5782 C C . LEU B 1 275 ? -4.711 38.688 13.609 1 94.31 275 LEU B C 1
ATOM 5784 O O . LEU B 1 275 ? -5.234 39.656 14.148 1 94.31 275 LEU B O 1
ATOM 5788 N N . LEU B 1 276 ? -3.434 38.594 13.438 1 95 276 LEU B N 1
ATOM 5789 C CA . LEU B 1 276 ? -2.549 39.688 13.797 1 95 276 LEU B CA 1
ATOM 5790 C C . LEU B 1 276 ? -2.932 40.969 13.055 1 95 276 LEU B C 1
ATOM 5792 O O . LEU B 1 276 ? -3.02 42.031 13.664 1 95 276 LEU B O 1
ATOM 5796 N N . GLN B 1 277 ? -3.195 40.844 11.82 1 94.25 277 GLN B N 1
ATOM 5797 C CA . GLN B 1 277 ? -3.57 42 11.016 1 94.25 277 GLN B CA 1
ATOM 5798 C C . GLN B 1 277 ? -4.93 42.531 11.438 1 94.25 277 GLN B C 1
ATOM 5800 O O . GLN B 1 277 ? -5.109 43.75 11.539 1 94.25 277 GLN B O 1
ATOM 5805 N N . GLN B 1 278 ? -5.816 41.688 11.656 1 90.88 278 GLN B N 1
ATOM 5806 C CA . GLN B 1 278 ? -7.152 42.094 12.078 1 90.88 278 GLN B CA 1
ATOM 5807 C C . GLN B 1 278 ? -7.109 42.812 13.414 1 90.88 278 GLN B C 1
ATOM 5809 O O . GLN B 1 278 ? -7.922 43.719 13.664 1 90.88 278 GLN B O 1
ATOM 5814 N N . LEU B 1 279 ? -6.184 42.438 14.188 1 90.88 279 LEU B N 1
ATOM 5815 C CA . LEU B 1 279 ? -6.039 43.062 15.508 1 90.88 279 LEU B CA 1
ATOM 5816 C C . LEU B 1 279 ? -5.246 44.375 15.422 1 90.88 279 LEU B C 1
ATOM 5818 O O . LEU B 1 279 ? -5.035 45.031 16.438 1 90.88 279 LEU B O 1
ATOM 5822 N N . GLY B 1 280 ? -4.766 44.688 14.188 1 89 280 GLY B N 1
ATOM 5823 C CA . GLY B 1 280 ? -4.207 46 13.961 1 89 280 GLY B CA 1
ATOM 5824 C C . GLY B 1 280 ? -2.719 45.969 13.672 1 89 280 GLY B C 1
ATOM 5825 O O . GLY B 1 280 ? -2.104 47.031 13.469 1 89 280 GLY B O 1
ATOM 5826 N N . ALA B 1 281 ? -2.139 44.875 13.562 1 93.69 281 ALA B N 1
ATOM 5827 C CA . ALA B 1 281 ? -0.705 44.781 13.305 1 93.69 281 ALA B CA 1
ATOM 5828 C C . ALA B 1 281 ? -0.408 44.969 11.812 1 93.69 281 ALA B C 1
ATOM 5830 O O . ALA B 1 281 ? -1.206 44.594 10.961 1 93.69 281 ALA B O 1
ATOM 5831 N N . GLU B 1 282 ? 0.643 45.688 11.516 1 95.5 282 GLU B N 1
ATOM 5832 C CA . GLU B 1 282 ? 1.256 45.656 10.195 1 95.5 282 GLU B CA 1
ATOM 5833 C C . GLU B 1 282 ? 2.34 44.594 10.109 1 95.5 282 GLU B C 1
ATOM 5835 O O . GLU B 1 282 ? 3.332 44.656 10.836 1 95.5 282 GLU B O 1
ATOM 5840 N N . LEU B 1 283 ? 2.148 43.656 9.273 1 96.94 283 LEU B N 1
ATOM 5841 C CA . LEU B 1 283 ? 3.129 42.594 9.125 1 96.94 283 LEU B CA 1
ATOM 5842 C C . LEU B 1 283 ? 4.18 42.938 8.078 1 96.94 283 LEU B C 1
ATOM 5844 O O . LEU B 1 283 ? 3.838 43.25 6.934 1 96.94 283 LEU B O 1
ATOM 5848 N N . VAL B 1 284 ? 5.43 42.969 8.477 1 97.69 284 VAL B N 1
ATOM 5849 C CA . VAL B 1 284 ? 6.551 43.25 7.578 1 97.69 284 VAL B CA 1
ATOM 5850 C C . VAL B 1 284 ? 7.309 41.938 7.32 1 97.69 284 VAL B C 1
ATOM 5852 O O . VAL B 1 284 ? 8.148 41.531 8.125 1 97.69 284 VAL B O 1
ATOM 5855 N N . PHE B 1 285 ? 7.066 41.406 6.184 1 97.62 285 PHE B N 1
ATOM 5856 C CA . PHE B 1 285 ? 7.742 40.156 5.82 1 97.62 285 PHE B CA 1
ATOM 5857 C C . PHE B 1 285 ? 9.18 40.438 5.387 1 97.62 285 PHE B C 1
ATOM 5859 O O . PHE B 1 285 ? 9.445 41.406 4.691 1 97.62 285 PHE B O 1
ATOM 5866 N N . TRP B 1 286 ? 10.07 39.625 5.867 1 97.44 286 TRP B N 1
ATOM 5867 C CA . TRP B 1 286 ? 11.492 39.781 5.57 1 97.44 286 TRP B CA 1
ATOM 5868 C C . TRP B 1 286 ? 12.203 38.438 5.559 1 97.44 286 TRP B C 1
ATOM 5870 O O . TRP B 1 286 ? 11.633 37.406 5.949 1 97.44 286 TRP B O 1
ATOM 5880 N N . SER B 1 287 ? 13.461 38.406 5.023 1 97.5 287 SER B N 1
ATOM 5881 C CA . SER B 1 287 ? 14.195 37.156 4.863 1 97.5 287 SER B CA 1
ATOM 5882 C C . SER B 1 287 ? 15.461 37.125 5.719 1 97.5 287 SER B C 1
ATOM 5884 O O . SER B 1 287 ? 16.422 37.844 5.43 1 97.5 287 SER B O 1
ATOM 5886 N N . PRO B 1 288 ? 15.508 36.25 6.688 1 97.38 288 PRO B N 1
ATOM 5887 C CA . PRO B 1 288 ? 16.766 36.094 7.422 1 97.38 288 PRO B CA 1
ATOM 5888 C C . PRO B 1 288 ? 17.891 35.562 6.539 1 97.38 288 PRO B C 1
ATOM 5890 O O . PRO B 1 288 ? 19.062 35.719 6.879 1 97.38 288 PRO B O 1
ATOM 5893 N N . LEU B 1 289 ? 17.547 34.938 5.457 1 95.75 289 LEU B N 1
ATOM 5894 C CA . LEU B 1 289 ? 18.547 34.406 4.543 1 95.75 289 LEU B CA 1
ATOM 5895 C C . LEU B 1 289 ? 19.156 35.531 3.689 1 95.75 289 LEU B C 1
ATOM 5897 O O . LEU B 1 289 ? 20.375 35.531 3.443 1 95.75 289 LEU B O 1
ATOM 5901 N N . GLU B 1 290 ? 18.328 36.5 3.295 1 95.75 290 GLU B N 1
ATOM 5902 C CA . GLU B 1 290 ? 18.75 37.375 2.221 1 95.75 290 GLU B CA 1
ATOM 5903 C C . GLU B 1 290 ? 18.922 38.812 2.727 1 95.75 290 GLU B C 1
ATOM 5905 O O . GLU B 1 290 ? 19.766 39.562 2.223 1 95.75 290 GLU B O 1
ATOM 5910 N N . ASP B 1 291 ? 18.125 39.219 3.656 1 95.94 291 ASP B N 1
ATOM 5911 C CA . ASP B 1 291 ? 18.141 40.594 4.121 1 95.94 291 ASP B CA 1
ATOM 5912 C C . ASP B 1 291 ? 19.281 40.812 5.117 1 95.94 291 ASP B C 1
ATOM 5914 O O . ASP B 1 291 ? 19.688 39.906 5.816 1 95.94 291 ASP B O 1
ATOM 5918 N N . THR B 1 292 ? 19.734 42.062 5.07 1 94.56 292 THR B N 1
ATOM 5919 C CA . THR B 1 292 ? 20.766 42.469 6.023 1 94.56 292 THR B CA 1
ATOM 5920 C C . THR B 1 292 ? 20.172 43.312 7.137 1 94.56 292 THR B C 1
ATOM 5922 O O . THR B 1 292 ? 19.75 44.469 6.891 1 94.56 292 THR B O 1
ATOM 5925 N N . GLY B 1 293 ? 20.109 42.719 8.281 1 94.12 293 GLY B N 1
ATOM 5926 C CA . GLY B 1 293 ? 19.516 43.406 9.414 1 94.12 293 GLY B CA 1
ATOM 5927 C C . GLY B 1 293 ? 18.016 43.219 9.523 1 94.12 293 GLY B C 1
ATOM 5928 O O . GLY B 1 293 ? 17.438 42.375 8.828 1 94.12 293 GLY B O 1
ATOM 5929 N N . LEU B 1 294 ? 17.422 43.969 10.445 1 96.69 294 LEU B N 1
ATOM 5930 C CA . LEU B 1 294 ? 15.984 43.875 10.688 1 96.69 294 LEU B CA 1
ATOM 5931 C C . LEU B 1 294 ? 15.258 45.031 10.008 1 96.69 294 LEU B C 1
ATOM 5933 O O . LEU B 1 294 ? 15.836 46.094 9.789 1 96.69 294 LEU B O 1
ATOM 5937 N N . PRO B 1 295 ? 14.031 44.812 9.602 1 96.12 295 PRO B N 1
ATOM 5938 C CA . PRO B 1 295 ? 13.25 45.938 9.109 1 96.12 295 PRO B CA 1
ATOM 5939 C C . PRO B 1 295 ? 13.164 47.094 10.117 1 96.12 295 PRO B C 1
ATOM 5941 O O . PRO B 1 295 ? 13.25 46.844 11.32 1 96.12 295 PRO B O 1
ATOM 5944 N N . GLU B 1 296 ? 12.883 48.281 9.578 1 93.62 296 GLU B N 1
ATOM 5945 C CA . GLU B 1 296 ? 12.859 49.469 10.43 1 93.62 296 GLU B CA 1
ATOM 5946 C C . GLU B 1 296 ? 11.516 49.594 11.156 1 93.62 296 GLU B C 1
ATOM 5948 O O . GLU B 1 296 ? 10.477 49.188 10.617 1 93.62 296 GLU B O 1
ATOM 5953 N N . GLY B 1 297 ? 11.609 50.094 12.352 1 92.25 297 GLY B N 1
ATOM 5954 C CA . GLY B 1 297 ? 10.43 50.5 13.086 1 92.25 297 GLY B CA 1
ATOM 5955 C C . GLY B 1 297 ? 9.602 49.344 13.594 1 92.25 297 GLY B C 1
ATOM 5956 O O . GLY B 1 297 ? 8.391 49.469 13.781 1 92.25 297 GLY B O 1
ATOM 5957 N N . ILE B 1 298 ? 10.188 48.219 13.719 1 95.25 298 ILE B N 1
ATOM 5958 C CA . ILE B 1 298 ? 9.422 47.062 14.172 1 95.25 298 ILE B CA 1
ATOM 5959 C C . ILE B 1 298 ? 9.281 47.094 15.695 1 95.25 298 ILE B C 1
ATOM 5961 O O . ILE B 1 298 ? 10.141 47.656 16.391 1 95.25 298 ILE B O 1
ATOM 5965 N N . GLN B 1 299 ? 8.242 46.438 16.188 1 94.88 299 GLN B N 1
ATOM 5966 C CA . GLN B 1 299 ? 7.949 46.406 17.625 1 94.88 299 GLN B CA 1
ATOM 5967 C C . GLN B 1 299 ? 7.785 44.969 18.109 1 94.88 299 GLN B C 1
ATOM 5969 O O . GLN B 1 299 ? 7.547 44.719 19.297 1 94.88 299 GLN B O 1
ATOM 5974 N N . GLY B 1 300 ? 7.914 44.062 17.219 1 96.19 300 GLY B N 1
ATOM 5975 C CA . GLY B 1 300 ? 7.848 42.625 17.516 1 96.19 300 GLY B CA 1
ATOM 5976 C C . GLY B 1 300 ? 8.391 41.75 16.391 1 96.19 300 GLY B C 1
ATOM 5977 O O . GLY B 1 300 ? 8.539 42.219 15.258 1 96.19 300 GLY B O 1
ATOM 5978 N N . MET B 1 301 ? 8.734 40.531 16.703 1 98.06 301 MET B N 1
ATOM 5979 C CA . MET B 1 301 ? 9.25 39.594 15.703 1 98.06 301 MET B CA 1
ATOM 5980 C C . MET B 1 301 ? 8.555 38.25 15.805 1 98.06 301 MET B C 1
ATOM 5982 O O . MET B 1 301 ? 8.195 37.781 16.891 1 98.06 301 MET B O 1
ATOM 5986 N N . TYR B 1 302 ? 8.297 37.625 14.656 1 98.5 302 TYR B N 1
ATOM 5987 C CA . TYR B 1 302 ? 7.676 36.312 14.555 1 98.5 302 TYR B CA 1
ATOM 5988 C C . TYR B 1 302 ? 8.461 35.406 13.617 1 98.5 302 TYR B C 1
ATOM 5990 O O . TYR B 1 302 ? 8.469 35.594 12.398 1 98.5 302 TYR B O 1
ATOM 5998 N N . PHE B 1 303 ? 9.164 34.406 14.219 1 98.5 303 PHE B N 1
ATOM 5999 C CA . PHE B 1 303 ? 9.883 33.375 13.477 1 98.5 303 PHE B CA 1
ATOM 6000 C C . PHE B 1 303 ? 9.102 32.062 13.477 1 98.5 303 PHE B C 1
ATOM 6002 O O . PHE B 1 303 ? 9.109 31.312 14.461 1 98.5 303 PHE B O 1
ATOM 6009 N N . GLY B 1 304 ? 8.484 31.719 12.359 1 97.31 304 GLY B N 1
ATOM 6010 C CA . GLY B 1 304 ? 7.766 30.469 12.227 1 97.31 304 GLY B CA 1
ATOM 6011 C C . GLY B 1 304 ? 8.68 29.281 12 1 97.31 304 GLY B C 1
ATOM 6012 O O . GLY B 1 304 ? 9.906 29.406 12.117 1 97.31 304 GLY B O 1
ATOM 6013 N N . GLY B 1 305 ? 8.109 28.125 11.805 1 95.56 305 GLY B N 1
ATOM 6014 C CA . GLY B 1 305 ? 8.875 26.922 11.508 1 95.56 305 GLY B CA 1
ATOM 6015 C C . GLY B 1 305 ? 9.391 26.875 10.078 1 95.56 305 GLY B C 1
ATOM 6016 O O . GLY B 1 305 ? 9.289 27.875 9.352 1 95.56 305 GLY B O 1
ATOM 6017 N N . GLY B 1 306 ? 9.977 25.797 9.711 1 92.75 306 GLY B N 1
ATOM 6018 C CA . GLY B 1 306 ? 10.578 25.516 8.422 1 92.75 306 GLY B CA 1
ATOM 6019 C C . GLY B 1 306 ? 11.727 24.531 8.492 1 92.75 306 GLY B C 1
ATOM 6020 O O . GLY B 1 306 ? 11.695 23.594 9.281 1 92.75 306 GLY B O 1
ATOM 6021 N N . PHE B 1 307 ? 12.672 24.828 7.539 1 89.88 307 PHE B N 1
ATOM 6022 C CA . PHE B 1 307 ? 13.82 23.938 7.5 1 89.88 307 PHE B CA 1
ATOM 6023 C C . PHE B 1 307 ? 15.125 24.719 7.547 1 89.88 307 PHE B C 1
ATOM 6025 O O . PHE B 1 307 ? 15.945 24.641 6.633 1 89.88 307 PHE B O 1
ATOM 6032 N N . PRO B 1 308 ? 15.297 25.406 8.617 1 94.94 308 PRO B N 1
ATOM 6033 C CA . PRO B 1 308 ? 16.531 26.219 8.688 1 94.94 308 PRO B CA 1
ATOM 6034 C C . PRO B 1 308 ? 17.797 25.359 8.602 1 94.94 308 PRO B C 1
ATOM 6036 O O . PRO B 1 308 ? 18.844 25.859 8.195 1 94.94 308 PRO B O 1
ATOM 6039 N N . GLU B 1 309 ? 17.688 24.031 8.953 1 93.94 309 GLU B N 1
ATOM 6040 C CA . GLU B 1 309 ? 18.859 23.156 8.922 1 93.94 309 GLU B CA 1
ATOM 6041 C C . GLU B 1 309 ? 19.375 22.984 7.5 1 93.94 309 GLU B C 1
ATOM 6043 O O . GLU B 1 309 ? 20.578 22.766 7.293 1 93.94 309 GLU B O 1
ATOM 6048 N N . VAL B 1 310 ? 18.5 23.031 6.566 1 89.75 310 VAL B N 1
ATOM 6049 C CA . VAL B 1 310 ? 18.875 22.891 5.16 1 89.75 310 VAL B CA 1
ATOM 6050 C C . VAL B 1 310 ? 19.672 24.109 4.711 1 89.75 310 VAL B C 1
ATOM 6052 O O . VAL B 1 310 ? 20.531 24 3.828 1 89.75 310 VAL B O 1
ATOM 6055 N N . PHE B 1 311 ? 19.453 25.297 5.371 1 93.44 311 PHE B N 1
ATOM 6056 C CA . PHE B 1 311 ? 20.109 26.547 4.996 1 93.44 311 PHE B CA 1
ATOM 6057 C C . PHE B 1 311 ? 21.016 27.047 6.113 1 93.44 311 PHE B C 1
ATOM 6059 O O . PHE B 1 311 ? 21.234 28.25 6.254 1 93.44 311 PHE B O 1
ATOM 6066 N N . ALA B 1 312 ? 21.422 26.156 6.887 1 96.69 312 ALA B N 1
ATOM 6067 C CA . ALA B 1 312 ? 22.141 26.5 8.109 1 96.69 312 ALA B CA 1
ATOM 6068 C C . ALA B 1 312 ? 23.391 27.312 7.793 1 96.69 312 ALA B C 1
ATOM 6070 O O . ALA B 1 312 ? 23.719 28.266 8.5 1 96.69 312 ALA B O 1
ATOM 6071 N N . GLN B 1 313 ? 24.078 26.906 6.762 1 97.19 313 GLN B N 1
ATOM 6072 C CA . GLN B 1 313 ? 25.297 27.625 6.387 1 97.19 313 GLN B CA 1
ATOM 6073 C C . GLN B 1 313 ? 24.984 29.078 6.039 1 97.19 313 GLN B C 1
ATOM 6075 O O . GLN B 1 313 ? 25.656 29.984 6.523 1 97.19 313 GLN B O 1
ATOM 6080 N N . GLN B 1 314 ? 24.031 29.266 5.148 1 96.81 314 GLN B N 1
ATOM 6081 C CA . GLN B 1 314 ? 23.656 30.609 4.723 1 96.81 314 GLN B CA 1
ATOM 6082 C C . GLN B 1 314 ? 23.188 31.453 5.902 1 96.81 314 GLN B C 1
ATOM 6084 O O . GLN B 1 314 ? 23.5 32.656 5.984 1 96.81 314 GLN B O 1
ATOM 6089 N N . LEU B 1 315 ? 22.438 30.906 6.789 1 98.06 315 LEU B N 1
ATOM 6090 C CA . LEU B 1 315 ? 22 31.609 7.988 1 98.06 315 LEU B CA 1
ATOM 6091 C C . LEU B 1 315 ? 23.188 32 8.867 1 98.06 315 LEU B C 1
ATOM 6093 O O . LEU B 1 315 ? 23.234 33.125 9.391 1 98.06 315 LEU B O 1
ATOM 6097 N N . ALA B 1 316 ? 24.109 31.062 9.039 1 98.5 316 ALA B N 1
ATOM 6098 C CA . ALA B 1 316 ? 25.297 31.297 9.852 1 98.5 316 ALA B CA 1
ATOM 6099 C C . ALA B 1 316 ? 26.141 32.438 9.281 1 98.5 316 ALA B C 1
ATOM 6101 O O . ALA B 1 316 ? 26.734 33.188 10.031 1 98.5 316 ALA B O 1
ATOM 6102 N N . GLU B 1 317 ? 26.156 32.5 8.055 1 98 317 GLU B N 1
ATOM 6103 C CA . GLU B 1 317 ? 27 33.469 7.363 1 98 317 GLU B CA 1
ATOM 6104 C C . GLU B 1 317 ? 26.406 34.875 7.426 1 98 317 GLU B C 1
ATOM 6106 O O . GLU B 1 317 ? 27.094 35.875 7.207 1 98 317 GLU B O 1
ATOM 6111 N N . ASN B 1 318 ? 25.109 34.969 7.668 1 98.12 318 ASN B N 1
ATOM 6112 C CA . ASN B 1 318 ? 24.469 36.281 7.789 1 98.12 318 ASN B CA 1
ATOM 6113 C C . ASN B 1 318 ? 24.656 36.875 9.188 1 98.12 318 ASN B C 1
ATOM 6115 O O . ASN B 1 318 ? 23.688 37.094 9.914 1 98.12 318 ASN B O 1
ATOM 6119 N N . THR B 1 319 ? 25.859 37.281 9.492 1 97.56 319 THR B N 1
ATOM 6120 C CA . THR B 1 319 ? 26.281 37.656 10.836 1 97.56 319 THR B CA 1
ATOM 6121 C C . THR B 1 3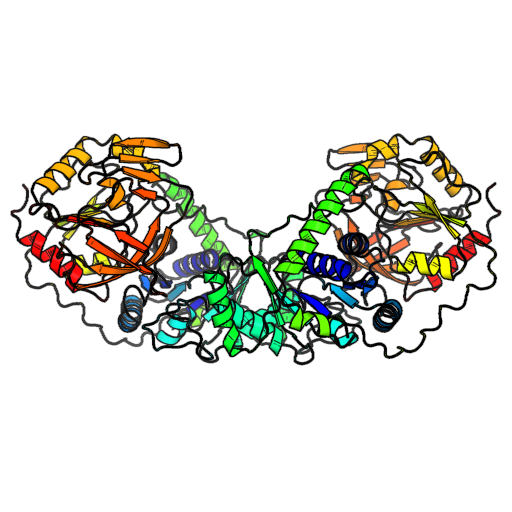19 ? 25.609 38.969 11.266 1 97.56 319 THR B C 1
ATOM 6123 O O . THR B 1 319 ? 25.266 39.156 12.438 1 97.56 319 THR B O 1
ATOM 6126 N N . LYS B 1 320 ? 25.422 39.844 10.359 1 97.38 320 LYS B N 1
ATOM 6127 C CA . LYS B 1 320 ? 24.812 41.125 10.688 1 97.38 320 LYS B CA 1
ATOM 6128 C C . LYS B 1 320 ? 23.375 40.969 11.156 1 97.38 320 LYS B C 1
ATOM 6130 O O . LYS B 1 320 ? 22.969 41.562 12.148 1 97.38 320 LYS B O 1
ATOM 6135 N N . THR B 1 321 ? 22.688 40.188 10.43 1 98 321 THR B N 1
ATOM 6136 C CA . THR B 1 321 ? 21.281 39.938 10.773 1 98 321 THR B CA 1
ATOM 6137 C C . THR B 1 321 ? 21.188 39.219 12.109 1 98 321 THR B C 1
ATOM 6139 O O . THR B 1 321 ? 20.359 39.562 12.953 1 98 321 THR B O 1
ATOM 6142 N N . LYS B 1 322 ? 21.984 38.219 12.359 1 98.44 322 LYS B N 1
ATOM 6143 C CA . LYS B 1 322 ? 21.984 37.5 13.617 1 98.44 322 LYS B CA 1
ATOM 6144 C C . LYS B 1 322 ? 22.25 38.406 14.797 1 98.44 322 LYS B C 1
ATOM 6146 O O . LYS B 1 322 ? 21.578 38.344 15.828 1 98.44 322 LYS B O 1
ATOM 6151 N N . ALA B 1 323 ? 23.219 39.25 14.555 1 97.94 323 ALA B N 1
ATOM 6152 C CA . ALA B 1 323 ? 23.578 40.188 15.609 1 97.94 323 ALA B CA 1
ATOM 6153 C C . ALA B 1 323 ? 22.422 41.156 15.891 1 97.94 323 ALA B C 1
ATOM 6155 O O . ALA B 1 323 ? 22.156 41.5 17.047 1 97.94 323 ALA B O 1
ATOM 6156 N N . ALA B 1 324 ? 21.797 41.625 14.852 1 97.88 324 ALA B N 1
ATOM 6157 C CA . ALA B 1 324 ? 20.672 42.531 14.992 1 97.88 324 ALA B CA 1
ATOM 6158 C C . ALA B 1 324 ? 19.531 41.875 15.766 1 97.88 324 ALA B C 1
ATOM 6160 O O . ALA B 1 324 ? 18.906 42.531 16.625 1 97.88 324 ALA B O 1
ATOM 6161 N N . ILE B 1 325 ? 19.234 40.688 15.469 1 98.12 325 ILE B N 1
ATOM 6162 C CA . ILE B 1 325 ? 18.188 39.938 16.141 1 98.12 325 ILE B CA 1
ATOM 6163 C C . ILE B 1 325 ? 18.531 39.781 17.625 1 98.12 325 ILE B C 1
ATOM 6165 O O . ILE B 1 325 ? 17.688 40.062 18.484 1 98.12 325 ILE B O 1
ATOM 6169 N N . LYS B 1 326 ? 19.719 39.344 17.875 1 97.19 326 LYS B N 1
ATOM 6170 C CA . LYS B 1 326 ? 20.172 39.125 19.25 1 97.19 326 LYS B CA 1
ATOM 6171 C C . LYS B 1 326 ? 20.062 40.406 20.062 1 97.19 326 LYS B C 1
ATOM 6173 O O . LYS B 1 326 ? 19.531 40.406 21.172 1 97.19 326 LYS B O 1
ATOM 6178 N N . THR B 1 327 ? 20.531 41.438 19.484 1 96.19 327 THR B N 1
ATOM 6179 C CA . THR B 1 327 ? 20.5 42.75 20.141 1 96.19 327 THR B CA 1
ATOM 6180 C C . THR B 1 327 ? 19.047 43.156 20.438 1 96.19 327 THR B C 1
ATOM 6182 O O . THR B 1 327 ? 18.75 43.625 21.531 1 96.19 327 THR B O 1
ATOM 6185 N N . ALA B 1 328 ? 18.203 43.031 19.484 1 95.19 328 ALA B N 1
ATOM 6186 C CA . ALA B 1 328 ? 16.812 43.406 19.641 1 95.19 328 ALA B CA 1
ATOM 6187 C C . ALA B 1 328 ? 16.141 42.594 20.75 1 95.19 328 ALA B C 1
ATOM 6189 O O . ALA B 1 328 ? 15.422 43.156 21.594 1 95.19 328 ALA B O 1
ATOM 6190 N N . ILE B 1 329 ? 16.375 41.344 20.781 1 95.19 329 ILE B N 1
ATOM 6191 C CA . ILE B 1 329 ? 15.758 40.469 21.781 1 95.19 329 ILE B CA 1
ATOM 6192 C C . ILE B 1 329 ? 16.281 40.844 23.172 1 95.19 329 ILE B C 1
ATOM 6194 O O . ILE B 1 329 ? 15.508 40.938 24.125 1 95.19 329 ILE B O 1
ATOM 6198 N N . LEU B 1 330 ? 17.562 41.062 23.266 1 92.56 330 LEU B N 1
ATOM 6199 C CA . LEU B 1 330 ? 18.172 41.406 24.547 1 92.56 330 LEU B CA 1
ATOM 6200 C C . LEU B 1 330 ? 17.672 42.75 25.031 1 92.56 330 LEU B C 1
ATOM 6202 O O . LEU B 1 330 ? 17.641 43.031 26.234 1 92.56 330 LEU B O 1
ATOM 6206 N N . ALA B 1 331 ? 17.266 43.562 24.094 1 91.62 331 ALA B N 1
ATOM 6207 C CA . ALA B 1 331 ? 16.734 44.875 24.422 1 91.62 331 ALA B CA 1
ATOM 6208 C C . ALA B 1 331 ? 15.258 44.812 24.812 1 91.62 331 ALA B C 1
ATOM 6210 O O . ALA B 1 331 ? 14.641 45.812 25.125 1 91.62 331 ALA B O 1
ATOM 6211 N N . GLY B 1 332 ? 14.688 43.594 24.688 1 90.88 332 GLY B N 1
ATOM 6212 C CA . GLY B 1 332 ? 13.336 43.406 25.188 1 90.88 332 GLY B CA 1
ATOM 6213 C C . GLY B 1 332 ? 12.305 43.25 24.078 1 90.88 332 GLY B C 1
ATOM 6214 O O . GLY B 1 332 ? 11.102 43.219 24.344 1 90.88 332 GLY B O 1
ATOM 6215 N N . MET B 1 333 ? 12.727 43.156 22.828 1 94.19 333 MET B N 1
ATOM 6216 C CA . MET B 1 333 ? 11.805 43 21.703 1 94.19 333 MET B CA 1
ATOM 6217 C C . MET B 1 333 ? 10.977 41.719 21.859 1 94.19 333 MET B C 1
ATOM 6219 O O . MET B 1 333 ? 11.523 40.625 21.922 1 94.19 333 MET B O 1
ATOM 6223 N N . PRO B 1 334 ? 9.594 41.875 22.016 1 95.56 334 PRO B N 1
ATOM 6224 C CA . PRO B 1 334 ? 8.789 40.656 22.031 1 95.56 334 PRO B CA 1
ATOM 6225 C C . PRO B 1 334 ? 9.016 39.781 20.797 1 95.56 334 PRO B C 1
ATOM 6227 O O . PRO B 1 334 ? 8.969 40.25 19.672 1 95.56 334 PRO B O 1
ATOM 6230 N N . THR B 1 335 ? 9.273 38.5 21.031 1 96.94 335 THR B N 1
ATOM 6231 C CA . THR B 1 335 ? 9.672 37.625 19.938 1 96.94 335 THR B CA 1
ATOM 6232 C C . THR B 1 335 ? 9.016 36.25 20.078 1 96.94 335 THR B C 1
AT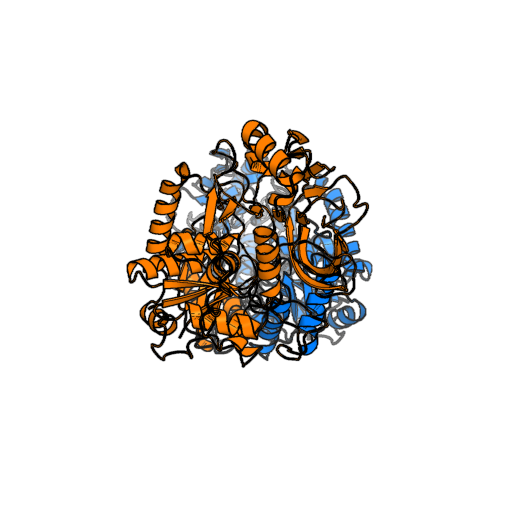OM 6234 O O . THR B 1 335 ? 9.07 35.625 21.156 1 96.94 335 THR B O 1
ATOM 6237 N N . ILE B 1 336 ? 8.336 35.812 19 1 97.75 336 ILE B N 1
ATOM 6238 C CA . ILE B 1 336 ? 7.801 34.438 18.891 1 97.75 336 ILE B CA 1
ATOM 6239 C C . ILE B 1 336 ? 8.711 33.594 18 1 97.75 336 ILE B C 1
ATOM 6241 O O . ILE B 1 336 ? 9.078 34.031 16.906 1 97.75 336 ILE B O 1
ATOM 6245 N N . ALA B 1 337 ? 9.086 32.406 18.438 1 98 337 ALA B N 1
ATOM 6246 C CA . ALA B 1 337 ? 9.875 31.469 17.656 1 98 337 ALA B CA 1
ATOM 6247 C C . ALA B 1 337 ? 9.328 30.047 17.781 1 98 337 ALA B C 1
ATOM 6249 O O . ALA B 1 337 ? 9.398 29.453 18.859 1 98 337 ALA B O 1
ATOM 6250 N N . GLU B 1 338 ? 8.883 29.516 16.672 1 97.75 338 GLU B N 1
ATOM 6251 C CA . GLU B 1 338 ? 8.312 28.172 16.672 1 97.75 338 GLU B CA 1
ATOM 6252 C C . GLU B 1 338 ? 9.164 27.203 15.859 1 97.75 338 GLU B C 1
ATOM 6254 O O . GLU B 1 338 ? 9.492 27.484 14.703 1 97.75 338 GLU B O 1
ATOM 6259 N N . CYS B 1 339 ? 9.5 26.062 16.422 1 96.94 339 CYS B N 1
ATOM 6260 C CA . CYS B 1 339 ? 10.195 24.938 15.797 1 96.94 339 CYS B CA 1
ATOM 6261 C C . CYS B 1 339 ? 11.445 25.422 15.062 1 96.94 339 CYS B C 1
ATOM 6263 O O . CYS B 1 339 ? 12.445 25.766 15.688 1 96.94 339 CYS B O 1
ATOM 6265 N N . GLY B 1 340 ? 11.344 25.672 13.734 1 96.69 340 GLY B N 1
ATOM 6266 C CA . GLY B 1 340 ? 12.492 26.234 13.023 1 96.69 340 GLY B CA 1
ATOM 6267 C C . GLY B 1 340 ? 12.977 27.547 13.609 1 96.69 340 GLY B C 1
ATOM 6268 O O . GLY B 1 340 ? 14.18 27.797 13.656 1 96.69 340 GLY B O 1
ATOM 6269 N N . GLY B 1 341 ? 12.062 28.391 13.977 1 98.25 341 GLY B N 1
ATOM 6270 C CA . GLY B 1 341 ? 12.414 29.625 14.648 1 98.25 341 GLY B CA 1
ATOM 6271 C C . GLY B 1 341 ? 13.188 29.422 15.938 1 98.25 341 GLY B C 1
ATOM 6272 O O . GLY B 1 341 ? 14.156 30.125 16.203 1 98.25 341 GLY B O 1
ATOM 6273 N N . LEU B 1 342 ? 12.719 28.484 16.719 1 97.31 342 LEU B N 1
ATOM 6274 C CA . LEU B 1 342 ? 13.445 28.125 17.938 1 97.31 342 LEU B CA 1
ATOM 6275 C C . LEU B 1 342 ? 14.867 27.688 17.609 1 97.31 342 LEU B C 1
ATOM 6277 O O . LEU B 1 342 ? 15.82 28.109 18.266 1 97.31 342 LEU B O 1
ATOM 6281 N N . MET B 1 343 ? 15.023 26.875 16.641 1 98 343 MET B N 1
ATOM 6282 C CA . MET B 1 343 ? 16.344 26.391 16.25 1 98 343 MET B CA 1
ATOM 6283 C C . MET B 1 343 ? 17.25 27.547 15.859 1 98 343 MET B C 1
ATOM 6285 O O . MET B 1 343 ? 18.438 27.547 16.219 1 98 343 MET B O 1
ATOM 6289 N N . TYR B 1 344 ? 16.703 28.469 15.18 1 98.56 344 TYR B N 1
ATOM 6290 C CA . TYR B 1 344 ? 17.453 29.625 14.711 1 98.56 344 TYR B CA 1
ATOM 6291 C C . TYR B 1 344 ? 17.953 30.469 15.883 1 98.56 344 TYR B C 1
ATOM 6293 O O . TYR B 1 344 ? 19.016 31.062 15.812 1 98.56 344 TYR B O 1
ATOM 6301 N N . LEU B 1 345 ? 17.203 30.484 16.953 1 97.62 345 LEU B N 1
ATOM 6302 C CA . LEU B 1 345 ? 17.547 31.297 18.109 1 97.62 345 LEU B CA 1
ATOM 6303 C C . LEU B 1 345 ? 18.531 30.578 19.016 1 97.62 345 LEU B C 1
ATOM 6305 O O . LEU B 1 345 ? 19.047 31.156 19.969 1 97.62 345 LEU B O 1
ATOM 6309 N N . CYS B 1 346 ? 18.828 29.344 18.734 1 97.31 346 CYS B N 1
ATOM 6310 C CA . CYS B 1 346 ? 19.797 28.578 19.5 1 97.31 346 CYS B CA 1
ATOM 6311 C C . CYS B 1 346 ? 21.219 29.062 19.219 1 97.31 346 CYS B C 1
ATOM 6313 O O . CYS B 1 346 ? 21.422 29.938 18.375 1 97.31 346 CYS B O 1
ATOM 6315 N N . GLU B 1 347 ? 22.125 28.469 19.969 1 97.69 347 GLU B N 1
ATOM 6316 C CA . GLU B 1 347 ? 23.531 28.781 19.719 1 97.69 347 GLU B CA 1
ATOM 6317 C C . GLU B 1 347 ? 24 28.266 18.375 1 97.69 347 GLU B C 1
ATOM 6319 O O . GLU B 1 347 ? 24.703 28.953 17.641 1 97.69 347 GLU B O 1
ATOM 6324 N N . GLN B 1 348 ? 23.531 27.062 18.156 1 98.31 348 GLN B N 1
ATOM 6325 C CA . GLN B 1 348 ? 23.969 26.391 16.922 1 98.31 348 GLN B CA 1
ATOM 6326 C C . GLN B 1 348 ? 22.906 25.406 16.438 1 98.31 348 GLN B C 1
ATOM 6328 O O . GLN B 1 348 ? 22.062 24.953 17.219 1 98.31 348 GLN B O 1
ATOM 6333 N N . ILE B 1 349 ? 22.969 25.125 15.148 1 98.5 349 ILE B N 1
ATOM 6334 C CA . ILE B 1 349 ? 22.312 23.969 14.539 1 98.5 349 ILE B CA 1
ATOM 6335 C C . ILE B 1 349 ? 23.359 22.984 14.039 1 98.5 349 ILE B C 1
ATOM 6337 O O . ILE B 1 349 ? 24.297 23.359 13.336 1 98.5 349 ILE B O 1
ATOM 6341 N N . VAL B 1 350 ? 23.297 21.797 14.5 1 98.5 350 VAL B N 1
ATOM 6342 C CA . VAL B 1 350 ? 24.078 20.719 13.922 1 98.5 350 VAL B CA 1
ATOM 6343 C C . VAL B 1 350 ? 23.266 19.984 12.867 1 98.5 350 VAL B C 1
ATOM 6345 O O . VAL B 1 350 ? 22.234 19.375 13.18 1 98.5 350 VAL B O 1
ATOM 6348 N N . ASP B 1 351 ? 23.734 20.047 11.672 1 96.06 351 ASP B N 1
ATOM 6349 C CA . ASP B 1 351 ? 22.906 19.531 10.586 1 96.06 351 ASP B CA 1
ATOM 6350 C C . ASP B 1 351 ? 23.016 18 10.508 1 96.06 351 ASP B C 1
ATOM 6352 O O . ASP B 1 351 ? 23.594 17.375 11.383 1 96.06 351 ASP B O 1
ATOM 6356 N N . PHE B 1 352 ? 22.453 17.359 9.5 1 93.06 352 PHE B N 1
ATOM 6357 C CA . PHE B 1 352 ? 22.359 15.906 9.391 1 93.06 352 PHE B CA 1
ATOM 6358 C C . PHE B 1 352 ? 23.719 15.297 9.125 1 93.06 352 PHE B C 1
ATOM 6360 O O . PHE B 1 352 ? 23.953 14.117 9.422 1 93.06 352 PHE B O 1
ATOM 6367 N N . ALA B 1 353 ? 24.625 16.094 8.648 1 94.38 353 ALA B N 1
ATOM 6368 C CA . ALA B 1 353 ? 25.969 15.617 8.367 1 94.38 353 ALA B CA 1
ATOM 6369 C C . ALA B 1 353 ? 26.875 15.758 9.602 1 94.38 353 ALA B C 1
ATOM 6371 O O . ALA B 1 353 ? 28.047 15.414 9.562 1 94.38 353 ALA B O 1
ATOM 6372 N N . GLY B 1 354 ? 26.359 16.359 10.625 1 95.56 354 GLY B N 1
ATOM 6373 C CA . GLY B 1 354 ? 27.125 16.516 11.852 1 95.56 354 GLY B CA 1
ATOM 6374 C C . GLY B 1 354 ? 27.906 17.812 11.898 1 95.56 354 GLY B C 1
ATOM 6375 O O . GLY B 1 354 ? 28.703 18.031 12.812 1 95.56 354 GLY B O 1
ATOM 6376 N N . LYS B 1 355 ? 27.719 18.641 10.945 1 97.75 355 LYS B N 1
ATOM 6377 C CA . LYS B 1 355 ? 28.406 19.938 10.922 1 97.75 355 LYS B CA 1
ATOM 6378 C C . LYS B 1 355 ? 27.672 20.969 11.773 1 97.75 355 LYS B C 1
ATOM 6380 O O . LYS B 1 355 ? 26.438 21.062 11.719 1 97.75 355 LYS B O 1
ATOM 6385 N N . SER B 1 356 ? 28.391 21.734 12.5 1 98.25 356 SER B N 1
ATOM 6386 C CA . SER B 1 356 ? 27.828 22.734 13.406 1 98.25 356 SER B CA 1
ATOM 6387 C C . SER B 1 356 ? 27.859 24.125 12.773 1 98.25 356 SER B C 1
ATOM 6389 O O . SER B 1 356 ? 28.875 24.531 12.219 1 98.25 356 SER B O 1
ATOM 6391 N N . TRP B 1 357 ? 26.75 24.875 12.82 1 98.69 357 TRP B N 1
ATOM 6392 C CA . TRP B 1 357 ? 26.609 26.219 12.273 1 98.69 357 TRP B CA 1
ATOM 6393 C C . TRP B 1 357 ? 26.125 27.188 13.344 1 98.69 357 TRP B C 1
ATOM 6395 O O . TRP B 1 357 ? 25.109 26.938 14 1 98.69 357 TRP B O 1
ATOM 6405 N N . SER B 1 358 ? 26.797 28.281 13.484 1 98.62 358 SER B N 1
ATOM 6406 C CA . SER B 1 358 ? 26.422 29.266 14.492 1 98.62 358 SER B CA 1
ATOM 6407 C C . SER B 1 358 ? 25.094 29.922 14.148 1 98.62 358 SER B C 1
ATOM 6409 O O . SER B 1 358 ? 24.844 30.281 12.992 1 98.62 358 SER B O 1
ATOM 6411 N N . MET B 1 359 ? 24.25 30.109 15.102 1 98.69 359 MET B N 1
ATOM 6412 C CA . MET B 1 359 ? 22.969 30.781 14.953 1 98.69 359 MET B CA 1
ATOM 6413 C C . MET B 1 359 ? 22.891 32 15.844 1 98.69 359 MET B C 1
ATOM 6415 O O . MET B 1 359 ? 23.922 32.562 16.234 1 98.69 359 MET B O 1
ATOM 6419 N N . VAL B 1 360 ? 21.734 32.5 16.203 1 98.12 360 VAL B N 1
ATOM 6420 C CA . VAL B 1 360 ? 21.562 33.781 16.875 1 98.12 360 VAL B CA 1
ATOM 6421 C C . VAL B 1 360 ? 22.188 33.719 18.266 1 98.12 360 VAL B C 1
ATOM 6423 O O . VAL B 1 360 ? 22.734 34.719 18.75 1 98.12 360 VAL B O 1
ATOM 6426 N N . GLY B 1 361 ? 21.984 32.562 19 1 96.5 361 GLY B N 1
ATOM 6427 C CA . GLY B 1 361 ? 22.656 32.344 20.266 1 96.5 361 GLY B CA 1
ATOM 6428 C C . GLY B 1 361 ? 21.938 32.969 21.438 1 96.5 361 GLY B C 1
ATOM 6429 O O . GLY B 1 361 ? 22.547 33.281 22.469 1 96.5 361 GLY B O 1
ATOM 6430 N N . ILE B 1 362 ? 20.703 33.188 21.375 1 94 362 ILE B N 1
ATOM 6431 C CA . ILE B 1 362 ? 19.891 33.688 22.469 1 94 362 ILE B CA 1
ATOM 6432 C C . ILE B 1 362 ? 19.594 32.531 23.438 1 94 362 ILE B C 1
ATOM 6434 O O . ILE B 1 362 ? 19.594 32.719 24.656 1 94 362 ILE B O 1
ATOM 6438 N N . LEU B 1 363 ? 19.219 31.375 22.906 1 93.81 363 LEU B N 1
ATOM 6439 C CA . LEU B 1 363 ? 18.922 30.203 23.719 1 93.81 363 LEU B CA 1
ATOM 6440 C C . LEU B 1 363 ? 20.188 29.391 23.984 1 93.81 363 LEU B C 1
ATOM 6442 O O . LEU B 1 363 ? 20.922 29.047 23.047 1 93.81 363 LEU B O 1
ATOM 6446 N N . PRO B 1 364 ? 20.406 29.141 25.203 1 93 364 PRO B N 1
ATOM 6447 C CA . PRO B 1 364 ? 21.641 28.469 25.562 1 93 364 PRO B CA 1
ATOM 6448 C C . PRO B 1 364 ? 21.594 26.953 25.312 1 93 364 PRO B C 1
ATOM 6450 O O . PRO B 1 364 ? 21.75 26.156 26.234 1 93 364 PRO B O 1
ATOM 6453 N N . THR B 1 365 ? 21.422 26.594 24.109 1 95.19 365 THR B N 1
ATOM 6454 C CA . THR B 1 365 ? 21.344 25.188 23.703 1 95.19 365 THR B CA 1
ATOM 6455 C C . THR B 1 365 ? 21.688 25.031 22.234 1 95.19 365 THR B C 1
ATOM 6457 O O . THR B 1 365 ? 21.875 26.031 21.516 1 95.19 365 THR B O 1
ATOM 6460 N N . THR B 1 366 ? 21.875 23.844 21.797 1 97.31 366 THR B N 1
ATOM 6461 C CA . THR B 1 366 ? 22.156 23.469 20.406 1 97.31 366 THR B CA 1
ATOM 6462 C C . THR B 1 366 ? 21.047 22.578 19.859 1 97.31 366 THR B C 1
ATOM 6464 O O . THR B 1 366 ? 20.594 21.656 20.531 1 97.31 366 THR B O 1
ATOM 6467 N N . ALA B 1 367 ? 20.578 22.906 18.688 1 97.88 367 ALA B N 1
ATOM 6468 C CA . ALA B 1 367 ? 19.641 22.031 18 1 97.88 367 ALA B CA 1
ATOM 6469 C C . ALA B 1 367 ? 20.375 21.016 17.109 1 97.88 367 ALA B C 1
ATOM 6471 O O . ALA B 1 367 ? 21.062 21.406 16.172 1 97.88 367 ALA B O 1
ATOM 6472 N N . VAL B 1 368 ? 20.156 19.75 17.359 1 98.19 368 VAL B N 1
ATOM 6473 C CA . VAL B 1 368 ? 20.875 18.703 16.656 1 98.19 368 VAL B CA 1
ATOM 6474 C C . VAL B 1 368 ? 19.891 17.891 15.812 1 98.19 368 VAL B C 1
ATOM 6476 O O . VAL B 1 368 ? 18.938 17.312 16.344 1 98.19 368 VAL B O 1
ATOM 6479 N N . MET B 1 369 ? 20.203 17.891 14.516 1 96.19 369 MET B N 1
ATOM 6480 C CA . MET B 1 369 ? 19.375 17.062 13.641 1 96.19 369 MET B CA 1
ATOM 6481 C C . MET B 1 369 ? 19.656 15.586 13.852 1 96.19 369 MET B C 1
ATOM 6483 O O . MET B 1 369 ? 20.797 15.188 14.086 1 96.19 369 MET B O 1
ATOM 6487 N N . SER B 1 370 ? 18.609 14.797 13.797 1 93.06 370 SER B N 1
ATOM 6488 C CA . SER B 1 370 ? 18.703 13.344 13.945 1 93.06 370 SER B CA 1
ATOM 6489 C C . SER B 1 370 ? 17.75 12.633 12.992 1 93.06 370 SER B C 1
ATOM 6491 O O . SER B 1 370 ? 16.906 13.266 12.359 1 93.06 370 SER B O 1
ATOM 6493 N N . GLY B 1 371 ? 17.938 11.344 12.836 1 86.19 371 GLY B N 1
ATOM 6494 C CA . GLY B 1 371 ? 17.078 10.547 11.969 1 86.19 371 GLY B CA 1
ATOM 6495 C C . GLY B 1 371 ? 15.695 10.344 12.531 1 86.19 371 GLY B C 1
ATOM 6496 O O . GLY B 1 371 ? 14.766 10.008 11.797 1 86.19 371 GLY B O 1
ATOM 6497 N N . ARG B 1 372 ? 15.477 10.578 13.742 1 88.25 372 ARG B N 1
ATOM 6498 C CA . ARG B 1 372 ? 14.203 10.312 14.398 1 88.25 372 ARG B CA 1
ATOM 6499 C C . ARG B 1 372 ? 13.219 11.461 14.164 1 88.25 372 ARG B C 1
ATOM 6501 O O . ARG B 1 372 ? 13.555 12.625 14.367 1 88.25 372 ARG B O 1
ATOM 6508 N N . LEU B 1 373 ? 12.039 11.156 13.742 1 88.19 373 LEU B N 1
ATOM 6509 C CA . LEU B 1 373 ? 10.984 12.141 13.508 1 88.19 373 LEU B CA 1
ATOM 6510 C C . LEU B 1 373 ? 10.07 12.258 14.727 1 88.19 373 LEU B C 1
ATOM 6512 O O . LEU B 1 373 ? 9.555 11.25 15.219 1 88.19 373 LEU B O 1
ATOM 6516 N N . THR B 1 374 ? 9.992 13.414 15.281 1 90.5 374 THR B N 1
ATOM 6517 C CA . THR B 1 374 ? 8.992 13.734 16.281 1 90.5 374 THR B CA 1
ATOM 6518 C C . THR B 1 374 ? 7.758 14.375 15.648 1 90.5 374 THR B C 1
ATOM 6520 O O . THR B 1 374 ? 7.859 15.414 15 1 90.5 374 THR B O 1
ATOM 6523 N N . LEU B 1 375 ? 6.66 13.672 15.773 1 89.44 375 LEU B N 1
ATOM 6524 C CA . LEU B 1 375 ? 5.434 14.109 15.117 1 89.44 375 LEU B CA 1
ATOM 6525 C C . LEU B 1 375 ? 4.215 13.82 15.992 1 89.44 375 LEU B C 1
ATOM 6527 O O . LEU B 1 375 ? 4.125 12.758 16.609 1 89.44 375 LEU B O 1
ATOM 6531 N N . GLY B 1 376 ? 3.297 14.867 16.062 1 91.25 376 GLY B N 1
ATOM 6532 C CA . GLY B 1 376 ? 2.023 14.586 16.703 1 91.25 376 GLY B CA 1
ATOM 6533 C C . GLY B 1 376 ? 1.446 15.781 17.438 1 91.25 376 GLY B C 1
ATOM 6534 O O . GLY B 1 376 ? 2.146 16.766 17.672 1 91.25 376 GLY B O 1
ATOM 6535 N N . TYR B 1 377 ? 0.211 15.641 17.828 1 93.94 377 TYR B N 1
ATOM 6536 C CA . TYR B 1 377 ? -0.461 16.672 18.625 1 93.94 377 TYR B CA 1
ATOM 6537 C C . TYR B 1 377 ? 0.05 16.672 20.062 1 93.94 377 TYR B C 1
ATOM 6539 O O . TYR B 1 377 ? 0.43 15.633 20.594 1 93.94 377 TYR B O 1
ATOM 6547 N N . ARG B 1 378 ? 0.028 17.859 20.703 1 94.12 378 ARG B N 1
ATOM 6548 C CA . ARG B 1 378 ? 0.476 18.031 22.078 1 94.12 378 ARG B CA 1
ATOM 6549 C C . ARG B 1 378 ? -0.537 18.828 22.875 1 94.12 378 ARG B C 1
ATOM 6551 O O . ARG B 1 378 ? -1.101 19.812 22.375 1 94.12 378 ARG B O 1
ATOM 6558 N N . ARG B 1 379 ? -0.721 18.359 24.016 1 93 379 ARG B N 1
ATOM 6559 C CA . ARG B 1 379 ? -1.287 19.188 25.078 1 93 379 ARG B CA 1
ATOM 6560 C C . ARG B 1 379 ? -0.188 19.812 25.938 1 93 379 ARG B C 1
ATOM 6562 O O . ARG B 1 379 ? 0.594 19.094 26.562 1 93 379 ARG B O 1
ATOM 6569 N N . ALA B 1 380 ? -0.15 21.062 25.953 1 94.75 380 ALA B N 1
ATOM 6570 C CA . ALA B 1 380 ? 0.92 21.75 26.672 1 94.75 380 ALA B CA 1
ATOM 6571 C C . ALA B 1 380 ? 0.369 22.547 27.844 1 94.75 380 ALA B C 1
ATOM 6573 O O . ALA B 1 380 ? -0.346 23.531 27.656 1 94.75 380 ALA B O 1
ATOM 6574 N N . VAL B 1 381 ? 0.754 22.109 29.016 1 95.12 381 VAL B N 1
ATOM 6575 C CA . VAL B 1 381 ? 0.387 22.828 30.219 1 95.12 381 VAL B CA 1
ATOM 6576 C C . VAL B 1 381 ? 1.401 23.938 30.484 1 95.12 381 VAL B C 1
ATOM 6578 O O . VAL B 1 381 ? 2.6 23.688 30.625 1 95.12 381 VAL B O 1
ATOM 6581 N N . VAL B 1 382 ? 0.897 25.125 30.609 1 94.62 382 VAL B N 1
ATOM 6582 C CA . VAL B 1 382 ? 1.766 26.281 30.797 1 94.62 382 VAL B CA 1
ATOM 6583 C C . VAL B 1 382 ? 2.215 26.344 32.25 1 94.62 382 VAL B C 1
ATOM 6585 O O . VAL B 1 382 ? 1.384 26.422 33.156 1 94.62 382 VAL B O 1
ATOM 6588 N N . LEU B 1 383 ? 3.48 26.328 32.438 1 93.38 383 LEU B N 1
ATOM 6589 C CA . LEU B 1 383 ? 4.016 26.266 33.812 1 93.38 383 LEU B CA 1
ATOM 6590 C C . LEU B 1 383 ? 4.246 27.672 34.375 1 93.38 383 LEU B C 1
ATOM 6592 O O . LEU B 1 383 ? 4.184 27.875 35.594 1 93.38 383 LEU B O 1
ATOM 6596 N N . GLU B 1 384 ? 4.562 28.594 33.469 1 87.75 384 GLU B N 1
ATOM 6597 C CA . GLU B 1 384 ? 4.805 29.969 33.875 1 87.75 384 GLU B CA 1
ATOM 6598 C C . GLU B 1 384 ? 4.195 30.953 32.875 1 87.75 384 GLU B C 1
ATOM 6600 O O . GLU B 1 384 ? 4.074 30.641 31.672 1 87.75 384 GLU B O 1
ATOM 6605 N N . ASP B 1 385 ? 3.877 32.094 33.406 1 88.44 385 ASP B N 1
ATOM 6606 C CA . ASP B 1 385 ? 3.396 33.156 32.5 1 88.44 385 ASP B CA 1
ATOM 6607 C C . ASP B 1 385 ? 4.438 33.5 31.453 1 88.44 385 ASP B C 1
ATOM 6609 O O . ASP B 1 385 ? 5.637 33.5 31.719 1 88.44 385 ASP B O 1
ATOM 6613 N N . SER B 1 386 ? 3.922 33.75 30.312 1 87.94 386 SER B N 1
ATOM 6614 C CA . SER B 1 386 ? 4.848 34.094 29.234 1 87.94 386 SER B CA 1
ATOM 6615 C C . SER B 1 386 ? 4.242 35.125 28.297 1 87.94 386 SER B C 1
ATOM 6617 O O . SER B 1 386 ? 3.182 35.688 28.578 1 87.94 386 SER B O 1
ATOM 6619 N N . LEU B 1 387 ? 4.98 35.438 27.281 1 92.12 387 LEU B N 1
ATOM 6620 C CA . LEU B 1 387 ? 4.613 36.406 26.266 1 92.12 387 LEU B CA 1
ATOM 6621 C C . LEU B 1 387 ? 3.248 36.094 25.672 1 92.12 387 LEU B C 1
ATOM 6623 O O . LEU B 1 387 ? 2.451 37 25.406 1 92.12 387 LEU B O 1
ATOM 6627 N N . LEU B 1 388 ? 2.941 34.781 25.516 1 94.62 388 LEU B N 1
ATOM 6628 C CA . LEU B 1 388 ? 1.766 34.406 24.75 1 94.62 388 LEU B CA 1
ATOM 6629 C C . LEU B 1 388 ? 0.708 33.75 25.641 1 94.62 388 LEU B C 1
ATOM 6631 O O . LEU B 1 388 ? -0.482 33.781 25.328 1 94.62 388 LEU B O 1
ATOM 6635 N N . VAL B 1 389 ? 1.121 33.188 26.734 1 92.94 389 VAL B N 1
ATOM 6636 C CA . VAL B 1 389 ? 0.204 32.312 27.453 1 92.94 389 VAL B CA 1
ATOM 6637 C C . VAL B 1 389 ? 0.329 32.531 28.953 1 92.94 389 VAL B C 1
ATOM 6639 O O . VAL B 1 389 ? 1.371 33 29.438 1 92.94 389 VAL B O 1
ATOM 6642 N N . SER B 1 390 ? -0.698 32.156 29.672 1 92.38 390 SER B N 1
ATOM 6643 C CA . SER B 1 390 ? -0.738 32.312 31.125 1 92.38 390 SER B CA 1
ATOM 6644 C C . SER B 1 390 ? -0.528 30.984 31.844 1 92.38 390 SER B C 1
ATOM 6646 O O . SER B 1 390 ? -1.043 29.953 31.406 1 92.38 390 SER B O 1
ATOM 6648 N N . ALA B 1 391 ? 0.127 31.078 32.938 1 93 391 ALA B N 1
ATOM 6649 C CA . ALA B 1 391 ? 0.406 29.891 33.75 1 93 391 ALA B CA 1
ATOM 6650 C C . ALA B 1 391 ? -0.884 29.188 34.125 1 93 391 ALA B C 1
ATOM 6652 O O . ALA B 1 391 ? -1.886 29.828 34.469 1 93 391 ALA B O 1
ATOM 6653 N N . GLY B 1 392 ? -0.844 27.859 34.062 1 93.31 392 GLY B N 1
ATOM 6654 C CA . GLY B 1 392 ? -1.979 27.047 34.469 1 93.31 392 GLY B CA 1
ATOM 6655 C C . GLY B 1 392 ? -2.914 26.703 33.344 1 93.31 392 GLY B C 1
ATOM 6656 O O . GLY B 1 392 ? -3.732 25.781 33.438 1 93.31 392 GLY B O 1
ATOM 6657 N N . THR B 1 393 ? -2.768 27.359 32.25 1 93.44 393 THR B N 1
ATOM 6658 C CA . THR B 1 393 ? -3.607 27.047 31.094 1 93.44 393 THR B CA 1
ATOM 6659 C C . THR B 1 393 ? -3 25.922 30.266 1 93.44 393 THR B C 1
ATOM 6661 O O . THR B 1 393 ? -1.824 25.594 30.438 1 93.44 393 THR B O 1
ATOM 6664 N N . THR B 1 394 ? -3.9 25.281 29.531 1 93.12 394 THR B N 1
ATOM 6665 C CA . THR B 1 394 ? -3.457 24.234 28.609 1 93.12 394 THR B CA 1
ATOM 6666 C C . THR B 1 394 ? -3.684 24.672 27.156 1 93.12 394 THR B C 1
ATOM 6668 O O . THR B 1 394 ? -4.77 25.125 26.812 1 93.12 394 THR B O 1
ATOM 6671 N N . VAL B 1 395 ? -2.646 24.594 26.375 1 93.19 395 VAL B N 1
ATOM 6672 C CA . VAL B 1 395 ? -2.773 24.891 24.953 1 93.19 395 VAL B CA 1
ATOM 6673 C C . VAL B 1 395 ? -2.508 23.625 24.141 1 93.19 395 VAL B C 1
ATOM 6675 O O . VAL B 1 395 ? -1.739 22.75 24.562 1 93.19 395 VAL B O 1
ATOM 6678 N N . CYS B 1 396 ? -3.242 23.562 23 1 93.5 396 CYS B N 1
ATOM 6679 C CA . CYS B 1 396 ? -3.02 22.438 22.078 1 93.5 396 CYS B CA 1
ATOM 6680 C C . CYS B 1 396 ? -2.209 22.875 20.875 1 93.5 396 CYS B C 1
ATOM 6682 O O . CYS B 1 396 ? -2.416 23.969 20.344 1 93.5 396 CYS B O 1
ATOM 6684 N N . GLY B 1 397 ? -1.227 22.125 20.516 1 96.12 397 GLY B N 1
ATOM 6685 C CA . GLY B 1 397 ? -0.405 22.328 19.328 1 96.12 397 GLY B CA 1
ATOM 6686 C C . GLY B 1 397 ? 0.093 21.016 18.734 1 96.12 397 GLY B C 1
ATOM 6687 O O . GLY B 1 397 ? -0.538 19.969 18.906 1 96.12 397 GLY B O 1
ATOM 6688 N N . HIS B 1 398 ? 1.079 21.125 17.875 1 96 398 HIS B N 1
ATOM 6689 C CA . HIS B 1 398 ? 1.687 19.922 17.328 1 96 398 HIS B CA 1
ATOM 6690 C C . HIS B 1 398 ? 3.182 20.109 17.094 1 96 398 HIS B C 1
ATOM 6692 O O . HIS B 1 398 ? 3.666 21.234 17.047 1 96 398 HIS B O 1
ATOM 6698 N N . GLU B 1 399 ? 3.855 19 17.094 1 95.25 399 GLU B N 1
ATOM 6699 C CA . GLU B 1 399 ? 5.277 18.984 16.766 1 95.25 399 GLU B CA 1
ATOM 6700 C C . GLU B 1 399 ? 5.531 18.234 15.453 1 95.25 399 GLU B C 1
ATOM 6702 O O . GLU B 1 399 ? 4.812 17.297 15.117 1 95.25 399 GLU B O 1
ATOM 6707 N N . PHE B 1 400 ? 6.469 18.672 14.781 1 91.88 400 PHE B N 1
ATOM 6708 C CA . PHE B 1 400 ? 6.965 18.078 13.547 1 91.88 400 PHE B CA 1
ATOM 6709 C C . PHE B 1 400 ? 8.422 18.469 13.305 1 91.88 400 PHE B C 1
ATOM 6711 O O . PHE B 1 400 ? 8.695 19.469 12.641 1 91.88 400 PHE B O 1
ATOM 6718 N N . HIS B 1 401 ? 9.328 17.641 13.742 1 92.31 401 HIS B N 1
ATOM 6719 C CA . HIS B 1 401 ? 10.742 17.969 13.586 1 92.31 401 HIS B CA 1
ATOM 6720 C C . HIS B 1 401 ? 11.617 16.734 13.734 1 92.31 401 HIS B C 1
ATOM 6722 O O . HIS B 1 401 ? 11.18 15.719 14.289 1 92.31 401 HIS B O 1
ATOM 6728 N N . ARG B 1 402 ? 12.797 16.812 13.25 1 93.69 402 ARG B N 1
ATOM 6729 C CA . ARG B 1 402 ? 13.797 15.75 13.352 1 93.69 402 ARG B CA 1
ATOM 6730 C C . ARG B 1 402 ? 15 16.203 14.164 1 93.69 402 ARG B C 1
ATOM 6732 O O . ARG B 1 402 ? 16.125 15.758 13.93 1 93.69 402 ARG B O 1
ATOM 6739 N N . SER B 1 403 ? 14.789 17.156 15.047 1 95.44 403 SER B N 1
ATOM 6740 C CA . SER B 1 403 ? 15.883 17.672 15.859 1 95.44 403 SER B CA 1
ATOM 6741 C C . SER B 1 403 ? 15.57 17.547 17.344 1 95.44 403 SER B C 1
ATOM 6743 O O . SER B 1 403 ? 14.414 17.375 17.734 1 95.44 403 SER B O 1
ATOM 6745 N N . TYR B 1 404 ? 16.625 17.531 18.125 1 94.69 404 TYR B N 1
ATOM 6746 C CA . TYR B 1 404 ? 16.5 17.656 19.578 1 94.69 404 TYR B CA 1
ATOM 6747 C C . TYR B 1 404 ? 17.453 18.703 20.125 1 94.69 404 TYR B C 1
ATOM 6749 O O . TYR B 1 404 ? 18.406 19.094 19.453 1 94.69 404 TYR B O 1
ATOM 6757 N N . LEU B 1 405 ? 17.141 19.172 21.328 1 95.25 405 LEU B N 1
ATOM 6758 C CA . LEU B 1 405 ? 17.969 20.172 22 1 95.25 405 LEU B CA 1
ATOM 6759 C C . LEU B 1 405 ? 18.906 19.516 23 1 95.25 405 LEU B C 1
ATOM 6761 O O . LEU B 1 405 ? 18.516 18.578 23.688 1 95.25 405 LEU B O 1
ATOM 6765 N N . THR B 1 406 ? 20.109 19.984 23.094 1 93.69 406 THR B N 1
ATOM 6766 C CA . THR B 1 406 ? 21.125 19.328 23.922 1 93.69 406 THR B CA 1
ATOM 6767 C C . THR B 1 406 ? 20.969 19.734 25.375 1 93.69 406 THR B C 1
ATOM 6769 O O . THR B 1 406 ? 21.469 19.047 26.281 1 93.69 406 THR B O 1
ATOM 6772 N N . SER B 1 407 ? 20.453 20.828 25.656 1 84.56 407 SER B N 1
ATOM 6773 C CA . SER B 1 407 ? 20.375 21.281 27.047 1 84.56 407 SER B CA 1
ATOM 6774 C C . SER B 1 407 ? 18.953 21.141 27.578 1 84.56 407 SER B C 1
ATOM 6776 O O . SER B 1 407 ? 17.984 21.188 26.812 1 84.56 407 SER B O 1
ATOM 6778 N N . ASN B 1 408 ? 19.016 20.922 28.844 1 74.94 408 ASN B N 1
ATOM 6779 C CA . ASN B 1 408 ? 17.734 20.859 29.547 1 74.94 408 ASN B CA 1
ATOM 6780 C C . ASN B 1 408 ? 17.203 22.25 29.859 1 74.94 408 ASN B C 1
ATOM 6782 O O . ASN B 1 408 ? 17.969 23.203 29.938 1 74.94 408 ASN B O 1
ATOM 6786 N N . PHE B 1 409 ? 15.992 22.172 29.953 1 74.81 409 PHE B N 1
ATOM 6787 C CA . PHE B 1 409 ? 15.32 23.422 30.297 1 74.81 409 PHE B CA 1
ATOM 6788 C C . PHE B 1 409 ? 15.422 23.688 31.797 1 74.81 409 PHE B C 1
ATOM 6790 O O . PHE B 1 409 ? 15.062 22.828 32.625 1 74.81 409 PHE B O 1
ATOM 6797 N N . GLN B 1 410 ? 16.062 24.719 32.25 1 74.75 410 GLN B N 1
ATOM 6798 C CA . GLN B 1 410 ? 16.078 25.062 33.656 1 74.75 410 GLN B CA 1
ATOM 6799 C C . GLN B 1 410 ? 14.703 25.484 34.156 1 74.75 410 GLN B C 1
ATOM 6801 O O . GLN B 1 410 ? 14.25 25.047 35.219 1 74.75 410 GLN B O 1
ATOM 6806 N N . GLN B 1 411 ? 13.984 26.266 33.344 1 83.19 411 GLN B N 1
ATOM 6807 C CA . GLN B 1 411 ? 12.625 26.719 33.594 1 83.19 411 GLN B CA 1
ATOM 6808 C C . GLN B 1 411 ? 11.758 26.547 32.344 1 83.19 411 GLN B C 1
ATOM 6810 O O . GLN B 1 411 ? 11.516 27.5 31.594 1 83.19 411 GLN B O 1
ATOM 6815 N N . PRO B 1 412 ? 11.266 25.391 32.25 1 90.06 412 PRO B N 1
ATOM 6816 C CA . PRO B 1 412 ? 10.508 25.109 31.031 1 90.06 412 PRO B CA 1
ATOM 6817 C C . PRO B 1 412 ? 9.18 25.859 30.969 1 90.06 412 PRO B C 1
ATOM 6819 O O . PRO B 1 412 ? 8.562 26.109 32 1 90.06 412 PRO B O 1
ATOM 6822 N N . LEU B 1 413 ? 8.789 26.188 29.812 1 92.38 413 LEU B N 1
ATOM 6823 C CA . LEU B 1 413 ? 7.527 26.891 29.578 1 92.38 413 LEU B CA 1
ATOM 6824 C C . LEU B 1 413 ? 6.348 25.922 29.688 1 92.38 413 LEU B C 1
ATOM 6826 O O . LEU B 1 413 ? 5.312 26.266 30.25 1 92.38 413 LEU B O 1
ATOM 6830 N N . PHE B 1 414 ? 6.543 24.703 29.156 1 94.75 414 PHE B N 1
ATOM 6831 C CA . PHE B 1 414 ? 5.43 23.766 29.047 1 94.75 414 PHE B CA 1
ATOM 6832 C C . PHE B 1 414 ? 5.785 22.422 29.688 1 94.75 414 PHE B C 1
ATOM 6834 O O . PHE B 1 414 ? 6.93 21.969 29.594 1 94.75 414 PHE B O 1
ATOM 6841 N N . GLN B 1 415 ? 4.867 21.859 30.312 1 95.31 415 GLN B N 1
ATOM 6842 C CA . GLN B 1 415 ? 4.789 20.406 30.438 1 95.31 415 GLN B CA 1
ATOM 6843 C C . GLN B 1 415 ? 3.877 19.812 29.375 1 95.31 415 GLN B C 1
ATOM 6845 O O . GLN B 1 415 ? 2.703 20.172 29.281 1 95.31 415 GLN B O 1
ATOM 6850 N N . THR B 1 416 ? 4.441 18.922 28.594 1 94.62 416 THR B N 1
ATOM 6851 C CA . THR B 1 416 ? 3.697 18.484 27.406 1 94.62 416 THR B CA 1
ATOM 6852 C C . THR B 1 416 ? 3.225 17.047 27.578 1 94.62 416 THR B C 1
ATOM 6854 O O . THR B 1 416 ? 3.871 16.25 28.266 1 94.62 416 THR B O 1
ATOM 6857 N N . TYR B 1 417 ? 2.086 16.812 26.969 1 92.19 417 TYR B N 1
ATOM 6858 C CA . TYR B 1 417 ? 1.461 15.492 26.922 1 92.19 417 TYR B CA 1
ATOM 6859 C C . TYR B 1 417 ? 0.983 15.172 25.5 1 92.19 417 TYR B C 1
ATOM 6861 O O . TYR B 1 417 ? 0.717 16.078 24.719 1 92.19 417 TYR B O 1
ATOM 6869 N N . ARG B 1 418 ? 0.914 13.898 25.266 1 88.25 418 ARG B N 1
ATOM 6870 C CA . ARG B 1 418 ? 0.215 13.516 24.047 1 88.25 418 ARG B CA 1
ATOM 6871 C C . ARG B 1 418 ? -1.266 13.875 24.125 1 88.25 418 ARG B C 1
ATOM 6873 O O . ARG B 1 418 ? -1.843 13.906 25.219 1 88.25 418 ARG B O 1
ATOM 6880 N N . PHE B 1 419 ? -1.819 14.07 23.016 1 85.5 419 PHE B N 1
ATOM 6881 C CA . PHE B 1 419 ? -3.217 14.492 23.016 1 85.5 419 PHE B CA 1
ATOM 6882 C C . PHE B 1 419 ? -4.129 13.328 23.391 1 85.5 419 PHE B C 1
ATOM 6884 O O . PHE B 1 419 ? -5.156 13.523 24.031 1 85.5 419 PHE B O 1
ATOM 6891 N N . ASP B 1 420 ? -3.811 12.133 23.016 1 78.31 420 ASP B N 1
ATOM 6892 C CA . ASP B 1 420 ? -4.727 11 23.094 1 78.31 420 ASP B CA 1
ATOM 6893 C C . ASP B 1 420 ? -4.508 10.211 24.391 1 78.31 420 ASP B C 1
ATOM 6895 O O . ASP B 1 420 ? -5.281 9.305 24.703 1 78.31 420 ASP B O 1
ATOM 6899 N N . THR B 1 421 ? -3.455 10.531 25.141 1 78.81 421 THR B N 1
ATOM 6900 C CA . THR B 1 421 ? -3.146 9.797 26.359 1 78.81 421 THR B CA 1
ATOM 6901 C C . THR B 1 421 ? -2.605 10.734 27.438 1 78.81 421 THR B C 1
ATOM 6903 O O . THR B 1 421 ? -2.355 11.906 27.172 1 78.81 421 THR B O 1
ATOM 6906 N N . GLU B 1 422 ? -2.436 10.141 28.578 1 81.19 422 GLU B N 1
ATOM 6907 C CA . GLU B 1 422 ? -1.879 10.906 29.688 1 81.19 422 GLU B CA 1
ATOM 6908 C C . GLU B 1 422 ? -0.361 10.758 29.766 1 81.19 422 GLU B C 1
ATOM 6910 O O . GLU B 1 422 ? 0.268 11.188 30.734 1 81.19 422 GLU B O 1
ATOM 6915 N N . GLU B 1 423 ? 0.087 10.273 28.719 1 84.12 423 GLU B N 1
ATOM 6916 C CA . GLU B 1 423 ? 1.534 10.078 28.688 1 84.12 423 GLU B CA 1
ATOM 6917 C C . GLU B 1 423 ? 2.266 11.406 28.547 1 84.12 423 GLU B C 1
ATOM 6919 O O . GLU B 1 423 ? 2.01 12.164 27.609 1 84.12 423 GLU B O 1
ATOM 6924 N N . SER B 1 424 ? 3.176 11.664 29.484 1 90.94 424 SER B N 1
ATOM 6925 C CA . SER B 1 424 ? 4.004 12.867 29.406 1 90.94 424 SER B CA 1
ATOM 6926 C C . SER B 1 424 ? 5.062 12.742 28.312 1 90.94 424 SER B C 1
ATOM 6928 O O . SER B 1 424 ? 5.66 11.68 28.141 1 90.94 424 SER B O 1
ATOM 6930 N N . THR B 1 425 ? 5.184 13.773 27.578 1 90.56 425 THR B N 1
ATOM 6931 C CA . THR B 1 425 ? 6.23 13.797 26.562 1 90.56 425 THR B CA 1
ATOM 6932 C C . THR B 1 425 ? 7.379 14.703 26.984 1 90.56 425 THR B C 1
ATOM 6934 O O . THR B 1 425 ? 8.227 15.07 26.172 1 90.56 425 THR B O 1
ATOM 6937 N N . GLY B 1 426 ? 7.285 15.188 28.266 1 91.69 426 GLY B N 1
ATOM 6938 C CA . GLY B 1 426 ? 8.398 15.938 28.828 1 91.69 426 GLY B CA 1
ATOM 6939 C C . GLY B 1 426 ? 8.117 17.422 28.938 1 91.69 426 GLY B C 1
ATOM 6940 O O . GLY B 1 426 ? 6.961 17.844 29 1 91.69 426 GLY B O 1
ATOM 6941 N N . TYR B 1 427 ? 9.234 18.172 29.156 1 91.69 427 TYR B N 1
ATOM 6942 C CA . TYR B 1 427 ? 9.188 19.625 29.281 1 91.69 427 TYR B CA 1
ATOM 6943 C C . TYR B 1 427 ? 9.781 20.297 28.047 1 91.69 427 TYR B C 1
ATOM 6945 O O . TYR B 1 427 ? 10.641 19.734 27.375 1 91.69 427 TYR B O 1
ATOM 6953 N N . GLU B 1 428 ? 9.156 21.5 27.828 1 89.06 428 GLU B N 1
ATOM 6954 C CA . GLU B 1 428 ? 9.633 22.125 26.594 1 89.06 428 GLU B CA 1
ATOM 6955 C C . GLU B 1 428 ? 9.391 23.641 26.625 1 89.06 428 GLU B C 1
ATOM 6957 O O . GLU B 1 428 ? 8.5 24.109 27.328 1 89.06 428 GLU B O 1
ATOM 6962 N N . GLY B 1 429 ? 10.328 24.312 25.922 1 90.88 429 GLY B N 1
ATOM 6963 C CA . GLY B 1 429 ? 10.047 25.703 25.594 1 90.88 429 GLY B CA 1
ATOM 6964 C C . GLY B 1 429 ? 10.703 26.688 26.531 1 90.88 429 GLY B C 1
ATOM 6965 O O . GLY B 1 429 ? 11.047 26.344 27.656 1 90.88 429 GLY B O 1
ATOM 6966 N N . TRP B 1 430 ? 10.914 27.828 26.047 1 87.25 430 TRP B N 1
ATOM 6967 C CA . TRP B 1 430 ? 11.406 28.984 26.797 1 87.25 430 TRP B CA 1
ATOM 6968 C C . TRP B 1 430 ? 10.367 30.094 26.812 1 87.25 430 TRP B C 1
ATOM 6970 O O . TRP B 1 430 ? 9.719 30.375 25.797 1 87.25 430 TRP B O 1
ATOM 6980 N N . GLY B 1 431 ? 10.086 30.531 27.938 1 79.69 431 GLY B N 1
ATOM 6981 C CA . GLY B 1 431 ? 9.242 31.703 28.109 1 79.69 431 GLY B CA 1
ATOM 6982 C C . GLY B 1 431 ? 9.977 32.875 28.703 1 79.69 431 GLY B C 1
ATOM 6983 O O . GLY B 1 431 ? 11.078 33.219 28.25 1 79.69 431 GLY B O 1
ATOM 6984 N N . ASN B 1 432 ? 9.5 33.406 30.016 1 63.88 432 ASN B N 1
ATOM 6985 C CA . ASN B 1 432 ? 10.016 34.562 30.688 1 63.88 432 ASN B CA 1
ATOM 6986 C C . ASN B 1 432 ? 11.32 34.281 31.438 1 63.88 432 ASN B C 1
ATOM 6988 O O . ASN B 1 432 ? 11.758 35.062 32.25 1 63.88 432 ASN B O 1
ATOM 6992 N N . ASN B 1 433 ? 12.023 33.125 31.172 1 53.19 433 ASN B N 1
ATOM 6993 C CA . ASN B 1 433 ? 12.953 32.812 32.25 1 53.19 433 ASN B CA 1
ATOM 6994 C C . ASN B 1 433 ? 13.719 34.031 32.719 1 53.19 433 ASN B C 1
ATOM 6996 O O . ASN B 1 433 ? 14.328 34.031 33.781 1 53.19 433 ASN B O 1
ATOM 7000 N N . SER B 1 434 ? 14.383 34.688 31.75 1 49.88 434 SER B N 1
ATOM 7001 C CA . SER B 1 434 ? 15.172 35.781 32.312 1 49.88 434 SER B CA 1
ATOM 7002 C C . SER B 1 434 ? 14.352 37.062 32.438 1 49.88 434 SER B C 1
ATOM 7004 O O . SER B 1 434 ? 13.742 37.5 31.453 1 49.88 434 SER B O 1
ATOM 7006 N N . PRO B 1 435 ? 13.812 37.438 33.656 1 50.5 435 PRO B N 1
ATOM 7007 C CA . PRO B 1 435 ? 12.953 38.562 33.969 1 50.5 435 PRO B CA 1
ATOM 7008 C C . PRO B 1 435 ? 13.023 39.656 32.875 1 50.5 435 PRO B C 1
ATOM 7010 O O . PRO B 1 435 ? 12.211 40.594 32.906 1 50.5 435 PRO B O 1
ATOM 7013 N N . TYR B 1 436 ? 13.891 39.219 31.875 1 62.34 436 TYR B N 1
ATOM 7014 C CA . TYR B 1 436 ? 14.055 40.438 31.078 1 62.34 436 TYR B CA 1
ATOM 7015 C C . TYR B 1 436 ? 13.758 40.156 29.609 1 62.34 436 TYR B C 1
ATOM 7017 O O . TYR B 1 436 ? 13.641 41.062 28.797 1 62.34 436 TYR B O 1
ATOM 7025 N N . LEU B 1 437 ? 13.398 38.656 29.266 1 81.75 437 LEU B N 1
ATOM 7026 C CA . LEU B 1 437 ? 13.211 38.531 27.828 1 81.75 437 LEU B CA 1
ATOM 7027 C C . LEU B 1 437 ? 11.734 38.344 27.484 1 81.75 437 LEU B C 1
ATOM 7029 O O . LEU B 1 437 ? 11.031 37.562 28.156 1 81.75 437 LEU B O 1
ATOM 7033 N N . ASN B 1 438 ? 11.203 39.094 26.672 1 91.12 438 ASN B N 1
ATOM 7034 C CA . ASN B 1 438 ? 9.875 38.938 26.094 1 91.12 438 ASN B CA 1
ATOM 7035 C C . ASN B 1 438 ? 9.875 37.938 24.938 1 91.12 438 ASN B C 1
ATOM 7037 O O . ASN B 1 438 ? 9.727 38.344 23.781 1 91.12 438 ASN B O 1
ATOM 7041 N N . LEU B 1 439 ? 10.086 36.656 25.375 1 93.12 439 LEU B N 1
ATOM 7042 C CA . LEU B 1 439 ? 10.367 35.625 24.359 1 93.12 439 LEU B CA 1
ATOM 7043 C C . LEU B 1 439 ? 9.461 34.406 24.531 1 93.12 439 LEU B C 1
ATOM 7045 O O . LEU B 1 439 ? 9.219 34 25.672 1 93.12 439 LEU B O 1
ATOM 7049 N N . HIS B 1 440 ? 8.898 33.938 23.438 1 95.25 440 HIS B N 1
ATOM 7050 C CA . HIS B 1 440 ? 8.297 32.625 23.328 1 95.25 440 HIS B CA 1
ATOM 7051 C C . HIS B 1 440 ? 9.047 31.766 22.312 1 95.25 440 HIS B C 1
ATOM 7053 O O . HIS B 1 440 ? 9.07 32.062 21.125 1 95.25 440 HIS B O 1
ATOM 7059 N N . ALA B 1 441 ? 9.68 30.703 22.719 1 95.62 441 ALA B N 1
ATOM 7060 C CA . ALA B 1 441 ? 10.375 29.766 21.828 1 95.62 441 ALA B CA 1
ATOM 7061 C C . ALA B 1 441 ? 10 28.312 22.156 1 95.62 441 ALA B C 1
ATOM 7063 O O . ALA B 1 441 ? 10.18 27.859 23.281 1 95.62 441 ALA B O 1
ATOM 7064 N N . SER B 1 442 ? 9.477 27.625 21.188 1 96 442 SER B N 1
ATOM 7065 C CA . SER B 1 442 ? 9 26.266 21.422 1 96 442 SER B CA 1
ATOM 7066 C C . SER B 1 442 ? 8.977 25.453 20.141 1 96 442 SER B C 1
ATOM 7068 O O . SER B 1 442 ? 8.859 26.016 19.047 1 96 442 SER B O 1
ATOM 7070 N N . TYR B 1 443 ? 9.094 24.094 20.281 1 96.19 443 TYR B N 1
ATOM 7071 C CA . TYR B 1 443 ? 8.898 23.188 19.156 1 96.19 443 TYR B CA 1
ATOM 7072 C C . TYR B 1 443 ? 7.422 23.109 18.781 1 96.19 443 TYR B C 1
ATOM 7074 O O . TYR B 1 443 ? 7.074 22.656 17.688 1 96.19 443 TYR B O 1
ATOM 7082 N N . ILE B 1 444 ? 6.555 23.547 19.625 1 96.75 444 ILE B N 1
ATOM 7083 C CA . ILE B 1 444 ? 5.117 23.375 19.438 1 96.75 444 ILE B CA 1
ATOM 7084 C C . ILE B 1 444 ? 4.59 24.453 18.5 1 96.75 444 ILE B C 1
ATOM 7086 O O . ILE B 1 444 ? 4.812 25.656 18.734 1 96.75 444 ILE B O 1
ATOM 7090 N N . HIS B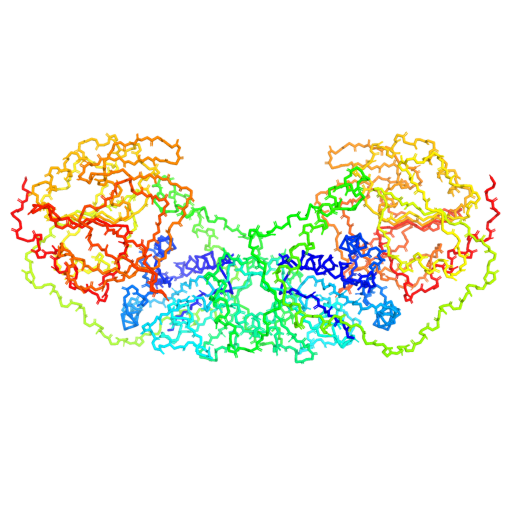 1 445 ? 3.951 24.016 17.438 1 97.44 445 HIS B N 1
ATOM 7091 C CA . HIS B 1 445 ? 3.219 24.906 16.547 1 97.44 445 HIS B CA 1
ATOM 7092 C C . HIS B 1 445 ? 1.79 25.125 17.047 1 97.44 445 HIS B C 1
ATOM 7094 O O . HIS B 1 445 ? 1.097 24.156 17.391 1 97.44 445 HIS B O 1
ATOM 7100 N N . MET B 1 446 ? 1.404 26.344 17.016 1 97.25 446 MET B N 1
ATOM 7101 C CA . MET B 1 446 ? 0.056 26.641 17.484 1 97.25 446 MET B CA 1
ATOM 7102 C C . MET B 1 446 ? -0.775 27.312 16.391 1 97.25 446 MET B C 1
ATOM 7104 O O . MET B 1 446 ? -0.241 28.031 15.555 1 97.25 446 MET B O 1
ATOM 7108 N N . HIS B 1 447 ? -1.981 27.031 16.328 1 97.94 447 HIS B N 1
ATOM 7109 C CA . HIS B 1 447 ? -3.004 27.734 15.555 1 97.94 447 HIS B CA 1
ATOM 7110 C C . HIS B 1 447 ? -3.904 28.562 16.453 1 97.94 447 HIS B C 1
ATOM 7112 O O . HIS B 1 447 ? -4.582 28.031 17.328 1 97.94 447 HIS B O 1
ATOM 7118 N N . TRP B 1 448 ? -4.012 29.844 16.25 1 96.88 448 TRP B N 1
ATOM 7119 C CA . TRP B 1 448 ? -4.598 30.766 17.219 1 96.88 448 TRP B CA 1
ATOM 7120 C C . TRP B 1 448 ? -6.07 31.016 16.906 1 96.88 448 TRP B C 1
ATOM 7122 O O . TRP B 1 448 ? -6.723 31.812 17.578 1 96.88 448 TRP B O 1
ATOM 7132 N N . GLY B 1 449 ? -6.625 30.406 15.922 1 93.81 449 GLY B N 1
ATOM 7133 C CA . GLY B 1 449 ? -7.961 30.719 15.43 1 93.81 449 GLY B CA 1
ATOM 7134 C C . GLY B 1 449 ? -9.008 30.719 16.531 1 93.81 449 GLY B C 1
ATOM 7135 O O . GLY B 1 449 ? -9.859 31.609 16.578 1 93.81 449 GLY B O 1
ATOM 7136 N N . ALA B 1 450 ? -8.969 29.766 17.453 1 92.56 450 ALA B N 1
ATOM 7137 C CA . ALA B 1 450 ? -9.961 29.688 18.516 1 92.56 450 ALA B CA 1
ATOM 7138 C C . ALA B 1 450 ? -9.438 30.328 19.812 1 92.56 450 ALA B C 1
ATOM 7140 O O . ALA B 1 450 ? -10.117 30.328 20.828 1 92.56 450 ALA B O 1
ATOM 7141 N N . TYR B 1 451 ? -8.297 30.938 19.719 1 93.69 451 TYR B N 1
ATOM 7142 C CA . TYR B 1 451 ? -7.629 31.453 20.906 1 93.69 451 TYR B CA 1
ATOM 7143 C C . TYR B 1 451 ? -7.066 32.844 20.641 1 93.69 451 TYR B C 1
ATOM 7145 O O . TYR B 1 451 ? -5.863 33.062 20.781 1 93.69 451 TYR B O 1
ATOM 7153 N N . THR B 1 452 ? -7.91 33.781 20.453 1 92.62 452 THR B N 1
ATOM 7154 C CA . THR B 1 452 ? -7.523 35.125 20.031 1 92.62 452 THR B CA 1
ATOM 7155 C C . THR B 1 452 ? -6.773 35.844 21.156 1 92.62 452 THR B C 1
ATOM 7157 O O . THR B 1 452 ? -6.094 36.844 20.906 1 92.62 452 THR B O 1
ATOM 7160 N N . GLU B 1 453 ? -6.906 35.344 22.344 1 93 453 GLU B N 1
ATOM 7161 C CA . GLU B 1 453 ? -6.203 35.969 23.469 1 93 453 GLU B CA 1
ATOM 7162 C C . GLU B 1 453 ? -4.691 35.875 23.281 1 93 453 GLU B C 1
ATOM 7164 O O . GLU B 1 453 ? -3.947 36.719 23.797 1 93 453 GLU B O 1
ATOM 7169 N N . ILE B 1 454 ? -4.246 34.906 22.531 1 95.12 454 ILE B N 1
ATOM 7170 C CA . ILE B 1 454 ? -2.816 34.688 22.375 1 95.12 454 ILE B CA 1
ATOM 7171 C C . ILE B 1 454 ? -2.205 35.812 21.547 1 95.12 454 ILE B C 1
ATOM 7173 O O . ILE B 1 454 ? -1.322 36.531 22.016 1 95.12 454 ILE B O 1
ATOM 7177 N N . PRO B 1 455 ? -2.703 36.062 20.344 1 95.12 455 PRO B N 1
ATOM 7178 C CA . PRO B 1 455 ? -2.135 37.188 19.594 1 95.12 455 PRO B CA 1
ATOM 7179 C C . PRO B 1 455 ? -2.434 38.531 20.25 1 95.12 455 PRO B C 1
ATOM 7181 O O . PRO B 1 455 ? -1.648 39.469 20.109 1 95.12 455 PRO B O 1
ATOM 7184 N N . GLU B 1 456 ? -3.504 38.656 20.969 1 93.19 456 GLU B N 1
ATOM 7185 C CA . GLU B 1 456 ? -3.799 39.906 21.688 1 93.19 456 GLU B CA 1
ATOM 7186 C C . GLU B 1 456 ? -2.738 40.188 22.734 1 93.19 456 GLU B C 1
ATOM 7188 O O . GLU B 1 456 ? -2.287 41.344 22.875 1 93.19 456 GLU B O 1
ATOM 7193 N N . ARG B 1 457 ? -2.377 39.188 23.453 1 92.38 457 ARG B N 1
ATOM 7194 C CA . ARG B 1 457 ? -1.335 39.312 24.469 1 92.38 457 ARG B CA 1
ATOM 7195 C C . ARG B 1 457 ? -0.01 39.719 23.844 1 92.38 457 ARG B C 1
ATOM 7197 O O . ARG B 1 457 ? 0.696 40.594 24.359 1 92.38 457 ARG B O 1
ATOM 7204 N N . PHE B 1 458 ? 0.287 39.188 22.812 1 94.94 458 PHE B N 1
ATOM 7205 C CA . PHE B 1 458 ? 1.519 39.5 22.094 1 94.94 458 PHE B CA 1
ATOM 7206 C C . PHE B 1 458 ? 1.544 40.938 21.656 1 94.94 458 PHE B C 1
ATOM 7208 O O . PHE B 1 458 ? 2.516 41.656 21.906 1 94.94 458 PHE B O 1
ATOM 7215 N N . LEU B 1 459 ? 0.485 41.375 21.031 1 93.88 459 LEU B N 1
ATOM 7216 C CA . LEU B 1 459 ? 0.423 42.719 20.5 1 93.88 459 LEU B CA 1
ATOM 7217 C C . LEU B 1 459 ? 0.418 43.75 21.625 1 93.88 459 LEU B C 1
ATOM 7219 O O . LEU B 1 459 ? 0.998 44.844 21.484 1 93.88 459 LEU B O 1
ATOM 7223 N N . LYS B 1 460 ? -0.255 43.406 22.703 1 91.06 460 LYS B N 1
ATOM 7224 C CA . LYS B 1 460 ? -0.24 44.312 23.859 1 91.06 460 LYS B CA 1
ATOM 7225 C C . LYS B 1 460 ? 1.184 44.531 24.359 1 91.06 460 LYS B C 1
ATOM 7227 O O . LYS B 1 460 ? 1.558 45.656 24.688 1 91.06 460 LYS B O 1
ATOM 7232 N N . ARG B 1 461 ? 1.947 43.469 24.375 1 91.38 461 ARG B N 1
ATOM 7233 C CA . ARG B 1 461 ? 3.336 43.594 24.812 1 91.38 461 ARG B CA 1
ATOM 7234 C C . ARG B 1 461 ? 4.16 44.406 23.812 1 91.38 461 ARG B C 1
ATOM 7236 O O . ARG B 1 461 ? 5.055 45.156 24.219 1 91.38 461 ARG B O 1
ATOM 7243 N N . CYS B 1 462 ? 3.9 44.281 22.594 1 92.75 462 CYS B N 1
ATOM 7244 C CA . CYS B 1 462 ? 4.609 45 21.547 1 92.75 462 CYS B CA 1
ATOM 7245 C C . CYS B 1 462 ? 4.352 46.5 21.672 1 92.75 462 CYS B C 1
ATOM 7247 O O . CYS B 1 462 ? 5.23 47.312 21.375 1 92.75 462 CYS B O 1
ATOM 7249 N N . LEU B 1 463 ? 3.219 46.844 22.109 1 88.56 463 LEU B N 1
ATOM 7250 C CA . LEU B 1 463 ? 2.83 48.25 22.219 1 88.56 463 LEU B CA 1
ATOM 7251 C C . LEU B 1 463 ? 3.484 48.875 23.438 1 88.56 463 LEU B C 1
ATOM 7253 O O . LEU B 1 463 ? 3.666 50.094 23.484 1 88.56 463 LEU B O 1
ATOM 7257 N N . GLU B 1 464 ? 3.766 48.156 24.406 1 83.69 464 GLU B N 1
ATOM 7258 C CA . GLU B 1 464 ? 4.348 48.688 25.641 1 83.69 464 GLU B CA 1
ATOM 7259 C C . GLU B 1 464 ? 5.805 49.094 25.438 1 83.69 464 GLU B C 1
ATOM 7261 O O . GLU B 1 464 ? 6.344 49.906 26.203 1 83.69 464 GLU B O 1
ATOM 7266 N N . LEU B 1 465 ? 6.418 48.562 24.5 1 72.81 465 LEU B N 1
ATOM 7267 C CA . LEU B 1 465 ? 7.832 48.875 24.312 1 72.81 465 LEU B CA 1
ATOM 7268 C C . LEU B 1 465 ? 8.008 50.062 23.359 1 72.81 465 LEU B C 1
ATOM 7270 O O . LEU B 1 465 ? 7.23 50.219 22.406 1 72.81 465 LEU B O 1
ATOM 7274 N N . PRO B 1 466 ? 8.93 51 23.828 1 61.56 466 PRO B N 1
ATOM 7275 C CA . PRO B 1 466 ? 9.227 52.094 22.906 1 61.56 466 PRO B CA 1
ATOM 7276 C C . PRO B 1 466 ? 9.711 51.625 21.547 1 61.56 466 PRO B C 1
ATOM 7278 O O . PRO B 1 466 ? 10.32 50.531 21.453 1 61.56 466 PRO B O 1
ATOM 7281 N N . VAL B 1 467 ? 9.211 52.219 20.391 1 54.28 467 VAL B N 1
ATOM 7282 C CA . VAL B 1 467 ? 9.57 51.875 19.016 1 54.28 467 VAL B CA 1
ATOM 7283 C C . VAL B 1 467 ? 11.086 51.844 18.875 1 54.28 467 VAL B C 1
ATOM 7285 O O . VAL B 1 467 ? 11.766 52.812 19.25 1 54.28 467 VAL B O 1
ATOM 7288 N N . HIS B 1 468 ? 11.68 50.688 18.781 1 50.69 468 HIS B N 1
ATOM 7289 C CA . HIS B 1 468 ? 13.109 50.594 18.5 1 50.69 468 HIS B CA 1
ATOM 7290 C C . HIS B 1 468 ? 13.461 51.312 17.188 1 50.69 468 HIS B C 1
ATOM 7292 O O . HIS B 1 468 ? 12.883 51 16.141 1 50.69 468 HIS B O 1
ATOM 7298 N N . ARG B 1 469 ? 13.938 52.719 17.219 1 42.31 469 ARG B N 1
ATOM 7299 C CA . ARG B 1 469 ? 14.469 53.438 16.078 1 42.31 469 ARG B CA 1
ATOM 7300 C C . ARG B 1 469 ? 15.789 52.844 15.609 1 42.31 469 ARG B C 1
ATOM 7302 O O . ARG B 1 469 ? 16.594 52.375 16.422 1 42.31 469 ARG B O 1
#

Foldseek 3Di:
DEEEEFEQFPPLCLLLLQLLQLLQVCVVDLQEAEEEQDQDQQSQQSSCVRNVDGYAYQFCLQFHLVLSQVVCLVSLAPGFFYYYYFDGGQQQAFAFPPDPDAAFPRHDSHSGNVNSCLSNVAAYEYEYEPQPHFLCLQVSVVCVCPRGVSHHHQAYEYEAQADPVSVVRRCVSNVVVVGDHFWYYHNVLDDDDPPSLPPFCDPVCVVVSVVVSVSSNVRSVPTGNCVSVSVSGTDDNPNPPPPDQPQQADPQPEAEEEEEPHSAAPSDRVLVVVLLVSNRYHYDYDHLLPDFATDAQHLAYEGHGGHVLVVLASNLVNVRHLQNVLVCQQQARQYEAEQSRLQQCDQWEQHPVRDIGGHSHNDDWHKYFAPDWAWAKKWWAFCDDFLFDHHGDIHIFIATGRIDIDDDDPDFGTFIDGRNDRDTPGGWWDGCVPVRGRYTYTRTDHDCSNPSSRSVSNVVSSSPDDRPD/DEEEEFEQFPPLCLLLLQLLQLLQVCVVDLQEAEEEQDQDQQSQVSSCVRNVDGYAYQFCLQFHLVLSQVVCLVSLAPGFFYYYYFDGGQQQAFAFPPDPDAAFPRHDSHSGNVNSCLSNVAAYEYEYEPQPHFLCLQVSVVCVCPRGVSHHHQAYEYEAQADPVSVVRRCVSNVVVVGDHFWYYHNVLDDDDPPSLPPFCDPVCVVVSVVVSVSSNVRSVPTGNCVSVSVSGTDDNPNPPPPDQPQQADPQPEAEEEEEPHSAAPRDRVLVVVLLVSNRYHYDYDHLLPDFATDAQHLAYEGHGGHVLVVLASNLVNVRHLQNVLVCQLQARQYEAEQSRLQQCDQWEQHPVRDIGGHSHNDDWHKYFAPDWAWAKKWWAFCDDFLFDHHGDIHIFMATGRIDIDDDDPDFGTFIDGRNDRDTPGGWWDGCVPVRGRYTHTRTDHDCSNPSSRSVSNVVSSSPDDRPD

Organism: NCBI:txid741277